Protein AF-A0A257EQI1-F1 (afdb_monomer_lite)

Sequence (1160 aa):
MDAPFDRGEVDRASLDATERLRARLAGTPRAAPPPPRRGSLAWIAVAMLFVFALGLIANPWFESTVRSRLPFAAAPAANTDVAALQARIAQLEGRAPAAAPMPSERLARTEAQIETSTDQIARDAERIDRLTADVAALTATMAADKARGEAAIAALGARLPEVAAFHGKSPQQLRKIFQTDNSLWVDPEGQLFYACELQCAQHAPAKPAEIAVAEVIAESIAPTDQSPYDTSQAFLLHSRPGANRVIHLDFDGHTDNTPGYWKAGAASPAYNISGNNVAIFEDDERNHIIEIWQRVAEDYAMFDIDVTTEEPNIEALRKTSSSDAQFGMRCVIGGNGSTWYGASVGGVALSGTFDANQDVPCWVFPVGGTGFVPKNVAEAASHEVGHTLGLGHDGVEGGDGATLGQGNWAPIMGKGYYEPITQWSKGEYASPNNTQDDLAVMLTQGAVYRPDDHGGTLATATKLTADSITASVSGVIGRNTDLDCFRVEAVSGSLVINIKPTPLGANLRLEVKLYDSGGVLLQTATSADVSGASSGGTRPVTLSRTVSAGVFYVSVDGIGNGNPLTTGYTDYASLGQYTGSISGVVPGGFTWTSTTAGTKQWNTAGNWASGTVPNAAGISTRVNNDISGAQTIQLAGVTTLGSIDLGDSNSTHAFTLAANGGSMVFNNSGINANLSKTSGGNDIISAPVSLVDRLVVTQSASGTLTFSGGISGAGALTKAGAGTVVFASPNTYTGVTTLDDGLLLLHNASGLPGGIDNTVGAGESALAFEGGVLGLATGDFTRLMGTGAGQLDWVNGSGGFAAFGADRQVRLNNGTGSFSWNSTILGTGNILILSHSTATHTLDFRNGISFAGQKRAMHVEDGAAAVDATLSGKLTGGTSSGFTKTGPGVLSITNATNDYTGVTTVADGVLRLQHAAALPNGNLELTGGGVLGLGAADLTARTIGAGADQVQWLGSGGFAAFGANRAVRFTPDPNTSINWTDFIGTGRVLVLSHDTADATLDWQQRISLAGNLRVIQVDDGSAAIDAKMSGIIAGGSSGTTNIFSKSGAGTLAFTAQNTYWGETLINSGTLMIGDGGAVGGISQNTPIITVEPGAVLAVNRSNTLTQGTNALKVAITGDGGFTQTGSGNTVLMLANTYIGPTTVDAGTLTLGAAGVLPDA

Radius of gyration: 39.77 Å; chains: 1; bounding box: 93×93×140 Å

Secondary structure (DSSP, 8-state):
-----------GGGSHHHHHHHTTS----------------HHHHHHHHHHHHHHHHS-HHHHHHHHTTS----------HHHHHHHHHHHHHTT---PPPPPHHHHHHHHHHHHHHHHHHHHHHHHHHHHHHHHHHHHHHHTSS-EEHHHHHHHHGGGHHHHHHHTT--HHHHHHHHHH-TTEEE-SS--EEEEE--PPP--PPP----------------S----SS-GGGTTS-BSSTT-SEEEEEE-S-EE---TTTS-TT-EE----SS---TT---HHHHHHHHHHHHHHHHHTTTBSEEEESS---GGGGS--STT---EEEEEEE-S-TTTTT-S--SEEEETT-TT-SS---EEE-IIIII-S-HHHHHHHHHHHHHHHTT----BBTTSSSB---BTTEEETTS-GGG-SEEE--SS-SSSBS----HHHHHGGGT--BPPP-S-SSTTT-EE--BSSSEEEEEEEE-STT--EEEEEEE-SEEEEEEEEE-SSS----EEEEEEETT--EEEEEE--BPPSGGG-SB--EEEEEEE-SEEEEEEEEE--BS-TTTT-B-STT--EEEEEEEESBPBPSEEB---SSEEEETT-GGGBTTSS---STT-EEEE-S--SS-EEEEESSEEEESEEEES-TTSSS-EEEEESS-EEEE-BTTBPEEEEESS-SSEEE-S-EEESSPEEEEE-SSS-EEE-S-EEES--EEEESSSEEEE-S-----S-EEE-SSEEEESSTTSSTT-SSS---TTSPPEEESS-EEEESSS-B---BSSSTT-EEE-SS-EEEEE-SS-EEE-GGGS--EEETTTTSS-SS--EEE--TT--B-EEE-SEEE-TTSEEEEE----SSSS-EEE-SPEE--TT-EEEEESSSEEEE--TT----S-EEE-SSEEEESSGGGS-SS-EEE-TT-EEEESSS-B-S-EESSSTTEEEESSSEEEEE-SS-EEE---SSTTPEEESTTTT-SS--EEE--TT--B-EEE-SEEE-TTSEEEEEE---SSSSSEEE-SPEE---TT---EEEEESSSEEEE-SB----SEEEE-SSEEEE-SSSS--B--TT-S-EEE-TT-EEEE--SS-EETTBTTB-S-EEESSEEEE-SSSEEEE-S--EE-S-EEE-SSEEEE-STT-SPP-

Foldseek 3Di:
DDDDDDDDDDDPPPPPVVVVVVVPPDDDDDDDDDDDDDDDDPPVVVVVVVVVVVVVVPDPVCCVVVVVPDDDDDDDDDDDVVVVVVVVVVVVVVDDDDDDDDPPVVVVVVVVVVVVVVVVVVVVVVVVVVVVVVVVVVVVVVLPDKDAAVRQCVLCPVVLQVLQVVLVHGSVVVNLCSNQARQWMAHNVSFIKGFAQLADDPPPPPPPDPPPDDDDDDDDDDDDPDPPDDLVCLQVDKLAPPQQEEEAEAQLKDFDPDPPQDDHGDIFQHADPLQFFSVDDFSVRSVLSSQLQLQLSFQCVQWSYIYGNHDDDQLQDAQQDPPRSHHAEYEYEHAACCPRVNDGGQWMATALCGHHRGRRYTYGYQVSYQPSQSVSRSLSSNLRSLRNLHDAAWDAVPDHTAACAFAQEGESSHNQQWHLAYWHAQNLEARTSHRDLSVVSSVVSNIHGDPFPADADPVRAAEFADLELKGKDKGWQNFQPHKHKYKFQFAQFKKKWKKFFRQANQLAKKKKWKAFPVRHTDDIWTWDFDDTSSRHHTGMTMDMDGDHGHMMMMMIHGAWDDRRHHHTRGSGTNIGMMIIMIHRGQHDFFHFDDQEAEEAELCQLVRGSVSHRQADAQGEHEAAYAHPEEYEYEYAAEGEYQEYEAAHPAQPYEYEDAYPNYAYEHHNPQDEREYHYQGHAAYEYLGEYEYAEAYEYAYAYQHEYEYNNEYAYAYEYEYHHQYEYEQQYAYHYQEAYEDQYHEYAYNDQNSAFQGQADPWDARGYEYEYAAYEYEYQDAEGEAEFDDGHRHYAHPLHEYEYFYHPEEYEYHYPVHQEEDECCPTHNHPPYEYEQHDQAGQYEYEYRHEYEQNQAEHEYEYEAYNYLAGYEDNRAYEYEQRREYEYYYAHEYEYDHLDHYYAEEYEFAHHEYAYLAPSSPPWYEYEYHNAGEYEDNHAAQAPAADDDDTSHYAYSAAYEYFYAPEEYEYEHDPDLPDEDECCRGNRRSYEYEFHEQSGQYEYEYSHAYEPAQAEYEYEYEAYNYLAGYEYNHAYAYDDPPGAYEYEYHYAGEYEFQAQHAYAHEYHYAHHEDEAHDLEQHGADALRYPAYEYEPHYEYEYAYQEEDEECDGRHNDAYAYAAEYEYQHQYEYEQDDQHHYNYYYYYNHHYYHDNDPNSDPDD

Structure (mmCIF, N/CA/C/O backbone):
data_AF-A0A257EQI1-F1
#
_entry.id   AF-A0A257EQI1-F1
#
loop_
_atom_site.group_PDB
_atom_site.id
_atom_site.type_symbol
_atom_site.label_atom_id
_atom_site.label_alt_id
_atom_site.label_comp_id
_atom_site.label_asym_id
_atom_site.label_entity_id
_atom_site.label_seq_id
_atom_site.pdbx_PDB_ins_code
_atom_site.Cartn_x
_atom_site.Cartn_y
_atom_site.Cartn_z
_atom_site.occupancy
_atom_site.B_iso_or_equiv
_atom_site.auth_seq_id
_atom_site.auth_comp_id
_atom_site.auth_asym_id
_atom_site.auth_atom_id
_atom_site.pdbx_PDB_model_num
ATOM 1 N N . MET A 1 1 ? 49.296 -53.065 -19.499 1.00 32.94 1 MET A N 1
ATOM 2 C CA . MET A 1 1 ? 47.980 -53.387 -18.901 1.00 32.94 1 MET A CA 1
ATOM 3 C C . MET A 1 1 ? 47.022 -52.293 -19.348 1.00 32.94 1 MET A C 1
ATOM 5 O O . MET A 1 1 ? 46.817 -51.335 -18.621 1.00 32.94 1 MET A O 1
ATOM 9 N N . ASP A 1 2 ? 46.650 -52.208 -20.623 1.00 26.03 2 ASP A N 1
ATOM 10 C CA . ASP A 1 2 ? 46.084 -53.224 -21.542 1.00 26.03 2 ASP A CA 1
ATOM 11 C C . ASP A 1 2 ? 44.584 -53.431 -21.306 1.00 26.03 2 ASP A C 1
ATOM 13 O O . ASP A 1 2 ? 44.193 -54.336 -20.577 1.00 26.03 2 ASP A O 1
ATOM 17 N N . ALA A 1 3 ? 43.770 -52.572 -21.932 1.00 31.36 3 ALA A N 1
ATOM 18 C CA . ALA A 1 3 ? 42.762 -52.946 -22.941 1.00 31.36 3 ALA A CA 1
ATOM 19 C C . ALA A 1 3 ? 41.537 -52.001 -22.913 1.00 31.36 3 ALA A C 1
ATOM 21 O O . ALA A 1 3 ? 40.795 -51.998 -21.933 1.00 31.36 3 ALA A O 1
ATOM 22 N N . PRO A 1 4 ? 41.275 -51.235 -23.989 1.00 36.56 4 PRO A N 1
ATOM 23 C CA . PRO A 1 4 ? 39.970 -50.634 -24.242 1.00 36.56 4 PRO A CA 1
ATOM 24 C C . PRO A 1 4 ? 39.073 -51.572 -25.076 1.00 36.56 4 PRO A C 1
ATOM 26 O O . PRO A 1 4 ? 39.538 -52.214 -26.015 1.00 36.56 4 PRO A O 1
ATOM 29 N N . PHE A 1 5 ? 37.777 -51.579 -24.767 1.00 26.50 5 PHE A N 1
ATOM 30 C CA . PHE A 1 5 ? 36.661 -52.085 -25.583 1.00 26.50 5 PHE A CA 1
ATOM 31 C C . PHE A 1 5 ? 35.656 -50.922 -25.711 1.00 26.50 5 PHE A C 1
ATOM 33 O O . PHE A 1 5 ? 35.487 -50.181 -24.745 1.00 26.50 5 PHE A O 1
ATOM 40 N N . ASP A 1 6 ? 34.932 -50.683 -26.803 1.00 29.08 6 ASP A N 1
ATOM 41 C CA . ASP A 1 6 ? 35.047 -51.121 -28.202 1.00 29.08 6 ASP A CA 1
ATOM 42 C C . ASP A 1 6 ? 34.318 -50.054 -29.063 1.00 29.08 6 ASP A C 1
ATOM 44 O O . ASP A 1 6 ? 33.435 -49.352 -28.563 1.00 29.08 6 ASP A O 1
ATOM 48 N N . ARG A 1 7 ? 34.697 -49.881 -30.334 1.00 32.00 7 ARG A N 1
ATOM 49 C CA . ARG A 1 7 ? 34.005 -49.021 -31.314 1.00 32.00 7 ARG A CA 1
ATOM 50 C C . ARG A 1 7 ? 34.023 -49.661 -32.709 1.00 32.00 7 ARG A C 1
ATOM 52 O O . ARG A 1 7 ? 34.781 -49.241 -33.584 1.00 32.00 7 ARG A O 1
ATOM 59 N N . GLY A 1 8 ? 33.106 -50.597 -32.928 1.00 29.77 8 GLY A N 1
ATOM 60 C CA . GLY A 1 8 ? 32.442 -50.828 -34.216 1.00 29.77 8 GLY A CA 1
ATOM 61 C C . GLY A 1 8 ? 30.929 -50.623 -34.023 1.00 29.77 8 GLY A C 1
ATOM 62 O O . GLY A 1 8 ? 30.430 -50.864 -32.932 1.00 29.77 8 GLY A O 1
ATOM 63 N N . GLU A 1 9 ? 30.145 -50.126 -34.977 1.00 33.50 9 GLU A N 1
ATOM 64 C CA . GLU A 1 9 ? 30.429 -49.787 -36.375 1.00 33.50 9 GLU A CA 1
ATOM 65 C C . GLU A 1 9 ? 29.732 -48.460 -36.734 1.00 33.50 9 GLU A C 1
ATOM 67 O O . GLU A 1 9 ? 28.565 -48.254 -36.410 1.00 33.50 9 GLU A O 1
ATOM 72 N N . VAL A 1 10 ? 30.425 -47.563 -37.443 1.00 36.78 10 VAL A N 1
ATOM 73 C CA . VAL A 1 10 ? 29.791 -46.489 -38.228 1.00 36.78 10 VAL A CA 1
ATOM 74 C C . VAL A 1 10 ? 30.415 -46.555 -39.614 1.00 36.78 10 VAL A C 1
ATOM 76 O O . VAL A 1 10 ? 31.618 -46.332 -39.768 1.00 36.78 10 VAL A O 1
ATOM 79 N N . ASP A 1 11 ? 29.612 -46.947 -40.600 1.00 37.38 11 ASP A N 1
ATOM 80 C CA . ASP A 1 11 ? 30.105 -47.318 -41.925 1.00 37.38 11 ASP A CA 1
ATOM 81 C C . ASP A 1 11 ? 30.592 -46.106 -42.748 1.00 37.38 11 ASP A C 1
ATOM 83 O O . ASP A 1 11 ? 30.135 -44.969 -42.602 1.00 37.38 11 ASP A O 1
ATOM 87 N N . ARG A 1 12 ? 31.558 -46.353 -43.634 1.00 45.53 12 ARG A N 1
ATOM 88 C CA . ARG A 1 12 ? 32.422 -45.370 -44.310 1.00 45.53 12 ARG A CA 1
ATOM 89 C C . ARG A 1 12 ? 31.753 -44.585 -45.451 1.00 45.53 12 ARG A C 1
ATOM 91 O O . ARG A 1 12 ? 32.449 -43.964 -46.251 1.00 45.53 12 ARG A O 1
ATOM 98 N N . ALA A 1 13 ? 30.425 -44.577 -45.540 1.00 40.19 13 ALA A N 1
ATOM 99 C CA . ALA A 1 13 ? 29.693 -43.999 -46.671 1.00 40.19 13 ALA A CA 1
ATOM 100 C C . ALA A 1 13 ? 29.589 -42.456 -46.662 1.00 40.19 13 ALA A C 1
ATOM 102 O O . ALA A 1 13 ? 29.385 -41.847 -47.710 1.00 40.19 13 ALA A O 1
ATOM 103 N N . SER A 1 14 ? 29.740 -41.799 -45.506 1.00 41.09 14 SER A N 1
ATOM 104 C CA . SER A 1 14 ? 29.483 -40.353 -45.349 1.00 41.09 14 SER A CA 1
ATOM 105 C C . SER A 1 14 ? 30.655 -39.427 -45.713 1.00 41.09 14 SER A C 1
ATOM 107 O O . SER A 1 14 ? 30.457 -38.220 -45.853 1.00 41.09 14 SER A O 1
ATOM 109 N N . LEU A 1 15 ? 31.870 -39.957 -45.896 1.00 43.34 15 LEU A N 1
ATOM 110 C CA . LEU A 1 15 ? 33.076 -39.147 -46.135 1.00 43.34 15 LEU A CA 1
ATOM 111 C C . LEU A 1 15 ? 33.353 -38.824 -47.617 1.00 43.34 15 LEU A C 1
ATOM 113 O O . LEU A 1 15 ? 33.972 -37.800 -47.896 1.00 43.34 15 LEU A O 1
ATOM 117 N N . ASP A 1 16 ? 32.851 -39.617 -48.571 1.00 45.53 16 ASP A N 1
ATOM 118 C CA . ASP A 1 16 ? 33.147 -39.427 -50.008 1.00 45.53 16 ASP A CA 1
ATOM 119 C C . ASP A 1 16 ? 32.257 -38.364 -50.698 1.00 45.53 16 ASP A C 1
ATOM 121 O O . ASP A 1 16 ? 32.579 -37.850 -51.773 1.00 45.53 16 ASP A O 1
ATOM 125 N N . ALA A 1 17 ? 31.138 -37.978 -50.074 1.00 41.12 17 ALA A N 1
ATOM 126 C CA . ALA A 1 17 ? 30.220 -36.971 -50.615 1.00 41.12 17 ALA A CA 1
ATOM 127 C C . ALA A 1 17 ? 30.766 -35.532 -50.498 1.00 41.12 17 ALA A C 1
ATOM 129 O O . ALA A 1 17 ? 30.566 -34.704 -51.392 1.00 41.12 17 ALA A O 1
ATOM 130 N N . THR A 1 18 ? 31.482 -35.232 -49.412 1.00 42.34 18 THR A N 1
ATOM 131 C CA . THR A 1 18 ? 31.897 -33.865 -49.052 1.00 42.34 18 THR A CA 1
ATOM 132 C C . THR A 1 18 ? 33.053 -33.346 -49.915 1.00 42.34 18 THR A C 1
ATOM 134 O O . THR A 1 18 ? 33.108 -32.154 -50.231 1.00 42.34 18 THR A O 1
ATOM 137 N N . GLU A 1 19 ? 33.959 -34.217 -50.373 1.00 45.19 19 GLU A N 1
ATOM 138 C CA . GLU A 1 19 ? 35.084 -33.807 -51.230 1.00 45.19 19 GLU A CA 1
ATOM 139 C C . GLU A 1 19 ? 34.654 -33.494 -52.671 1.00 45.19 19 GLU A C 1
ATOM 141 O O . GLU A 1 19 ? 35.157 -32.545 -53.282 1.00 45.19 19 GLU A O 1
ATOM 146 N N . ARG A 1 20 ? 33.648 -34.203 -53.202 1.00 41.12 20 ARG A N 1
ATOM 147 C CA . ARG A 1 20 ? 33.133 -33.980 -54.567 1.00 41.12 20 ARG A CA 1
ATOM 148 C C . ARG A 1 20 ? 32.447 -32.619 -54.735 1.00 41.12 20 ARG A C 1
ATOM 150 O O . ARG A 1 20 ? 32.431 -32.082 -55.844 1.00 41.12 20 ARG A O 1
ATOM 157 N N . LEU A 1 21 ? 31.920 -32.038 -53.653 1.00 37.84 21 LEU A N 1
ATOM 158 C CA . LEU A 1 21 ? 31.297 -30.710 -53.672 1.00 37.84 21 LEU A CA 1
ATOM 159 C C . LEU A 1 21 ? 32.341 -29.576 -53.673 1.00 37.84 21 LEU A C 1
ATOM 161 O O . LEU A 1 21 ? 32.167 -28.586 -54.386 1.00 37.84 21 LEU A O 1
ATOM 165 N N . ARG A 1 22 ? 33.472 -29.744 -52.964 1.00 40.91 22 ARG A N 1
ATOM 166 C CA . ARG A 1 22 ? 34.594 -28.778 -52.978 1.00 40.91 22 ARG A CA 1
ATOM 167 C C . ARG A 1 22 ? 35.215 -28.607 -54.367 1.00 40.91 22 ARG A C 1
ATOM 169 O O . ARG A 1 22 ? 35.603 -27.498 -54.721 1.00 40.91 22 ARG A O 1
ATOM 176 N N . ALA A 1 23 ? 35.256 -29.666 -55.175 1.00 40.44 23 ALA A N 1
ATOM 177 C CA . ALA A 1 23 ? 35.863 -29.642 -56.508 1.00 40.44 23 ALA A CA 1
ATOM 178 C C . ALA A 1 23 ? 35.088 -28.825 -57.570 1.00 40.44 23 ALA A C 1
ATOM 180 O O . ALA A 1 23 ? 35.625 -28.582 -58.648 1.00 40.44 23 ALA A O 1
ATOM 181 N N . ARG A 1 24 ? 33.839 -28.402 -57.308 1.00 37.78 24 ARG A N 1
ATOM 182 C CA . ARG A 1 24 ? 32.995 -27.687 -58.294 1.00 37.78 24 ARG A CA 1
ATOM 183 C C . ARG A 1 24 ? 32.862 -26.174 -58.081 1.00 37.78 24 ARG A C 1
ATOM 185 O O . ARG A 1 24 ? 32.262 -25.516 -58.924 1.00 37.78 24 ARG A O 1
ATOM 192 N N . LEU A 1 25 ? 33.403 -25.616 -56.994 1.00 37.56 25 LEU A N 1
ATOM 193 C CA . LEU A 1 25 ? 33.157 -24.219 -56.586 1.00 37.56 25 LEU A CA 1
ATOM 194 C C . LEU A 1 25 ? 34.350 -23.255 -56.747 1.00 37.56 25 LEU A C 1
ATOM 196 O O . LEU A 1 25 ? 34.238 -22.091 -56.371 1.00 37.56 25 LEU A O 1
ATOM 200 N N . ALA A 1 26 ? 35.467 -23.686 -57.343 1.00 36.47 26 ALA A N 1
ATOM 201 C CA . ALA A 1 26 ? 36.644 -22.840 -57.564 1.00 36.47 26 ALA A CA 1
ATOM 202 C C . ALA A 1 26 ? 37.049 -22.782 -59.052 1.00 36.47 26 ALA A C 1
ATOM 204 O O . ALA A 1 26 ? 37.637 -23.732 -59.562 1.00 36.47 26 ALA A O 1
ATOM 205 N N . GLY A 1 27 ? 36.775 -21.659 -59.741 1.00 31.06 27 GLY A N 1
ATOM 206 C CA . GLY A 1 27 ? 37.344 -21.396 -61.079 1.00 31.06 27 GLY A CA 1
ATOM 207 C C . GLY A 1 27 ? 36.507 -20.569 -62.070 1.00 31.06 27 GLY A C 1
ATOM 208 O O . GLY A 1 27 ? 36.054 -21.092 -63.083 1.00 31.06 27 GLY A O 1
ATOM 209 N N . THR A 1 28 ? 36.363 -19.262 -61.843 1.00 33.34 28 THR A N 1
ATOM 210 C CA . THR A 1 28 ? 36.126 -18.242 -62.901 1.00 33.34 28 THR A CA 1
ATOM 211 C C . THR A 1 28 ? 37.499 -17.700 -63.391 1.00 33.34 28 THR A C 1
ATOM 213 O O . THR A 1 28 ? 38.465 -17.948 -62.664 1.00 33.34 28 THR A O 1
ATOM 216 N N . PRO A 1 29 ? 37.675 -16.971 -64.540 1.00 44.41 29 PRO A N 1
ATOM 217 C CA . PRO A 1 29 ? 36.700 -16.032 -65.135 1.00 44.41 29 PRO A CA 1
ATOM 218 C C . PRO A 1 29 ? 36.713 -15.726 -66.675 1.00 44.41 29 PRO A C 1
ATOM 220 O O . PRO A 1 29 ? 37.641 -16.035 -67.411 1.00 44.41 29 PRO A O 1
ATOM 223 N N . ARG A 1 30 ? 35.713 -14.910 -67.076 1.00 28.19 30 ARG A N 1
ATOM 224 C CA . ARG A 1 30 ? 35.719 -13.815 -68.096 1.00 28.19 30 ARG A CA 1
ATOM 225 C C . ARG A 1 30 ? 35.743 -14.095 -69.623 1.00 28.19 30 ARG A C 1
ATOM 227 O O . ARG A 1 30 ? 36.797 -14.319 -70.201 1.00 28.19 30 ARG A O 1
ATOM 234 N N . ALA A 1 31 ? 34.619 -13.776 -70.288 1.00 27.39 31 ALA A N 1
ATOM 235 C CA . ALA A 1 31 ? 34.511 -12.807 -71.407 1.00 27.39 31 ALA A CA 1
ATOM 236 C C . ALA A 1 31 ? 33.024 -12.471 -71.725 1.00 27.39 31 ALA A C 1
ATOM 238 O O . ALA A 1 31 ? 32.137 -13.256 -71.407 1.00 27.39 31 ALA A O 1
ATOM 239 N N . ALA A 1 32 ? 32.751 -11.309 -72.332 1.00 28.36 32 ALA A N 1
ATOM 240 C CA . ALA A 1 32 ? 31.431 -10.794 -72.768 1.00 28.36 32 ALA A CA 1
ATOM 241 C C . ALA A 1 32 ? 31.630 -9.921 -74.039 1.00 28.36 32 ALA A C 1
ATOM 243 O O . ALA A 1 32 ? 32.801 -9.668 -74.346 1.00 28.36 32 ALA A O 1
ATOM 244 N N . PRO A 1 33 ? 30.603 -9.383 -74.754 1.00 42.22 33 PRO A N 1
ATOM 245 C CA . PRO A 1 33 ? 29.125 -9.440 -74.608 1.00 42.22 33 PRO A CA 1
ATOM 246 C C . PRO A 1 33 ? 28.489 -10.107 -75.888 1.00 42.22 33 PRO A C 1
ATOM 248 O O . PRO A 1 33 ? 29.193 -10.946 -76.452 1.00 42.22 33 PRO A O 1
ATOM 251 N N . PRO A 1 34 ? 27.272 -9.812 -76.445 1.00 28.50 34 PRO A N 1
ATOM 252 C CA . PRO A 1 34 ? 26.139 -8.969 -76.022 1.00 28.50 34 PRO A CA 1
ATOM 253 C C . PRO A 1 34 ? 24.745 -9.687 -75.904 1.00 28.50 34 PRO A C 1
ATOM 255 O O . PRO A 1 34 ? 24.599 -10.358 -74.884 1.00 28.50 34 PRO A O 1
ATOM 258 N N . PRO A 1 35 ? 23.664 -9.509 -76.726 1.00 28.52 35 PRO A N 1
ATOM 259 C CA . PRO A 1 35 ? 22.339 -9.255 -76.118 1.00 28.52 35 PRO A CA 1
ATOM 260 C C . PRO A 1 35 ? 21.186 -10.177 -76.638 1.00 28.52 35 PRO A C 1
ATOM 262 O O . PRO A 1 35 ? 21.435 -11.152 -77.340 1.00 28.52 35 PRO A O 1
ATOM 265 N N . PRO A 1 36 ? 19.897 -9.901 -76.347 1.00 35.53 36 PRO A N 1
ATOM 266 C CA . PRO A 1 36 ? 19.235 -10.164 -75.067 1.00 35.53 36 PRO A CA 1
ATOM 267 C C . PRO A 1 36 ? 18.018 -11.114 -75.208 1.00 35.53 36 PRO A C 1
ATOM 269 O O . PRO A 1 36 ? 17.260 -11.013 -76.175 1.00 35.53 36 PRO A O 1
ATOM 272 N N . ARG A 1 37 ? 17.716 -11.958 -74.205 1.00 27.25 37 ARG A N 1
ATOM 273 C CA . ARG A 1 37 ? 16.382 -12.595 -74.059 1.00 27.25 37 ARG A CA 1
ATOM 274 C C . ARG A 1 37 ? 15.918 -12.666 -72.598 1.00 27.25 37 ARG A C 1
ATOM 276 O O . ARG A 1 37 ? 16.718 -12.819 -71.686 1.00 27.25 37 ARG A O 1
ATOM 283 N N . ARG A 1 38 ? 14.603 -12.494 -72.414 1.00 28.98 38 ARG A N 1
ATOM 284 C CA . ARG A 1 38 ? 13.873 -12.412 -71.132 1.00 28.98 38 ARG A CA 1
ATOM 285 C C . ARG A 1 38 ? 13.648 -13.803 -70.520 1.00 28.98 38 ARG A C 1
ATOM 287 O O . ARG A 1 38 ? 13.420 -14.735 -71.286 1.00 28.98 38 ARG A O 1
ATOM 294 N N . GLY A 1 39 ? 13.539 -13.917 -69.188 1.00 29.38 39 GLY A N 1
ATOM 295 C CA . GLY A 1 39 ? 12.905 -15.103 -68.584 1.00 29.38 39 GLY A CA 1
ATOM 296 C C . GLY A 1 39 ? 13.167 -15.401 -67.102 1.00 29.38 39 GLY A C 1
ATOM 297 O O . GLY A 1 39 ? 13.790 -16.412 -66.808 1.00 29.38 39 GLY A O 1
ATOM 298 N N . SER A 1 40 ? 12.621 -14.612 -66.168 1.00 32.62 40 SER A N 1
ATOM 299 C CA . SER A 1 40 ? 12.528 -15.012 -64.747 1.00 32.62 40 SER A CA 1
ATOM 300 C C . SER A 1 40 ? 11.405 -14.271 -64.001 1.00 32.62 40 SER A C 1
ATOM 302 O O . SER A 1 40 ? 11.655 -13.462 -63.116 1.00 32.62 40 SER A O 1
ATOM 304 N N . LEU A 1 41 ? 10.152 -14.540 -64.392 1.00 33.03 41 LEU A N 1
ATOM 305 C CA . LEU A 1 41 ? 8.928 -14.052 -63.719 1.00 33.03 41 LEU A CA 1
ATOM 306 C C . LEU A 1 41 ? 7.835 -15.138 -63.560 1.00 33.03 41 LEU A C 1
ATOM 308 O O . LEU A 1 41 ? 6.750 -14.856 -63.068 1.00 33.03 41 LEU A O 1
ATOM 312 N N . ALA A 1 42 ? 8.101 -16.385 -63.972 1.00 33.66 42 ALA A N 1
ATOM 313 C CA . ALA A 1 42 ? 7.070 -17.425 -64.090 1.00 33.66 42 ALA A CA 1
ATOM 314 C C . ALA A 1 42 ? 6.774 -18.211 -62.794 1.00 33.66 42 ALA A C 1
ATOM 316 O O . ALA A 1 42 ? 5.670 -18.723 -62.641 1.00 33.66 42 ALA A O 1
ATOM 317 N N . TRP A 1 43 ? 7.720 -18.305 -61.852 1.00 32.38 43 TRP A N 1
ATOM 318 C CA . TRP A 1 43 ? 7.551 -19.145 -60.653 1.00 32.38 43 TRP A CA 1
ATOM 319 C C . TRP A 1 43 ? 6.647 -18.532 -59.574 1.00 32.38 43 TRP A C 1
ATOM 321 O O . TRP A 1 43 ? 5.957 -19.264 -58.872 1.00 32.38 43 TRP A O 1
ATOM 331 N N . ILE A 1 44 ? 6.577 -17.200 -59.491 1.00 35.59 44 ILE A N 1
ATOM 332 C CA . ILE A 1 44 ? 5.710 -16.500 -58.529 1.00 35.59 44 ILE A CA 1
ATOM 333 C C . ILE A 1 44 ? 4.230 -16.630 -58.938 1.00 35.59 44 ILE A C 1
ATOM 335 O O . ILE A 1 44 ? 3.373 -16.869 -58.092 1.00 35.59 44 ILE A O 1
ATOM 339 N N . ALA A 1 45 ? 3.929 -16.572 -60.241 1.00 31.61 45 ALA A N 1
ATOM 340 C CA . ALA A 1 45 ? 2.561 -16.690 -60.751 1.00 31.61 45 ALA A CA 1
ATOM 341 C C . ALA A 1 45 ? 1.950 -18.093 -60.557 1.00 31.61 45 ALA A C 1
ATOM 343 O O . ALA A 1 45 ? 0.757 -18.203 -60.289 1.00 31.61 45 ALA A O 1
ATOM 344 N N . VAL A 1 46 ? 2.749 -19.163 -60.661 1.00 34.84 46 VAL A N 1
ATOM 345 C CA . VAL A 1 46 ? 2.263 -20.546 -60.471 1.00 34.84 46 VAL A CA 1
ATOM 346 C C . VAL A 1 46 ? 1.974 -20.840 -58.996 1.00 34.84 46 VAL A C 1
ATOM 348 O O . VAL A 1 46 ? 0.944 -21.438 -58.693 1.00 34.84 46 VAL A O 1
ATOM 351 N N . ALA A 1 47 ? 2.820 -20.359 -58.078 1.00 36.50 47 ALA A N 1
ATOM 352 C CA . ALA A 1 47 ? 2.557 -20.449 -56.641 1.00 36.50 47 ALA A CA 1
ATOM 353 C C . ALA A 1 47 ? 1.295 -19.660 -56.242 1.00 36.50 47 ALA A C 1
ATOM 355 O O . ALA A 1 47 ? 0.435 -20.190 -55.541 1.00 36.50 47 ALA A O 1
ATOM 356 N N . MET A 1 48 ? 1.127 -18.437 -56.763 1.00 32.97 48 MET A N 1
ATOM 357 C CA . MET A 1 48 ? -0.090 -17.646 -56.544 1.00 32.97 48 MET A CA 1
ATOM 358 C C . MET A 1 48 ? -1.347 -18.330 -57.104 1.00 32.97 48 MET A C 1
ATOM 360 O O . MET A 1 48 ? -2.374 -18.314 -56.434 1.00 32.97 48 MET A O 1
ATOM 364 N N . LEU A 1 49 ? -1.284 -18.985 -58.273 1.00 32.19 49 LEU A N 1
ATOM 365 C CA . LEU A 1 49 ? -2.435 -19.729 -58.808 1.00 32.19 49 LEU A CA 1
ATOM 366 C C . LEU A 1 49 ? -2.825 -20.939 -57.947 1.00 32.19 49 LEU A C 1
ATOM 368 O O . LEU A 1 49 ? -4.012 -21.232 -57.839 1.00 32.19 49 LEU A O 1
ATOM 372 N N . PHE A 1 50 ? -1.863 -21.636 -57.336 1.00 36.03 50 PHE A N 1
ATOM 373 C CA . PHE A 1 50 ? -2.154 -22.795 -56.483 1.00 36.03 50 PHE A CA 1
ATOM 374 C C . PHE A 1 50 ? -2.804 -22.383 -55.154 1.00 36.03 50 PHE A C 1
ATOM 376 O O . PHE A 1 50 ? -3.766 -23.012 -54.715 1.00 36.03 50 PHE A O 1
ATOM 383 N N . VAL A 1 51 ? -2.347 -21.275 -54.560 1.00 38.47 51 VAL A N 1
ATOM 384 C CA . VAL A 1 51 ? -2.979 -20.668 -53.375 1.00 38.47 51 VAL A CA 1
ATOM 385 C C . VAL A 1 51 ? -4.381 -20.136 -53.711 1.00 38.47 51 VAL A C 1
ATOM 387 O O . VAL A 1 51 ? -5.321 -20.356 -52.951 1.00 38.47 51 VAL A O 1
ATOM 390 N N . PHE A 1 52 ? -4.562 -19.523 -54.886 1.00 34.53 52 PHE A N 1
ATOM 391 C CA . PHE A 1 52 ? -5.873 -19.056 -55.358 1.00 34.53 52 PHE A CA 1
ATOM 392 C C . PHE A 1 52 ? -6.850 -20.214 -55.647 1.00 34.53 52 PHE A C 1
ATOM 394 O O . PHE A 1 52 ? -8.044 -20.097 -55.383 1.00 34.53 52 PHE A O 1
ATOM 401 N N . ALA A 1 53 ? -6.353 -21.352 -56.146 1.00 33.62 53 ALA A N 1
ATOM 402 C CA . ALA A 1 53 ? -7.159 -22.549 -56.392 1.00 33.62 53 ALA A CA 1
ATOM 403 C C . ALA A 1 53 ? -7.622 -23.235 -55.094 1.00 33.62 53 ALA A C 1
ATOM 405 O O . ALA A 1 53 ? -8.766 -23.678 -55.023 1.00 33.62 53 ALA A O 1
ATOM 406 N N . LEU A 1 54 ? -6.777 -23.280 -54.058 1.00 36.03 54 LEU A N 1
ATOM 407 C CA . LEU A 1 54 ? -7.160 -23.795 -52.736 1.00 36.03 54 LEU A CA 1
ATOM 408 C C . LEU A 1 54 ? -8.172 -22.873 -52.035 1.00 36.03 54 LEU A C 1
ATOM 410 O O . LEU A 1 54 ? -9.164 -23.359 -51.494 1.00 36.03 54 LEU A O 1
ATOM 414 N N . GLY A 1 55 ? -7.999 -21.549 -52.133 1.00 35.56 55 GLY A N 1
ATOM 415 C CA . GLY A 1 55 ? -8.962 -20.571 -51.605 1.00 35.56 55 GLY A CA 1
ATOM 416 C C . GLY A 1 55 ? -10.354 -20.621 -52.259 1.00 35.56 55 GLY A C 1
ATOM 417 O O . GLY A 1 55 ? -11.335 -20.206 -51.649 1.00 35.56 55 GLY A O 1
ATOM 418 N N . LEU A 1 56 ? -10.468 -21.167 -53.475 1.00 33.28 56 LEU A N 1
ATOM 419 C CA . LEU A 1 56 ? -11.746 -21.342 -54.179 1.00 33.28 56 LEU A CA 1
ATOM 420 C C . LEU A 1 56 ? -12.549 -22.574 -53.730 1.00 33.28 56 LEU A C 1
ATOM 422 O O . LEU A 1 56 ? -13.756 -22.617 -53.961 1.00 33.28 56 LEU A O 1
ATOM 426 N N . ILE A 1 57 ? -11.913 -23.559 -53.087 1.00 37.69 57 ILE A N 1
ATOM 427 C CA . ILE A 1 57 ? -12.572 -24.796 -52.628 1.00 37.69 57 ILE A CA 1
ATOM 428 C C . ILE A 1 57 ? -13.230 -24.605 -51.247 1.00 37.69 57 ILE A C 1
ATOM 430 O O . ILE A 1 57 ? -14.191 -25.296 -50.926 1.00 37.69 57 ILE A O 1
ATOM 434 N N . ALA A 1 58 ? -12.774 -23.625 -50.460 1.00 38.78 58 ALA A N 1
ATOM 435 C CA . ALA A 1 58 ? -13.252 -23.355 -49.100 1.00 38.78 58 ALA A CA 1
ATOM 436 C C . ALA A 1 58 ? -14.435 -22.359 -49.005 1.00 38.78 58 ALA A C 1
ATOM 438 O O . ALA A 1 58 ? -14.764 -21.906 -47.913 1.00 38.78 58 ALA A O 1
ATOM 439 N N . ASN A 1 59 ? -15.068 -21.974 -50.122 1.00 33.31 59 ASN A N 1
ATOM 440 C CA . ASN A 1 59 ? -16.114 -20.941 -50.127 1.00 33.31 59 ASN A CA 1
ATOM 441 C C . ASN A 1 59 ? -17.544 -21.545 -50.174 1.00 33.31 59 ASN A C 1
ATOM 443 O O . ASN A 1 59 ? -17.891 -22.175 -51.181 1.00 33.31 59 ASN A O 1
ATOM 447 N N . PRO A 1 60 ? -18.419 -21.301 -49.169 1.00 40.16 60 PRO A N 1
ATOM 448 C CA . PRO A 1 60 ? -19.784 -21.856 -49.112 1.00 40.16 60 PRO A CA 1
ATOM 449 C C . PRO A 1 60 ? -20.686 -21.529 -50.318 1.00 40.16 60 PRO A C 1
ATOM 451 O O . PRO A 1 60 ? -21.646 -22.249 -50.609 1.00 40.16 60 PRO A O 1
ATOM 454 N N . TRP A 1 61 ? -20.378 -20.467 -51.068 1.00 42.00 61 TRP A N 1
ATOM 455 C CA . TRP A 1 61 ? -21.105 -20.104 -52.289 1.00 42.00 61 TRP A CA 1
ATOM 456 C C . TRP A 1 61 ? -20.928 -21.129 -53.430 1.00 42.00 61 TRP A C 1
ATOM 458 O O . TRP A 1 61 ? -21.820 -21.297 -54.271 1.00 42.00 61 TRP A O 1
ATOM 468 N N . PHE A 1 62 ? -19.803 -21.854 -53.450 1.00 38.28 62 PHE A N 1
ATOM 469 C CA . PHE A 1 62 ? -19.485 -22.826 -54.500 1.00 38.28 62 PHE A CA 1
ATOM 470 C C . PHE A 1 62 ? -20.260 -24.145 -54.333 1.00 38.28 62 PHE A C 1
ATOM 472 O O . PHE A 1 62 ? -20.764 -24.692 -55.318 1.00 38.28 62 PHE A O 1
ATOM 479 N N . GLU A 1 63 ? -20.446 -24.624 -53.096 1.00 40.28 63 GLU A N 1
ATOM 480 C CA . GLU A 1 63 ? -21.191 -25.864 -52.826 1.00 40.28 63 GLU A CA 1
ATOM 481 C C . GLU A 1 63 ? -22.663 -25.788 -53.258 1.00 40.28 63 GLU A C 1
ATOM 483 O O . GLU A 1 63 ? -23.168 -26.722 -53.884 1.00 40.28 63 GLU A O 1
ATOM 488 N N . SER A 1 64 ? -23.351 -24.676 -52.982 1.00 39.03 64 SER A N 1
ATOM 489 C CA . SER A 1 64 ? -24.781 -24.520 -53.303 1.00 39.03 64 SER A CA 1
ATOM 490 C C . SER A 1 64 ? -25.053 -24.364 -54.809 1.00 39.03 64 SER A C 1
ATOM 492 O O . SER A 1 64 ? -26.038 -24.894 -55.340 1.00 39.03 64 SER A O 1
ATOM 494 N N . THR A 1 65 ? -24.156 -23.686 -55.529 1.00 40.78 65 THR A N 1
ATOM 495 C CA . THR A 1 65 ? -24.344 -23.349 -56.951 1.00 40.78 65 THR A CA 1
ATOM 496 C C . THR A 1 65 ? -23.911 -24.476 -57.900 1.00 40.78 65 THR A C 1
ATOM 498 O O . THR A 1 65 ? -24.450 -24.591 -59.004 1.00 40.78 65 THR A O 1
ATOM 501 N N . VAL A 1 66 ? -22.972 -25.339 -57.488 1.00 41.66 66 VAL A N 1
ATOM 502 C CA . VAL A 1 66 ? -22.460 -26.442 -58.327 1.00 41.66 66 VAL A CA 1
ATOM 503 C C . VAL A 1 66 ? -23.166 -27.774 -58.042 1.00 41.66 66 VAL A C 1
ATOM 505 O O . VAL A 1 66 ? -23.525 -28.472 -58.995 1.00 41.66 66 VAL A O 1
ATOM 508 N N . ARG A 1 67 ? -23.479 -28.110 -56.776 1.00 36.09 67 ARG A N 1
ATOM 509 C CA . ARG A 1 67 ? -24.237 -29.343 -56.445 1.00 36.09 67 ARG A CA 1
ATOM 510 C C . ARG A 1 67 ? -25.656 -29.355 -57.031 1.00 36.09 67 ARG A C 1
ATOM 512 O O . ARG A 1 67 ? -26.206 -30.423 -57.265 1.00 36.09 67 ARG A O 1
ATOM 519 N N . SER A 1 68 ? -26.237 -28.191 -57.329 1.00 34.75 68 SER A N 1
ATOM 520 C CA . SER A 1 68 ? -27.549 -28.068 -57.985 1.00 34.75 68 SER A CA 1
ATOM 521 C C . SER A 1 68 ? -27.520 -28.266 -59.513 1.00 34.75 68 SER A C 1
ATOM 523 O O . SER A 1 68 ? -28.575 -28.240 -60.150 1.00 34.75 68 SER A O 1
ATOM 525 N N . ARG A 1 69 ? -26.341 -28.476 -60.123 1.00 37.53 69 ARG A N 1
ATOM 526 C CA . ARG A 1 69 ? -26.171 -28.644 -61.584 1.00 37.53 69 ARG A CA 1
ATOM 527 C C . ARG A 1 69 ? -25.441 -29.919 -62.017 1.00 37.53 69 ARG A C 1
ATOM 529 O O . ARG A 1 69 ? -25.269 -30.126 -63.217 1.00 37.53 69 ARG A O 1
ATOM 536 N N . LEU A 1 70 ? -25.054 -30.783 -61.079 1.00 31.41 70 LEU A N 1
ATOM 537 C CA . LEU A 1 70 ? -24.459 -32.091 -61.360 1.00 31.41 70 LEU A CA 1
ATOM 538 C C . LEU A 1 70 ? -25.344 -33.195 -60.760 1.00 31.41 70 LEU A C 1
ATOM 540 O O . LEU A 1 70 ? -25.563 -33.195 -59.550 1.00 31.41 70 LEU A O 1
ATOM 544 N N . PRO A 1 71 ? -25.894 -34.116 -61.572 1.00 29.08 71 PRO A N 1
ATOM 545 C CA . PRO A 1 71 ? -26.745 -35.180 -61.060 1.00 29.08 71 PRO A CA 1
ATOM 546 C C . PRO A 1 71 ? -25.925 -36.295 -60.388 1.00 29.08 71 PRO A C 1
ATOM 548 O O . PRO A 1 71 ? -24.782 -36.548 -60.761 1.00 29.08 71 PRO A O 1
ATOM 551 N N . PHE A 1 72 ? -26.594 -37.011 -59.477 1.00 29.73 72 PHE A N 1
ATOM 552 C CA . PHE A 1 72 ? -26.163 -38.231 -58.773 1.00 29.73 72 PHE A CA 1
ATOM 553 C C . PHE A 1 72 ? -25.253 -38.064 -57.546 1.00 29.73 72 PHE A C 1
ATOM 555 O O . PHE A 1 72 ? -24.053 -38.321 -57.568 1.00 29.73 72 PHE A O 1
ATOM 562 N N . ALA A 1 73 ? -25.906 -37.812 -56.409 1.00 29.25 73 ALA A N 1
ATOM 563 C CA . ALA A 1 73 ? -25.557 -38.491 -55.165 1.00 29.25 73 ALA A CA 1
ATOM 564 C C . ALA A 1 73 ? -26.408 -39.770 -55.031 1.00 29.25 73 ALA A C 1
ATOM 566 O O . ALA A 1 73 ? -27.610 -39.700 -55.280 1.00 29.25 73 ALA A O 1
ATOM 567 N N . ALA A 1 74 ? -25.780 -40.890 -54.644 1.00 27.95 74 ALA A N 1
ATOM 568 C CA . ALA A 1 74 ? -26.320 -42.045 -53.897 1.00 27.95 74 ALA A CA 1
ATOM 569 C C . ALA A 1 74 ? -25.579 -43.347 -54.265 1.00 27.95 74 ALA A C 1
ATOM 571 O O . ALA A 1 74 ? -25.571 -43.774 -55.416 1.00 27.95 74 ALA A O 1
ATOM 572 N N . ALA A 1 75 ? -25.033 -44.023 -53.256 1.00 28.16 75 ALA A N 1
ATOM 573 C CA . ALA A 1 75 ? -24.796 -45.467 -53.287 1.00 28.16 75 ALA A CA 1
ATOM 574 C C . ALA A 1 75 ? -26.000 -46.186 -52.627 1.00 28.16 75 ALA A C 1
ATOM 576 O O . ALA A 1 75 ? -26.770 -45.509 -51.939 1.00 28.16 75 ALA A O 1
ATOM 577 N N . PRO A 1 76 ? -26.158 -47.525 -52.710 1.00 48.69 76 PRO A N 1
ATOM 578 C CA . PRO A 1 76 ? -25.502 -48.501 -53.591 1.00 48.69 76 PRO A CA 1
ATOM 579 C C . PRO A 1 76 ? -26.513 -49.396 -54.360 1.00 48.69 76 PRO A C 1
ATOM 581 O O . PRO A 1 76 ? -27.411 -49.974 -53.749 1.00 48.69 76 PRO A O 1
ATOM 584 N N . ALA A 1 77 ? -26.349 -49.622 -55.674 1.00 28.06 77 ALA A N 1
ATOM 585 C CA . ALA A 1 77 ? -27.164 -50.623 -56.386 1.00 28.06 77 ALA A CA 1
ATOM 586 C C . ALA A 1 77 ? -26.512 -51.241 -57.642 1.00 28.06 77 ALA A C 1
ATOM 588 O O . ALA A 1 77 ? -25.966 -50.553 -58.495 1.00 28.06 77 ALA A O 1
ATOM 589 N N . ALA A 1 78 ? -26.644 -52.567 -57.733 1.00 31.48 78 ALA A N 1
ATOM 590 C CA . ALA A 1 78 ? -26.563 -53.455 -58.898 1.00 31.48 78 ALA A CA 1
ATOM 591 C C . ALA A 1 78 ? -26.194 -52.881 -60.296 1.00 31.48 78 ALA A C 1
ATOM 593 O O . ALA A 1 78 ? -27.048 -52.468 -61.079 1.00 31.48 78 ALA A O 1
ATOM 594 N N . ASN A 1 79 ? -24.925 -53.071 -60.669 1.00 47.50 79 ASN A N 1
ATOM 595 C CA . ASN A 1 79 ? -24.498 -53.866 -61.835 1.00 47.50 79 ASN A CA 1
ATOM 596 C C . ASN A 1 79 ? -25.446 -53.911 -63.067 1.00 47.50 79 ASN A C 1
ATOM 598 O O . ASN A 1 79 ? -25.990 -54.967 -63.393 1.00 47.50 79 ASN A O 1
ATOM 602 N N . THR A 1 80 ? -25.623 -52.786 -63.771 1.00 39.00 80 THR A N 1
ATOM 603 C CA . THR A 1 80 ? -26.411 -52.716 -65.027 1.00 39.00 80 THR A CA 1
ATOM 604 C C . THR A 1 80 ? -25.648 -52.163 -66.243 1.00 39.00 80 THR A C 1
ATOM 606 O O . THR A 1 80 ? -25.994 -52.509 -67.374 1.00 39.00 80 THR A O 1
ATOM 609 N N . ASP A 1 81 ? -24.552 -51.416 -66.061 1.00 48.16 81 ASP A N 1
ATOM 610 C CA . ASP A 1 81 ? -23.830 -50.784 -67.183 1.00 48.16 81 ASP A CA 1
ATOM 611 C C . ASP A 1 81 ? -22.881 -51.705 -67.973 1.00 48.16 81 ASP A C 1
ATOM 613 O O . ASP A 1 81 ? -22.571 -51.422 -69.132 1.00 48.16 81 ASP A O 1
ATOM 617 N N . VAL A 1 82 ? -22.470 -52.856 -67.424 1.00 46.06 82 VAL A N 1
ATOM 618 C CA . VAL A 1 82 ? -21.653 -53.833 -68.179 1.00 46.06 82 VAL A CA 1
ATOM 619 C C . VAL A 1 82 ? -22.450 -54.423 -69.351 1.00 46.06 82 VAL A C 1
ATOM 621 O O . VAL A 1 82 ? -21.919 -54.561 -70.453 1.00 46.06 82 VAL A O 1
ATOM 624 N N . ALA A 1 83 ? -23.747 -54.686 -69.155 1.00 42.81 83 ALA A N 1
ATOM 625 C CA . ALA A 1 83 ? -24.637 -55.154 -70.218 1.00 42.81 83 ALA A CA 1
ATOM 626 C C . ALA A 1 83 ? -24.865 -54.077 -71.297 1.00 42.81 83 ALA A C 1
ATOM 628 O O . ALA A 1 83 ? -24.921 -54.392 -72.487 1.00 42.81 83 ALA A O 1
ATOM 629 N N . ALA A 1 84 ? -24.933 -52.800 -70.901 1.00 48.59 84 ALA A N 1
ATOM 630 C CA . ALA A 1 84 ? -25.047 -51.678 -71.830 1.00 48.59 84 ALA A CA 1
ATOM 631 C C . ALA A 1 84 ? -23.773 -51.489 -72.676 1.00 48.59 84 ALA A C 1
ATOM 633 O O . ALA A 1 84 ? -23.874 -51.241 -73.880 1.00 48.59 84 ALA A O 1
ATOM 634 N N . LEU A 1 85 ? -22.579 -51.669 -72.091 1.00 42.66 85 LEU A N 1
ATOM 635 C CA . LEU A 1 85 ? -21.313 -51.655 -72.835 1.00 42.66 85 LEU A CA 1
ATOM 636 C C . LEU A 1 85 ? -21.176 -52.858 -73.778 1.00 42.66 85 LEU A C 1
ATOM 638 O O . LEU A 1 85 ? -20.806 -52.678 -74.937 1.00 42.66 85 LEU A O 1
ATOM 642 N N . GLN A 1 86 ? -21.516 -54.068 -73.328 1.00 47.97 86 GLN A N 1
ATOM 643 C CA . GLN A 1 86 ? -21.466 -55.273 -74.167 1.00 47.97 86 GLN A CA 1
ATOM 644 C C . GLN A 1 86 ? -22.438 -55.187 -75.356 1.00 47.97 86 GLN A C 1
ATOM 646 O O . GLN A 1 86 ? -22.064 -55.526 -76.478 1.00 47.97 86 GLN A O 1
ATOM 651 N N . ALA A 1 87 ? -23.640 -54.632 -75.163 1.00 49.38 87 ALA A N 1
ATOM 652 C CA . ALA A 1 87 ? -24.571 -54.348 -76.258 1.00 49.38 87 ALA A CA 1
ATOM 653 C C . ALA A 1 87 ? -24.034 -53.288 -77.244 1.00 49.38 87 ALA A C 1
ATOM 655 O O . ALA A 1 87 ? -24.268 -53.387 -78.450 1.00 49.38 87 ALA A O 1
ATOM 656 N N . ARG A 1 88 ? -23.278 -52.292 -76.752 1.00 48.81 88 ARG A N 1
ATOM 657 C CA . ARG A 1 88 ? -22.610 -51.265 -77.575 1.00 48.81 88 ARG A CA 1
ATOM 658 C C . ARG A 1 88 ? -21.482 -51.860 -78.426 1.00 48.81 88 ARG A C 1
ATOM 660 O O . ARG A 1 88 ? -21.353 -51.495 -79.590 1.00 48.81 88 ARG A O 1
ATOM 667 N N . ILE A 1 89 ? -20.699 -52.782 -77.861 1.00 51.34 89 ILE A N 1
ATOM 668 C CA . ILE A 1 89 ? -19.609 -53.491 -78.550 1.00 51.34 89 ILE A CA 1
ATOM 669 C C . ILE A 1 89 ? -20.182 -54.424 -79.627 1.00 51.34 89 ILE A C 1
ATOM 671 O O . ILE A 1 89 ? -19.784 -54.320 -80.785 1.00 51.34 89 ILE A O 1
ATOM 675 N N . ALA A 1 90 ? -21.213 -55.213 -79.310 1.00 47.72 90 ALA A N 1
ATOM 676 C CA . ALA A 1 90 ? -21.899 -56.058 -80.293 1.00 47.72 90 ALA A CA 1
ATOM 677 C C . ALA A 1 90 ? -22.529 -55.251 -81.456 1.00 47.72 90 ALA A C 1
ATOM 679 O O . ALA A 1 90 ? -22.545 -55.706 -82.601 1.00 47.72 90 ALA A O 1
ATOM 680 N N . GLN A 1 91 ? -23.003 -54.021 -81.202 1.00 48.53 91 GLN A N 1
ATOM 681 C CA . GLN A 1 91 ? -23.458 -53.101 -82.257 1.00 48.53 91 GLN A CA 1
ATOM 682 C C . GLN A 1 91 ? -22.331 -52.569 -83.160 1.00 48.53 91 GLN A C 1
ATOM 684 O O . GLN A 1 91 ? -22.608 -52.183 -84.300 1.00 48.53 91 GLN A O 1
ATOM 689 N N . LEU A 1 92 ? -21.089 -52.523 -82.673 1.00 44.56 92 LEU A N 1
ATOM 690 C CA . LEU A 1 92 ? -19.919 -52.072 -83.432 1.00 44.56 92 LEU A CA 1
ATOM 691 C C . LEU A 1 92 ? -19.285 -53.219 -84.234 1.00 44.56 92 LEU A C 1
ATOM 693 O O . LEU A 1 92 ? -18.892 -53.009 -85.380 1.00 44.56 92 LEU A O 1
ATOM 697 N N . GLU A 1 93 ? -19.271 -54.438 -83.694 1.00 48.66 93 GLU A N 1
ATOM 698 C CA . GLU A 1 93 ? -18.786 -55.642 -84.392 1.00 48.66 93 GLU A CA 1
ATOM 699 C C . GLU A 1 93 ? -19.702 -56.061 -85.559 1.00 48.66 93 GLU A C 1
ATOM 701 O O . GLU A 1 93 ? -19.231 -56.558 -86.582 1.00 48.66 93 GLU A O 1
ATOM 706 N N . GLY A 1 94 ? -21.008 -55.779 -85.474 1.00 48.00 94 GLY A N 1
ATOM 707 C CA . GLY A 1 94 ? -21.993 -56.086 -86.522 1.00 48.00 94 GLY A CA 1
ATOM 708 C C . GLY A 1 94 ? -21.951 -55.203 -87.783 1.00 48.00 94 GLY A C 1
ATOM 709 O O . GLY A 1 94 ? -22.815 -55.351 -88.649 1.00 48.00 94 GLY A O 1
ATOM 710 N N . ARG A 1 95 ? -21.000 -54.263 -87.910 1.00 45.38 95 ARG A N 1
ATOM 711 C CA . ARG A 1 95 ? -20.889 -53.324 -89.051 1.00 45.38 95 ARG A CA 1
ATOM 712 C C . ARG A 1 95 ? -19.526 -53.360 -89.753 1.00 45.38 95 ARG A C 1
ATOM 714 O O . ARG A 1 95 ? -18.970 -52.321 -90.100 1.00 45.38 95 ARG A O 1
ATOM 721 N N . ALA A 1 96 ? -19.029 -54.557 -90.050 1.00 44.41 96 ALA A N 1
ATOM 722 C CA . ALA A 1 96 ? -17.900 -54.742 -90.961 1.00 44.41 96 ALA A CA 1
ATOM 723 C C . ALA A 1 96 ? -18.368 -55.023 -92.404 1.00 44.41 96 ALA A C 1
ATOM 725 O O . ALA A 1 96 ? -18.924 -56.086 -92.686 1.00 44.41 96 ALA A O 1
ATOM 726 N N . PRO A 1 97 ? -18.087 -54.107 -93.345 1.00 39.59 97 PRO A N 1
ATOM 727 C CA . PRO A 1 97 ? -17.683 -54.530 -94.682 1.00 39.59 97 PRO A CA 1
ATOM 728 C C . PRO A 1 97 ? -16.381 -53.855 -95.150 1.00 39.59 97 PRO A C 1
ATOM 730 O O . PRO A 1 97 ? -16.217 -52.645 -95.047 1.00 39.59 97 PRO A O 1
ATOM 733 N N . ALA A 1 98 ? -15.511 -54.673 -95.753 1.00 35.97 98 ALA A N 1
ATOM 734 C CA . ALA A 1 98 ? -14.349 -54.301 -96.571 1.00 35.97 98 ALA A CA 1
ATOM 735 C C . ALA A 1 98 ? -13.277 -53.395 -95.921 1.00 35.97 98 ALA A C 1
ATOM 737 O O . ALA A 1 98 ? -13.287 -52.171 -96.036 1.00 35.97 98 ALA A O 1
ATOM 738 N N . ALA A 1 99 ? -12.258 -54.036 -95.344 1.00 41.38 99 ALA A N 1
ATOM 739 C CA . ALA A 1 99 ? -11.005 -53.379 -94.990 1.00 41.38 99 ALA A CA 1
ATOM 740 C C . ALA A 1 99 ? -10.238 -52.875 -96.231 1.00 41.38 99 ALA A C 1
ATOM 742 O O . ALA A 1 99 ? -10.140 -53.575 -97.239 1.00 41.38 99 ALA A O 1
ATOM 743 N N . ALA A 1 100 ? -9.586 -51.720 -96.093 1.00 44.03 100 ALA A N 1
ATOM 744 C CA . ALA A 1 100 ? -8.350 -51.415 -96.809 1.00 44.03 100 ALA A CA 1
ATOM 745 C C . ALA A 1 100 ? -7.186 -51.569 -95.808 1.00 44.03 100 ALA A C 1
ATOM 747 O O . ALA A 1 100 ? -7.311 -51.087 -94.678 1.00 44.03 100 ALA A O 1
ATOM 748 N N . PRO A 1 101 ? -6.078 -52.248 -96.156 1.00 48.97 101 PRO A N 1
ATOM 749 C CA . PRO A 1 101 ? -5.005 -52.509 -95.202 1.00 48.97 101 PRO A CA 1
ATOM 750 C C . PRO A 1 101 ? -4.290 -51.207 -94.821 1.00 48.97 101 PRO A C 1
ATOM 752 O O . PRO A 1 101 ? -3.791 -50.489 -95.690 1.00 48.97 101 PRO A O 1
ATOM 755 N N . MET A 1 102 ? -4.193 -50.912 -93.520 1.00 48.53 102 MET A N 1
ATOM 756 C CA . MET A 1 102 ? -3.256 -49.884 -93.065 1.00 48.53 102 MET A CA 1
ATOM 757 C C . MET A 1 102 ? -1.819 -50.355 -93.347 1.00 48.53 102 MET A C 1
ATOM 759 O O . MET A 1 102 ? -1.509 -51.517 -93.076 1.00 48.53 102 MET A O 1
ATOM 763 N N . PRO A 1 103 ? -0.927 -49.486 -93.864 1.00 55.12 103 PRO A N 1
ATOM 764 C CA . PRO A 1 103 ? 0.476 -49.836 -94.058 1.00 55.12 103 PRO A CA 1
ATOM 765 C C . PRO A 1 103 ? 1.116 -50.311 -92.750 1.00 55.12 103 PRO A C 1
ATOM 767 O O . PRO A 1 103 ? 0.849 -49.738 -91.691 1.00 55.12 103 PRO A O 1
ATOM 770 N N . SER A 1 104 ? 1.998 -51.309 -92.825 1.00 56.41 104 SER A N 1
ATOM 771 C CA . SER A 1 104 ? 2.676 -51.914 -91.666 1.00 56.41 104 SER A CA 1
ATOM 772 C C . SER A 1 104 ? 3.377 -50.889 -90.764 1.00 56.41 104 SER A C 1
ATOM 774 O O . SER A 1 104 ? 3.345 -51.018 -89.544 1.00 56.41 104 SER A O 1
ATOM 776 N N . GLU A 1 105 ? 3.915 -49.807 -91.336 1.00 56.44 105 GLU A N 1
ATOM 777 C CA . GLU A 1 105 ? 4.505 -48.700 -90.573 1.00 56.44 105 GLU A CA 1
ATOM 778 C C . GLU A 1 105 ? 3.515 -47.897 -89.714 1.00 56.44 105 GLU A C 1
ATOM 780 O O . GLU A 1 105 ? 3.943 -47.225 -88.776 1.00 56.44 105 GLU A O 1
ATOM 785 N N . ARG A 1 106 ? 2.213 -47.890 -90.033 1.00 54.19 106 ARG A N 1
ATOM 786 C CA . ARG A 1 106 ? 1.192 -47.258 -89.178 1.00 54.19 106 ARG A CA 1
ATOM 787 C C . ARG A 1 106 ? 0.802 -48.163 -88.020 1.00 54.19 106 ARG A C 1
ATOM 789 O O . ARG A 1 106 ? 0.594 -47.646 -86.926 1.00 54.19 106 ARG A O 1
ATOM 796 N N . LEU A 1 107 ? 0.740 -49.477 -88.246 1.00 57.06 107 LEU A N 1
ATOM 797 C CA . LEU A 1 107 ? 0.470 -50.446 -87.185 1.00 57.06 107 LEU A CA 1
ATOM 798 C C . LEU A 1 107 ? 1.605 -50.427 -86.152 1.00 57.06 107 LEU A C 1
ATOM 800 O O . LEU A 1 107 ? 1.355 -50.078 -85.005 1.00 57.06 107 LEU A O 1
ATOM 804 N N . ALA A 1 108 ? 2.855 -50.600 -86.597 1.00 58.72 108 ALA A N 1
ATOM 805 C CA . ALA A 1 108 ? 4.032 -50.577 -85.725 1.00 58.72 108 ALA A CA 1
ATOM 806 C C . ALA A 1 108 ? 4.207 -49.246 -84.966 1.00 58.72 108 ALA A C 1
ATOM 808 O O . ALA A 1 108 ? 4.605 -49.239 -83.805 1.00 58.72 108 ALA A O 1
ATOM 809 N N . ARG A 1 109 ? 3.873 -48.101 -85.588 1.00 59.88 109 ARG A N 1
ATOM 810 C CA . ARG A 1 109 ? 3.854 -46.809 -84.878 1.00 59.88 109 ARG A CA 1
ATOM 811 C C . ARG A 1 109 ? 2.759 -46.743 -83.820 1.00 59.88 109 ARG A C 1
ATOM 813 O O . ARG A 1 109 ? 3.018 -46.210 -82.753 1.00 59.88 109 ARG A O 1
ATOM 820 N N . THR A 1 110 ? 1.568 -47.269 -84.101 1.00 59.22 110 THR A N 1
ATOM 821 C CA . THR A 1 110 ? 0.448 -47.269 -83.145 1.00 59.22 110 THR A CA 1
ATOM 822 C C . THR A 1 110 ? 0.731 -48.212 -81.974 1.00 59.22 110 THR A C 1
ATOM 824 O O . THR A 1 110 ? 0.514 -47.828 -80.831 1.00 59.22 110 THR A O 1
ATOM 827 N N . GLU A 1 111 ? 1.290 -49.395 -82.235 1.00 64.38 111 GLU A N 1
ATOM 828 C CA . GLU A 1 111 ? 1.717 -50.359 -81.212 1.00 64.38 111 GLU A CA 1
ATOM 829 C C . GLU A 1 111 ? 2.807 -49.766 -80.309 1.00 64.38 111 GLU A C 1
ATOM 831 O O . GLU A 1 111 ? 2.623 -49.727 -79.095 1.00 64.38 111 GLU A O 1
ATOM 836 N N . ALA A 1 112 ? 3.862 -49.169 -80.878 1.00 61.53 112 ALA A N 1
ATOM 837 C CA . ALA A 1 112 ? 4.890 -48.475 -80.097 1.00 61.53 112 ALA A CA 1
ATOM 838 C C . ALA A 1 112 ? 4.326 -47.290 -79.286 1.00 61.53 112 ALA A C 1
ATOM 840 O O . ALA A 1 112 ? 4.778 -47.018 -78.172 1.00 61.53 112 ALA A O 1
ATOM 841 N N . GLN A 1 113 ? 3.322 -46.578 -79.812 1.00 58.78 113 GLN A N 1
ATOM 842 C CA . GLN A 1 113 ? 2.668 -45.476 -79.100 1.00 58.78 113 GLN A CA 1
ATOM 843 C C . GLN A 1 113 ? 1.796 -45.981 -77.938 1.00 58.78 113 GLN A C 1
ATOM 845 O O . GLN A 1 113 ? 1.749 -45.329 -76.895 1.00 58.78 113 GLN A O 1
ATOM 850 N N . ILE A 1 114 ? 1.156 -47.146 -78.083 1.00 62.84 114 ILE A N 1
ATOM 851 C CA . ILE A 1 114 ? 0.412 -47.834 -77.016 1.00 62.84 114 ILE A CA 1
ATOM 852 C C . ILE A 1 114 ? 1.373 -48.354 -75.941 1.00 62.84 114 ILE A C 1
ATOM 854 O O . ILE A 1 114 ? 1.133 -48.116 -74.761 1.00 62.84 114 ILE A O 1
ATOM 858 N N . GLU A 1 115 ? 2.479 -48.991 -76.324 1.00 66.81 115 GLU A N 1
ATOM 859 C CA . GLU A 1 115 ? 3.505 -49.497 -75.401 1.00 66.81 115 GLU A CA 1
ATOM 860 C C . GLU A 1 115 ? 4.121 -48.349 -74.581 1.00 66.81 115 GLU A C 1
ATOM 862 O O . GLU A 1 115 ? 4.070 -48.366 -73.352 1.00 66.81 115 GLU A O 1
ATOM 867 N N . THR A 1 116 ? 4.534 -47.261 -75.244 1.00 66.25 116 THR A N 1
ATOM 868 C CA . THR A 1 116 ? 5.045 -46.049 -74.568 1.00 66.25 116 THR A CA 1
ATOM 869 C C . THR A 1 116 ? 4.001 -45.420 -73.633 1.00 66.25 116 THR A C 1
ATOM 871 O O . THR A 1 116 ? 4.346 -44.927 -72.560 1.00 66.25 116 THR A O 1
ATOM 874 N N . SER A 1 117 ? 2.717 -45.439 -74.014 1.00 60.97 117 SER A N 1
ATOM 875 C CA . SER A 1 117 ? 1.626 -44.934 -73.163 1.00 60.97 117 SER A CA 1
ATOM 876 C C . SER A 1 117 ? 1.365 -45.843 -71.959 1.00 60.97 117 SER A C 1
ATOM 878 O O . SER A 1 117 ? 1.064 -45.350 -70.877 1.00 60.97 117 SER A O 1
ATOM 880 N N . THR A 1 118 ? 1.523 -47.158 -72.119 1.00 69.38 118 THR A N 1
ATOM 881 C CA . THR A 1 118 ? 1.352 -48.153 -71.048 1.00 69.38 118 THR A CA 1
ATOM 882 C C . THR A 1 118 ? 2.471 -48.018 -70.012 1.00 69.38 118 THR A C 1
ATOM 884 O O . THR A 1 118 ? 2.194 -47.930 -68.817 1.00 69.38 118 THR A O 1
ATOM 887 N N . ASP A 1 119 ? 3.720 -47.865 -70.460 1.00 70.50 119 ASP A N 1
ATOM 888 C CA . ASP A 1 119 ? 4.876 -47.581 -69.598 1.00 70.50 119 ASP A CA 1
ATOM 889 C C . ASP A 1 119 ? 4.789 -46.222 -68.886 1.00 70.50 119 ASP A C 1
ATOM 891 O O . ASP A 1 119 ? 5.390 -46.025 -67.824 1.00 70.50 119 ASP A O 1
ATOM 895 N N . GLN A 1 120 ? 4.098 -45.245 -69.479 1.00 65.12 120 GLN A N 1
ATOM 896 C CA . GLN A 1 120 ? 3.833 -43.961 -68.834 1.00 65.12 120 GLN A CA 1
ATOM 897 C C . GLN A 1 120 ? 2.766 -44.121 -67.742 1.00 65.12 120 GLN A C 1
ATOM 899 O O . GLN A 1 120 ? 3.000 -43.707 -66.611 1.00 65.12 120 GLN A O 1
ATOM 904 N N . ILE A 1 121 ? 1.661 -44.819 -68.034 1.00 70.50 121 ILE A N 1
ATOM 905 C CA . ILE A 1 121 ? 0.601 -45.133 -67.061 1.00 70.50 121 ILE A CA 1
ATOM 906 C C . ILE A 1 121 ? 1.151 -45.930 -65.868 1.00 70.50 121 ILE A C 1
ATOM 908 O O . ILE A 1 121 ? 0.811 -45.618 -64.731 1.00 70.50 121 ILE A O 1
ATOM 912 N N . ALA A 1 122 ? 2.036 -46.906 -66.091 1.00 71.56 122 ALA A N 1
ATOM 913 C CA . ALA A 1 122 ? 2.664 -47.672 -65.010 1.00 71.56 122 ALA A CA 1
ATOM 914 C C . ALA A 1 122 ? 3.548 -46.795 -64.098 1.00 71.56 122 ALA A C 1
ATOM 916 O O . ALA A 1 122 ? 3.494 -46.910 -62.873 1.00 71.56 122 ALA A O 1
ATOM 917 N N . ARG A 1 123 ? 4.322 -45.868 -64.679 1.00 69.94 123 ARG A N 1
ATOM 918 C CA . ARG A 1 123 ? 5.145 -44.910 -63.918 1.00 69.94 123 ARG A CA 1
ATOM 919 C C . ARG A 1 123 ? 4.312 -43.871 -63.175 1.00 69.94 123 ARG A C 1
ATOM 921 O O . ARG A 1 123 ? 4.678 -43.489 -62.062 1.00 69.94 123 ARG A O 1
ATOM 928 N N . ASP A 1 124 ? 3.201 -43.438 -63.760 1.00 66.38 124 ASP A N 1
ATOM 929 C CA . ASP A 1 124 ? 2.261 -42.530 -63.109 1.00 66.38 124 ASP A CA 1
ATOM 930 C C . ASP A 1 124 ? 1.498 -43.235 -61.974 1.00 66.38 124 ASP A C 1
ATOM 932 O O . ASP A 1 124 ? 1.312 -42.627 -60.923 1.00 66.38 124 ASP A O 1
ATOM 936 N N . ALA A 1 125 ? 1.170 -44.526 -62.109 1.00 67.69 125 ALA A N 1
ATOM 937 C CA . ALA A 1 125 ? 0.605 -45.342 -61.032 1.00 67.69 125 ALA A CA 1
ATOM 938 C C . ALA A 1 125 ? 1.567 -45.471 -59.836 1.00 67.69 125 ALA A C 1
ATOM 940 O O . ALA A 1 125 ? 1.195 -45.093 -58.729 1.00 67.69 125 ALA A O 1
ATOM 941 N N . GLU A 1 126 ? 2.835 -45.858 -60.043 1.00 74.94 126 GLU A N 1
ATOM 942 C CA . GLU A 1 126 ? 3.817 -45.861 -58.940 1.00 74.94 126 GLU A CA 1
ATOM 943 C C . GLU A 1 126 ? 4.015 -44.466 -58.319 1.00 74.94 126 GLU A C 1
ATOM 945 O O . GLU A 1 126 ? 4.351 -44.331 -57.141 1.00 74.94 126 GLU A O 1
ATOM 950 N N . ARG A 1 127 ? 3.900 -43.400 -59.121 1.00 72.44 127 ARG A N 1
ATOM 951 C CA . ARG A 1 127 ? 4.013 -42.025 -58.623 1.00 72.44 127 ARG A CA 1
ATOM 952 C C . ARG A 1 127 ? 2.803 -41.644 -57.772 1.00 72.44 127 ARG A C 1
ATOM 954 O O . ARG A 1 127 ? 2.994 -40.949 -56.780 1.00 72.44 127 ARG A O 1
ATOM 961 N N . ILE A 1 128 ? 1.607 -42.106 -58.128 1.00 65.81 128 ILE A N 1
ATOM 962 C CA . ILE A 1 128 ? 0.388 -41.967 -57.323 1.00 65.81 128 ILE A CA 1
ATOM 963 C C . ILE A 1 128 ? 0.515 -42.769 -56.026 1.00 65.81 128 ILE A C 1
ATOM 965 O O . ILE A 1 128 ? 0.226 -42.212 -54.973 1.00 65.81 128 ILE A O 1
ATOM 969 N N . ASP A 1 129 ? 1.019 -44.003 -56.057 1.00 72.75 129 ASP A N 1
ATOM 970 C CA . ASP A 1 129 ? 1.221 -44.811 -54.844 1.00 72.75 129 ASP A CA 1
ATOM 971 C C . ASP A 1 129 ? 2.245 -44.170 -53.897 1.00 72.75 129 ASP A C 1
ATOM 973 O O . ASP A 1 129 ? 1.982 -44.039 -52.701 1.00 72.75 129 ASP A O 1
ATOM 977 N N . ARG A 1 130 ? 3.377 -43.674 -54.424 1.00 71.88 130 ARG A N 1
ATOM 978 C CA . ARG A 1 130 ? 4.360 -42.904 -53.637 1.00 71.88 130 ARG A CA 1
ATOM 979 C C . ARG A 1 130 ? 3.754 -41.627 -53.057 1.00 71.88 130 ARG A C 1
ATOM 981 O O . ARG A 1 130 ? 3.873 -41.411 -51.861 1.00 71.88 130 ARG A O 1
ATOM 988 N N . LEU A 1 131 ? 3.036 -40.835 -53.857 1.00 65.75 131 LEU A N 1
ATOM 989 C CA . LEU A 1 131 ? 2.338 -39.640 -53.365 1.00 65.75 131 LEU A CA 1
ATOM 990 C C . LEU A 1 131 ? 1.252 -39.978 -52.335 1.00 65.75 131 LEU A C 1
ATOM 992 O O . LEU A 1 131 ? 1.026 -39.192 -51.425 1.00 65.75 131 LEU A O 1
ATOM 996 N N . THR A 1 132 ? 0.598 -41.134 -52.442 1.00 66.69 132 THR A N 1
ATOM 997 C CA . THR A 1 132 ? -0.413 -41.594 -51.478 1.00 66.69 132 THR A CA 1
ATOM 998 C C . THR A 1 132 ? 0.241 -42.018 -50.165 1.00 66.69 132 THR A C 1
ATOM 1000 O O . THR A 1 132 ? -0.275 -41.688 -49.102 1.00 66.69 132 THR A O 1
ATOM 1003 N N . ALA A 1 133 ? 1.402 -42.679 -50.216 1.00 61.78 133 ALA A N 1
ATOM 1004 C CA . ALA A 1 133 ? 2.206 -42.995 -49.037 1.00 61.78 133 ALA A CA 1
ATOM 1005 C C . ALA A 1 133 ? 2.791 -41.732 -48.381 1.00 61.78 133 ALA A C 1
ATOM 1007 O O . ALA A 1 133 ? 2.701 -41.591 -47.163 1.00 61.78 133 ALA A O 1
ATOM 1008 N N . ASP A 1 134 ? 3.310 -40.788 -49.172 1.00 63.06 134 ASP A N 1
ATOM 1009 C CA . ASP A 1 134 ? 3.804 -39.493 -48.692 1.00 63.06 134 ASP A CA 1
ATOM 1010 C C . ASP A 1 134 ? 2.668 -38.672 -48.061 1.00 63.06 134 ASP A C 1
ATOM 1012 O O . ASP A 1 134 ? 2.847 -38.108 -46.987 1.00 63.06 134 ASP A O 1
ATOM 1016 N N . VAL A 1 135 ? 1.472 -38.648 -48.665 1.00 53.75 135 VAL A N 1
ATOM 1017 C CA . VAL A 1 135 ? 0.277 -38.002 -48.091 1.00 53.75 135 VAL A CA 1
ATOM 1018 C C . VAL A 1 135 ? -0.202 -38.726 -46.835 1.00 53.75 135 VAL A C 1
ATOM 1020 O O . VAL A 1 135 ? -0.574 -38.055 -45.879 1.00 53.75 135 VAL A O 1
ATOM 1023 N N . ALA A 1 136 ? -0.167 -40.058 -46.775 1.00 50.53 136 ALA A N 1
ATOM 1024 C CA . ALA A 1 136 ? -0.516 -40.806 -45.565 1.00 50.53 136 ALA A CA 1
ATOM 1025 C C . ALA A 1 136 ? 0.479 -40.535 -44.423 1.00 50.53 136 ALA A C 1
ATOM 1027 O O . ALA A 1 136 ? 0.057 -40.313 -43.289 1.00 50.53 136 ALA A O 1
ATOM 1028 N N . ALA A 1 137 ? 1.779 -40.467 -44.721 1.00 46.50 137 ALA A N 1
ATOM 1029 C CA . ALA A 1 137 ? 2.813 -40.075 -43.766 1.00 46.50 137 ALA A CA 1
ATOM 1030 C C . ALA A 1 137 ? 2.655 -38.610 -43.325 1.00 46.50 137 ALA A C 1
ATOM 1032 O O . ALA A 1 137 ? 2.731 -38.318 -42.133 1.00 46.50 137 ALA A O 1
ATOM 1033 N N . LEU A 1 138 ? 2.356 -37.694 -44.252 1.00 43.62 138 LEU A N 1
ATOM 1034 C CA . LEU A 1 138 ? 2.076 -36.289 -43.946 1.00 43.62 138 LEU A CA 1
ATOM 1035 C C . LEU A 1 138 ? 0.814 -36.150 -43.083 1.00 43.62 138 LEU A C 1
ATOM 1037 O O . LEU A 1 138 ? 0.822 -35.395 -42.122 1.00 43.62 138 LEU A O 1
ATOM 1041 N N . THR A 1 139 ? -0.232 -36.933 -43.357 1.00 43.12 139 THR A N 1
ATOM 1042 C CA . THR A 1 139 ? -1.480 -36.965 -42.573 1.00 43.12 139 THR A CA 1
ATOM 1043 C C . THR A 1 139 ? -1.240 -37.535 -41.173 1.00 43.12 139 THR A C 1
ATOM 1045 O O . THR A 1 139 ? -1.749 -36.989 -40.203 1.00 43.12 139 THR A O 1
ATOM 1048 N N . ALA A 1 140 ? -0.408 -38.573 -41.040 1.00 39.69 140 ALA A N 1
ATOM 1049 C CA . ALA A 1 140 ? 0.024 -39.096 -39.742 1.00 39.69 140 ALA A CA 1
ATOM 1050 C C . ALA A 1 140 ? 0.927 -38.110 -38.974 1.00 39.69 140 ALA A C 1
ATOM 1052 O O . ALA A 1 140 ? 0.900 -38.089 -37.749 1.00 39.69 140 ALA A O 1
ATOM 1053 N N . THR A 1 141 ? 1.684 -37.261 -39.678 1.00 41.72 141 THR A N 1
ATOM 1054 C CA . THR A 1 141 ? 2.497 -36.190 -39.069 1.00 41.72 141 THR A CA 1
ATOM 1055 C C . THR A 1 141 ? 1.639 -34.977 -38.684 1.00 41.72 141 THR A C 1
ATOM 1057 O O . THR A 1 141 ? 1.915 -34.323 -37.688 1.00 41.72 141 THR A O 1
ATOM 1060 N N . MET A 1 142 ? 0.560 -34.699 -39.425 1.00 42.97 142 MET A N 1
ATOM 1061 C CA . MET A 1 142 ? -0.455 -33.688 -39.087 1.00 42.97 142 MET A CA 1
ATOM 1062 C C . MET A 1 142 ? -1.429 -34.143 -37.986 1.00 42.97 142 MET A C 1
ATOM 1064 O O . MET A 1 142 ? -2.189 -33.324 -37.481 1.00 42.97 142 MET A O 1
ATOM 1068 N N . ALA A 1 143 ? -1.414 -35.425 -37.609 1.00 40.97 143 ALA A N 1
ATOM 1069 C CA . ALA A 1 143 ? -2.202 -35.968 -36.502 1.00 40.97 143 ALA A CA 1
ATOM 1070 C C . ALA A 1 143 ? -1.539 -35.767 -35.120 1.00 40.97 143 ALA A C 1
ATOM 1072 O O . ALA A 1 143 ? -2.084 -36.224 -34.118 1.00 40.97 143 ALA A O 1
ATOM 1073 N N . ALA A 1 144 ? -0.382 -35.098 -35.060 1.00 49.69 144 ALA A N 1
ATOM 1074 C CA . ALA A 1 144 ? 0.335 -34.780 -33.830 1.00 49.69 144 ALA A CA 1
ATOM 1075 C C . ALA A 1 144 ? 0.259 -33.273 -33.519 1.00 49.69 144 ALA A C 1
ATOM 1077 O O . ALA A 1 144 ? 0.834 -32.459 -34.240 1.00 49.69 144 ALA A O 1
ATOM 1078 N N . ASP A 1 145 ? -0.516 -32.931 -32.482 1.00 64.81 145 ASP A N 1
ATOM 1079 C CA . ASP A 1 145 ? -0.179 -32.002 -31.379 1.00 64.81 145 ASP A CA 1
ATOM 1080 C C . ASP A 1 145 ? -1.411 -31.236 -30.858 1.00 64.81 145 ASP A C 1
ATOM 1082 O O . ASP A 1 145 ? -1.546 -31.087 -29.649 1.00 64.81 145 ASP A O 1
ATOM 1086 N N . LYS A 1 146 ? -2.304 -30.745 -31.736 1.00 77.38 146 LYS A N 1
ATOM 1087 C CA . LYS A 1 146 ? -3.599 -30.100 -31.389 1.00 77.38 146 LYS A CA 1
ATOM 1088 C C . LYS A 1 146 ? -4.423 -29.754 -32.638 1.00 77.38 146 LYS A C 1
ATOM 1090 O O . LYS A 1 146 ? -3.854 -29.395 -33.669 1.00 77.38 146 LYS A O 1
ATOM 1095 N N . ALA A 1 147 ? -5.754 -29.793 -32.550 1.00 84.88 147 ALA A N 1
ATOM 1096 C CA . ALA A 1 147 ? -6.673 -29.448 -33.645 1.00 84.88 147 ALA A CA 1
ATOM 1097 C C . ALA A 1 147 ? -7.773 -28.458 -33.213 1.00 84.88 147 ALA A C 1
ATOM 1099 O O . ALA A 1 147 ? -8.197 -28.467 -32.064 1.00 84.88 147 ALA A O 1
ATOM 1100 N N . ARG A 1 148 ? -8.270 -27.634 -34.147 1.00 87.44 148 ARG A N 1
ATOM 1101 C CA . ARG A 1 148 ? -9.425 -26.722 -33.974 1.00 87.44 148 ARG A CA 1
ATOM 1102 C C . ARG A 1 148 ? -10.336 -26.736 -35.204 1.00 87.44 148 ARG A C 1
ATOM 1104 O O . ARG A 1 148 ? -9.951 -27.278 -36.244 1.00 87.44 148 ARG A O 1
ATOM 1111 N N . GLY A 1 149 ? -11.522 -26.135 -35.127 1.00 87.94 149 GLY A N 1
ATOM 1112 C CA . GLY A 1 149 ? -12.410 -26.008 -36.288 1.00 87.94 149 GLY A CA 1
ATOM 1113 C C . GLY A 1 149 ? -12.904 -27.345 -36.850 1.00 87.94 149 GLY A C 1
ATOM 1114 O O . GLY A 1 149 ? -12.985 -28.359 -36.154 1.00 87.94 149 GLY A O 1
ATOM 1115 N N . GLU A 1 150 ? -13.154 -27.381 -38.160 1.00 85.94 150 GLU A N 1
ATOM 1116 C CA . GLU A 1 150 ? -13.463 -28.624 -38.888 1.00 85.94 150 GLU A CA 1
ATOM 1117 C C . GLU A 1 150 ? -12.368 -29.698 -38.740 1.00 85.94 150 GLU A C 1
ATOM 1119 O O . GLU A 1 150 ? -12.670 -30.891 -38.765 1.00 85.94 150 GLU A O 1
ATOM 1124 N N . ALA A 1 151 ? -11.105 -29.307 -38.524 1.00 85.69 151 ALA A N 1
ATOM 1125 C CA . ALA A 1 151 ? -10.025 -30.262 -38.283 1.00 85.69 151 ALA A CA 1
ATOM 1126 C C . ALA A 1 151 ? -10.183 -30.984 -36.932 1.00 85.69 151 ALA A C 1
ATOM 1128 O O . ALA A 1 151 ? -9.927 -32.184 -36.868 1.00 85.69 151 ALA A O 1
ATOM 1129 N N . ALA A 1 152 ? -10.675 -30.312 -35.884 1.00 87.62 152 ALA A N 1
ATOM 1130 C CA . ALA A 1 152 ? -11.016 -30.954 -34.609 1.00 87.62 152 ALA A CA 1
ATOM 1131 C C . ALA A 1 152 ? -12.195 -31.927 -34.757 1.00 87.62 152 ALA A C 1
ATOM 1133 O O . ALA A 1 152 ? -12.142 -33.055 -34.267 1.00 87.62 152 ALA A O 1
ATOM 1134 N N . ILE A 1 153 ? -13.239 -31.532 -35.494 1.00 88.62 153 ILE A N 1
ATOM 1135 C CA . ILE A 1 153 ? -14.401 -32.393 -35.772 1.00 88.62 153 ILE A CA 1
ATOM 1136 C C . ILE A 1 153 ? -13.972 -33.653 -36.544 1.00 88.62 153 ILE A C 1
ATOM 1138 O O . ILE A 1 153 ? -14.442 -34.754 -36.241 1.00 88.62 153 ILE A O 1
ATOM 1142 N N . ALA A 1 154 ? -13.067 -33.505 -37.516 1.00 85.12 154 ALA A N 1
ATOM 1143 C CA . ALA A 1 154 ? -12.499 -34.613 -38.279 1.00 85.12 154 ALA A CA 1
ATOM 1144 C C . ALA A 1 154 ? -11.579 -35.510 -37.431 1.00 85.12 154 ALA A C 1
ATOM 1146 O O . ALA A 1 154 ? -11.697 -36.732 -37.519 1.00 85.12 154 ALA A O 1
ATOM 1147 N N . ALA A 1 155 ? -10.711 -34.925 -36.598 1.00 83.25 155 ALA A N 1
ATOM 1148 C CA . ALA A 1 155 ? -9.784 -35.649 -35.726 1.00 83.25 155 ALA A CA 1
ATOM 1149 C C . ALA A 1 155 ? -10.512 -36.463 -34.644 1.00 83.25 155 ALA A C 1
ATOM 1151 O O . ALA A 1 155 ? -10.198 -37.634 -34.437 1.00 83.25 155 ALA A O 1
ATOM 1152 N N . LEU A 1 156 ? -11.532 -35.880 -34.004 1.00 86.19 156 LEU A N 1
ATOM 1153 C CA . LEU A 1 156 ? -12.355 -36.581 -33.017 1.00 86.19 156 LEU A CA 1
ATOM 1154 C C . LEU A 1 156 ? -13.192 -37.694 -33.653 1.00 86.19 156 LEU A C 1
ATOM 1156 O O . LEU A 1 156 ? -13.336 -38.765 -33.064 1.00 86.19 156 LEU A O 1
ATOM 1160 N N . GLY A 1 157 ? -13.759 -37.467 -34.843 1.00 87.12 157 GLY A N 1
ATOM 1161 C CA . GLY A 1 157 ? -14.464 -38.489 -35.620 1.00 87.12 157 GLY A CA 1
ATOM 1162 C C . GLY A 1 157 ? -15.513 -39.259 -34.805 1.00 87.12 157 GLY A C 1
ATOM 1163 O O . GLY A 1 157 ? -16.552 -38.715 -34.426 1.00 87.12 157 GLY A O 1
ATOM 1164 N N . ALA A 1 158 ? -15.242 -40.542 -34.537 1.00 87.06 158 ALA A N 1
ATOM 1165 C CA . ALA A 1 158 ? -16.114 -41.422 -33.752 1.00 87.06 158 ALA A CA 1
ATOM 1166 C C . ALA A 1 158 ? -16.077 -41.171 -32.228 1.00 87.06 158 ALA A C 1
ATOM 1168 O O . ALA A 1 158 ? -17.024 -41.556 -31.547 1.00 87.06 158 ALA A O 1
ATOM 1169 N N . ARG A 1 159 ? -15.033 -40.514 -31.702 1.00 87.31 159 ARG A N 1
ATOM 1170 C CA . ARG A 1 159 ? -14.887 -40.120 -30.285 1.00 87.31 159 ARG A CA 1
ATOM 1171 C C . ARG A 1 159 ? -15.589 -38.806 -29.947 1.00 87.31 159 ARG A C 1
ATOM 1173 O O . ARG A 1 159 ? -15.772 -38.493 -28.778 1.00 87.31 159 ARG A O 1
ATOM 1180 N N . LEU A 1 160 ? -16.043 -38.041 -30.943 1.00 89.50 160 LEU A N 1
ATOM 1181 C CA . LEU A 1 160 ? -16.761 -36.784 -30.707 1.00 89.50 160 LEU A CA 1
ATOM 1182 C C . LEU A 1 160 ? -17.935 -36.920 -29.704 1.00 89.50 160 LEU A C 1
ATOM 1184 O O . LEU A 1 160 ? -18.069 -36.030 -28.869 1.00 89.50 160 LEU A O 1
ATOM 1188 N N . PRO A 1 161 ? -18.782 -37.974 -29.726 1.00 92.62 161 PRO A N 1
ATOM 1189 C CA . PRO A 1 161 ? -19.863 -38.108 -28.747 1.00 92.62 161 PRO A CA 1
ATOM 1190 C C . PRO A 1 161 ? -19.388 -38.426 -27.326 1.00 92.62 161 PRO A C 1
ATOM 1192 O O . PRO A 1 161 ? -20.058 -38.038 -26.376 1.00 92.62 161 PRO A O 1
ATOM 1195 N N . GLU A 1 162 ? -18.252 -39.111 -27.188 1.00 92.44 162 GLU A N 1
ATOM 1196 C CA . GLU A 1 162 ? -17.599 -39.415 -25.909 1.00 92.44 162 GLU A CA 1
ATOM 1197 C C . GLU A 1 162 ? -17.047 -38.126 -25.283 1.00 92.44 162 GLU A C 1
ATOM 1199 O O . GLU A 1 162 ? -17.429 -37.774 -24.170 1.00 92.44 162 GLU A O 1
ATOM 1204 N N . VAL A 1 163 ? -16.248 -37.368 -26.044 1.00 89.50 163 VAL A N 1
ATOM 1205 C CA . VAL A 1 163 ? -15.675 -36.077 -25.616 1.00 89.50 163 VAL A CA 1
ATOM 1206 C C . VAL A 1 163 ? -16.763 -35.041 -25.327 1.00 89.50 163 VAL A C 1
ATOM 1208 O O . VAL A 1 163 ? -16.705 -34.344 -24.316 1.00 89.50 163 VAL A O 1
ATOM 1211 N N . ALA A 1 164 ? -17.801 -34.966 -26.167 1.00 89.62 164 ALA A N 1
ATOM 1212 C CA . ALA A 1 164 ? -18.934 -34.081 -25.913 1.00 89.62 164 ALA A CA 1
ATOM 1213 C C . ALA A 1 164 ? -19.630 -34.432 -24.588 1.00 89.62 164 ALA A C 1
ATOM 1215 O O . ALA A 1 164 ? -19.844 -33.542 -23.768 1.00 89.62 164 ALA A O 1
ATOM 1216 N N . ALA A 1 165 ? -19.918 -35.718 -24.346 1.00 87.75 165 ALA A N 1
ATOM 1217 C CA . ALA A 1 165 ? -20.554 -36.167 -23.111 1.00 87.75 165 ALA A CA 1
ATOM 1218 C C . ALA A 1 165 ? -19.683 -35.919 -21.866 1.00 87.75 165 ALA A C 1
ATOM 1220 O O . ALA A 1 165 ? -20.229 -35.532 -20.835 1.00 87.75 165 ALA A O 1
ATOM 1221 N N . PHE A 1 166 ? -18.359 -36.090 -21.966 1.00 84.50 166 PHE A N 1
ATOM 1222 C CA . PHE A 1 166 ? -17.415 -35.791 -20.884 1.00 84.50 166 PHE A CA 1
ATOM 1223 C C . PHE A 1 166 ? -17.488 -34.316 -20.457 1.00 84.50 166 PHE A C 1
ATOM 1225 O O . PHE A 1 166 ? -17.664 -34.030 -19.278 1.00 84.50 166 PHE A O 1
ATOM 1232 N N . HIS A 1 167 ? -17.487 -33.384 -21.416 1.00 85.12 167 HIS A N 1
ATOM 1233 C CA . HIS A 1 167 ? -17.635 -31.945 -21.150 1.00 85.12 167 HIS A CA 1
ATOM 1234 C C . HIS A 1 167 ? -19.103 -31.474 -21.009 1.00 85.12 167 HIS A C 1
ATOM 1236 O O . HIS A 1 167 ? -19.387 -30.279 -21.125 1.00 85.12 167 HIS A O 1
ATOM 1242 N N . GLY A 1 168 ? -20.063 -32.385 -20.797 1.00 84.19 168 GLY A N 1
ATOM 1243 C CA . GLY A 1 168 ? -21.474 -32.048 -20.552 1.00 84.19 168 GLY A CA 1
ATOM 1244 C C . GLY A 1 168 ? -22.239 -31.461 -21.750 1.00 84.19 168 GLY A C 1
ATOM 1245 O O . GLY A 1 168 ? -23.286 -30.838 -21.567 1.00 84.19 168 GLY A O 1
ATOM 1246 N N . LYS A 1 169 ? -21.747 -31.636 -22.983 1.00 87.88 169 LYS A N 1
ATOM 1247 C CA . LYS A 1 169 ? -22.331 -31.087 -24.222 1.00 87.88 169 LYS A CA 1
ATOM 1248 C C . LYS A 1 169 ? -22.896 -32.199 -25.116 1.00 87.88 169 LYS A C 1
ATOM 1250 O O . LYS A 1 169 ? -22.441 -33.340 -25.110 1.00 87.88 169 LYS A O 1
ATOM 1255 N N . SER A 1 170 ? -23.875 -31.876 -25.959 1.00 92.75 170 SER A N 1
ATOM 1256 C CA . SER A 1 170 ? -24.261 -32.766 -27.065 1.00 92.75 170 SER A CA 1
ATOM 1257 C C . SER A 1 170 ? -23.221 -32.733 -28.200 1.00 92.75 170 SER A C 1
ATOM 1259 O O . SER A 1 170 ? -22.545 -31.713 -28.387 1.00 92.75 170 SER A O 1
ATOM 1261 N N . PRO A 1 171 ? -23.121 -33.788 -29.036 1.00 92.69 171 PRO A N 1
ATOM 1262 C CA . PRO A 1 171 ? -22.234 -33.793 -30.204 1.00 92.69 171 PRO A CA 1
ATOM 1263 C C . PRO A 1 171 ? -22.503 -32.633 -31.177 1.00 92.69 171 PRO A C 1
ATOM 1265 O O . PRO A 1 171 ? -21.597 -32.177 -31.871 1.00 92.69 171 PRO A O 1
ATOM 1268 N N . GLN A 1 172 ? -23.751 -32.162 -31.245 1.00 92.31 172 GLN A N 1
ATOM 1269 C CA . GLN A 1 172 ? -24.177 -31.029 -32.064 1.00 92.31 172 GLN A CA 1
ATOM 1270 C C . GLN A 1 172 ? -23.712 -29.693 -31.473 1.00 92.31 172 GLN A C 1
ATOM 1272 O O . GLN A 1 172 ? -23.224 -28.850 -32.220 1.00 92.31 172 GLN A O 1
ATOM 1277 N N . GLN A 1 173 ? -23.814 -29.510 -30.151 1.00 89.12 173 GLN A N 1
ATOM 1278 C CA . GLN A 1 173 ? -23.292 -28.317 -29.473 1.00 89.12 173 GLN A CA 1
ATOM 1279 C C . GLN A 1 173 ? -21.773 -28.221 -29.627 1.00 89.12 173 GLN A C 1
ATOM 1281 O O . GLN A 1 173 ? -21.285 -27.178 -30.048 1.00 89.12 173 GLN A O 1
ATOM 1286 N N . LEU A 1 174 ? -21.030 -29.307 -29.377 1.00 91.56 174 LEU A N 1
ATOM 1287 C CA . LEU A 1 174 ? -19.570 -29.284 -29.510 1.00 91.56 174 LEU A CA 1
ATOM 1288 C C . LEU A 1 174 ? -19.121 -29.025 -30.963 1.00 91.56 174 LEU A C 1
ATOM 1290 O O . LEU A 1 174 ? -18.193 -28.252 -31.182 1.00 91.56 174 LEU A O 1
ATOM 1294 N N . ARG A 1 175 ? -19.826 -29.574 -31.969 1.00 91.81 175 ARG A N 1
ATOM 1295 C CA . ARG A 1 175 ? -19.609 -29.201 -33.384 1.00 91.81 175 ARG A CA 1
ATOM 1296 C C . ARG A 1 175 ? -19.846 -27.716 -33.641 1.00 91.81 175 ARG A C 1
ATOM 1298 O O . ARG A 1 175 ? -19.003 -27.104 -34.286 1.00 91.81 175 ARG A O 1
ATOM 1305 N N . LYS A 1 176 ? -20.957 -27.148 -33.145 1.00 88.19 176 LYS A N 1
ATOM 1306 C CA . LYS A 1 176 ? -21.254 -25.717 -33.323 1.00 88.19 176 LYS A CA 1
ATOM 1307 C C . LYS A 1 176 ? -20.116 -24.870 -32.754 1.00 88.19 176 LYS A C 1
ATOM 1309 O O . LYS A 1 176 ? -19.631 -24.006 -33.468 1.00 88.19 176 LYS A O 1
ATOM 1314 N N . ILE A 1 177 ? -19.658 -25.160 -31.532 1.00 88.69 177 ILE A N 1
ATOM 1315 C CA . ILE A 1 177 ? -18.596 -24.377 -30.882 1.00 88.69 177 ILE A CA 1
ATOM 1316 C C . ILE A 1 177 ? -17.302 -24.440 -31.700 1.00 88.69 177 ILE A C 1
ATOM 1318 O O . ILE A 1 177 ? -16.784 -23.387 -32.044 1.00 88.69 177 ILE A O 1
ATOM 1322 N N . PHE A 1 178 ? -16.835 -25.621 -32.129 1.00 90.44 178 PHE A N 1
ATOM 1323 C CA . PHE A 1 178 ? -15.664 -25.695 -33.020 1.00 90.44 178 PHE A CA 1
ATOM 1324 C C . PHE A 1 178 ? -15.844 -24.894 -34.323 1.00 90.44 178 PHE A C 1
ATOM 1326 O O . PHE A 1 178 ? -14.872 -24.371 -34.850 1.00 90.44 178 PHE A O 1
ATOM 1333 N N . GLN A 1 179 ? -17.062 -24.795 -34.864 1.00 87.44 179 GLN A N 1
ATOM 1334 C CA . GLN A 1 179 ? -17.344 -24.044 -36.094 1.00 87.44 179 GLN A CA 1
ATOM 1335 C C . GLN A 1 179 ? -17.451 -22.523 -35.892 1.00 87.44 179 GLN A C 1
ATOM 1337 O O . GLN A 1 179 ? -17.293 -21.789 -36.865 1.00 87.44 179 GLN A O 1
ATOM 1342 N N . THR A 1 180 ? -17.747 -22.047 -34.678 1.00 84.31 180 THR A N 1
ATOM 1343 C CA . THR A 1 180 ? -17.950 -20.616 -34.370 1.00 84.31 180 THR A CA 1
ATOM 1344 C C . THR A 1 180 ? -16.846 -19.997 -33.517 1.00 84.31 180 THR A C 1
ATOM 1346 O O . THR A 1 180 ? -16.751 -18.776 -33.446 1.00 84.31 180 THR A O 1
ATOM 1349 N N . ASP A 1 181 ? -16.026 -20.817 -32.865 1.00 88.00 181 ASP A N 1
ATOM 1350 C CA . ASP A 1 181 ? -14.959 -20.391 -31.969 1.00 88.00 181 ASP A CA 1
ATOM 1351 C C . ASP A 1 181 ? -13.614 -20.966 -32.424 1.00 88.00 181 ASP A C 1
ATOM 1353 O O . ASP A 1 181 ? -13.279 -22.132 -32.204 1.00 88.00 181 ASP A O 1
ATOM 1357 N N . ASN A 1 182 ? -12.822 -20.109 -33.068 1.00 85.75 182 ASN A N 1
ATOM 1358 C CA . ASN A 1 182 ? -11.486 -20.451 -33.544 1.00 85.75 182 ASN A CA 1
ATOM 1359 C C . ASN A 1 182 ? -10.452 -20.561 -32.406 1.00 85.75 182 ASN A C 1
ATOM 1361 O O . ASN A 1 182 ? -9.332 -21.008 -32.660 1.00 85.75 182 ASN A O 1
ATOM 1365 N N . SER A 1 183 ? -10.781 -20.173 -31.174 1.00 88.19 183 SER A N 1
ATOM 1366 C CA . SER A 1 183 ? -9.902 -20.309 -30.010 1.00 88.19 183 SER A CA 1
ATOM 1367 C C . SER A 1 183 ? -10.118 -21.609 -29.234 1.00 88.19 183 SER A C 1
ATOM 1369 O O . SER A 1 183 ? -9.262 -21.929 -28.413 1.00 88.19 183 SER A O 1
ATOM 1371 N N . LEU A 1 184 ? -11.169 -22.393 -29.514 1.00 91.19 184 LEU A N 1
ATOM 1372 C CA . LEU A 1 184 ? -11.331 -23.741 -28.957 1.00 91.19 184 LEU A CA 1
ATOM 1373 C C . LEU A 1 184 ? -10.479 -24.771 -29.719 1.00 91.19 184 LEU A C 1
ATOM 1375 O O . LEU A 1 184 ? -10.643 -24.980 -30.925 1.00 91.19 184 LEU A O 1
ATOM 1379 N N . TRP A 1 185 ? -9.634 -25.484 -28.982 1.00 91.12 185 TRP A N 1
ATOM 1380 C CA . TRP A 1 185 ? -8.811 -26.590 -29.463 1.00 91.12 185 TRP A CA 1
ATOM 1381 C C . TRP A 1 185 ? -9.137 -27.900 -28.735 1.00 91.12 185 TRP A C 1
ATOM 1383 O O . TRP A 1 185 ? -9.758 -27.920 -27.672 1.00 91.12 185 TRP A O 1
ATOM 1393 N N . VAL A 1 186 ? -8.688 -29.003 -29.329 1.00 89.38 186 VAL A N 1
ATOM 1394 C CA . VAL A 1 186 ? -8.678 -30.342 -28.738 1.00 89.38 186 VAL A CA 1
ATOM 1395 C C . VAL A 1 186 ? -7.342 -31.031 -29.010 1.00 89.38 186 VAL A C 1
ATOM 1397 O O . VAL A 1 186 ? -6.760 -30.869 -30.090 1.00 89.38 186 VAL A O 1
ATOM 1400 N N . ASP A 1 187 ? -6.850 -31.781 -28.033 1.00 83.50 187 ASP A N 1
ATOM 1401 C CA . ASP A 1 187 ? -5.651 -32.616 -28.145 1.00 83.50 187 ASP A CA 1
ATOM 1402 C C . ASP A 1 187 ? -5.990 -34.059 -28.619 1.00 83.50 187 ASP A C 1
ATOM 1404 O O . ASP A 1 187 ? -7.164 -34.388 -28.843 1.00 83.50 187 ASP A O 1
ATOM 1408 N N . PRO A 1 188 ? -4.993 -34.937 -28.853 1.00 75.69 188 PRO A N 1
ATOM 1409 C CA . PRO A 1 188 ? -5.237 -36.338 -29.223 1.00 75.69 188 PRO A CA 1
ATOM 1410 C C . PRO A 1 188 ? -5.994 -37.143 -28.152 1.00 75.69 188 PRO A C 1
ATOM 1412 O O . PRO A 1 188 ? -6.765 -38.056 -28.475 1.00 75.69 188 PRO A O 1
ATOM 1415 N N . GLU A 1 189 ? -5.804 -36.804 -26.882 1.00 77.69 189 GLU A N 1
ATOM 1416 C CA . GLU A 1 189 ? -6.433 -37.424 -25.717 1.00 77.69 189 GLU A CA 1
ATOM 1417 C C . GLU A 1 189 ? -7.930 -37.081 -25.628 1.00 77.69 189 GLU A C 1
ATOM 1419 O O . GLU A 1 189 ? -8.715 -37.902 -25.149 1.00 77.69 189 GLU A O 1
ATOM 1424 N N . GLY A 1 190 ? -8.360 -35.964 -26.218 1.00 83.94 190 GLY A N 1
ATOM 1425 C CA . GLY A 1 190 ? -9.743 -35.490 -26.283 1.00 83.94 190 GLY A CA 1
ATOM 1426 C C . GLY A 1 190 ? -10.056 -34.343 -25.320 1.00 83.94 190 GLY A C 1
ATOM 1427 O O . GLY A 1 190 ? -11.227 -34.001 -25.170 1.00 83.94 190 GLY A O 1
ATOM 1428 N N . GLN A 1 191 ? -9.047 -33.757 -24.677 1.00 86.88 191 GLN A N 1
ATOM 1429 C CA . GLN A 1 191 ? -9.183 -32.665 -23.722 1.00 86.88 191 GLN A CA 1
ATOM 1430 C C . GLN A 1 191 ? -9.419 -31.339 -24.454 1.00 86.88 191 GLN A C 1
ATOM 1432 O O . GLN A 1 191 ? -8.682 -30.971 -25.372 1.00 86.88 191 GLN A O 1
ATOM 1437 N N . LEU A 1 192 ? -10.470 -30.621 -24.057 1.00 92.06 192 LEU A N 1
ATOM 1438 C CA . LEU A 1 192 ? -10.799 -29.309 -24.611 1.00 92.06 192 LEU A CA 1
ATOM 1439 C C . LEU A 1 192 ? -10.035 -28.195 -23.894 1.00 92.06 192 LEU A C 1
ATOM 1441 O O . LEU A 1 192 ? -10.015 -28.140 -22.662 1.00 92.06 192 LEU A O 1
ATOM 1445 N N . PHE A 1 193 ? -9.468 -27.268 -24.664 1.00 91.25 193 PHE A N 1
ATOM 1446 C CA . PHE A 1 193 ? -8.789 -26.093 -24.125 1.00 91.25 193 PHE A CA 1
ATOM 1447 C C . PHE A 1 193 ? -8.962 -24.870 -25.017 1.00 91.25 193 PHE A C 1
ATOM 1449 O O . PHE A 1 193 ? -9.087 -24.980 -26.239 1.00 91.25 193 PHE A O 1
ATOM 1456 N N . TYR A 1 194 ? -8.948 -23.700 -24.395 1.00 92.69 194 TYR A N 1
ATOM 1457 C CA . TYR A 1 194 ? -9.013 -22.419 -25.074 1.00 92.69 194 TYR A CA 1
ATOM 1458 C C . TYR A 1 194 ? -7.618 -21.808 -25.186 1.00 92.69 194 TYR A C 1
ATOM 1460 O O . TYR A 1 194 ? -6.770 -21.956 -24.303 1.00 92.69 194 TYR A O 1
ATOM 1468 N N . ALA A 1 195 ? -7.368 -21.156 -26.318 1.00 90.12 195 ALA A N 1
ATOM 1469 C CA . ALA A 1 195 ? -6.171 -20.365 -26.550 1.00 90.12 195 ALA A CA 1
ATOM 1470 C C . ALA A 1 195 ? -6.575 -18.993 -27.075 1.00 90.12 195 ALA A C 1
ATOM 1472 O O . ALA A 1 195 ? -6.919 -18.829 -28.252 1.00 90.12 195 ALA A O 1
ATOM 1473 N N . CYS A 1 196 ? -6.595 -18.025 -26.169 1.00 86.62 196 CYS A N 1
ATOM 1474 C CA . CYS A 1 196 ? -7.444 -16.856 -26.299 1.00 86.62 196 CYS A CA 1
ATOM 1475 C C . CYS A 1 196 ? -6.662 -15.713 -26.949 1.00 86.62 196 CYS A C 1
ATOM 1477 O O . CYS A 1 196 ? -5.682 -15.194 -26.406 1.00 86.62 196 CYS A O 1
ATOM 1479 N N . GLU A 1 197 ? -7.092 -15.292 -28.141 1.00 78.50 197 GLU A N 1
ATOM 1480 C CA . GLU A 1 197 ? -6.495 -14.166 -28.875 1.00 78.50 197 GLU A CA 1
ATOM 1481 C C . GLU A 1 197 ? -6.972 -12.815 -28.289 1.00 78.50 197 GLU A C 1
ATOM 1483 O O . GLU A 1 197 ? -7.480 -11.930 -28.987 1.00 78.50 197 GLU A O 1
ATOM 1488 N N . LEU A 1 198 ? -6.812 -12.660 -26.969 1.00 62.97 198 LEU A N 1
ATOM 1489 C CA . LEU A 1 198 ? -7.021 -11.436 -26.191 1.00 62.97 198 LEU A CA 1
ATOM 1490 C C . LEU A 1 198 ? -5.762 -10.547 -26.260 1.00 62.97 198 LEU A C 1
ATOM 1492 O O . LEU A 1 198 ? -5.189 -10.136 -25.255 1.00 62.97 198 LEU A O 1
ATOM 1496 N N . GLN A 1 199 ? -5.264 -10.292 -27.470 1.00 62.69 199 GLN A N 1
ATOM 1497 C CA . GLN A 1 199 ? -4.161 -9.351 -27.662 1.00 62.69 199 GLN A CA 1
ATOM 1498 C C . GLN A 1 199 ? -4.696 -7.921 -27.580 1.00 62.69 199 GLN A C 1
ATOM 1500 O O . GLN A 1 199 ? -5.649 -7.575 -28.285 1.00 62.69 199 GLN A O 1
ATOM 1505 N N . CYS A 1 200 ? -4.051 -7.058 -26.792 1.00 51.25 200 CYS A N 1
ATOM 1506 C CA . CYS A 1 200 ? -4.296 -5.625 -26.916 1.00 51.25 200 CYS A CA 1
ATOM 1507 C C . CYS A 1 200 ? -3.724 -5.150 -28.262 1.00 51.25 200 CYS A C 1
ATOM 1509 O O . CYS A 1 200 ? -2.519 -5.248 -28.507 1.00 51.25 200 CYS A O 1
ATOM 1511 N N . ALA A 1 201 ? -4.581 -4.670 -29.167 1.00 41.06 201 ALA A N 1
ATOM 1512 C CA . ALA A 1 201 ? -4.134 -4.241 -30.488 1.00 41.06 201 ALA A CA 1
ATOM 1513 C C . ALA A 1 201 ? -3.124 -3.084 -30.384 1.00 41.06 201 ALA A C 1
ATOM 1515 O O . ALA A 1 201 ? -3.354 -2.129 -29.643 1.00 41.06 201 ALA A O 1
ATOM 1516 N N . GLN A 1 202 ? -2.076 -3.092 -31.221 1.00 31.31 202 GLN A N 1
ATOM 1517 C CA . GLN A 1 202 ? -1.237 -1.908 -31.474 1.00 31.31 202 GLN A CA 1
ATOM 1518 C C . GLN A 1 202 ? -1.997 -0.839 -32.286 1.00 31.31 202 GLN A C 1
ATOM 1520 O O . GLN A 1 202 ? -1.540 -0.369 -33.329 1.00 31.31 202 GLN A O 1
ATOM 1525 N N . HIS A 1 203 ? -3.164 -0.417 -31.801 1.00 26.09 203 HIS A N 1
ATOM 1526 C CA . HIS A 1 203 ? -3.648 0.915 -32.109 1.00 26.09 203 HIS A CA 1
ATOM 1527 C C . HIS A 1 203 ? -2.763 1.889 -31.342 1.00 26.09 203 HIS A C 1
ATOM 1529 O O . HIS A 1 203 ? -2.852 1.998 -30.120 1.00 26.09 203 HIS A O 1
ATOM 1535 N N . ALA A 1 204 ? -1.912 2.614 -32.071 1.00 23.70 204 ALA A N 1
ATOM 1536 C CA . ALA A 1 204 ? -1.399 3.873 -31.557 1.00 23.70 204 ALA A CA 1
ATOM 1537 C C . ALA A 1 204 ? -2.614 4.678 -31.067 1.00 23.70 204 ALA A C 1
ATOM 1539 O O . ALA A 1 204 ? -3.572 4.806 -31.843 1.00 23.70 204 ALA A O 1
ATOM 1540 N N . PRO A 1 205 ? -2.627 5.177 -29.817 1.00 25.38 205 PRO A N 1
ATOM 1541 C CA . PRO A 1 205 ? -3.742 5.978 -29.358 1.00 25.38 205 PRO A CA 1
ATOM 1542 C C . PRO A 1 205 ? -3.885 7.139 -30.334 1.00 25.38 205 PRO A C 1
ATOM 1544 O O . PRO A 1 205 ? -2.940 7.904 -30.555 1.00 25.38 205 PRO A O 1
ATOM 1547 N N . ALA A 1 206 ? -5.066 7.265 -30.941 1.00 22.72 206 ALA A N 1
ATOM 1548 C CA . ALA A 1 206 ? -5.438 8.538 -31.522 1.00 22.72 206 ALA A CA 1
ATOM 1549 C C . ALA A 1 206 ? -5.270 9.550 -30.389 1.00 22.72 206 ALA A C 1
ATOM 1551 O O . ALA A 1 206 ? -5.895 9.378 -29.339 1.00 22.72 206 ALA A O 1
ATOM 1552 N N . LYS A 1 207 ? -4.371 10.533 -30.569 1.00 23.52 207 LYS A N 1
ATOM 1553 C CA . LYS A 1 207 ? -4.195 11.627 -29.607 1.00 23.52 207 LYS A CA 1
ATOM 1554 C C . LYS A 1 207 ? -5.598 12.062 -29.179 1.00 23.52 207 LYS A C 1
ATOM 1556 O O . LYS A 1 207 ? -6.387 12.368 -30.083 1.00 23.52 207 LYS A O 1
ATOM 1561 N N . PRO A 1 208 ? -5.922 12.092 -27.873 1.00 25.89 208 PRO A N 1
ATOM 1562 C CA . PRO A 1 208 ? -7.137 12.748 -27.438 1.00 25.89 208 PRO A CA 1
ATOM 1563 C C . PRO A 1 208 ? -7.140 14.128 -28.087 1.00 25.89 208 PRO A C 1
ATOM 1565 O O . PRO A 1 208 ? -6.145 14.853 -28.003 1.00 25.89 208 PRO A O 1
ATOM 1568 N N . ALA A 1 209 ? -8.214 14.463 -28.801 1.00 24.70 209 ALA A N 1
ATOM 1569 C CA . ALA A 1 209 ? -8.422 15.855 -29.149 1.00 24.70 209 ALA A CA 1
ATOM 1570 C C . ALA A 1 209 ? -8.427 16.617 -27.822 1.00 24.70 209 ALA A C 1
ATOM 1572 O O . ALA A 1 209 ? -9.109 16.187 -26.891 1.00 24.70 209 ALA A O 1
ATOM 1573 N N . GLU A 1 210 ? -7.642 17.689 -27.722 1.00 25.08 210 GLU A N 1
ATOM 1574 C CA . GLU A 1 210 ? -7.635 18.546 -26.541 1.00 25.08 210 GLU A CA 1
ATOM 1575 C C . GLU A 1 210 ? -9.061 19.053 -26.317 1.00 25.08 210 GLU A C 1
ATOM 1577 O O . GLU A 1 210 ? -9.537 19.969 -26.993 1.00 25.08 210 GLU A O 1
ATOM 1582 N N . ILE A 1 211 ? -9.774 18.418 -25.386 1.00 23.08 211 ILE A N 1
ATOM 1583 C CA . ILE A 1 211 ? -11.034 18.942 -24.890 1.00 23.08 211 ILE A CA 1
ATOM 1584 C C . ILE A 1 211 ? -10.631 20.145 -24.056 1.00 23.08 211 ILE A C 1
ATOM 1586 O O . ILE A 1 211 ? -10.145 20.003 -22.935 1.00 23.08 211 ILE A O 1
ATOM 1590 N N . ALA A 1 212 ? -10.789 21.329 -24.650 1.00 23.47 212 ALA A N 1
ATOM 1591 C CA . ALA A 1 212 ? -10.618 22.590 -23.956 1.00 23.47 212 ALA A CA 1
ATOM 1592 C C . ALA A 1 212 ? -11.385 22.522 -22.632 1.00 23.47 212 ALA A C 1
ATOM 1594 O O . ALA A 1 212 ? -12.587 22.239 -22.626 1.00 23.47 212 ALA A O 1
ATOM 1595 N N . VAL A 1 213 ? -10.671 22.741 -21.526 1.00 23.95 213 VAL A N 1
ATOM 1596 C CA . VAL A 1 213 ? -11.220 22.637 -20.175 1.00 23.95 213 VAL A CA 1
ATOM 1597 C C . VAL A 1 213 ? -12.275 23.725 -20.002 1.00 23.95 213 VAL A C 1
ATOM 1599 O O . VAL A 1 213 ? -11.971 24.874 -19.687 1.00 23.95 213 VAL A O 1
ATOM 1602 N N . ALA A 1 214 ? -13.532 23.362 -20.247 1.00 23.25 214 ALA A N 1
ATOM 1603 C CA . ALA A 1 214 ? -14.668 24.173 -19.864 1.00 23.25 214 ALA A CA 1
ATOM 1604 C C . ALA A 1 214 ? -14.750 24.142 -18.336 1.00 23.25 214 ALA A C 1
ATOM 1606 O O . ALA A 1 214 ? -14.959 23.092 -17.733 1.00 23.25 214 ALA A O 1
ATOM 1607 N N . GLU A 1 215 ? -14.535 25.304 -17.735 1.00 28.30 215 GLU A N 1
ATOM 1608 C CA . GLU A 1 215 ? -14.518 25.541 -16.296 1.00 28.30 215 GLU A CA 1
ATOM 1609 C C . GLU A 1 215 ? -15.861 25.137 -15.656 1.00 28.30 215 GLU A C 1
ATOM 1611 O O . GLU A 1 215 ? -16.835 25.892 -15.675 1.00 28.30 215 GLU A O 1
ATOM 1616 N N . VAL A 1 216 ? -15.931 23.924 -15.096 1.00 23.34 216 VAL A N 1
ATOM 1617 C CA . VAL A 1 216 ? -17.070 23.479 -14.281 1.00 23.34 216 VAL A CA 1
ATOM 1618 C C . VAL A 1 216 ? -16.719 23.673 -12.811 1.00 23.34 216 VAL A C 1
ATOM 1620 O O . VAL A 1 216 ? -16.028 22.868 -12.193 1.00 23.34 216 VAL A O 1
ATOM 1623 N N . ILE A 1 217 ? -17.218 24.795 -12.297 1.00 22.31 217 ILE A N 1
ATOM 1624 C CA . ILE A 1 217 ? -17.368 25.161 -10.885 1.00 22.31 217 ILE A CA 1
ATOM 1625 C C . ILE A 1 217 ? -17.493 23.964 -9.930 1.00 22.31 217 ILE A C 1
ATOM 1627 O O . ILE A 1 217 ? -18.340 23.088 -10.096 1.00 22.31 217 ILE A O 1
ATOM 1631 N N . ALA A 1 218 ? -16.653 23.981 -8.895 1.00 28.61 218 ALA A N 1
ATOM 1632 C CA . ALA A 1 218 ? -16.551 22.923 -7.903 1.00 28.61 218 ALA A CA 1
ATOM 1633 C C . ALA A 1 218 ? -17.764 22.860 -6.958 1.00 28.61 218 ALA A C 1
ATOM 1635 O O . ALA A 1 218 ? -18.073 23.833 -6.271 1.00 28.61 218 ALA A O 1
ATOM 1636 N N . GLU A 1 219 ? -18.334 21.665 -6.816 1.00 22.31 219 GLU A N 1
ATOM 1637 C CA . GLU A 1 219 ? -18.933 21.199 -5.562 1.00 22.31 219 GLU A CA 1
ATOM 1638 C C . GLU A 1 219 ? -18.251 19.884 -5.149 1.00 22.31 219 GLU A C 1
ATOM 1640 O O . GLU A 1 219 ? -17.715 19.147 -5.978 1.00 22.31 219 GLU A O 1
ATOM 1645 N N . SER A 1 220 ? -18.157 19.654 -3.841 1.00 24.09 220 SER A N 1
ATOM 1646 C CA . SER A 1 220 ? -17.113 18.821 -3.237 1.00 24.09 220 SER A CA 1
ATOM 1647 C C . SER A 1 220 ? -17.222 17.321 -3.531 1.00 24.09 220 SER A C 1
ATOM 1649 O O . SER A 1 220 ? -18.181 16.670 -3.114 1.00 24.09 220 SER A O 1
ATOM 1651 N N . ILE A 1 221 ? -16.145 16.755 -4.076 1.00 21.64 221 ILE A N 1
ATOM 1652 C CA . ILE A 1 221 ? -15.747 15.360 -3.854 1.00 21.64 221 ILE A CA 1
ATOM 1653 C C . ILE A 1 221 ? -14.452 15.423 -3.035 1.00 21.64 221 ILE A C 1
ATOM 1655 O O . ILE A 1 221 ? -13.560 16.206 -3.362 1.00 21.64 221 ILE A O 1
ATOM 1659 N N . ALA A 1 222 ? -14.381 14.679 -1.930 1.00 20.72 222 ALA A N 1
ATOM 1660 C CA . ALA A 1 222 ? -13.222 14.704 -1.038 1.00 20.72 222 ALA A CA 1
ATOM 1661 C C . ALA A 1 222 ? -11.965 14.126 -1.726 1.00 20.72 222 ALA A C 1
ATOM 1663 O O . ALA A 1 222 ? -12.098 13.242 -2.577 1.00 20.72 222 ALA A O 1
ATOM 1664 N N . PRO A 1 223 ? -10.754 14.596 -1.373 1.00 24.12 223 PRO A N 1
ATOM 1665 C CA . PRO A 1 223 ? -9.522 13.961 -1.821 1.00 24.12 223 PRO A CA 1
ATOM 1666 C C . PRO A 1 223 ? -9.359 12.577 -1.172 1.00 24.12 223 PRO A C 1
ATOM 1668 O O . PRO A 1 223 ? -9.824 12.363 -0.055 1.00 24.12 223 PRO A O 1
ATOM 1671 N N . THR A 1 224 ? -8.655 11.686 -1.879 1.00 25.47 224 THR A N 1
ATOM 1672 C CA . THR A 1 224 ? -8.130 10.386 -1.412 1.00 25.47 224 THR A CA 1
ATOM 1673 C C . THR A 1 224 ? -9.126 9.423 -0.745 1.00 25.47 224 THR A C 1
ATOM 1675 O O . THR A 1 224 ? -9.302 9.449 0.467 1.00 25.47 224 THR A O 1
ATOM 1678 N N . ASP A 1 225 ? -9.613 8.448 -1.515 1.00 25.67 225 ASP A N 1
ATOM 1679 C CA . ASP A 1 225 ? -9.410 7.049 -1.119 1.00 25.67 225 ASP A CA 1
ATOM 1680 C C . ASP A 1 225 ? -8.273 6.536 -2.022 1.00 25.67 225 ASP A C 1
ATOM 1682 O O . ASP A 1 225 ? -8.480 6.319 -3.217 1.00 25.67 225 ASP A O 1
ATOM 1686 N N . GLN A 1 226 ? -7.048 6.426 -1.492 1.00 31.55 226 GLN A N 1
ATOM 1687 C CA . GLN A 1 226 ? -6.073 5.511 -2.098 1.00 31.55 226 GLN A CA 1
ATOM 1688 C C . GLN A 1 226 ? -6.540 4.073 -1.840 1.00 31.55 226 GLN A C 1
ATOM 1690 O O . GLN A 1 226 ? -7.407 3.848 -0.992 1.00 31.55 226 GLN A O 1
ATOM 1695 N N . SER A 1 227 ? -5.982 3.099 -2.566 1.00 35.72 227 SER A N 1
ATOM 1696 C CA . SER A 1 227 ? -6.229 1.692 -2.243 1.00 35.72 227 SER A CA 1
ATOM 1697 C C . SER A 1 227 ? -5.914 1.473 -0.754 1.00 35.72 227 SER A C 1
ATOM 1699 O O . SER A 1 227 ? -4.850 1.905 -0.315 1.00 35.72 227 SER A O 1
ATOM 1701 N N . PRO A 1 228 ? -6.800 0.853 0.050 1.00 50.06 228 PRO A N 1
ATOM 1702 C CA . PRO A 1 228 ? -6.583 0.692 1.492 1.00 50.06 228 PRO A CA 1
ATOM 1703 C C . PRO A 1 228 ? -5.501 -0.353 1.822 1.00 50.06 228 PRO A C 1
ATOM 1705 O O . PRO A 1 228 ? -5.351 -0.730 2.981 1.00 50.06 228 PRO A O 1
ATOM 1708 N N . TYR A 1 229 ? -4.792 -0.833 0.798 1.00 56.31 229 TYR A N 1
ATOM 1709 C CA . TYR A 1 229 ? -3.760 -1.849 0.858 1.00 56.31 229 TYR A CA 1
ATOM 1710 C C . TYR A 1 229 ? -2.399 -1.202 0.615 1.00 56.31 229 TYR A C 1
ATOM 1712 O O . TYR A 1 229 ? -2.204 -0.523 -0.394 1.00 56.31 229 TYR A O 1
ATOM 1720 N N . ASP A 1 230 ? -1.464 -1.438 1.528 1.00 67.56 230 ASP A N 1
ATOM 1721 C CA . ASP A 1 230 ? -0.059 -1.101 1.327 1.00 67.56 230 ASP A CA 1
ATOM 1722 C C . ASP A 1 230 ? 0.598 -2.097 0.356 1.00 67.56 230 ASP A C 1
ATOM 1724 O O . ASP A 1 230 ? 0.211 -3.265 0.274 1.00 67.56 230 ASP A O 1
ATOM 1728 N N . THR A 1 231 ? 1.634 -1.653 -0.354 1.00 69.75 231 THR A N 1
ATOM 1729 C CA . THR A 1 231 ? 2.411 -2.488 -1.280 1.00 69.75 231 THR A CA 1
ATOM 1730 C C . THR A 1 231 ? 2.932 -3.757 -0.604 1.00 69.75 231 THR A C 1
ATOM 1732 O O . THR A 1 231 ? 2.883 -4.827 -1.215 1.00 69.75 231 THR A O 1
ATOM 1735 N N . SER A 1 232 ? 3.340 -3.696 0.673 1.00 69.81 232 SER A N 1
ATOM 1736 C CA . SER A 1 232 ? 3.805 -4.867 1.435 1.00 69.81 232 SER A CA 1
ATOM 1737 C C . SER A 1 232 ? 2.787 -6.013 1.504 1.00 69.81 232 SER A C 1
ATOM 1739 O O . SER A 1 232 ? 3.178 -7.167 1.677 1.00 69.81 232 SER A O 1
ATOM 1741 N N . GLN A 1 233 ? 1.497 -5.723 1.310 1.00 74.94 233 GLN A N 1
ATOM 1742 C CA . GLN A 1 233 ? 0.413 -6.702 1.356 1.00 74.94 233 GLN A CA 1
ATOM 1743 C C . GLN A 1 233 ? 0.187 -7.436 0.030 1.00 74.94 233 GLN A C 1
ATOM 1745 O O . GLN A 1 233 ? -0.629 -8.350 0.006 1.00 74.94 233 GLN A O 1
ATOM 1750 N N . ALA A 1 234 ? 0.882 -7.086 -1.061 1.00 80.81 234 ALA A N 1
ATOM 1751 C CA . ALA A 1 234 ? 0.593 -7.588 -2.412 1.00 80.81 234 ALA A CA 1
ATOM 1752 C C . ALA A 1 234 ? 0.554 -9.127 -2.553 1.00 80.81 234 ALA A C 1
ATOM 1754 O O . ALA A 1 234 ? -0.142 -9.623 -3.433 1.00 80.81 234 ALA A O 1
ATOM 1755 N N . PHE A 1 235 ? 1.232 -9.870 -1.671 1.00 85.88 235 PHE A N 1
ATOM 1756 C CA . PHE A 1 235 ? 1.292 -11.345 -1.634 1.00 85.88 235 PHE A CA 1
ATOM 1757 C C . PHE A 1 235 ? 0.598 -11.957 -0.401 1.00 85.88 235 PHE A C 1
ATOM 1759 O O . PHE A 1 235 ? 0.902 -13.075 -0.002 1.00 85.88 235 PHE A O 1
ATOM 1766 N N . LEU A 1 236 ? -0.282 -11.188 0.247 1.00 82.44 236 LEU A N 1
ATOM 1767 C CA . LEU A 1 236 ? -1.020 -11.540 1.470 1.00 82.44 236 LEU A CA 1
ATOM 1768 C C . LEU A 1 236 ? -2.519 -11.200 1.329 1.00 82.44 236 LEU A C 1
ATOM 1770 O O . LEU A 1 236 ? -3.229 -10.995 2.318 1.00 82.44 236 LEU A O 1
ATOM 1774 N N . LEU A 1 237 ? -3.005 -11.032 0.093 1.00 86.88 237 LEU A N 1
ATOM 1775 C CA . LEU A 1 237 ? -4.367 -10.577 -0.177 1.00 86.88 237 LEU A CA 1
ATOM 1776 C C . LEU A 1 237 ? -5.323 -11.767 -0.198 1.00 86.88 237 LEU A C 1
ATOM 1778 O O . LEU A 1 237 ? -5.053 -12.784 -0.830 1.00 86.88 237 LEU A O 1
ATOM 1782 N N . HIS A 1 238 ? -6.477 -11.609 0.443 1.00 89.19 238 HIS A N 1
ATOM 1783 C CA . HIS A 1 238 ? -7.550 -12.599 0.485 1.00 89.19 238 HIS A CA 1
ATOM 1784 C C . HIS A 1 238 ? -8.894 -11.889 0.373 1.00 89.19 238 HIS A C 1
ATOM 1786 O O . HIS A 1 238 ? -9.178 -10.946 1.114 1.00 89.19 238 HIS A O 1
ATOM 1792 N N . SER A 1 239 ? -9.731 -12.331 -0.560 1.00 91.94 239 SER A N 1
ATOM 1793 C CA . SER A 1 239 ? -11.057 -11.740 -0.801 1.00 91.94 239 SER A CA 1
ATOM 1794 C C . SER A 1 239 ? -12.135 -12.354 0.087 1.00 91.94 239 SER A C 1
ATOM 1796 O O . SER A 1 239 ? -13.163 -11.723 0.343 1.00 91.94 239 SER A O 1
ATOM 1798 N N . ARG A 1 240 ? -11.906 -13.577 0.579 1.00 86.94 240 ARG A N 1
ATOM 1799 C CA . ARG A 1 240 ? -12.769 -14.268 1.539 1.00 86.94 240 ARG A CA 1
ATOM 1800 C C . ARG A 1 240 ? -11.981 -15.336 2.318 1.00 86.94 240 ARG A C 1
ATOM 1802 O O . ARG A 1 240 ? -12.189 -16.527 2.078 1.00 86.94 240 ARG A O 1
ATOM 1809 N N . PRO A 1 241 ? -11.126 -14.934 3.280 1.00 83.75 241 PRO A N 1
ATOM 1810 C CA . PRO A 1 241 ? -10.345 -15.868 4.087 1.00 83.75 241 PRO A CA 1
ATOM 1811 C C . PRO A 1 241 ? -11.197 -17.011 4.654 1.00 83.75 241 PRO A C 1
ATOM 1813 O O . PRO A 1 241 ? -12.206 -16.780 5.325 1.00 83.75 241 PRO A O 1
ATOM 1816 N N . GLY A 1 242 ? -10.777 -18.251 4.402 1.00 82.62 242 GLY A N 1
ATOM 1817 C CA . GLY A 1 242 ? -11.462 -19.451 4.894 1.00 82.62 242 GLY A CA 1
ATOM 1818 C C . GLY A 1 242 ? -12.647 -19.931 4.047 1.00 82.62 242 GLY A C 1
ATOM 1819 O O . GLY A 1 242 ? -13.385 -20.806 4.506 1.00 82.62 242 GLY A O 1
ATOM 1820 N N . ALA A 1 243 ? -12.838 -19.409 2.831 1.00 88.62 243 ALA A N 1
ATOM 1821 C CA . ALA A 1 243 ? -13.754 -20.017 1.869 1.00 88.62 243 ALA A CA 1
ATOM 1822 C C . ALA A 1 243 ? -13.312 -21.442 1.484 1.00 88.62 243 ALA A C 1
ATOM 1824 O O . ALA A 1 243 ? -12.133 -21.800 1.510 1.00 88.62 243 ALA A O 1
ATOM 1825 N N . ASN A 1 244 ? -14.279 -22.263 1.0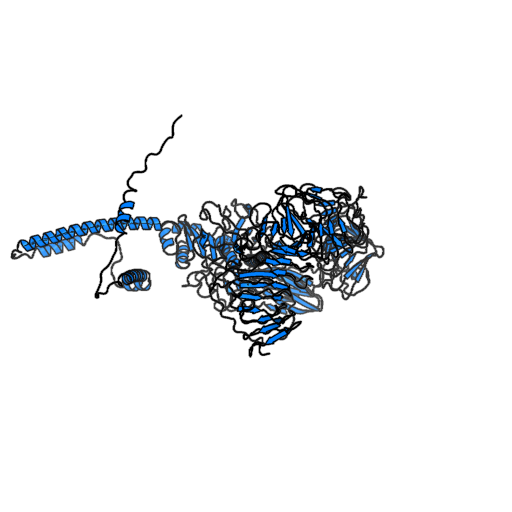77 1.00 91.25 244 ASN A N 1
ATOM 1826 C CA . ASN A 1 244 ? -14.041 -23.649 0.663 1.00 91.25 244 ASN A CA 1
ATOM 1827 C C . ASN A 1 244 ? -13.555 -23.782 -0.794 1.00 91.25 244 ASN A C 1
ATOM 1829 O O . ASN A 1 244 ? -13.333 -24.897 -1.273 1.00 91.25 244 ASN A O 1
ATOM 1833 N N . ARG A 1 245 ? -13.425 -22.672 -1.524 1.00 96.38 245 ARG A N 1
ATOM 1834 C CA . ARG A 1 245 ? -12.864 -22.624 -2.877 1.00 96.38 245 ARG A CA 1
ATOM 1835 C C . ARG A 1 245 ? -11.767 -21.582 -2.953 1.00 96.38 245 ARG A C 1
ATOM 1837 O O . ARG A 1 245 ? -11.906 -20.533 -2.333 1.00 96.38 245 ARG A O 1
ATOM 1844 N N . VAL A 1 246 ? -10.726 -21.852 -3.735 1.00 96.94 246 VAL A N 1
ATOM 1845 C CA . VAL A 1 246 ? -9.570 -20.955 -3.869 1.00 96.94 246 VAL A CA 1
ATOM 1846 C C . VAL A 1 246 ? -9.268 -20.669 -5.340 1.00 96.94 246 VAL A C 1
ATOM 1848 O O . VAL A 1 246 ? -9.225 -21.585 -6.160 1.00 96.94 246 VAL A O 1
ATOM 1851 N N . ILE A 1 247 ? -9.030 -19.401 -5.666 1.00 98.50 247 ILE A N 1
ATOM 1852 C CA . ILE A 1 247 ? -8.349 -18.984 -6.897 1.00 98.50 247 ILE A CA 1
ATOM 1853 C C . ILE A 1 247 ? -7.041 -18.336 -6.455 1.00 98.50 247 ILE A C 1
ATOM 1855 O O . ILE A 1 247 ? -7.058 -17.236 -5.904 1.00 98.50 247 ILE A O 1
ATOM 1859 N N . HIS A 1 248 ? -5.915 -19.010 -6.682 1.00 98.25 248 HIS A N 1
ATOM 1860 C CA . HIS A 1 248 ? -4.602 -18.421 -6.428 1.00 98.25 248 HIS A CA 1
ATOM 1861 C C . HIS A 1 248 ? -4.117 -17.671 -7.671 1.00 98.25 248 HIS A C 1
ATOM 1863 O O . HIS A 1 248 ? -4.005 -18.268 -8.743 1.00 98.25 248 HIS A O 1
ATOM 1869 N N . LEU A 1 249 ? -3.838 -16.376 -7.533 1.00 98.50 249 LEU A N 1
ATOM 1870 C CA . LEU A 1 249 ? -3.227 -15.545 -8.568 1.00 98.50 249 LEU A CA 1
ATOM 1871 C C . LEU A 1 249 ? -1.702 -15.581 -8.394 1.00 98.50 249 LEU A C 1
ATOM 1873 O O . LEU A 1 249 ? -1.137 -14.822 -7.611 1.00 98.50 249 LEU A O 1
ATOM 1877 N N . ASP A 1 250 ? -1.046 -16.487 -9.118 1.00 96.44 250 ASP A N 1
ATOM 1878 C CA . ASP A 1 250 ? 0.395 -16.733 -9.029 1.00 96.44 250 ASP A CA 1
ATOM 1879 C C . ASP A 1 250 ? 1.162 -15.733 -9.904 1.00 96.44 250 ASP A C 1
ATOM 1881 O O . ASP A 1 250 ? 1.169 -15.833 -11.136 1.00 96.44 250 ASP A O 1
ATOM 1885 N N . PHE A 1 251 ? 1.808 -14.769 -9.246 1.00 94.19 251 PHE A N 1
ATOM 1886 C CA . PHE A 1 251 ? 2.704 -13.788 -9.863 1.00 94.19 251 PHE A CA 1
ATOM 1887 C C . PHE A 1 251 ? 4.193 -14.129 -9.685 1.00 94.19 251 PHE A C 1
ATOM 1889 O O . PHE A 1 251 ? 5.028 -13.532 -10.366 1.00 94.19 251 PHE A O 1
ATOM 1896 N N . ASP A 1 252 ? 4.538 -15.080 -8.811 1.00 84.56 252 ASP A N 1
ATOM 1897 C CA . ASP A 1 252 ? 5.919 -15.471 -8.468 1.00 84.56 252 ASP A CA 1
ATOM 1898 C C . ASP A 1 252 ? 6.590 -16.316 -9.558 1.00 84.56 252 ASP A C 1
ATOM 1900 O O . ASP A 1 252 ? 7.820 -16.389 -9.654 1.00 84.56 252 ASP A O 1
ATOM 1904 N N . GLY A 1 253 ? 5.783 -16.895 -10.443 1.00 84.88 253 GLY A N 1
ATOM 1905 C CA . GLY A 1 253 ? 6.244 -17.664 -11.583 1.00 84.88 253 GLY A CA 1
ATOM 1906 C C . GLY A 1 253 ? 6.217 -19.157 -11.293 1.00 84.88 253 GLY A C 1
ATOM 1907 O O . GLY A 1 253 ? 6.654 -19.651 -10.256 1.00 84.88 253 GLY A O 1
ATOM 1908 N N . HIS A 1 254 ? 5.735 -19.902 -12.280 1.00 87.88 254 HIS A N 1
ATOM 1909 C CA . HIS A 1 254 ? 5.361 -21.295 -12.125 1.00 87.88 254 HIS A CA 1
ATOM 1910 C C . HIS A 1 254 ? 6.085 -22.179 -13.138 1.00 87.88 254 HIS A C 1
ATOM 1912 O O . HIS A 1 254 ? 6.281 -21.796 -14.292 1.00 87.88 254 HIS A O 1
ATOM 1918 N N . THR A 1 255 ? 6.441 -23.400 -12.744 1.00 88.44 255 THR A N 1
ATOM 1919 C CA . THR A 1 255 ? 6.854 -24.463 -13.672 1.00 88.44 255 THR A CA 1
ATOM 1920 C C . THR A 1 255 ? 5.937 -25.649 -13.454 1.00 88.44 255 THR A C 1
ATOM 1922 O O . THR A 1 255 ? 6.028 -26.314 -12.420 1.00 88.44 255 THR A O 1
ATOM 1925 N N . ASP A 1 256 ? 5.068 -25.914 -14.426 1.00 84.88 256 ASP A N 1
ATOM 1926 C CA . ASP A 1 256 ? 4.122 -27.012 -14.320 1.00 84.88 256 ASP A CA 1
ATOM 1927 C C . ASP A 1 256 ? 4.839 -28.353 -14.512 1.00 84.88 256 ASP A C 1
ATOM 1929 O O . ASP A 1 256 ? 5.611 -28.570 -15.453 1.00 84.88 256 ASP A O 1
ATOM 1933 N N . ASN A 1 257 ? 4.572 -29.258 -13.577 1.00 78.19 257 ASN A N 1
ATOM 1934 C CA . ASN A 1 257 ? 5.078 -30.625 -13.559 1.00 78.19 257 ASN A CA 1
ATOM 1935 C C . ASN A 1 257 ? 3.928 -31.652 -13.526 1.00 78.19 257 ASN A C 1
ATOM 1937 O O . ASN A 1 257 ? 4.176 -32.840 -13.302 1.00 78.19 257 ASN A O 1
ATOM 1941 N N . THR A 1 258 ? 2.684 -31.211 -13.735 1.00 78.81 258 THR A N 1
ATOM 1942 C CA . THR A 1 258 ? 1.465 -32.013 -13.608 1.00 78.81 258 THR A CA 1
ATOM 1943 C C . THR A 1 258 ? 1.338 -32.999 -14.772 1.00 78.81 258 THR A C 1
ATOM 1945 O O . THR A 1 258 ? 1.191 -32.591 -15.928 1.00 78.81 258 THR A O 1
ATOM 1948 N N . PRO A 1 259 ? 1.402 -34.323 -14.526 1.00 73.94 259 PRO A N 1
ATOM 1949 C CA . PRO A 1 259 ? 1.427 -35.297 -15.609 1.00 73.94 259 PRO A CA 1
ATOM 1950 C C . PRO A 1 259 ? 0.125 -35.317 -16.419 1.00 73.94 259 PRO A C 1
ATOM 1952 O O . PRO A 1 259 ? -0.934 -35.666 -15.902 1.00 73.94 259 PRO A O 1
ATOM 1955 N N . GLY A 1 260 ? 0.234 -35.036 -17.720 1.00 70.56 260 GLY A N 1
ATOM 1956 C CA . GLY A 1 260 ? -0.828 -35.291 -18.699 1.00 70.56 260 GLY A CA 1
ATOM 1957 C C . GLY A 1 260 ? -1.833 -34.161 -18.932 1.00 70.56 260 GLY A C 1
ATOM 1958 O O . GLY A 1 260 ? -2.816 -34.417 -19.614 1.00 70.56 260 GLY A O 1
ATOM 1959 N N . TYR A 1 261 ? -1.602 -32.949 -18.413 1.00 75.25 261 TYR A N 1
ATOM 1960 C CA . TYR A 1 261 ? -2.477 -31.789 -18.664 1.00 75.25 261 TYR A CA 1
ATOM 1961 C C . TYR A 1 261 ? -1.833 -30.761 -19.596 1.00 75.25 261 TYR A C 1
ATOM 1963 O O . TYR A 1 261 ? -2.370 -30.481 -20.665 1.00 75.25 261 TYR A O 1
ATOM 1971 N N . TRP A 1 262 ? -0.659 -30.236 -19.234 1.00 81.00 262 TRP A N 1
ATOM 1972 C CA . TRP A 1 262 ? 0.136 -29.389 -20.121 1.00 81.00 262 TRP A CA 1
ATOM 1973 C C . TRP A 1 262 ? 1.392 -30.113 -20.616 1.00 81.00 262 TRP A C 1
ATOM 1975 O O . TRP A 1 262 ? 1.805 -31.165 -20.120 1.00 81.00 262 TRP A O 1
ATOM 1985 N N . LYS A 1 263 ? 2.012 -29.548 -21.654 1.00 65.81 263 LYS A N 1
ATOM 1986 C CA . LYS A 1 263 ? 3.257 -30.065 -22.227 1.00 65.81 263 LYS A CA 1
ATOM 1987 C C . LYS A 1 263 ? 4.366 -30.036 -21.172 1.00 65.81 263 LYS A C 1
ATOM 1989 O O . LYS A 1 263 ? 4.590 -29.003 -20.552 1.00 65.81 263 LYS A O 1
ATOM 1994 N N . ALA A 1 264 ? 5.126 -31.126 -21.053 1.00 61.69 264 ALA A N 1
ATOM 1995 C CA . ALA A 1 264 ? 6.288 -31.193 -20.166 1.00 61.69 264 ALA A CA 1
ATOM 1996 C C . ALA A 1 264 ? 7.240 -29.997 -20.392 1.00 61.69 264 ALA A C 1
ATOM 1998 O O . ALA A 1 264 ? 7.803 -29.847 -21.482 1.00 61.69 264 ALA A O 1
ATOM 1999 N N . GLY A 1 265 ? 7.404 -29.159 -19.363 1.00 65.62 265 GLY A N 1
ATOM 2000 C CA . GLY A 1 265 ? 8.161 -27.905 -19.430 1.00 65.62 265 GLY A CA 1
ATOM 2001 C C . GLY A 1 265 ? 7.335 -26.643 -19.722 1.00 65.62 265 GLY A C 1
ATOM 2002 O O . GLY A 1 265 ? 7.926 -25.633 -20.103 1.00 65.62 265 GLY A O 1
ATOM 2003 N N . ALA A 1 266 ? 6.007 -26.671 -19.571 1.00 82.38 266 ALA A N 1
ATOM 2004 C CA . ALA A 1 266 ? 5.193 -25.457 -19.496 1.00 82.38 266 ALA A CA 1
ATOM 2005 C C . ALA A 1 266 ? 5.600 -24.635 -18.260 1.00 82.38 266 ALA A C 1
ATOM 2007 O O . ALA A 1 266 ? 5.659 -25.154 -17.145 1.00 82.38 266 ALA A O 1
ATOM 2008 N N . ALA A 1 267 ? 5.938 -23.362 -18.461 1.00 86.50 267 ALA A N 1
ATOM 2009 C CA . ALA A 1 267 ? 6.441 -22.505 -17.395 1.00 86.50 267 ALA A CA 1
ATOM 2010 C C . ALA A 1 267 ? 6.194 -21.022 -17.686 1.00 86.50 267 ALA A C 1
ATOM 2012 O O . ALA A 1 267 ? 6.250 -20.583 -18.837 1.00 86.50 267 ALA A O 1
ATOM 2013 N N . SER A 1 268 ? 6.002 -20.241 -16.628 1.00 86.50 268 SER A N 1
ATOM 2014 C CA . SER A 1 268 ? 5.982 -18.784 -16.661 1.00 86.50 268 SER A CA 1
ATOM 2015 C C . SER A 1 268 ? 7.057 -18.238 -15.721 1.00 86.50 268 SER A C 1
ATOM 2017 O O . SER A 1 268 ? 7.153 -18.713 -14.591 1.00 86.50 268 SER A O 1
ATOM 2019 N N . PRO A 1 269 ? 7.852 -17.233 -16.128 1.00 84.62 269 PRO A N 1
ATOM 2020 C CA . PRO A 1 269 ? 8.594 -16.418 -15.174 1.00 84.62 269 PRO A CA 1
ATOM 2021 C C . PRO A 1 269 ? 7.629 -15.595 -14.305 1.00 84.62 269 PRO A C 1
ATOM 2023 O O . PRO A 1 269 ? 6.458 -15.435 -14.662 1.00 84.62 269 PRO A O 1
ATOM 2026 N N . ALA A 1 270 ? 8.159 -15.026 -13.221 1.00 86.19 270 ALA A N 1
ATOM 2027 C CA . ALA A 1 270 ? 7.455 -14.046 -12.401 1.00 86.19 270 ALA A CA 1
ATOM 2028 C C . ALA A 1 270 ? 6.924 -12.859 -13.228 1.00 86.19 270 ALA A C 1
ATOM 2030 O O . ALA A 1 270 ? 7.498 -12.479 -14.260 1.00 86.19 270 ALA A O 1
ATOM 2031 N N . TYR A 1 271 ? 5.851 -12.247 -12.741 1.00 87.44 271 TYR A N 1
ATOM 2032 C CA . TYR A 1 271 ? 5.286 -11.015 -13.272 1.00 87.44 271 TYR A CA 1
ATOM 2033 C C . TYR A 1 271 ? 6.241 -9.842 -13.030 1.00 87.44 271 TYR A C 1
ATOM 2035 O O . TYR A 1 271 ? 6.505 -9.448 -11.901 1.00 87.44 271 TYR A O 1
ATOM 2043 N N . ASN A 1 272 ? 6.801 -9.305 -14.111 1.00 76.31 272 ASN A N 1
ATOM 2044 C CA . ASN A 1 272 ? 7.959 -8.422 -14.038 1.00 76.31 272 ASN A CA 1
ATOM 2045 C C . ASN A 1 272 ? 7.842 -7.319 -15.096 1.00 76.31 272 ASN A C 1
ATOM 2047 O O . ASN A 1 272 ? 8.012 -7.580 -16.290 1.00 76.31 272 ASN A O 1
ATOM 2051 N N . ILE A 1 273 ? 7.515 -6.107 -14.651 1.00 73.88 273 ILE A N 1
ATOM 2052 C CA . ILE A 1 273 ? 7.278 -4.923 -15.491 1.00 73.88 273 ILE A CA 1
ATOM 2053 C C . ILE A 1 273 ? 8.606 -4.199 -15.741 1.00 73.88 273 ILE A C 1
ATOM 2055 O O . ILE A 1 273 ? 8.911 -3.799 -16.866 1.00 73.88 273 ILE A O 1
ATOM 2059 N N . SER A 1 274 ? 9.412 -4.071 -14.687 1.00 57.41 274 SER A N 1
ATOM 2060 C CA . SER A 1 274 ? 10.721 -3.413 -14.647 1.00 57.41 274 SER A CA 1
ATOM 2061 C C . SER A 1 274 ? 11.805 -4.157 -15.443 1.00 57.41 274 SER A C 1
ATOM 2063 O O . SER A 1 274 ? 12.829 -3.578 -15.807 1.00 57.41 274 SER A O 1
ATOM 2065 N N . GLY A 1 275 ? 11.607 -5.441 -15.749 1.00 54.97 275 GLY A N 1
ATOM 2066 C CA . GLY A 1 275 ? 12.616 -6.307 -16.364 1.00 54.97 275 GLY A CA 1
ATOM 2067 C C . GLY A 1 275 ? 13.787 -6.619 -15.424 1.00 54.97 275 GLY A C 1
ATOM 2068 O O . GLY A 1 275 ? 14.928 -6.732 -15.886 1.00 54.97 275 GLY A O 1
ATOM 2069 N N . ASN A 1 276 ? 13.517 -6.689 -14.116 1.00 46.88 276 ASN A N 1
ATOM 2070 C CA . ASN A 1 276 ? 14.493 -6.905 -13.049 1.00 46.88 276 ASN A CA 1
ATOM 2071 C C . ASN A 1 276 ? 14.834 -8.407 -12.836 1.00 46.88 276 ASN A C 1
ATOM 2073 O O . ASN A 1 276 ? 14.732 -9.219 -13.754 1.00 46.88 276 ASN A O 1
ATOM 2077 N N . ASN A 1 277 ? 15.298 -8.789 -11.637 1.00 45.28 277 ASN A N 1
ATOM 2078 C CA . ASN A 1 277 ? 15.507 -10.197 -11.290 1.00 45.28 277 ASN A CA 1
ATOM 2079 C C . ASN A 1 277 ? 14.242 -10.752 -10.617 1.00 45.28 277 ASN A C 1
ATOM 2081 O O . ASN A 1 277 ? 13.820 -10.200 -9.608 1.00 45.28 277 ASN A O 1
ATOM 2085 N N . VAL A 1 278 ? 13.722 -11.877 -11.119 1.00 48.28 278 VAL A N 1
ATOM 2086 C CA . VAL A 1 278 ? 12.423 -12.520 -10.791 1.00 48.28 278 VAL A CA 1
ATOM 2087 C C . VAL A 1 278 ? 12.205 -12.961 -9.328 1.00 48.28 278 VAL A C 1
ATOM 2089 O O . VAL A 1 278 ? 11.303 -13.736 -9.054 1.00 48.28 278 VAL A O 1
ATOM 2092 N N . ALA A 1 279 ? 13.038 -12.512 -8.390 1.00 42.38 279 ALA A N 1
ATOM 2093 C CA . ALA A 1 279 ? 12.917 -12.767 -6.955 1.00 42.38 279 ALA A CA 1
ATOM 2094 C C . ALA A 1 279 ? 12.632 -11.488 -6.140 1.00 42.38 279 ALA A C 1
ATOM 2096 O O . ALA A 1 279 ? 12.685 -11.526 -4.911 1.00 42.38 279 ALA A O 1
ATOM 2097 N N . ILE A 1 280 ? 12.423 -10.343 -6.802 1.00 53.44 280 ILE A N 1
ATOM 2098 C CA . ILE A 1 280 ? 12.141 -9.056 -6.159 1.00 53.44 280 ILE A CA 1
ATOM 2099 C C . ILE A 1 280 ? 11.113 -8.298 -6.997 1.00 53.44 280 ILE A C 1
ATOM 2101 O O . ILE A 1 280 ? 11.408 -7.894 -8.116 1.00 53.44 280 ILE A O 1
ATOM 2105 N N . PHE A 1 281 ? 9.941 -8.056 -6.425 1.00 68.44 281 PHE A N 1
ATOM 2106 C CA . PHE A 1 281 ? 8.964 -7.121 -6.975 1.00 68.44 281 PHE A CA 1
ATOM 2107 C C . PHE A 1 281 ? 9.300 -5.707 -6.484 1.00 68.44 281 PHE A C 1
ATOM 2109 O O . PHE A 1 281 ? 9.643 -5.523 -5.311 1.00 68.44 281 PHE A O 1
ATOM 2116 N N . GLU A 1 282 ? 9.247 -4.721 -7.371 1.00 66.62 282 GLU A N 1
ATOM 2117 C CA . GLU A 1 282 ? 9.301 -3.288 -7.061 1.00 66.62 282 GLU A CA 1
ATOM 2118 C C . GLU A 1 282 ? 7.866 -2.769 -6.803 1.00 66.62 282 GLU A C 1
ATOM 2120 O O . GLU A 1 282 ? 6.884 -3.484 -7.027 1.00 66.62 282 GLU A O 1
ATOM 2125 N N . ASP A 1 283 ? 7.708 -1.548 -6.284 1.00 68.44 283 ASP A N 1
ATOM 2126 C CA . ASP A 1 283 ? 6.382 -1.055 -5.868 1.00 68.44 283 ASP A CA 1
ATOM 2127 C C . ASP A 1 283 ? 5.402 -0.877 -7.032 1.00 68.44 283 ASP A C 1
ATOM 2129 O O . ASP A 1 283 ? 4.203 -1.081 -6.852 1.00 68.44 283 ASP A O 1
ATOM 2133 N N . ASP A 1 284 ? 5.892 -0.600 -8.241 1.00 68.00 284 ASP A N 1
ATOM 2134 C CA . ASP A 1 284 ? 5.069 -0.589 -9.456 1.00 68.00 284 ASP A CA 1
ATOM 2135 C C . ASP A 1 284 ? 4.439 -1.971 -9.721 1.00 68.00 284 ASP A C 1
ATOM 2137 O O . ASP A 1 284 ? 3.249 -2.074 -10.025 1.00 68.00 284 ASP A O 1
ATOM 2141 N N . GLU A 1 285 ? 5.198 -3.058 -9.537 1.00 82.25 285 GLU A N 1
ATOM 2142 C CA . GLU A 1 285 ? 4.666 -4.418 -9.671 1.00 82.25 285 GLU A CA 1
ATOM 2143 C C . GLU A 1 285 ? 3.702 -4.764 -8.533 1.00 82.25 285 GLU A C 1
ATOM 2145 O O . GLU A 1 285 ? 2.628 -5.305 -8.800 1.00 82.25 285 GLU A O 1
ATOM 2150 N N . ARG A 1 286 ? 4.027 -4.402 -7.285 1.00 82.12 286 ARG A N 1
ATOM 2151 C CA . ARG A 1 286 ? 3.149 -4.630 -6.122 1.00 82.12 286 ARG A CA 1
ATOM 2152 C C . ARG A 1 286 ? 1.809 -3.900 -6.253 1.00 82.12 286 ARG A C 1
ATOM 2154 O O . ARG A 1 286 ? 0.765 -4.499 -6.008 1.00 82.12 286 ARG A O 1
ATOM 2161 N N . ASN A 1 287 ? 1.821 -2.649 -6.714 1.00 80.62 287 ASN A N 1
ATOM 2162 C CA . ASN A 1 287 ? 0.607 -1.881 -6.999 1.00 80.62 287 ASN A CA 1
ATOM 2163 C C . ASN A 1 287 ? -0.228 -2.519 -8.122 1.00 80.62 287 ASN A C 1
ATOM 2165 O O . ASN A 1 287 ? -1.447 -2.630 -7.990 1.00 80.62 287 ASN A O 1
ATOM 2169 N N . HIS A 1 288 ? 0.411 -2.997 -9.199 1.00 88.81 288 HIS A N 1
ATOM 2170 C CA . HIS A 1 288 ? -0.295 -3.720 -10.264 1.00 88.81 288 HIS A CA 1
ATOM 2171 C C . HIS A 1 288 ? -0.939 -5.015 -9.740 1.00 88.81 288 HIS A C 1
ATOM 2173 O O . HIS A 1 288 ? -2.078 -5.299 -10.098 1.00 88.81 288 HIS A O 1
ATOM 2179 N N . ILE A 1 289 ? -0.250 -5.777 -8.884 1.00 91.75 289 ILE A N 1
ATOM 2180 C CA . ILE A 1 289 ? -0.768 -7.015 -8.275 1.00 91.75 289 ILE A CA 1
ATOM 2181 C C . ILE A 1 289 ? -2.007 -6.734 -7.414 1.00 91.75 289 ILE A C 1
ATOM 2183 O O . ILE A 1 289 ? -3.020 -7.416 -7.577 1.00 91.75 289 ILE A O 1
ATOM 2187 N N . ILE A 1 290 ? -1.964 -5.698 -6.568 1.00 88.69 290 ILE A N 1
ATOM 2188 C CA . ILE A 1 290 ? -3.106 -5.268 -5.744 1.00 88.69 290 ILE A CA 1
ATOM 2189 C C . ILE A 1 290 ? -4.310 -4.901 -6.625 1.00 88.69 290 ILE A C 1
ATOM 2191 O O . ILE A 1 290 ? -5.407 -5.407 -6.387 1.00 88.69 290 ILE A O 1
ATOM 2195 N N . GLU A 1 291 ? -4.124 -4.086 -7.671 1.00 90.00 291 GLU A N 1
ATOM 2196 C CA . GLU A 1 291 ? -5.223 -3.716 -8.578 1.00 90.00 291 GLU A CA 1
ATOM 2197 C C . GLU A 1 291 ? -5.782 -4.931 -9.341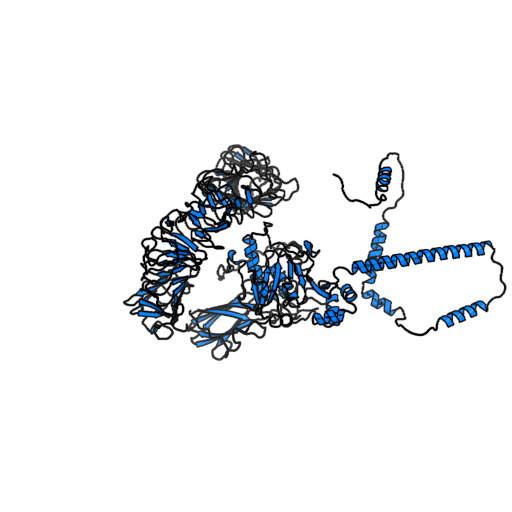 1.00 90.00 291 GLU A C 1
ATOM 2199 O O . GLU A 1 291 ? -7.000 -5.050 -9.501 1.00 90.00 291 GLU A O 1
ATOM 2204 N N . ILE A 1 292 ? -4.919 -5.840 -9.811 1.00 94.38 292 ILE A N 1
ATOM 2205 C CA . ILE A 1 292 ? -5.354 -7.057 -10.511 1.00 94.38 292 ILE A CA 1
ATOM 2206 C C . ILE A 1 292 ? -6.210 -7.915 -9.579 1.00 94.38 292 ILE A C 1
ATOM 2208 O O . ILE A 1 292 ? -7.318 -8.303 -9.951 1.00 94.38 292 ILE A O 1
ATOM 2212 N N . TRP A 1 293 ? -5.732 -8.162 -8.358 1.00 96.00 293 TRP A N 1
ATOM 2213 C CA . TRP A 1 293 ? -6.468 -8.924 -7.355 1.00 96.00 293 TRP A CA 1
ATOM 2214 C C . TRP A 1 293 ? -7.811 -8.271 -7.002 1.00 96.00 293 TRP A C 1
ATOM 2216 O O . TRP A 1 293 ? -8.815 -8.976 -6.974 1.00 96.00 293 TRP A O 1
ATOM 2226 N N . GLN A 1 294 ? -7.875 -6.945 -6.815 1.00 92.19 294 GLN A N 1
ATOM 2227 C CA . GLN A 1 294 ? -9.127 -6.236 -6.498 1.00 92.19 294 GLN A CA 1
ATOM 2228 C C . GLN A 1 294 ? -10.216 -6.453 -7.557 1.00 92.19 294 GLN A C 1
ATOM 2230 O O . GLN A 1 294 ? -11.380 -6.645 -7.207 1.00 92.19 294 GLN A O 1
ATOM 2235 N N . ARG A 1 295 ? -9.840 -6.441 -8.841 1.00 93.12 295 ARG A N 1
ATOM 2236 C CA . ARG A 1 295 ? -10.765 -6.644 -9.967 1.00 93.12 295 ARG A CA 1
ATOM 2237 C C . ARG A 1 295 ? -11.250 -8.096 -10.042 1.00 93.12 295 ARG A C 1
ATOM 2239 O O . ARG A 1 295 ? -12.452 -8.332 -10.015 1.00 93.12 295 ARG A O 1
ATOM 2246 N N . VAL A 1 296 ? -10.334 -9.070 -10.014 1.00 97.12 296 VAL A N 1
ATOM 2247 C CA . VAL A 1 296 ? -10.700 -10.504 -10.035 1.00 97.12 296 VAL A CA 1
ATOM 2248 C C . VAL A 1 296 ? -11.520 -10.893 -8.791 1.00 97.12 296 VAL A C 1
ATOM 2250 O O . VAL A 1 296 ? -12.449 -11.693 -8.874 1.00 97.12 296 VAL A O 1
ATOM 2253 N N . ALA A 1 297 ? -11.229 -10.305 -7.627 1.00 95.44 297 ALA A N 1
ATOM 2254 C CA . ALA A 1 297 ? -11.996 -10.517 -6.400 1.00 95.44 297 ALA A CA 1
ATOM 2255 C C . ALA A 1 297 ? -13.453 -10.023 -6.495 1.00 95.44 297 ALA A C 1
ATOM 2257 O O . ALA A 1 297 ? -14.330 -10.625 -5.872 1.00 95.44 297 ALA A O 1
ATOM 2258 N N . GLU A 1 298 ? -13.724 -8.959 -7.259 1.00 94.12 298 GLU A N 1
ATOM 2259 C CA . GLU A 1 298 ? -15.088 -8.489 -7.544 1.00 94.12 298 GLU A CA 1
ATOM 2260 C C . GLU A 1 298 ? -15.803 -9.406 -8.549 1.00 94.12 298 GLU A C 1
ATOM 2262 O O . GLU A 1 298 ? -16.958 -9.771 -8.323 1.00 94.12 298 GLU A O 1
ATOM 2267 N N . ASP A 1 299 ? -15.117 -9.861 -9.603 1.00 96.62 299 ASP A N 1
ATOM 2268 C CA . ASP A 1 299 ? -15.684 -10.774 -10.611 1.00 96.62 299 ASP A CA 1
ATOM 2269 C C . ASP A 1 299 ? -16.229 -12.074 -10.004 1.00 96.62 299 ASP A C 1
ATOM 2271 O O . ASP A 1 299 ? -17.255 -12.588 -10.451 1.00 96.62 299 ASP A O 1
ATOM 2275 N N . TYR A 1 300 ? -15.582 -12.579 -8.950 1.00 97.12 300 TYR A N 1
ATOM 2276 C CA . TYR A 1 300 ? -15.991 -13.790 -8.228 1.00 97.12 300 TYR A CA 1
ATOM 2277 C C . TYR A 1 300 ? -16.724 -13.516 -6.902 1.00 97.12 300 TYR A C 1
ATOM 2279 O O . TYR A 1 300 ? -17.024 -14.456 -6.158 1.00 97.12 300 TYR A O 1
ATOM 2287 N N . ALA A 1 301 ? -17.070 -12.259 -6.598 1.00 93.88 301 ALA A N 1
ATOM 2288 C CA . ALA A 1 301 ? -17.633 -11.862 -5.305 1.00 93.88 301 ALA A CA 1
ATOM 2289 C C . ALA A 1 301 ? -18.963 -12.543 -4.944 1.00 93.88 301 ALA A C 1
ATOM 2291 O O . ALA A 1 301 ? -19.260 -12.691 -3.761 1.00 93.88 301 ALA A O 1
ATOM 2292 N N . MET A 1 302 ? -19.760 -12.993 -5.917 1.00 93.25 302 MET A N 1
ATOM 2293 C CA . MET A 1 302 ? -21.014 -13.716 -5.657 1.00 93.25 302 MET A CA 1
ATOM 2294 C C . MET A 1 302 ? -20.810 -15.167 -5.180 1.00 93.25 302 MET A C 1
ATOM 2296 O O . MET A 1 302 ? -21.744 -15.791 -4.662 1.00 93.25 302 MET A O 1
ATOM 2300 N N . PHE A 1 303 ? -19.607 -15.730 -5.331 1.00 95.44 303 PHE A N 1
ATOM 2301 C CA . PHE A 1 303 ? -19.299 -17.122 -4.999 1.00 95.44 303 PHE A CA 1
ATOM 2302 C C . PHE A 1 303 ? -18.511 -17.258 -3.687 1.00 95.44 303 PHE A C 1
ATOM 2304 O O . PHE A 1 303 ? -17.744 -16.379 -3.300 1.00 95.44 303 PHE A O 1
ATOM 2311 N N . ASP A 1 304 ? -18.688 -18.376 -2.978 1.00 93.88 304 ASP A N 1
ATOM 2312 C CA . ASP A 1 304 ? -17.928 -18.785 -1.785 1.00 93.88 304 ASP A CA 1
ATOM 2313 C C . ASP A 1 304 ? -16.509 -19.237 -2.182 1.00 93.88 304 ASP A C 1
ATOM 2315 O O . ASP A 1 304 ? -16.095 -20.373 -1.953 1.00 93.88 304 ASP A O 1
ATOM 2319 N N . ILE A 1 305 ? -15.799 -18.326 -2.849 1.00 96.19 305 ILE A N 1
ATOM 2320 C CA . ILE A 1 305 ? -14.438 -18.443 -3.360 1.00 96.19 305 ILE A CA 1
ATOM 2321 C C . ILE A 1 305 ? -13.586 -17.360 -2.698 1.00 96.19 305 ILE A C 1
ATOM 2323 O O . ILE A 1 305 ? -14.025 -16.215 -2.553 1.00 96.19 305 ILE A O 1
ATOM 2327 N N . ASP A 1 306 ? -12.373 -17.746 -2.320 1.00 96.19 306 ASP A N 1
ATOM 2328 C CA . ASP A 1 306 ? -11.284 -16.865 -1.933 1.00 96.19 306 ASP A CA 1
ATOM 2329 C C . ASP A 1 306 ? -10.325 -16.701 -3.119 1.00 96.19 306 ASP A C 1
ATOM 2331 O O . ASP A 1 306 ? -9.516 -17.579 -3.425 1.00 96.19 306 ASP A O 1
ATOM 2335 N N . VAL A 1 307 ? -10.449 -15.582 -3.830 1.00 98.00 307 VAL A N 1
ATOM 2336 C CA . VAL A 1 307 ? -9.388 -15.068 -4.704 1.00 98.00 307 VAL A CA 1
ATOM 2337 C C . VAL A 1 307 ? -8.270 -14.531 -3.813 1.00 98.00 307 VAL A C 1
ATOM 2339 O O . VAL A 1 307 ? -8.523 -13.641 -2.991 1.00 98.00 307 VAL A O 1
ATOM 2342 N N . THR A 1 308 ? -7.057 -15.055 -3.976 1.00 95.44 308 THR A N 1
ATOM 2343 C CA . THR A 1 308 ? -5.896 -14.749 -3.131 1.00 95.44 308 THR A CA 1
ATOM 2344 C C . THR A 1 308 ? -4.602 -14.595 -3.933 1.00 95.44 308 THR A C 1
ATOM 2346 O O . THR A 1 308 ? -4.457 -15.182 -5.007 1.00 95.44 308 THR A O 1
ATOM 2349 N N . THR A 1 309 ? -3.672 -13.796 -3.408 1.00 95.12 309 THR A N 1
ATOM 2350 C CA . THR A 1 309 ? -2.277 -13.680 -3.875 1.00 95.12 309 THR A CA 1
ATOM 2351 C C . THR A 1 309 ? -1.266 -14.294 -2.898 1.00 95.12 309 THR A C 1
ATOM 2353 O O . THR A 1 309 ? -0.065 -14.223 -3.148 1.00 95.12 309 THR A O 1
ATOM 2356 N N . GLU A 1 310 ? -1.731 -14.876 -1.787 1.00 91.25 310 GLU A N 1
ATOM 2357 C CA . GLU A 1 310 ? -0.901 -15.669 -0.879 1.00 91.25 310 GLU A CA 1
ATOM 2358 C C . GLU A 1 310 ? -0.883 -17.123 -1.370 1.00 91.25 310 GLU A C 1
ATOM 2360 O O . GLU A 1 310 ? -1.942 -17.712 -1.596 1.00 91.25 310 GLU A O 1
ATOM 2365 N N . GLU A 1 311 ? 0.309 -17.710 -1.530 1.00 90.94 311 GLU A N 1
ATOM 2366 C CA . GLU A 1 311 ? 0.480 -19.098 -1.983 1.00 90.94 311 GLU A CA 1
ATOM 2367 C C . GLU A 1 311 ? -0.220 -20.068 -1.009 1.00 90.94 311 GLU A C 1
ATOM 2369 O O . GLU A 1 311 ? 0.244 -20.264 0.123 1.00 90.94 311 GLU A O 1
ATOM 2374 N N . PRO A 1 312 ? -1.325 -20.718 -1.416 1.00 87.06 312 PRO A N 1
ATOM 2375 C CA . PRO A 1 312 ? -2.080 -21.577 -0.524 1.00 87.06 312 PRO A CA 1
ATOM 2376 C C . PRO A 1 312 ? -1.420 -22.954 -0.408 1.00 87.06 312 PRO A C 1
ATOM 2378 O O . PRO A 1 312 ? -0.595 -23.375 -1.218 1.00 87.06 312 PRO A O 1
ATOM 2381 N N . ASN A 1 313 ? -1.855 -23.738 0.577 1.00 86.62 313 ASN A N 1
ATOM 2382 C CA . ASN A 1 313 ? -1.513 -25.157 0.608 1.00 86.62 313 ASN A CA 1
ATOM 2383 C C . ASN A 1 313 ? -2.029 -25.850 -0.670 1.00 86.62 313 ASN A C 1
ATOM 2385 O O . ASN A 1 313 ? -3.201 -25.710 -1.009 1.00 86.62 313 ASN A O 1
ATOM 2389 N N . ILE A 1 314 ? -1.186 -26.656 -1.323 1.00 87.44 314 ILE A N 1
ATOM 2390 C CA . ILE A 1 314 ? -1.513 -27.414 -2.541 1.00 87.44 314 ILE A CA 1
ATOM 2391 C C . ILE A 1 314 ? -2.785 -28.274 -2.426 1.00 87.44 314 ILE A C 1
ATOM 2393 O O . ILE A 1 314 ? -3.466 -28.494 -3.424 1.00 87.44 314 ILE A O 1
ATOM 2397 N N . GLU A 1 315 ? -3.149 -28.740 -1.224 1.00 90.62 315 GLU A N 1
ATOM 2398 C CA . GLU A 1 315 ? -4.412 -29.465 -1.015 1.00 90.62 315 GLU A CA 1
ATOM 2399 C C . GLU A 1 315 ? -5.651 -28.570 -1.209 1.00 90.62 315 GLU A C 1
ATOM 2401 O O . GLU A 1 315 ? -6.703 -29.071 -1.577 1.00 90.62 315 GLU A O 1
ATOM 2406 N N . ALA A 1 316 ? -5.538 -27.248 -1.045 1.00 90.38 316 ALA A N 1
ATOM 2407 C CA . ALA A 1 316 ? -6.613 -26.301 -1.348 1.00 90.38 316 ALA A CA 1
ATOM 2408 C C . ALA A 1 316 ? -6.749 -25.991 -2.854 1.00 90.38 316 ALA A C 1
ATOM 2410 O O . ALA A 1 316 ? -7.724 -25.357 -3.250 1.00 90.38 316 ALA A O 1
ATOM 2411 N N . LEU A 1 317 ? -5.810 -26.457 -3.689 1.00 93.94 317 LEU A N 1
ATOM 2412 C CA . LEU A 1 317 ? -5.798 -26.295 -5.151 1.00 93.94 317 LEU A CA 1
ATOM 2413 C C . LEU A 1 317 ? -6.098 -27.598 -5.910 1.00 93.94 317 LEU A C 1
ATOM 2415 O O . LEU A 1 317 ? -5.917 -27.662 -7.122 1.00 93.94 317 LEU A O 1
ATOM 2419 N N . ARG A 1 318 ? -6.519 -28.666 -5.220 1.00 92.69 318 ARG A N 1
ATOM 2420 C CA . ARG A 1 318 ? -6.835 -29.948 -5.865 1.00 92.69 318 ARG A CA 1
ATOM 2421 C C . ARG A 1 318 ? -7.892 -30.734 -5.102 1.00 92.69 318 ARG A C 1
ATOM 2423 O O . ARG A 1 318 ? -7.831 -30.873 -3.889 1.00 92.69 318 ARG A O 1
ATOM 2430 N N . LYS A 1 319 ? -8.824 -31.341 -5.824 1.00 93.69 319 LYS A N 1
ATOM 2431 C CA . LYS A 1 319 ? -9.916 -32.128 -5.247 1.00 93.69 319 LYS A CA 1
ATOM 2432 C C . LYS A 1 319 ? -9.489 -33.573 -5.008 1.00 93.69 319 LYS A C 1
ATOM 2434 O O . LYS A 1 319 ? -9.514 -34.410 -5.912 1.00 93.69 319 LYS A O 1
ATOM 2439 N N . THR A 1 320 ? -9.101 -33.897 -3.779 1.00 89.31 320 THR A N 1
ATOM 2440 C CA . THR A 1 320 ? -8.517 -35.212 -3.451 1.00 89.31 320 THR A CA 1
ATOM 2441 C C . THR A 1 320 ? -9.539 -36.356 -3.429 1.00 89.31 320 THR A C 1
ATOM 2443 O O . THR A 1 320 ? -9.173 -37.526 -3.562 1.00 89.31 320 THR A O 1
ATOM 2446 N N . SER A 1 321 ? -10.833 -36.051 -3.272 1.00 90.00 321 SER A N 1
ATOM 2447 C CA . SER A 1 321 ? -11.924 -37.035 -3.262 1.00 90.00 321 SER A CA 1
ATOM 2448 C C . SER A 1 321 ? -13.286 -36.416 -3.604 1.00 90.00 321 SER A C 1
ATOM 2450 O O . SER A 1 321 ? -13.461 -35.204 -3.583 1.00 90.00 321 SER A O 1
ATOM 2452 N N . SER A 1 322 ? -14.308 -37.243 -3.850 1.00 86.25 322 SER A N 1
ATOM 2453 C CA . SER A 1 322 ? -15.687 -36.762 -4.063 1.00 86.25 322 SER A CA 1
ATOM 2454 C C . SER A 1 322 ? -16.349 -36.168 -2.812 1.00 86.25 322 SER A C 1
ATOM 2456 O O . SER A 1 322 ? -17.379 -35.511 -2.921 1.00 86.25 322 SER A O 1
ATOM 2458 N N . SER A 1 323 ? -15.802 -36.452 -1.627 1.00 88.50 323 SER A N 1
ATOM 2459 C CA . SER A 1 323 ? -16.194 -35.846 -0.347 1.00 88.50 323 SER A CA 1
ATOM 2460 C C . SER A 1 323 ? -15.336 -34.639 0.022 1.00 88.50 323 SER A C 1
ATOM 2462 O O . SER A 1 323 ? -15.560 -34.046 1.075 1.00 88.50 323 SER A O 1
ATOM 2464 N N . ASP A 1 324 ? -14.339 -34.312 -0.802 1.00 90.06 324 ASP A N 1
ATOM 2465 C CA . ASP A 1 324 ? -13.466 -33.181 -0.558 1.00 90.06 324 ASP A CA 1
ATOM 2466 C C . ASP A 1 324 ? -14.235 -31.882 -0.781 1.00 90.06 324 ASP A C 1
ATOM 2468 O O . ASP A 1 324 ? -14.823 -31.646 -1.843 1.00 90.06 324 ASP A O 1
ATOM 2472 N N . ALA A 1 325 ? -14.273 -31.080 0.274 1.00 88.19 325 ALA A N 1
ATOM 2473 C CA . ALA A 1 325 ? -14.974 -29.817 0.299 1.00 88.19 325 ALA A CA 1
ATOM 2474 C C . ALA A 1 325 ? -14.032 -28.633 0.086 1.00 88.19 325 ALA A C 1
ATOM 2476 O O . ALA A 1 325 ? -14.565 -27.543 -0.062 1.00 88.19 325 ALA A O 1
ATOM 2477 N N . GLN A 1 326 ? -12.706 -28.819 0.039 1.00 92.94 326 GLN A N 1
ATOM 2478 C CA . GLN A 1 326 ? -11.738 -27.744 -0.178 1.00 92.94 326 GLN A CA 1
ATOM 2479 C C . GLN A 1 326 ? -10.907 -28.036 -1.431 1.00 92.94 326 GLN A C 1
ATOM 2481 O O . GLN A 1 326 ? -10.173 -29.012 -1.478 1.00 92.94 326 GLN A O 1
ATOM 2486 N N . PHE A 1 327 ? -11.061 -27.215 -2.467 1.00 95.75 327 PHE A N 1
ATOM 2487 C CA . PHE A 1 327 ? -10.316 -27.327 -3.725 1.00 95.75 327 PHE A CA 1
ATOM 2488 C C . PHE A 1 327 ? -10.409 -26.015 -4.509 1.00 95.75 327 PHE A C 1
ATOM 2490 O O . PHE A 1 327 ? -11.197 -25.132 -4.167 1.00 95.75 327 PHE A O 1
ATOM 2497 N N . GLY A 1 328 ? -9.637 -25.887 -5.579 1.00 95.56 328 GLY A N 1
ATOM 2498 C CA . GLY A 1 328 ? -9.495 -24.641 -6.312 1.00 95.56 328 GLY A CA 1
ATOM 2499 C C . GLY A 1 328 ? -8.528 -24.805 -7.471 1.00 95.56 328 GLY A C 1
ATOM 2500 O O . GLY A 1 328 ? -8.307 -25.922 -7.931 1.00 95.56 328 GLY A O 1
ATOM 2501 N N . MET A 1 329 ? -7.930 -23.705 -7.916 1.00 95.12 329 MET A N 1
ATOM 2502 C CA . MET A 1 329 ? -6.947 -23.717 -9.002 1.00 95.12 329 MET A CA 1
ATOM 2503 C C . MET A 1 329 ? -5.988 -22.521 -8.955 1.00 95.12 329 MET A C 1
ATOM 2505 O O . MET A 1 329 ? -6.270 -21.489 -8.338 1.00 95.12 329 MET A O 1
ATOM 2509 N N . ARG A 1 330 ? -4.868 -22.654 -9.666 1.00 96.81 330 ARG A N 1
ATOM 2510 C CA . ARG A 1 330 ? -3.844 -21.622 -9.850 1.00 96.81 330 ARG A CA 1
ATOM 2511 C C . ARG A 1 330 ? -3.977 -20.914 -11.200 1.00 96.81 330 ARG A C 1
ATOM 2513 O O . ARG A 1 330 ? -3.877 -21.542 -12.251 1.00 96.81 330 ARG A O 1
ATOM 2520 N N . CYS A 1 331 ? -4.162 -19.601 -11.190 1.00 98.06 331 CYS A N 1
ATOM 2521 C CA . CYS A 1 331 ? -4.037 -18.755 -12.373 1.00 98.06 331 CYS A CA 1
ATOM 2522 C C . CYS A 1 331 ? -2.623 -18.171 -12.396 1.00 98.06 331 CYS A C 1
ATOM 2524 O O . CYS A 1 331 ? -2.305 -17.288 -11.603 1.00 98.06 331 CYS A O 1
ATOM 2526 N N . VAL A 1 332 ? -1.770 -18.667 -13.291 1.00 96.69 332 VAL A N 1
ATOM 2527 C CA . VAL A 1 332 ? -0.377 -18.218 -13.420 1.00 96.69 332 VAL A CA 1
ATOM 2528 C C . VAL A 1 332 ? -0.305 -16.991 -14.318 1.00 96.69 332 VAL A C 1
ATOM 2530 O O . VAL A 1 332 ? -0.725 -17.042 -15.474 1.00 96.69 332 VAL A O 1
ATOM 2533 N N . ILE A 1 333 ? 0.267 -15.900 -13.817 1.00 95.94 333 ILE A N 1
ATOM 2534 C CA . ILE A 1 333 ? 0.293 -14.602 -14.489 1.00 95.94 333 ILE A CA 1
ATOM 2535 C C . ILE A 1 333 ? 1.743 -14.180 -14.739 1.00 95.94 333 ILE A C 1
ATOM 2537 O O . ILE A 1 333 ? 2.463 -13.780 -13.829 1.00 95.94 333 ILE A O 1
ATOM 2541 N N . GLY A 1 334 ? 2.185 -14.212 -15.998 1.00 89.88 334 GLY A N 1
ATOM 2542 C CA . GLY A 1 334 ? 3.534 -13.773 -16.354 1.00 89.88 334 GLY A CA 1
ATOM 2543 C C . GLY A 1 334 ? 3.985 -14.176 -17.757 1.00 89.88 334 GLY A C 1
ATOM 2544 O O . GLY A 1 334 ? 3.293 -14.863 -18.503 1.00 89.88 334 GLY A O 1
ATOM 2545 N N . GLY A 1 335 ? 5.178 -13.720 -18.142 1.00 83.56 335 GLY A N 1
ATOM 2546 C CA . GLY A 1 335 ? 5.839 -14.157 -19.374 1.00 83.56 335 GLY A CA 1
ATOM 2547 C C . GLY A 1 335 ? 5.053 -13.955 -20.680 1.00 83.56 335 GLY A C 1
ATOM 2548 O O . GLY A 1 335 ? 4.331 -12.976 -20.861 1.00 83.56 335 GLY A O 1
ATOM 2549 N N . ASN A 1 336 ? 5.286 -14.871 -21.629 1.00 84.75 336 ASN A N 1
ATOM 2550 C CA . ASN A 1 336 ? 4.822 -14.815 -23.020 1.00 84.75 336 ASN A CA 1
ATOM 2551 C C . ASN A 1 336 ? 4.452 -16.224 -23.516 1.00 84.75 336 ASN A C 1
ATOM 2553 O O . ASN A 1 336 ? 5.329 -17.093 -23.574 1.00 84.75 336 ASN A O 1
ATOM 2557 N N . GLY A 1 337 ? 3.211 -16.439 -23.968 1.00 79.12 337 GLY A N 1
ATOM 2558 C CA . GLY A 1 337 ? 2.746 -17.732 -24.501 1.00 79.12 337 GLY A CA 1
ATOM 2559 C C . GLY A 1 337 ? 3.553 -18.249 -25.705 1.00 79.12 337 GLY A C 1
ATOM 2560 O O . GLY A 1 337 ? 3.655 -19.454 -25.941 1.00 79.12 337 GLY A O 1
ATOM 2561 N N . SER A 1 338 ? 4.248 -17.366 -26.424 1.00 79.88 338 SER A N 1
ATOM 2562 C CA . SER A 1 338 ? 5.121 -17.733 -27.549 1.00 79.88 338 SER A CA 1
ATOM 2563 C C . SER A 1 338 ? 6.322 -18.597 -27.130 1.00 79.88 338 SER A C 1
ATOM 2565 O O . SER A 1 338 ? 6.957 -19.196 -27.993 1.00 79.88 338 SER A O 1
ATOM 2567 N N . THR A 1 339 ? 6.644 -18.669 -25.831 1.00 76.31 339 THR A N 1
ATOM 2568 C CA . THR A 1 339 ? 7.795 -19.423 -25.297 1.00 76.31 339 THR A CA 1
ATOM 2569 C C . THR A 1 339 ? 7.582 -20.938 -25.305 1.00 76.31 339 THR A C 1
ATOM 2571 O O . THR A 1 339 ? 8.400 -21.657 -25.878 1.00 76.31 339 THR A O 1
ATOM 2574 N N . TRP A 1 340 ? 6.492 -21.428 -24.704 1.00 76.50 340 TRP A N 1
ATOM 2575 C CA . TRP A 1 340 ? 6.200 -22.864 -24.582 1.00 76.50 340 TRP A CA 1
ATOM 2576 C C . TRP A 1 340 ? 4.921 -23.300 -25.309 1.00 76.50 340 TRP A C 1
ATOM 2578 O O . TRP A 1 340 ? 4.905 -24.393 -25.884 1.00 76.50 340 TRP A O 1
ATOM 2588 N N . TYR A 1 341 ? 3.881 -22.456 -25.349 1.00 80.19 341 TYR A N 1
ATOM 2589 C CA . TYR A 1 341 ? 2.637 -22.731 -26.084 1.00 80.19 341 TYR A CA 1
ATOM 2590 C C . TYR A 1 341 ? 2.809 -22.534 -27.606 1.00 80.19 341 TYR A C 1
ATOM 2592 O O . TYR A 1 341 ? 2.178 -23.230 -28.412 1.00 80.19 341 TYR A O 1
ATOM 2600 N N . GLY A 1 342 ? 3.719 -21.632 -27.995 1.00 77.88 342 GLY A N 1
ATOM 2601 C CA . GLY A 1 342 ? 4.189 -21.442 -29.372 1.00 77.88 342 GLY A CA 1
ATOM 2602 C C . GLY A 1 342 ? 3.410 -20.413 -30.197 1.00 77.88 342 GLY A C 1
ATOM 2603 O O . GLY A 1 342 ? 3.593 -20.352 -31.411 1.00 77.88 342 GLY A O 1
ATOM 2604 N N . ALA A 1 343 ? 2.557 -19.603 -29.565 1.00 78.31 343 ALA A N 1
ATOM 2605 C CA . ALA A 1 343 ? 1.848 -18.493 -30.200 1.00 78.31 343 ALA A CA 1
ATOM 2606 C C . ALA A 1 343 ? 1.631 -17.334 -29.215 1.00 78.31 343 ALA A C 1
ATOM 2608 O O . ALA A 1 343 ? 1.603 -17.540 -28.003 1.00 78.31 343 ALA A O 1
ATOM 2609 N N . SER A 1 344 ? 1.452 -16.125 -29.744 1.00 80.38 344 SER A N 1
ATOM 2610 C CA . SER A 1 344 ? 1.109 -14.937 -28.958 1.00 80.38 344 SER A CA 1
ATOM 2611 C C . SER A 1 344 ? -0.390 -14.947 -28.638 1.00 80.38 344 SER A C 1
ATOM 2613 O O . SER A 1 344 ? -1.219 -14.797 -29.533 1.00 80.38 344 SER A O 1
ATOM 2615 N N . VAL A 1 345 ? -0.733 -15.155 -27.371 1.00 85.94 345 VAL A N 1
ATOM 2616 C CA . VAL A 1 345 ? -2.106 -15.245 -26.843 1.00 85.94 345 VAL A CA 1
ATOM 2617 C C . VAL A 1 345 ? -2.184 -14.459 -25.534 1.00 85.94 345 VAL A C 1
ATOM 2619 O O . VAL A 1 345 ? -1.157 -14.265 -24.885 1.00 85.94 345 VAL A O 1
ATOM 2622 N N . GLY A 1 346 ? -3.376 -13.985 -25.166 1.00 83.94 346 GLY A N 1
ATOM 2623 C CA . GLY A 1 346 ? -3.602 -13.315 -23.879 1.00 83.94 346 GLY A CA 1
ATOM 2624 C C . GLY A 1 346 ? -3.590 -14.301 -22.711 1.00 83.94 346 GLY A C 1
ATOM 2625 O O . GLY A 1 346 ? -3.032 -13.992 -21.662 1.00 83.94 346 GLY A O 1
ATOM 2626 N N . GLY A 1 347 ? -4.095 -15.513 -22.942 1.00 92.56 347 GLY A N 1
ATOM 2627 C CA . GLY A 1 347 ? -4.040 -16.624 -22.003 1.00 92.56 347 GLY A CA 1
ATOM 2628 C C . GLY A 1 347 ? -4.347 -17.977 -22.652 1.00 92.56 347 GLY A C 1
ATOM 2629 O O . GLY A 1 347 ? -4.595 -18.060 -23.865 1.00 92.56 347 GLY A O 1
ATOM 2630 N N . VAL A 1 348 ? -4.229 -19.042 -21.854 1.00 92.06 348 VAL A N 1
ATOM 2631 C CA . VAL A 1 348 ? -4.696 -20.399 -22.183 1.00 92.06 348 VAL A CA 1
ATOM 2632 C C . VAL A 1 348 ? -5.270 -21.096 -20.942 1.00 92.06 348 VAL A C 1
ATOM 2634 O O . VAL A 1 348 ? -4.671 -21.062 -19.861 1.00 92.06 348 VAL A O 1
ATOM 2637 N N . ALA A 1 349 ? -6.374 -21.819 -21.125 1.00 94.19 349 ALA A N 1
ATOM 2638 C CA . ALA A 1 349 ? -7.060 -22.555 -20.065 1.00 94.19 349 ALA A CA 1
ATOM 2639 C C . ALA A 1 349 ? -7.649 -23.877 -20.569 1.00 94.19 349 ALA A C 1
ATOM 2641 O O . ALA A 1 349 ? -8.165 -23.975 -21.684 1.00 94.19 349 ALA A O 1
ATOM 2642 N N . LEU A 1 350 ? -7.604 -24.903 -19.720 1.00 92.00 350 LEU A N 1
ATOM 2643 C CA . LEU A 1 350 ? -8.261 -26.188 -19.956 1.00 92.00 350 LEU A CA 1
ATOM 2644 C C . LEU A 1 350 ? -9.722 -26.084 -19.497 1.00 92.00 350 LEU A C 1
ATOM 2646 O O . LEU A 1 350 ? -10.015 -25.471 -18.472 1.00 92.00 350 LEU A O 1
ATOM 2650 N N . SER A 1 351 ? -10.658 -26.648 -20.262 1.00 92.81 351 SER A N 1
ATOM 2651 C CA . SER A 1 351 ? -12.085 -26.454 -19.991 1.00 92.81 351 SER A CA 1
ATOM 2652 C C . SER A 1 351 ? -12.613 -27.442 -18.949 1.00 92.81 351 SER A C 1
ATOM 2654 O O . SER A 1 351 ? -12.580 -28.652 -19.179 1.00 92.81 351 SER A O 1
ATOM 2656 N N . GLY A 1 352 ? -13.163 -26.929 -17.842 1.00 91.88 352 GLY A N 1
ATOM 2657 C CA . GLY A 1 352 ? -13.750 -27.756 -16.777 1.00 91.88 352 GLY A CA 1
ATOM 2658 C C . GLY A 1 352 ? -12.719 -28.413 -15.848 1.00 91.88 352 GLY A C 1
ATOM 2659 O O . GLY A 1 352 ? -12.868 -29.583 -15.511 1.00 91.88 352 GLY A O 1
ATOM 2660 N N . THR A 1 353 ? -11.647 -27.702 -15.480 1.00 92.25 353 THR A N 1
ATOM 2661 C CA . THR A 1 353 ? -10.580 -28.209 -14.591 1.00 92.25 353 THR A CA 1
ATOM 2662 C C . THR A 1 353 ? -10.556 -27.576 -13.198 1.00 92.25 353 THR A C 1
ATOM 2664 O O . THR A 1 353 ? -9.682 -27.918 -12.408 1.00 92.25 353 THR A O 1
ATOM 2667 N N . PHE A 1 354 ? -11.505 -26.698 -12.855 1.00 94.62 354 PHE A N 1
ATOM 2668 C CA . PHE A 1 354 ? -11.563 -26.042 -11.537 1.00 94.62 354 PHE A CA 1
ATOM 2669 C C . PHE A 1 354 ? -11.718 -27.025 -10.358 1.00 94.62 354 PHE A C 1
ATOM 2671 O O . PHE A 1 354 ? -11.321 -26.724 -9.236 1.00 94.62 354 PHE A O 1
ATOM 2678 N N . ASP A 1 355 ? -12.285 -28.212 -10.599 1.00 91.69 355 ASP A N 1
ATOM 2679 C CA . ASP A 1 355 ? -12.431 -29.280 -9.604 1.00 91.69 355 ASP A CA 1
ATOM 2680 C C . ASP A 1 355 ? -11.510 -30.492 -9.864 1.00 91.69 355 ASP A C 1
ATOM 2682 O O . ASP A 1 355 ? -11.756 -31.594 -9.364 1.00 91.69 355 ASP A O 1
ATOM 2686 N N . ALA A 1 356 ? -10.422 -30.289 -10.618 1.00 90.69 356 ALA A N 1
ATOM 2687 C CA . ALA A 1 356 ? -9.438 -31.322 -10.928 1.00 90.69 356 ALA A CA 1
ATOM 2688 C C . ALA A 1 356 ? -8.768 -31.906 -9.670 1.00 90.69 356 ALA A C 1
ATOM 2690 O O . ALA A 1 356 ? -8.608 -31.260 -8.635 1.00 90.69 356 ALA A O 1
ATOM 2691 N N . ASN A 1 357 ? -8.315 -33.158 -9.770 1.00 90.75 357 ASN A N 1
ATOM 2692 C CA . ASN A 1 357 ? -7.640 -33.866 -8.675 1.00 90.75 357 ASN A CA 1
ATOM 2693 C C . ASN A 1 357 ? -6.137 -33.543 -8.538 1.00 90.75 357 ASN A C 1
ATOM 2695 O O . ASN A 1 357 ? -5.430 -34.194 -7.766 1.00 90.75 357 ASN A O 1
ATOM 2699 N N . GLN A 1 358 ? -5.653 -32.560 -9.297 1.00 90.38 358 GLN A N 1
ATOM 2700 C CA . GLN A 1 358 ? -4.281 -32.053 -9.347 1.00 90.38 358 GLN A CA 1
ATOM 2701 C C . GLN A 1 358 ? -4.337 -30.525 -9.531 1.00 90.38 358 GLN A C 1
ATOM 2703 O O . GLN A 1 358 ? -5.354 -30.024 -10.004 1.00 90.38 358 GLN A O 1
ATOM 2708 N N . ASP A 1 359 ? -3.264 -29.807 -9.181 1.00 91.19 359 ASP A N 1
ATOM 2709 C CA . ASP A 1 359 ? -3.146 -28.361 -9.441 1.00 91.19 359 ASP A CA 1
ATOM 2710 C C . ASP A 1 359 ? -2.925 -28.155 -10.946 1.00 91.19 359 ASP A C 1
ATOM 2712 O O . ASP A 1 359 ? -1.815 -28.304 -11.451 1.00 91.19 359 ASP A O 1
ATOM 2716 N N . VAL A 1 360 ? -4.018 -27.938 -11.679 1.00 91.94 360 VAL A N 1
ATOM 2717 C CA . VAL A 1 360 ? -4.026 -27.778 -13.137 1.00 91.94 360 VAL A CA 1
ATOM 2718 C C . VAL A 1 360 ? -4.174 -26.287 -13.449 1.00 91.94 360 VAL A C 1
ATOM 2720 O O . VAL A 1 360 ? -5.298 -25.775 -13.413 1.00 91.94 360 VAL A O 1
ATOM 2723 N N . PRO A 1 361 ? -3.077 -25.566 -13.747 1.00 94.19 361 PRO A N 1
ATOM 2724 C CA . PRO A 1 361 ? -3.136 -24.119 -13.878 1.00 94.19 361 PRO A CA 1
ATOM 2725 C C . PRO A 1 361 ? -3.812 -23.665 -15.176 1.00 94.19 361 PRO A C 1
ATOM 2727 O O . PRO A 1 361 ? -3.690 -24.321 -16.217 1.00 94.19 361 PRO A O 1
ATOM 2730 N N . CYS A 1 362 ? -4.441 -22.489 -15.137 1.00 95.25 362 CYS A N 1
ATOM 2731 C CA . CYS A 1 362 ? -4.603 -21.649 -16.327 1.00 95.25 362 CYS A CA 1
ATOM 2732 C C . CYS A 1 362 ? -3.493 -20.588 -16.365 1.00 95.25 362 CYS A C 1
ATOM 2734 O O . CYS A 1 362 ? -2.802 -20.363 -15.369 1.00 95.25 362 CYS A O 1
ATOM 2736 N N . TRP A 1 363 ? -3.302 -19.947 -17.517 1.00 94.81 363 TRP A N 1
ATOM 2737 C CA . TRP A 1 363 ? -2.152 -19.073 -17.751 1.00 94.81 363 TRP A CA 1
ATOM 2738 C C . TRP A 1 363 ? -2.567 -17.766 -18.419 1.00 94.81 363 TRP A C 1
ATOM 2740 O O . TRP A 1 363 ? -3.306 -17.790 -19.399 1.00 94.81 363 TRP A O 1
ATOM 2750 N N . VAL A 1 364 ? -2.017 -16.647 -17.950 1.00 95.94 364 VAL A N 1
ATOM 2751 C CA . VAL A 1 364 ? -2.191 -15.298 -18.508 1.00 95.94 364 VAL A CA 1
ATOM 2752 C C . VAL A 1 364 ? -0.822 -14.722 -18.862 1.00 95.94 364 VAL A C 1
ATOM 2754 O O . VAL A 1 364 ? 0.104 -14.753 -18.052 1.00 95.94 364 VAL A O 1
ATOM 2757 N N . PHE A 1 365 ? -0.692 -14.162 -20.066 1.00 92.06 365 PHE A N 1
ATOM 2758 C CA . PHE A 1 365 ? 0.581 -13.711 -20.632 1.00 92.06 365 PHE A CA 1
ATOM 2759 C C . PHE A 1 365 ? 0.579 -12.201 -20.940 1.00 92.06 365 PHE A C 1
ATOM 2761 O O . PHE A 1 365 ? 0.086 -11.774 -21.992 1.00 92.06 365 PHE A O 1
ATOM 2768 N N . PRO A 1 366 ? 1.190 -11.363 -20.082 1.00 87.81 366 PRO A N 1
ATOM 2769 C CA . PRO A 1 366 ? 1.336 -9.934 -20.347 1.00 87.81 366 PRO A CA 1
ATOM 2770 C C . PRO A 1 366 ? 2.205 -9.627 -21.573 1.00 87.81 366 PRO A C 1
ATOM 2772 O O . PRO A 1 366 ? 1.873 -8.754 -22.380 1.00 87.81 366 PRO A O 1
ATOM 2775 N N . VAL A 1 367 ? 3.319 -10.344 -21.765 1.00 78.50 367 VAL A N 1
ATOM 2776 C CA . VAL A 1 367 ? 4.293 -10.026 -22.819 1.00 78.50 367 VAL A CA 1
ATOM 2777 C C . VAL A 1 367 ? 3.834 -10.612 -24.153 1.00 78.50 367 VAL A C 1
ATOM 2779 O O . VAL A 1 367 ? 3.905 -11.816 -24.380 1.00 78.50 367 VAL A O 1
ATOM 2782 N N . GLY A 1 368 ? 3.401 -9.741 -25.067 1.00 63.91 368 GLY A N 1
ATOM 2783 C CA . GLY A 1 368 ? 2.863 -10.139 -26.375 1.00 63.91 368 GLY A CA 1
ATOM 2784 C C . GLY A 1 368 ? 1.394 -10.585 -26.352 1.00 63.91 368 GLY A C 1
ATOM 2785 O O . GLY A 1 368 ? 0.902 -11.054 -27.376 1.00 63.91 368 GLY A O 1
ATOM 2786 N N . GLY A 1 369 ? 0.711 -10.431 -25.214 1.00 75.56 369 GLY A N 1
ATOM 2787 C CA . GLY A 1 369 ? -0.714 -10.714 -25.034 1.00 75.56 369 GLY A CA 1
ATOM 2788 C C . GLY A 1 369 ? -1.459 -9.495 -24.487 1.00 75.56 369 GLY A C 1
ATOM 2789 O O . GLY A 1 369 ? -1.751 -8.553 -25.230 1.00 75.56 369 GLY A O 1
ATOM 2790 N N . THR A 1 370 ? -1.755 -9.508 -23.188 1.00 78.62 370 THR A N 1
ATOM 2791 C CA . THR A 1 370 ? -2.610 -8.502 -22.524 1.00 78.62 370 THR A CA 1
ATOM 2792 C C . THR A 1 370 ? -1.933 -7.132 -22.349 1.00 78.62 370 THR A C 1
ATOM 2794 O O . THR A 1 370 ? -2.610 -6.099 -22.283 1.00 78.62 370 THR A O 1
ATOM 2797 N N . GLY A 1 371 ? -0.594 -7.114 -22.317 1.00 79.38 371 GLY A N 1
ATOM 2798 C CA . GLY A 1 371 ? 0.225 -5.997 -21.843 1.00 79.38 371 GLY A CA 1
ATOM 2799 C C . GLY A 1 371 ? 0.267 -5.918 -20.312 1.00 79.38 371 GLY A C 1
ATOM 2800 O O . GLY A 1 371 ? -0.594 -6.458 -19.627 1.00 79.38 371 GLY A O 1
ATOM 2801 N N . PHE A 1 372 ? 1.239 -5.194 -19.752 1.00 82.31 372 PHE A N 1
ATOM 2802 C CA . PHE A 1 372 ? 1.342 -4.941 -18.302 1.00 82.31 372 PHE A CA 1
ATOM 2803 C C . PHE A 1 372 ? 0.320 -3.899 -17.794 1.00 82.31 372 PHE A C 1
ATOM 2805 O O . PHE A 1 372 ? 0.641 -3.047 -16.973 1.00 82.31 372 PHE A O 1
ATOM 2812 N N . VAL A 1 373 ? -0.910 -3.926 -18.312 1.00 85.88 373 VAL A N 1
ATOM 2813 C CA . VAL A 1 373 ? -2.012 -3.048 -17.890 1.00 85.88 373 VAL A CA 1
ATOM 2814 C C . VAL A 1 373 ? -2.852 -3.820 -16.868 1.00 85.88 373 VAL A C 1
ATOM 2816 O O . VAL A 1 373 ? -3.438 -4.828 -17.270 1.00 85.88 373 VAL A O 1
ATOM 2819 N N . PRO A 1 374 ? -2.958 -3.381 -15.595 1.00 88.25 374 PRO A N 1
ATOM 2820 C CA . PRO A 1 374 ? -3.619 -4.143 -14.531 1.00 88.25 374 PRO A CA 1
ATOM 2821 C C . PRO A 1 374 ? -5.007 -4.646 -14.914 1.00 88.25 374 PRO A C 1
ATOM 2823 O O . PRO A 1 374 ? -5.269 -5.842 -14.842 1.00 88.25 374 PRO A O 1
ATOM 2826 N N . LYS A 1 375 ? -5.864 -3.763 -15.445 1.00 88.06 375 LYS A N 1
ATOM 2827 C CA . LYS A 1 375 ? -7.182 -4.161 -15.943 1.00 88.06 375 LYS A CA 1
ATOM 2828 C C . LYS A 1 375 ? -7.098 -5.287 -16.982 1.00 88.06 375 LYS A C 1
ATOM 2830 O O . LYS A 1 375 ? -7.760 -6.296 -16.811 1.00 88.06 375 LYS A O 1
ATOM 2835 N N . ASN A 1 376 ? -6.283 -5.163 -18.032 1.00 90.50 376 ASN A N 1
ATOM 2836 C CA . ASN A 1 376 ? -6.221 -6.189 -19.083 1.00 90.50 376 ASN A CA 1
ATOM 2837 C C . ASN A 1 376 ? -5.740 -7.550 -18.555 1.00 90.50 376 ASN A C 1
ATOM 2839 O O . ASN A 1 376 ? -6.149 -8.591 -19.068 1.00 90.50 376 ASN A O 1
ATOM 2843 N N . VAL A 1 377 ? -4.852 -7.540 -17.557 1.00 93.56 377 VAL A N 1
ATOM 2844 C CA . VAL A 1 377 ? -4.370 -8.754 -16.888 1.00 93.56 377 VAL A CA 1
ATOM 2845 C C . VAL A 1 377 ? -5.467 -9.360 -16.007 1.00 93.56 377 VAL A C 1
ATOM 2847 O O . VAL A 1 377 ? -5.667 -10.568 -16.071 1.00 93.56 377 VAL A O 1
ATOM 2850 N N . ALA A 1 378 ? -6.216 -8.545 -15.259 1.00 94.94 378 ALA A N 1
ATOM 2851 C CA . ALA A 1 378 ? -7.350 -8.990 -14.444 1.00 94.94 378 ALA A CA 1
ATOM 2852 C C . ALA A 1 378 ? -8.483 -9.589 -15.285 1.00 94.94 378 ALA A C 1
ATOM 2854 O O . ALA A 1 378 ? -8.895 -10.715 -15.043 1.00 94.94 378 ALA A O 1
ATOM 2855 N N . GLU A 1 379 ? -8.916 -8.879 -16.328 1.00 93.44 379 GLU A N 1
ATOM 2856 C CA . GLU A 1 379 ? -9.936 -9.341 -17.277 1.00 93.44 379 GLU A CA 1
ATOM 2857 C C . GLU A 1 379 ? -9.540 -10.688 -17.900 1.00 93.44 379 GLU A C 1
ATOM 2859 O O . GLU A 1 379 ? -10.362 -11.593 -17.999 1.00 93.44 379 GLU A O 1
ATOM 2864 N N . ALA A 1 380 ? -8.264 -10.857 -18.274 1.00 94.94 380 ALA A N 1
ATOM 2865 C CA . ALA A 1 380 ? -7.761 -12.138 -18.764 1.00 94.94 380 ALA A CA 1
ATOM 2866 C C . ALA A 1 380 ? -7.734 -13.216 -17.669 1.00 94.94 380 ALA A C 1
ATOM 2868 O O . ALA A 1 380 ? -8.128 -14.343 -17.937 1.00 94.94 380 ALA A O 1
ATOM 2869 N N . ALA A 1 381 ? -7.315 -12.900 -16.441 1.00 97.56 381 ALA A N 1
ATOM 2870 C CA . ALA A 1 381 ? -7.331 -13.856 -15.334 1.00 97.56 381 ALA A CA 1
ATOM 2871 C C . ALA A 1 381 ? -8.755 -14.354 -15.045 1.00 97.56 381 ALA A C 1
ATOM 2873 O O . ALA A 1 381 ? -8.985 -15.563 -15.016 1.00 97.56 381 ALA A O 1
ATOM 2874 N N . SER A 1 382 ? -9.731 -13.450 -14.935 1.00 97.75 382 SER A N 1
ATOM 2875 C CA . SER A 1 382 ? -11.137 -13.813 -14.741 1.00 97.75 382 SER A CA 1
ATOM 2876 C C . SER A 1 382 ? -11.688 -14.649 -15.896 1.00 97.75 382 SER A C 1
ATOM 2878 O O . SER A 1 382 ? -12.371 -15.640 -15.646 1.00 97.75 382 SER A O 1
ATOM 2880 N N . HIS A 1 383 ? -11.337 -14.317 -17.139 1.00 97.06 383 HIS A N 1
ATOM 2881 C CA . HIS A 1 383 ? -11.727 -15.044 -18.351 1.00 97.06 383 HIS A CA 1
ATOM 2882 C C . HIS A 1 383 ? -11.144 -16.468 -18.421 1.00 97.06 383 HIS A C 1
ATOM 2884 O O . HIS A 1 383 ? -11.875 -17.433 -18.650 1.00 97.06 383 HIS A O 1
ATOM 2890 N N . GLU A 1 384 ? -9.838 -16.630 -18.188 1.00 97.12 384 GLU A N 1
ATOM 2891 C CA . GLU A 1 384 ? -9.172 -17.940 -18.226 1.00 97.12 384 GLU A CA 1
ATOM 2892 C C . GLU A 1 384 ? -9.628 -18.842 -17.062 1.00 97.12 384 GLU A C 1
ATOM 2894 O O . GLU A 1 384 ? -9.833 -20.042 -17.258 1.00 97.12 384 GLU A O 1
ATOM 2899 N N . VAL A 1 385 ? -9.895 -18.281 -15.874 1.00 98.25 385 VAL A N 1
ATOM 2900 C CA . VAL A 1 385 ? -10.558 -19.009 -14.773 1.00 98.25 385 VAL A CA 1
ATOM 2901 C C . VAL A 1 385 ? -12.008 -19.369 -15.143 1.00 98.25 385 VAL A C 1
ATOM 2903 O O . VAL A 1 385 ? -12.467 -20.473 -14.853 1.00 98.25 385 VAL A O 1
ATOM 2906 N N . GLY A 1 386 ? -12.719 -18.507 -15.875 1.00 97.38 386 GLY A N 1
ATOM 2907 C CA . GLY A 1 386 ? -14.049 -18.809 -16.413 1.00 97.38 386 GLY A CA 1
ATOM 2908 C C . GLY A 1 386 ? -14.057 -20.068 -17.291 1.00 97.38 386 GLY A C 1
ATOM 2909 O O . GLY A 1 386 ? -14.949 -20.914 -17.179 1.00 97.38 386 GLY A O 1
ATOM 2910 N N . HIS A 1 387 ? -13.023 -20.273 -18.111 1.00 96.25 387 HIS A N 1
ATOM 2911 C CA . HIS A 1 387 ? -12.862 -21.509 -18.882 1.00 96.25 387 HIS A CA 1
ATOM 2912 C C . HIS A 1 387 ? -12.644 -22.752 -18.005 1.00 96.25 387 HIS A C 1
ATOM 2914 O O . HIS A 1 387 ? -13.242 -23.799 -18.296 1.00 96.25 387 HIS A O 1
ATOM 2920 N N . THR A 1 388 ? -11.864 -22.671 -16.917 1.00 96.06 388 THR A N 1
ATOM 2921 C CA . THR A 1 388 ? -11.712 -23.809 -15.982 1.00 96.06 388 THR A CA 1
ATOM 2922 C C . THR A 1 388 ? -13.022 -24.121 -15.254 1.00 96.06 388 THR A C 1
ATOM 2924 O O . THR A 1 388 ? -13.281 -25.284 -14.946 1.00 96.06 388 THR A O 1
ATOM 2927 N N . LEU A 1 389 ? -13.899 -23.124 -15.095 1.00 95.88 389 LEU A N 1
ATOM 2928 C CA . LEU A 1 389 ? -15.288 -23.248 -14.636 1.00 95.88 389 LEU A CA 1
ATOM 2929 C C . LEU A 1 389 ? -16.300 -23.586 -15.759 1.00 95.88 389 LEU A C 1
ATOM 2931 O O . LEU A 1 389 ? -17.513 -23.561 -15.545 1.00 95.88 389 LEU A O 1
ATOM 2935 N N . GLY A 1 390 ? -15.826 -23.979 -16.948 1.00 93.44 390 GLY A N 1
ATOM 2936 C CA . GLY A 1 390 ? -16.635 -24.571 -18.025 1.00 93.44 390 GLY A CA 1
ATOM 2937 C C . GLY A 1 390 ? -17.281 -23.581 -19.002 1.00 93.44 390 GLY A C 1
ATOM 2938 O O . GLY A 1 390 ? -18.057 -24.001 -19.878 1.00 93.44 390 GLY A O 1
ATOM 2939 N N . LEU A 1 391 ? -16.969 -22.290 -18.886 1.00 95.12 391 LEU A N 1
ATOM 2940 C CA . LEU A 1 391 ? -17.457 -21.251 -19.792 1.00 95.12 391 LEU A CA 1
ATOM 2941 C C . LEU A 1 391 ? -16.778 -21.339 -21.168 1.00 95.12 391 LEU A C 1
ATOM 2943 O O . LEU A 1 391 ? -15.642 -21.802 -21.309 1.00 95.12 391 LEU A O 1
ATOM 2947 N N . GLY A 1 392 ? -17.502 -20.926 -22.204 1.00 93.25 392 GLY A N 1
ATOM 2948 C CA . GLY A 1 392 ? -16.972 -20.674 -23.546 1.00 93.25 392 GLY A CA 1
ATOM 2949 C C . GLY A 1 392 ? -17.102 -19.193 -23.885 1.00 93.25 392 GLY A C 1
ATOM 2950 O O . GLY A 1 392 ? -17.778 -18.463 -23.165 1.00 93.25 392 GLY A O 1
ATOM 2951 N N . HIS A 1 393 ? -16.476 -18.746 -24.972 1.00 94.06 393 HIS A N 1
ATOM 2952 C CA . HIS A 1 393 ? -16.512 -17.332 -25.343 1.00 94.06 393 HIS A CA 1
ATOM 2953 C C . HIS A 1 393 ? -17.936 -16.797 -25.545 1.00 94.06 393 HIS A C 1
ATOM 2955 O O . HIS A 1 393 ? -18.789 -17.447 -26.155 1.00 94.06 393 HIS A O 1
ATOM 2961 N N . ASP A 1 394 ? -18.152 -15.563 -25.105 1.00 93.00 394 ASP A N 1
ATOM 2962 C CA . ASP A 1 394 ? -19.282 -14.738 -25.512 1.00 93.00 394 ASP A CA 1
ATOM 2963 C C . ASP A 1 394 ? -18.934 -14.032 -26.819 1.00 93.00 394 ASP A C 1
ATOM 2965 O O . ASP A 1 394 ? -18.031 -13.195 -26.870 1.00 93.00 394 ASP A O 1
ATOM 2969 N N . GLY A 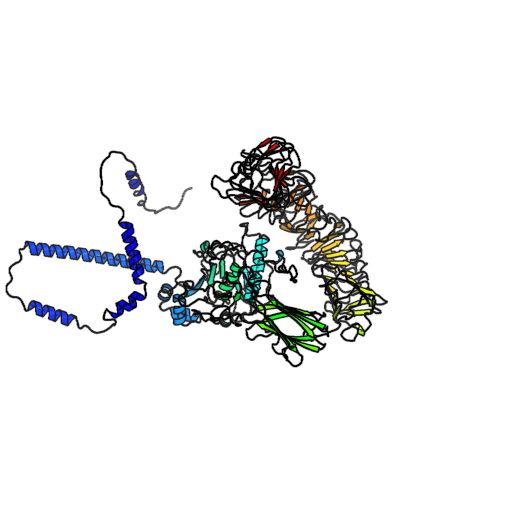1 395 ? -19.642 -14.359 -27.894 1.00 90.12 395 GLY A N 1
ATOM 2970 C CA . GLY A 1 395 ? -19.385 -13.835 -29.229 1.00 90.12 395 GLY A CA 1
ATOM 2971 C C . GLY A 1 395 ? -20.661 -13.518 -29.997 1.00 90.12 395 GLY A C 1
ATOM 2972 O O . GLY A 1 395 ? -21.771 -13.804 -29.555 1.00 90.12 395 GLY A O 1
ATOM 2973 N N . VAL A 1 396 ? -20.512 -12.956 -31.196 1.00 89.19 396 VAL A N 1
ATOM 2974 C CA . VAL A 1 396 ? -21.642 -12.643 -32.089 1.00 89.19 396 VAL A CA 1
ATOM 2975 C C . VAL A 1 396 ? -21.735 -13.622 -33.261 1.00 89.19 396 VAL A C 1
ATOM 2977 O O . VAL A 1 396 ? -20.730 -14.177 -33.714 1.00 89.19 396 VAL A O 1
ATOM 2980 N N . GLU A 1 397 ? -22.946 -13.872 -33.761 1.00 86.94 397 GLU A N 1
ATOM 2981 C CA . GLU A 1 397 ? -23.172 -14.749 -34.914 1.00 86.94 397 GLU A CA 1
ATOM 2982 C C . GLU A 1 397 ? -22.439 -14.222 -36.159 1.00 86.94 397 GLU A C 1
ATOM 2984 O O . GLU A 1 397 ? -22.637 -13.087 -36.590 1.00 86.94 397 GLU A O 1
ATOM 2989 N N . GLY A 1 398 ? -21.583 -15.063 -36.746 1.00 78.88 398 GLY A N 1
ATOM 2990 C CA . GLY A 1 398 ? -20.740 -14.690 -37.886 1.00 78.88 398 GLY A CA 1
ATOM 2991 C C . GLY A 1 398 ? -19.482 -13.884 -37.532 1.00 78.88 398 GLY A C 1
ATOM 2992 O O . GLY A 1 398 ? -18.772 -13.480 -38.450 1.00 78.88 398 GLY A O 1
ATOM 2993 N N . GLY A 1 399 ? -19.200 -13.657 -36.243 1.00 74.94 399 GLY A N 1
ATOM 2994 C CA . GLY A 1 399 ? -17.911 -13.161 -35.756 1.00 74.94 399 GLY A CA 1
ATOM 2995 C C . GLY A 1 399 ? -16.917 -14.289 -35.450 1.00 74.94 399 GLY A C 1
ATOM 2996 O O . GLY A 1 399 ? -17.312 -15.429 -35.209 1.00 74.94 399 GLY A O 1
ATOM 2997 N N . ASP A 1 400 ? -15.626 -13.953 -35.430 1.00 68.00 400 ASP A N 1
ATOM 2998 C CA . ASP A 1 400 ? -14.526 -14.881 -35.136 1.00 68.00 400 ASP A CA 1
ATOM 2999 C C . ASP A 1 400 ? -14.248 -14.965 -33.617 1.00 68.00 400 ASP A C 1
ATOM 3001 O O . ASP A 1 400 ? -13.270 -14.406 -33.115 1.00 68.00 400 ASP A O 1
ATOM 3005 N N . GLY A 1 401 ? -15.113 -15.664 -32.874 1.00 79.31 401 GLY A N 1
ATOM 3006 C CA . GLY A 1 401 ? -14.977 -15.867 -31.423 1.00 79.31 401 GLY A CA 1
ATOM 3007 C C . GLY A 1 401 ? -15.516 -14.710 -30.567 1.00 79.31 401 GLY A C 1
ATOM 3008 O O . GLY A 1 401 ? -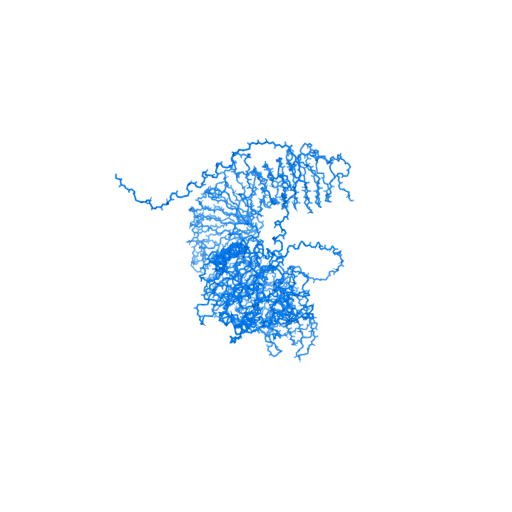16.627 -14.230 -30.799 1.00 79.31 401 GLY A O 1
ATOM 3009 N N . ALA A 1 402 ? -14.746 -14.307 -29.550 1.00 85.19 402 ALA A N 1
ATOM 3010 C CA . ALA A 1 402 ? -15.148 -13.379 -28.487 1.00 85.19 402 ALA A CA 1
ATOM 3011 C C . ALA A 1 402 ? -15.497 -11.946 -28.958 1.00 85.19 402 ALA A C 1
ATOM 3013 O O . ALA A 1 402 ? -14.768 -11.340 -29.751 1.00 85.19 402 ALA A O 1
ATOM 3014 N N . THR A 1 403 ? -16.583 -11.380 -28.420 1.00 87.69 403 THR A N 1
ATOM 3015 C CA . THR A 1 403 ? -17.101 -10.036 -28.736 1.00 87.69 403 THR A CA 1
ATOM 3016 C C . THR A 1 403 ? -16.346 -8.914 -28.016 1.00 87.69 403 THR A C 1
ATOM 3018 O O . THR A 1 403 ? -15.849 -9.097 -26.909 1.00 87.69 403 THR A O 1
ATOM 3021 N N . LEU A 1 404 ? -16.310 -7.718 -28.615 1.00 87.56 404 LEU A N 1
ATOM 3022 C CA . LEU A 1 404 ? -15.781 -6.496 -27.984 1.00 87.56 404 LEU A CA 1
ATOM 3023 C C . LEU A 1 404 ? -16.772 -5.841 -27.001 1.00 87.56 404 LEU A C 1
ATOM 3025 O O . LEU A 1 404 ? -16.395 -4.898 -26.318 1.00 87.56 404 LEU A O 1
ATOM 3029 N N . GLY A 1 405 ? -18.021 -6.314 -26.943 1.00 89.19 405 GLY A N 1
ATOM 3030 C CA . GLY A 1 405 ? -19.091 -5.678 -26.172 1.00 89.19 405 GLY A CA 1
ATOM 3031 C C . GLY A 1 405 ? -19.908 -4.669 -26.984 1.00 89.19 405 GLY A C 1
ATOM 3032 O O . GLY A 1 405 ? -19.952 -4.722 -28.217 1.00 89.19 405 GLY A O 1
ATOM 3033 N N . GLN A 1 406 ? -20.616 -3.784 -26.284 1.00 86.06 406 GLN A N 1
ATOM 3034 C CA . GLN A 1 406 ? -21.493 -2.758 -26.846 1.00 86.06 406 GLN A CA 1
ATOM 3035 C C . GLN A 1 406 ? -21.727 -1.594 -25.866 1.00 86.06 406 GLN A C 1
ATOM 3037 O O . GLN A 1 406 ? -21.927 -1.782 -24.667 1.00 86.06 406 GLN A O 1
ATOM 3042 N N . GLY A 1 407 ? -21.816 -0.372 -26.395 1.00 85.00 407 GLY A N 1
ATOM 3043 C CA . GLY A 1 407 ? -22.131 0.820 -25.604 1.00 85.00 407 GLY A CA 1
ATOM 3044 C C . GLY A 1 407 ? -20.984 1.232 -24.683 1.00 85.00 407 GLY A C 1
ATOM 3045 O O . GLY A 1 407 ? -20.123 1.997 -25.104 1.00 85.00 407 GLY A O 1
ATOM 3046 N N . ASN A 1 408 ? -21.047 0.781 -23.431 1.00 86.25 408 ASN A N 1
ATOM 3047 C CA . ASN A 1 408 ? -20.031 0.970 -22.393 1.00 86.25 408 ASN A CA 1
ATOM 3048 C C . ASN A 1 408 ? -19.771 -0.330 -21.594 1.00 86.25 408 ASN A C 1
ATOM 3050 O O . ASN A 1 408 ? -19.286 -0.277 -20.461 1.00 86.25 408 ASN A O 1
ATOM 3054 N N . TRP A 1 409 ? -20.178 -1.476 -22.149 1.00 92.62 409 TRP A N 1
ATOM 3055 C CA . TRP A 1 409 ? -20.226 -2.774 -21.480 1.00 92.62 409 TRP A CA 1
ATOM 3056 C C . TRP A 1 409 ? -19.688 -3.890 -22.372 1.00 92.62 409 TRP A C 1
ATOM 3058 O O . TRP A 1 409 ? -19.987 -3.927 -23.567 1.00 92.62 409 TRP A O 1
ATOM 3068 N N . ALA A 1 410 ? -18.980 -4.849 -21.785 1.00 92.38 410 ALA A N 1
ATOM 3069 C CA . ALA A 1 410 ? -18.596 -6.095 -22.438 1.00 92.38 410 ALA A CA 1
ATOM 3070 C C . ALA A 1 410 ? -18.793 -7.305 -21.508 1.00 92.38 410 ALA A C 1
ATOM 3072 O O . ALA A 1 410 ? -18.701 -7.164 -20.289 1.00 92.38 410 ALA A O 1
ATOM 3073 N N . PRO A 1 411 ? -19.016 -8.510 -22.056 1.00 95.12 411 PRO A N 1
ATOM 3074 C CA . PRO A 1 411 ? -18.974 -9.719 -21.253 1.00 95.12 411 PRO A CA 1
ATOM 3075 C C . PRO A 1 411 ? -17.526 -10.075 -20.873 1.00 95.12 411 PRO A C 1
ATOM 3077 O O . PRO A 1 411 ? -16.618 -9.880 -21.687 1.00 95.12 411 PRO A O 1
ATOM 3080 N N . ILE A 1 412 ? -17.308 -10.650 -19.684 1.00 95.56 412 ILE A N 1
ATOM 3081 C CA . ILE A 1 412 ? -15.989 -11.136 -19.223 1.00 95.56 412 ILE A CA 1
ATOM 3082 C C . ILE A 1 412 ? -15.469 -12.221 -20.172 1.00 95.56 412 ILE A C 1
ATOM 3084 O O . ILE A 1 412 ? -14.332 -12.137 -20.626 1.00 95.56 412 ILE A O 1
ATOM 3088 N N . MET A 1 413 ? -16.330 -13.153 -20.602 1.00 94.88 413 MET A N 1
ATOM 3089 C CA . MET A 1 413 ? -16.015 -14.148 -21.645 1.00 94.88 413 MET A CA 1
ATOM 3090 C C . MET A 1 413 ? -15.904 -13.548 -23.067 1.00 94.88 413 MET A C 1
ATOM 3092 O O . MET A 1 413 ? -15.773 -14.277 -24.053 1.00 94.88 413 MET A O 1
ATOM 3096 N N . GLY A 1 414 ? -15.961 -12.219 -23.190 1.00 91.62 414 GLY A N 1
ATOM 3097 C CA . GLY A 1 414 ? -15.671 -11.431 -24.385 1.00 91.62 414 GLY A CA 1
ATOM 3098 C C . GLY A 1 414 ? -14.250 -10.849 -24.368 1.00 91.62 414 GLY A C 1
ATOM 3099 O O . GLY A 1 414 ? -13.280 -11.521 -24.026 1.00 91.62 414 GLY A O 1
ATOM 3100 N N . LYS A 1 415 ? -14.113 -9.581 -24.777 1.00 87.56 415 LYS A N 1
ATOM 3101 C CA . LYS A 1 415 ? -12.852 -8.815 -24.815 1.00 87.56 415 LYS A CA 1
ATOM 3102 C C . LYS A 1 415 ? -13.011 -7.455 -24.120 1.00 87.56 415 LYS A C 1
ATOM 3104 O O . LYS A 1 415 ? -12.949 -6.407 -24.763 1.00 87.56 415 LYS A O 1
ATOM 3109 N N . GLY A 1 416 ? -13.206 -7.479 -22.801 1.00 87.00 416 GLY A N 1
ATOM 3110 C CA . GLY A 1 416 ? -13.601 -6.326 -21.978 1.00 87.00 416 GLY A CA 1
ATOM 3111 C C . GLY A 1 416 ? -12.598 -5.177 -21.797 1.00 87.00 416 GLY A C 1
ATOM 3112 O O . GLY A 1 416 ? -12.928 -4.151 -21.201 1.00 87.00 416 GLY A O 1
ATOM 3113 N N . TYR A 1 417 ? -11.383 -5.281 -22.343 1.00 85.00 417 TYR A N 1
ATOM 3114 C CA . TYR A 1 417 ? -10.297 -4.311 -22.134 1.00 85.00 417 TYR A CA 1
ATOM 3115 C C . TYR A 1 417 ? -10.694 -2.852 -22.384 1.00 85.00 417 TYR A C 1
ATOM 3117 O O . TYR A 1 417 ? -10.294 -1.965 -21.628 1.00 85.00 417 TYR A O 1
ATOM 3125 N N . TYR A 1 418 ? -11.513 -2.605 -23.406 1.00 83.12 418 TYR A N 1
ATOM 3126 C CA . TYR A 1 418 ? -11.855 -1.261 -23.874 1.00 83.12 418 TYR A CA 1
ATOM 3127 C C . TYR A 1 418 ? -13.107 -0.661 -23.219 1.00 83.12 418 TYR A C 1
ATOM 3129 O O . TYR A 1 418 ? -13.278 0.557 -23.266 1.00 83.12 418 TYR A O 1
ATOM 3137 N N . GLU A 1 419 ? -13.941 -1.475 -22.569 1.00 86.94 419 GLU A N 1
ATOM 3138 C CA . GLU A 1 419 ? -15.224 -1.043 -22.004 1.00 86.94 419 GLU A CA 1
ATOM 3139 C C . GLU A 1 419 ? -15.123 -0.794 -20.492 1.00 86.94 419 GLU A C 1
ATOM 3141 O O . GLU A 1 419 ? -14.437 -1.541 -19.799 1.00 86.94 419 GLU A O 1
ATOM 3146 N N . PRO A 1 420 ? -15.737 0.264 -19.932 1.00 84.62 420 PRO A N 1
ATOM 3147 C CA . PRO A 1 420 ? -15.625 0.558 -18.504 1.00 84.62 420 PRO A CA 1
ATOM 3148 C C . PRO A 1 420 ? -16.419 -0.399 -17.604 1.00 84.62 420 PRO A C 1
ATOM 3150 O O . PRO A 1 420 ? -16.084 -0.473 -16.426 1.00 84.62 420 PRO A O 1
ATOM 3153 N N . ILE A 1 421 ? -17.437 -1.100 -18.113 1.00 90.69 421 ILE A N 1
ATOM 3154 C CA . ILE A 1 421 ? -18.172 -2.140 -17.376 1.00 90.69 421 ILE A CA 1
ATOM 3155 C C . ILE A 1 421 ? -17.894 -3.503 -18.011 1.00 90.69 421 ILE A C 1
ATOM 3157 O O . ILE A 1 421 ? -18.022 -3.664 -19.227 1.00 90.69 421 ILE A O 1
ATOM 3161 N N . THR A 1 422 ? -17.558 -4.487 -17.189 1.00 92.12 422 THR A N 1
ATOM 3162 C CA . THR A 1 422 ? -17.261 -5.860 -17.601 1.00 92.12 422 THR A CA 1
ATOM 3163 C C . THR A 1 422 ? -17.979 -6.818 -16.658 1.00 92.12 422 THR A C 1
ATOM 3165 O O . THR A 1 422 ? -17.971 -6.612 -15.457 1.00 92.12 422 THR A O 1
ATOM 3168 N N . GLN A 1 423 ? -18.751 -7.777 -17.177 1.00 95.38 423 GLN A N 1
ATOM 3169 C CA . GLN A 1 423 ? -19.625 -8.630 -16.348 1.00 95.38 423 GLN A CA 1
ATOM 3170 C C . GLN A 1 423 ? -19.818 -10.024 -16.964 1.00 95.38 423 GLN A C 1
ATOM 3172 O O . GLN A 1 423 ? -19.638 -10.208 -18.165 1.00 95.38 423 GLN A O 1
ATOM 3177 N N . TRP A 1 424 ? -20.259 -11.006 -16.177 1.00 96.94 424 TRP A N 1
ATOM 3178 C CA . TRP A 1 424 ? -20.735 -12.298 -16.698 1.00 96.94 424 TRP A CA 1
ATOM 3179 C C . TRP A 1 424 ? -21.958 -12.136 -17.617 1.00 96.94 424 TRP A C 1
ATOM 3181 O O . TRP A 1 424 ? -22.691 -11.148 -17.518 1.00 96.94 424 TRP A O 1
ATOM 3191 N N . SER A 1 425 ? -22.233 -13.102 -18.498 1.00 95.44 425 SER A N 1
ATOM 3192 C CA . SER A 1 425 ? -23.388 -13.036 -19.401 1.00 95.44 425 SER A CA 1
ATOM 3193 C C . SER A 1 425 ? -24.296 -14.261 -19.370 1.00 95.44 425 SER A C 1
ATOM 3195 O O . SER A 1 425 ? -24.051 -15.281 -18.723 1.00 95.44 425 SER A O 1
ATOM 3197 N N . LYS A 1 426 ? -25.420 -14.099 -20.069 1.00 95.19 426 LYS A N 1
ATOM 3198 C CA . LYS A 1 426 ? -26.250 -15.203 -20.557 1.00 95.19 426 LYS A CA 1
ATOM 3199 C C . LYS A 1 426 ? -26.683 -15.028 -22.017 1.00 95.19 426 LYS A C 1
ATOM 3201 O O . LYS A 1 426 ? -27.726 -15.527 -22.439 1.00 95.19 426 LYS A O 1
ATOM 3206 N N . GLY A 1 427 ? -25.898 -14.270 -22.790 1.00 93.31 427 GLY A N 1
ATOM 3207 C CA . GLY A 1 427 ? -26.211 -13.921 -24.177 1.00 93.31 427 GLY A CA 1
ATOM 3208 C C . GLY A 1 427 ? -27.278 -12.828 -24.329 1.00 93.31 427 GLY A C 1
ATOM 3209 O O . GLY A 1 427 ? -27.967 -12.786 -25.344 1.00 93.31 427 GLY A O 1
ATOM 3210 N N . GLU A 1 428 ? -27.461 -11.936 -23.348 1.00 93.00 428 GLU A N 1
ATOM 3211 C CA . GLU A 1 428 ? -28.451 -10.839 -23.415 1.00 93.00 428 GLU A CA 1
ATOM 3212 C C . GLU A 1 428 ? -27.954 -9.621 -24.219 1.00 93.00 428 GLU A C 1
ATOM 3214 O O . GLU A 1 428 ? -28.129 -8.479 -23.810 1.00 93.00 428 GLU A O 1
ATOM 3219 N N . TYR A 1 429 ? -27.350 -9.863 -25.384 1.00 92.31 429 TYR A N 1
ATOM 3220 C CA . TYR A 1 429 ? -26.876 -8.838 -26.320 1.00 92.31 429 TYR A CA 1
ATOM 3221 C C . TYR A 1 429 ? -27.289 -9.155 -27.766 1.00 92.31 429 TYR A C 1
ATOM 3223 O O . TYR A 1 429 ? -27.975 -10.141 -28.039 1.00 92.31 429 TYR A O 1
ATOM 3231 N N . ALA A 1 430 ? -26.960 -8.280 -28.721 1.00 90.75 430 ALA A N 1
ATOM 3232 C CA . ALA A 1 430 ? -27.397 -8.449 -30.106 1.00 90.75 430 ALA A CA 1
ATOM 3233 C C . ALA A 1 430 ? -26.702 -9.629 -30.817 1.00 90.75 430 ALA A C 1
ATOM 3235 O O . ALA A 1 430 ? -25.484 -9.649 -30.962 1.00 90.75 430 ALA A O 1
ATOM 3236 N N . SER A 1 431 ? -27.505 -10.549 -31.366 1.00 90.94 431 SER A N 1
ATOM 3237 C CA . SER A 1 431 ? -27.070 -11.706 -32.179 1.00 90.94 431 SER A CA 1
ATOM 3238 C C . SER A 1 431 ? -25.977 -12.570 -31.519 1.00 90.94 431 SER A C 1
ATOM 3240 O O . SER A 1 431 ? -24.903 -12.730 -32.100 1.00 90.94 431 SER A O 1
ATOM 3242 N N . PRO A 1 432 ? -26.216 -13.126 -30.319 1.00 92.00 432 PRO A N 1
ATOM 3243 C CA . PRO A 1 432 ? -25.210 -13.870 -29.571 1.00 92.00 432 PRO A CA 1
ATOM 3244 C C . PRO A 1 432 ? -24.968 -15.252 -30.207 1.00 92.00 432 PRO A C 1
ATOM 3246 O O . PRO A 1 432 ? -25.911 -15.982 -30.523 1.00 92.00 432 PRO A O 1
ATOM 3249 N N . ASN A 1 433 ? -23.706 -15.647 -30.400 1.00 87.88 433 ASN A N 1
ATOM 3250 C CA . ASN A 1 433 ? -23.364 -16.993 -30.881 1.00 87.88 433 ASN A CA 1
ATOM 3251 C C . ASN A 1 433 ? -23.391 -18.045 -29.751 1.00 87.88 433 ASN A C 1
ATOM 3253 O O . ASN A 1 433 ? -23.651 -19.229 -30.029 1.00 87.88 433 ASN A O 1
ATOM 3257 N N . ASN A 1 434 ? -23.217 -17.582 -28.507 1.00 88.75 434 ASN A N 1
ATOM 3258 C CA . ASN A 1 434 ? -23.269 -18.324 -27.256 1.00 88.75 434 ASN A CA 1
ATOM 3259 C C . ASN A 1 434 ? -24.379 -17.769 -26.346 1.00 88.75 434 ASN A C 1
ATOM 3261 O O . ASN A 1 434 ? -24.591 -16.567 -26.267 1.00 88.75 434 ASN A O 1
ATOM 3265 N N . THR A 1 435 ? -25.102 -18.654 -25.665 1.00 91.69 435 THR A N 1
ATOM 3266 C CA . THR A 1 435 ? -26.160 -18.302 -24.701 1.00 91.69 435 THR A CA 1
ATOM 3267 C C . THR A 1 435 ? -26.071 -19.218 -23.475 1.00 91.69 435 THR A C 1
ATOM 3269 O O . THR A 1 435 ? -27.083 -19.740 -22.998 1.00 91.69 435 THR A O 1
ATOM 3272 N N . GLN A 1 436 ? -24.846 -19.531 -23.043 1.00 92.69 436 GLN A N 1
ATOM 3273 C CA . GLN A 1 436 ? -24.594 -20.155 -21.745 1.00 92.69 436 GLN A CA 1
ATOM 3274 C C . GLN A 1 436 ? -25.037 -19.189 -20.651 1.00 92.69 436 GLN A C 1
ATOM 3276 O O . GLN A 1 436 ? -24.690 -18.026 -20.719 1.00 92.69 436 GLN A O 1
ATOM 3281 N N . ASP A 1 437 ? -25.789 -19.659 -19.658 1.00 95.31 437 ASP A N 1
ATOM 3282 C CA . ASP A 1 437 ? -25.990 -18.913 -18.414 1.00 95.31 437 ASP A CA 1
ATOM 3283 C C . ASP A 1 437 ? -24.720 -19.100 -17.577 1.00 95.31 437 ASP A C 1
ATOM 3285 O O . ASP A 1 437 ? -24.543 -20.156 -16.965 1.00 95.31 437 ASP A O 1
ATOM 3289 N N . ASP A 1 438 ? -23.786 -18.149 -17.662 1.00 96.56 438 ASP A N 1
ATOM 3290 C CA . ASP A 1 438 ? -22.445 -18.288 -17.081 1.00 96.56 438 ASP A CA 1
ATOM 3291 C C . ASP A 1 438 ? -22.502 -18.631 -15.592 1.00 96.56 438 ASP A C 1
ATOM 3293 O O . ASP A 1 438 ? -21.866 -19.587 -15.139 1.00 96.56 438 ASP A O 1
ATOM 3297 N N . LEU A 1 439 ? -23.328 -17.904 -14.834 1.00 95.62 439 LEU A N 1
ATOM 3298 C CA . LEU A 1 439 ? -23.483 -18.103 -13.398 1.00 95.62 439 LEU A CA 1
ATOM 3299 C C . LEU A 1 439 ? -24.005 -19.515 -13.093 1.00 95.62 439 LEU A C 1
ATOM 3301 O O . LEU A 1 439 ? -23.496 -20.170 -12.182 1.00 95.62 439 LEU A O 1
ATOM 3305 N N . ALA A 1 440 ? -24.962 -20.029 -13.873 1.00 94.81 440 ALA A N 1
ATOM 3306 C CA . ALA A 1 440 ? -25.444 -21.400 -13.725 1.00 94.81 440 ALA A CA 1
ATOM 3307 C C . ALA A 1 440 ? -24.419 -22.461 -14.167 1.00 94.81 440 ALA A C 1
ATOM 3309 O O . ALA A 1 440 ? -24.380 -23.544 -13.578 1.00 94.81 440 ALA A O 1
ATOM 3310 N N . VAL A 1 441 ? -23.589 -22.187 -15.180 1.00 94.88 441 VAL A N 1
ATOM 3311 C CA . VAL A 1 441 ? -22.559 -23.124 -15.664 1.00 94.88 441 VAL A CA 1
ATOM 3312 C C . VAL A 1 441 ? -21.430 -23.275 -14.647 1.00 94.88 441 VAL A C 1
ATOM 3314 O O . VAL A 1 441 ? -21.075 -24.417 -14.340 1.00 94.88 441 VAL A O 1
ATOM 3317 N N . MET A 1 442 ? -20.928 -22.182 -14.061 1.00 95.56 442 MET A N 1
ATOM 3318 C CA . MET A 1 442 ? -19.843 -22.232 -13.065 1.00 95.56 442 MET A CA 1
ATOM 3319 C C . MET A 1 442 ? -20.200 -23.112 -11.854 1.00 95.56 442 MET A C 1
ATOM 3321 O O . MET A 1 442 ? -19.367 -23.877 -11.363 1.00 95.56 442 MET A O 1
ATOM 3325 N N . LEU A 1 443 ? -21.468 -23.098 -11.420 1.00 94.06 443 LEU A N 1
ATOM 3326 C CA . LEU A 1 443 ? -21.975 -23.971 -10.349 1.00 94.06 443 LEU A CA 1
ATOM 3327 C C . LEU A 1 443 ? -21.881 -25.472 -10.676 1.00 94.06 443 LEU A C 1
ATOM 3329 O O . LEU A 1 443 ? -21.835 -26.303 -9.769 1.00 94.06 443 LEU A O 1
ATOM 3333 N N . THR A 1 444 ? -21.851 -25.848 -11.959 1.00 91.31 444 THR A N 1
ATOM 3334 C CA . THR A 1 444 ? -21.665 -27.251 -12.372 1.00 91.31 444 THR A CA 1
ATOM 3335 C C . THR A 1 444 ? -20.210 -27.709 -12.283 1.00 91.31 444 THR A C 1
ATOM 3337 O O . THR A 1 444 ? -19.974 -28.911 -12.202 1.00 91.31 444 THR A O 1
ATOM 3340 N N . GLN A 1 445 ? -19.256 -26.770 -12.267 1.00 87.62 445 GLN A N 1
ATOM 3341 C CA . GLN A 1 445 ? -17.807 -27.015 -12.229 1.00 87.62 445 GLN A CA 1
ATOM 3342 C C . GLN A 1 445 ? -17.197 -26.701 -10.851 1.00 87.62 445 GLN A C 1
ATOM 3344 O O . GLN A 1 445 ? -16.010 -26.426 -10.716 1.00 87.62 445 GLN A O 1
ATOM 3349 N N . GLY A 1 446 ? -18.016 -26.754 -9.799 1.00 88.12 446 GLY A N 1
ATOM 3350 C CA . GLY A 1 446 ? -17.558 -26.715 -8.412 1.00 88.12 446 GLY A CA 1
ATOM 3351 C C . GLY A 1 446 ? -17.686 -25.368 -7.705 1.00 88.12 446 GLY A C 1
ATOM 3352 O O . GLY A 1 446 ? -17.576 -25.368 -6.476 1.00 88.12 446 GLY A O 1
ATOM 3353 N N . ALA A 1 447 ? -17.976 -24.263 -8.403 1.00 93.56 447 ALA A N 1
ATOM 3354 C CA . ALA A 1 447 ? -18.326 -23.004 -7.743 1.00 93.56 447 ALA A CA 1
ATOM 3355 C C . ALA A 1 447 ? -19.608 -23.159 -6.900 1.00 93.56 447 ALA A C 1
ATOM 3357 O O . ALA A 1 447 ? -20.463 -24.005 -7.165 1.00 93.56 447 ALA A O 1
ATOM 3358 N N . VAL A 1 448 ? -19.746 -22.340 -5.859 1.00 94.12 448 VAL A N 1
ATOM 3359 C CA . VAL A 1 448 ? -20.897 -22.339 -4.943 1.00 94.12 448 VAL A CA 1
ATOM 3360 C C . VAL A 1 448 ? -21.220 -20.886 -4.632 1.00 94.12 448 VAL A C 1
ATOM 3362 O O . VAL A 1 448 ? -20.299 -20.123 -4.371 1.00 94.12 448 VAL A O 1
ATOM 3365 N N . TYR A 1 449 ? -22.488 -20.470 -4.660 1.00 94.19 449 TYR A N 1
ATOM 3366 C CA . TYR A 1 449 ? -22.847 -19.107 -4.245 1.00 94.19 449 TYR A CA 1
ATOM 3367 C C . TYR A 1 449 ? -22.535 -18.856 -2.767 1.00 94.19 449 TYR A C 1
ATOM 3369 O O . TYR A 1 449 ? -22.684 -19.759 -1.937 1.00 94.19 449 TYR A O 1
ATOM 3377 N N . ARG A 1 450 ? -22.218 -17.605 -2.418 1.00 90.06 450 ARG A N 1
ATOM 3378 C CA . ARG A 1 450 ? -22.235 -17.171 -1.015 1.00 90.06 450 ARG A CA 1
ATOM 3379 C C . ARG A 1 450 ? -23.655 -17.338 -0.432 1.00 90.06 450 ARG A C 1
ATOM 3381 O O . ARG A 1 450 ? -24.652 -17.225 -1.162 1.00 90.06 450 ARG A O 1
ATOM 3388 N N . PRO A 1 451 ? -23.777 -17.630 0.875 1.00 88.06 451 PRO A N 1
ATOM 3389 C CA . PRO A 1 451 ? -25.014 -17.382 1.603 1.00 88.06 451 PRO A CA 1
ATOM 3390 C C . PRO A 1 451 ? -25.402 -15.904 1.481 1.00 88.06 451 PRO A C 1
ATOM 3392 O O . PRO A 1 451 ? -24.523 -15.049 1.529 1.00 88.06 451 PRO A O 1
ATOM 3395 N N . ASP A 1 452 ? -26.702 -15.646 1.341 1.00 88.56 452 ASP A N 1
ATOM 3396 C CA . ASP A 1 452 ? -27.306 -14.311 1.457 1.00 88.56 452 ASP A CA 1
ATOM 3397 C C . ASP A 1 452 ? -26.952 -13.708 2.834 1.00 88.56 452 ASP A C 1
ATOM 3399 O O . ASP A 1 452 ? -27.069 -14.393 3.860 1.00 88.56 452 ASP A O 1
ATOM 3403 N N . ASP A 1 453 ? -26.452 -12.470 2.844 1.00 84.12 453 ASP A N 1
ATOM 3404 C CA . ASP A 1 453 ? -26.029 -11.749 4.045 1.00 84.12 453 ASP A CA 1
ATOM 3405 C C . ASP A 1 453 ? -27.116 -10.811 4.606 1.00 84.12 453 ASP A C 1
ATOM 3407 O O . ASP A 1 453 ? -27.097 -10.515 5.814 1.00 84.12 453 ASP A O 1
ATOM 3411 N N . HIS A 1 454 ? -28.108 -10.399 3.806 1.00 90.62 454 HIS A N 1
ATOM 3412 C CA . HIS A 1 454 ? -29.103 -9.383 4.154 1.00 90.62 454 HIS A CA 1
ATOM 3413 C C . HIS A 1 454 ? -30.506 -9.667 3.585 1.00 90.62 454 HIS A C 1
ATOM 3415 O O . HIS A 1 454 ? -30.780 -9.595 2.397 1.00 90.62 454 HIS A O 1
ATOM 3421 N N . GLY A 1 455 ? -31.492 -9.855 4.468 1.00 87.06 455 GLY A N 1
ATOM 3422 C CA . GLY A 1 455 ? -32.820 -10.295 4.031 1.00 87.06 455 GLY A CA 1
ATOM 3423 C C . GLY A 1 455 ? -33.628 -9.257 3.232 1.00 87.06 455 GLY A C 1
ATOM 3424 O O . GLY A 1 455 ? -34.141 -8.297 3.814 1.00 87.06 455 GLY A O 1
ATOM 3425 N N . GLY A 1 456 ? -33.914 -9.540 1.958 1.00 90.88 456 GLY A N 1
ATOM 3426 C CA . GLY A 1 456 ? -34.580 -8.645 0.992 1.00 90.88 456 GLY A CA 1
ATOM 3427 C C . GLY A 1 456 ? -36.070 -8.348 1.094 1.00 90.88 456 GLY A C 1
ATOM 3428 O O . GLY A 1 456 ? -36.772 -8.236 0.091 1.00 90.88 456 GLY A O 1
ATOM 3429 N N . THR A 1 457 ? -36.577 -8.143 2.304 1.00 91.25 457 THR A N 1
ATOM 3430 C CA . THR A 1 457 ? -37.905 -7.560 2.526 1.00 91.25 457 THR A CA 1
ATOM 3431 C C . THR A 1 457 ? -37.880 -6.640 3.739 1.00 91.25 457 THR A C 1
ATOM 3433 O O . THR A 1 457 ? -37.096 -6.839 4.661 1.00 91.25 457 THR A O 1
ATOM 3436 N N . LEU A 1 458 ? -38.827 -5.703 3.831 1.00 87.44 458 LEU A N 1
ATOM 3437 C CA . LEU A 1 458 ? -39.013 -4.862 5.026 1.00 87.44 458 LEU A CA 1
ATOM 3438 C C . LEU A 1 458 ? -39.211 -5.680 6.326 1.00 87.44 458 LEU A C 1
ATOM 3440 O O . LEU A 1 458 ? -38.952 -5.176 7.415 1.00 87.44 458 LEU A O 1
ATOM 3444 N N . ALA A 1 459 ? -39.676 -6.933 6.224 1.00 86.19 459 ALA A N 1
ATOM 3445 C CA . ALA A 1 459 ? -39.900 -7.827 7.362 1.00 86.19 459 ALA A CA 1
ATOM 3446 C C . ALA A 1 459 ? -38.649 -8.628 7.772 1.00 86.19 459 ALA A C 1
ATOM 3448 O O . ALA A 1 459 ? -38.519 -8.993 8.939 1.00 86.19 459 ALA A O 1
ATOM 3449 N N . THR A 1 460 ? -37.746 -8.895 6.827 1.00 87.31 460 THR A N 1
ATOM 3450 C CA . THR A 1 460 ? -36.465 -9.599 7.033 1.00 87.31 460 THR A CA 1
ATOM 3451 C C . THR A 1 460 ? -35.270 -8.649 7.109 1.00 87.31 460 THR A C 1
ATOM 3453 O O . THR A 1 460 ? -34.154 -9.107 7.322 1.00 87.31 460 THR A O 1
ATOM 3456 N N . ALA A 1 461 ? -35.510 -7.346 6.948 1.00 86.06 461 ALA A N 1
ATOM 3457 C CA . ALA A 1 461 ? -34.489 -6.321 6.844 1.00 86.06 461 ALA A CA 1
ATOM 3458 C C . ALA A 1 461 ? -33.516 -6.339 8.031 1.00 86.06 461 ALA A C 1
ATOM 3460 O O . ALA A 1 461 ? -33.928 -6.234 9.194 1.00 86.06 461 ALA A O 1
ATOM 3461 N N . THR A 1 462 ? -32.221 -6.393 7.730 1.00 87.75 462 THR A N 1
ATOM 3462 C CA . THR A 1 462 ? -31.136 -6.351 8.710 1.00 87.75 462 THR A CA 1
ATOM 3463 C C . THR A 1 462 ? -31.250 -5.072 9.533 1.00 87.75 462 THR A C 1
ATOM 3465 O O . THR A 1 462 ? -31.124 -3.959 9.016 1.00 87.75 462 THR A O 1
ATOM 3468 N N . LYS A 1 463 ? -31.535 -5.195 10.837 1.00 84.12 463 LYS A N 1
ATOM 3469 C CA . LYS A 1 463 ? -31.615 -4.022 11.717 1.00 84.12 463 LYS A CA 1
ATOM 3470 C C . LYS A 1 463 ? -30.221 -3.431 11.886 1.00 84.12 463 LYS A C 1
ATOM 3472 O O . LYS A 1 463 ? -29.369 -4.055 12.513 1.00 84.12 463 LYS A O 1
ATOM 3477 N N . LEU A 1 464 ? -30.036 -2.189 11.443 1.00 78.81 464 LEU A N 1
ATOM 3478 C CA . LEU A 1 464 ? -28.824 -1.444 11.754 1.00 78.81 464 LEU A CA 1
ATOM 3479 C C . LEU A 1 464 ? -28.796 -1.119 13.245 1.00 78.81 464 LEU A C 1
ATOM 3481 O O . LEU A 1 464 ? -29.640 -0.388 13.770 1.00 78.81 464 LEU A O 1
ATOM 3485 N N . THR A 1 465 ? -27.813 -1.685 13.934 1.00 63.00 465 THR A N 1
ATOM 3486 C CA . THR A 1 465 ? -27.463 -1.337 15.308 1.00 63.00 465 THR A CA 1
ATOM 3487 C C . THR A 1 465 ? -26.297 -0.369 15.273 1.00 63.00 465 THR A C 1
ATOM 3489 O O . THR A 1 465 ? -25.148 -0.789 15.213 1.00 63.00 465 THR A O 1
ATOM 3492 N N . ALA A 1 466 ? -26.589 0.927 15.307 1.00 57.09 466 ALA A N 1
ATOM 3493 C CA . ALA A 1 466 ? -25.557 1.944 15.206 1.00 57.09 466 ALA A CA 1
ATOM 3494 C C . ALA A 1 466 ? -24.818 2.158 16.530 1.00 57.09 466 ALA A C 1
ATOM 3496 O O . ALA A 1 466 ? -25.431 2.270 17.597 1.00 57.09 466 ALA A O 1
ATOM 3497 N N . ASP A 1 467 ? -23.498 2.206 16.439 1.00 45.78 467 ASP A N 1
ATOM 3498 C CA . ASP A 1 467 ? -22.553 2.720 17.426 1.00 45.78 467 ASP A CA 1
ATOM 3499 C C . ASP A 1 467 ? -22.630 4.248 17.441 1.00 45.78 467 ASP A C 1
ATOM 3501 O O . ASP A 1 467 ? -22.855 4.854 18.487 1.00 45.78 467 ASP A O 1
ATOM 3505 N N . SER A 1 468 ? -22.501 4.810 16.238 1.00 58.19 468 SER A N 1
ATOM 3506 C CA . SER A 1 468 ? -22.648 6.204 15.834 1.00 58.19 468 SER A CA 1
ATOM 3507 C C . SER A 1 468 ? -24.070 6.791 15.898 1.00 58.19 468 SER A C 1
ATOM 3509 O O . SER A 1 468 ? -25.061 6.071 16.019 1.00 58.19 468 SER A O 1
ATOM 3511 N N . ILE A 1 469 ? -24.176 8.086 15.568 1.00 69.69 469 ILE A N 1
ATOM 3512 C CA . ILE A 1 469 ? -25.285 8.602 14.736 1.00 69.69 469 ILE A CA 1
ATOM 3513 C C . ILE A 1 469 ? -25.132 8.192 13.261 1.00 69.69 469 ILE A C 1
ATOM 3515 O O . ILE A 1 469 ? -25.959 8.568 12.432 1.00 69.69 469 ILE A O 1
ATOM 3519 N N . THR A 1 470 ? -24.073 7.443 12.947 1.00 75.94 470 THR A N 1
ATOM 3520 C CA . THR A 1 470 ? -23.769 6.828 11.658 1.00 75.94 470 THR A CA 1
ATOM 3521 C C . THR A 1 470 ? -23.593 5.322 11.849 1.00 75.94 470 THR A C 1
ATOM 3523 O O . THR A 1 470 ? -22.844 4.894 12.725 1.00 75.94 470 THR A O 1
ATOM 3526 N N . ALA A 1 471 ? -24.280 4.519 11.040 1.00 77.44 471 ALA A N 1
ATOM 3527 C CA . ALA A 1 471 ? -24.049 3.083 10.919 1.00 77.44 471 ALA A CA 1
ATOM 3528 C C . ALA A 1 471 ? -23.228 2.806 9.657 1.00 77.44 471 ALA A C 1
ATOM 3530 O O . ALA A 1 471 ? -23.579 3.307 8.589 1.00 77.44 471 ALA A O 1
ATOM 3531 N N . SER A 1 472 ? -22.177 1.996 9.760 1.00 83.31 472 SER A N 1
ATOM 3532 C CA . SER A 1 472 ? -21.546 1.401 8.579 1.00 83.31 472 SER A CA 1
ATOM 3533 C C . SER A 1 472 ? -22.472 0.347 7.974 1.00 83.31 472 SER A C 1
ATOM 3535 O O . SER A 1 472 ? -23.210 -0.325 8.699 1.00 83.31 472 SER A O 1
ATOM 3537 N N . VAL A 1 473 ? -22.423 0.199 6.655 1.00 84.31 473 VAL A N 1
ATOM 3538 C CA . VAL A 1 473 ? -23.098 -0.872 5.913 1.00 84.31 473 VAL A CA 1
ATOM 3539 C C . VAL A 1 473 ? -22.131 -1.484 4.911 1.00 84.31 473 VAL A C 1
ATOM 3541 O O . VAL A 1 473 ? -21.271 -0.792 4.370 1.00 84.31 473 VAL A O 1
ATOM 3544 N N . SER A 1 474 ? -22.261 -2.780 4.677 1.00 88.88 474 SER A N 1
ATOM 3545 C CA . SER A 1 474 ? -21.490 -3.529 3.689 1.00 88.88 474 SER A CA 1
ATOM 3546 C C . SER A 1 474 ? -22.216 -4.832 3.414 1.00 88.88 474 SER A C 1
ATOM 3548 O O . SER A 1 474 ? -22.625 -5.469 4.383 1.00 88.88 474 SER A O 1
ATOM 3550 N N . GLY A 1 475 ? -22.319 -5.226 2.152 1.00 87.75 475 GLY A N 1
ATOM 3551 C CA . GLY A 1 475 ? -22.975 -6.463 1.742 1.00 87.75 475 GLY A CA 1
ATOM 3552 C C . GLY A 1 475 ? -22.564 -6.870 0.333 1.00 87.75 475 GLY A C 1
ATOM 3553 O O . GLY A 1 475 ? -21.750 -6.190 -0.312 1.00 87.75 475 GLY A O 1
ATOM 3554 N N . VAL A 1 476 ? -23.115 -7.983 -0.139 1.00 92.75 476 VAL A N 1
ATOM 3555 C CA . VAL A 1 476 ? -22.838 -8.534 -1.468 1.00 92.75 476 VAL A CA 1
ATOM 3556 C C . VAL A 1 476 ? -24.143 -8.859 -2.179 1.00 92.75 476 VAL A C 1
ATOM 3558 O O . VAL A 1 476 ? -24.806 -9.837 -1.848 1.00 92.75 476 VAL A O 1
ATOM 3561 N N . ILE A 1 477 ? -24.451 -8.117 -3.246 1.00 96.25 477 ILE A N 1
ATOM 3562 C CA . ILE A 1 477 ? -25.563 -8.465 -4.140 1.00 96.25 477 ILE A CA 1
ATOM 3563 C C . ILE A 1 477 ? -25.132 -9.699 -4.939 1.00 96.25 477 ILE A C 1
ATOM 3565 O O . ILE A 1 477 ? -24.400 -9.591 -5.926 1.00 96.25 477 ILE A O 1
ATOM 3569 N N . GLY A 1 478 ? -25.518 -10.889 -4.472 1.00 91.88 478 GLY A N 1
ATOM 3570 C CA . GLY A 1 478 ? -25.033 -12.173 -4.982 1.00 91.88 478 GLY A CA 1
ATOM 3571 C C . GLY A 1 478 ? -25.847 -12.748 -6.143 1.00 91.88 478 GLY A C 1
ATOM 3572 O O . GLY A 1 478 ? -25.402 -13.696 -6.794 1.00 91.88 478 GLY A O 1
ATOM 3573 N N . ARG A 1 479 ? -27.049 -12.219 -6.407 1.00 92.56 479 ARG A N 1
ATOM 3574 C CA . ARG A 1 479 ? -27.970 -12.651 -7.479 1.00 92.56 479 ARG A CA 1
ATOM 3575 C C . ARG A 1 479 ? -28.759 -11.459 -8.020 1.00 92.56 479 ARG A C 1
ATOM 3577 O O . ARG A 1 479 ? -29.012 -10.511 -7.294 1.00 92.56 479 ARG A O 1
ATOM 3584 N N . ASN A 1 480 ? -29.285 -11.535 -9.242 1.00 90.50 480 ASN A N 1
ATOM 3585 C CA . ASN A 1 480 ? -30.178 -10.486 -9.767 1.00 90.50 480 ASN A CA 1
ATOM 3586 C C . ASN A 1 480 ? -31.603 -10.520 -9.157 1.00 90.50 480 ASN A C 1
ATOM 3588 O O . ASN A 1 480 ? -32.516 -9.840 -9.618 1.00 90.50 480 ASN A O 1
ATOM 3592 N N . THR A 1 481 ? -31.806 -11.358 -8.137 1.00 91.75 481 THR A N 1
ATOM 3593 C CA . THR A 1 481 ? -32.978 -11.365 -7.255 1.00 91.75 481 THR A CA 1
ATOM 3594 C C . THR A 1 481 ? -32.596 -11.099 -5.795 1.00 91.75 481 THR A C 1
ATOM 3596 O O . THR A 1 481 ? -33.444 -11.287 -4.922 1.00 91.75 481 THR A O 1
ATOM 3599 N N . ASP A 1 482 ? -31.327 -10.775 -5.523 1.00 93.62 482 ASP A N 1
ATOM 3600 C CA . ASP A 1 482 ? -30.865 -10.336 -4.204 1.00 93.62 482 ASP A CA 1
ATOM 3601 C C . ASP A 1 482 ? -31.234 -8.873 -4.004 1.00 93.62 482 ASP A C 1
ATOM 3603 O O . ASP A 1 482 ? -31.221 -8.079 -4.943 1.00 93.62 482 ASP A O 1
ATOM 3607 N N . LEU A 1 483 ? -31.593 -8.526 -2.777 1.00 95.06 483 LEU A N 1
ATOM 3608 C CA . LEU A 1 483 ? -32.008 -7.180 -2.424 1.00 95.06 483 LEU A CA 1
ATOM 3609 C C . LEU A 1 483 ? -31.668 -6.972 -0.961 1.00 95.06 483 LEU A C 1
ATOM 3611 O O . LEU A 1 483 ? -32.270 -7.607 -0.107 1.00 95.06 483 LEU A O 1
ATOM 3615 N N . ASP A 1 484 ? -30.813 -6.020 -0.636 1.00 95.62 484 ASP A N 1
ATOM 3616 C CA . ASP A 1 484 ? -30.347 -5.903 0.740 1.00 95.62 484 ASP A CA 1
ATOM 3617 C C . ASP A 1 484 ? -31.173 -4.850 1.457 1.00 95.62 484 ASP A C 1
ATOM 3619 O O . ASP A 1 484 ? -31.002 -3.644 1.258 1.00 95.62 484 ASP A O 1
ATOM 3623 N N . CYS A 1 485 ? -32.129 -5.294 2.275 1.00 94.88 485 CYS A N 1
ATOM 3624 C CA . CYS A 1 485 ? -32.959 -4.392 3.066 1.00 94.88 485 CYS A CA 1
ATOM 3625 C C . CYS A 1 485 ? -32.344 -4.154 4.449 1.00 94.88 485 CYS A C 1
ATOM 3627 O O . CYS A 1 485 ? -32.175 -5.069 5.250 1.00 94.88 485 CYS A O 1
ATOM 3629 N N . PHE A 1 486 ? -32.120 -2.888 4.782 1.00 93.56 486 PHE A N 1
ATOM 3630 C CA . PHE A 1 486 ? -31.660 -2.418 6.081 1.00 93.56 486 PHE A CA 1
ATOM 3631 C C . PHE A 1 486 ? -32.781 -1.689 6.813 1.00 93.56 486 PHE A C 1
ATOM 3633 O O . PHE A 1 486 ? -33.399 -0.768 6.275 1.00 93.56 486 PHE A O 1
ATOM 3640 N N . ARG A 1 487 ? -33.031 -2.052 8.074 1.00 91.25 487 ARG A N 1
ATOM 3641 C CA . ARG A 1 487 ? -33.976 -1.335 8.937 1.00 91.25 487 ARG A CA 1
ATOM 3642 C C . ARG A 1 487 ? -33.239 -0.297 9.772 1.00 91.25 487 ARG A C 1
ATOM 3644 O O . ARG A 1 487 ? -32.442 -0.638 10.647 1.00 91.25 487 ARG A O 1
ATOM 3651 N N . VAL A 1 488 ? -33.605 0.960 9.563 1.00 88.69 488 VAL A N 1
ATOM 3652 C CA . VAL A 1 488 ? -33.021 2.141 10.193 1.00 88.69 488 VAL A CA 1
ATOM 3653 C C . VAL A 1 488 ? -33.972 2.693 11.255 1.00 88.69 488 VAL A C 1
ATOM 3655 O O . VAL A 1 488 ? -35.136 2.972 10.982 1.00 88.69 488 VAL A O 1
ATOM 3658 N N . GLU A 1 489 ? -33.489 2.897 12.477 1.00 85.94 489 GLU A N 1
ATOM 3659 C CA . GLU A 1 489 ? -34.117 3.835 13.417 1.00 85.94 489 GLU A CA 1
ATOM 3660 C C . GLU A 1 489 ? -33.410 5.179 13.225 1.00 85.94 489 GLU A C 1
ATOM 3662 O O . GLU A 1 489 ? -32.191 5.227 13.336 1.00 85.94 489 GLU A O 1
ATOM 3667 N N . ALA A 1 490 ? -34.136 6.245 12.884 1.00 84.00 490 ALA A N 1
ATOM 3668 C CA . ALA A 1 490 ? -33.577 7.565 12.582 1.00 84.00 490 ALA A CA 1
ATOM 3669 C C . ALA A 1 490 ? -33.914 8.599 13.665 1.00 84.00 490 ALA A C 1
ATOM 3671 O O . ALA A 1 490 ? -34.984 8.544 14.282 1.00 84.00 490 ALA A O 1
ATOM 3672 N N . VAL A 1 491 ? -33.019 9.567 13.869 1.00 81.19 491 VAL A N 1
ATOM 3673 C CA . VAL A 1 491 ? -33.289 10.781 14.657 1.00 81.19 491 VAL A CA 1
ATOM 3674 C C . VAL A 1 491 ? -33.968 11.848 13.789 1.00 81.19 491 VAL A C 1
ATOM 3676 O O . VAL A 1 491 ? -33.943 11.782 12.563 1.00 81.19 491 VAL A O 1
ATOM 3679 N N . SER A 1 492 ? -34.585 12.860 14.407 1.00 75.25 492 SER A N 1
ATOM 3680 C CA . SER A 1 492 ? -35.101 14.017 13.662 1.00 75.25 492 SER A CA 1
ATOM 3681 C C . SER A 1 492 ? -33.935 14.837 13.110 1.00 75.25 492 SER A C 1
ATOM 3683 O O . SER A 1 492 ? -33.138 15.355 13.891 1.00 75.25 492 SER A O 1
ATOM 3685 N N . GLY A 1 493 ? -33.845 14.993 11.790 1.00 83.56 493 GLY A N 1
ATOM 3686 C CA . GLY A 1 493 ? -32.717 15.672 11.150 1.00 83.56 493 GLY A CA 1
ATOM 3687 C C . GLY A 1 493 ? -32.504 15.229 9.706 1.00 83.56 493 GLY A C 1
ATOM 3688 O O . GLY A 1 493 ? -33.445 14.812 9.036 1.00 83.56 493 GLY A O 1
ATOM 3689 N N . SER A 1 494 ? -31.268 15.347 9.220 1.00 87.38 494 SER A N 1
ATOM 3690 C CA . SER A 1 494 ? -30.866 14.798 7.921 1.00 87.38 494 SER A CA 1
ATOM 3691 C C . SER A 1 494 ? -30.496 13.324 8.076 1.00 87.38 494 SER A C 1
ATOM 3693 O O . SER A 1 494 ? -29.611 13.003 8.866 1.00 87.38 494 SER A O 1
ATOM 3695 N N . LEU A 1 495 ? -31.166 12.453 7.325 1.00 89.94 495 LEU A N 1
ATOM 3696 C CA . LEU A 1 495 ? -30.751 11.076 7.084 1.00 89.94 495 LEU A CA 1
ATOM 3697 C C . LEU A 1 495 ? -29.935 11.075 5.784 1.00 89.94 495 LEU A C 1
ATOM 3699 O O . LEU A 1 495 ? -30.450 11.496 4.742 1.00 89.94 495 LEU A O 1
ATOM 3703 N N . VAL A 1 496 ? -28.673 10.650 5.838 1.00 90.44 496 VAL A N 1
ATOM 3704 C CA . VAL A 1 496 ? -27.785 10.567 4.666 1.00 90.44 496 VAL A CA 1
ATOM 3705 C C . VAL A 1 496 ? -27.320 9.132 4.498 1.00 90.44 496 VAL A C 1
ATOM 3707 O O . VAL A 1 496 ? -26.761 8.550 5.417 1.00 90.44 496 VAL A O 1
ATOM 3710 N N . ILE A 1 497 ? -27.550 8.572 3.320 1.00 94.75 497 ILE A N 1
ATOM 3711 C CA . ILE A 1 497 ? -27.187 7.213 2.930 1.00 94.75 497 ILE A CA 1
ATOM 3712 C C . ILE A 1 497 ? -26.137 7.345 1.833 1.00 94.75 497 ILE A C 1
ATOM 3714 O O . ILE A 1 497 ? -26.418 7.936 0.792 1.00 94.75 497 ILE A O 1
ATOM 3718 N N . ASN A 1 498 ? -24.937 6.829 2.069 1.00 90.94 498 ASN A N 1
ATOM 3719 C CA . ASN A 1 498 ? -23.836 6.806 1.114 1.00 90.94 498 ASN A CA 1
ATOM 3720 C C . ASN A 1 498 ? -23.429 5.348 0.897 1.00 90.94 498 ASN A C 1
ATOM 3722 O O . ASN A 1 498 ? -22.928 4.722 1.828 1.00 90.94 498 ASN A O 1
ATOM 3726 N N . ILE A 1 499 ? -23.677 4.816 -0.299 1.00 90.88 499 ILE A N 1
ATOM 3727 C CA . ILE A 1 499 ? -23.315 3.452 -0.699 1.00 90.88 499 ILE A CA 1
ATOM 3728 C C . ILE A 1 499 ? -22.293 3.546 -1.835 1.00 90.88 499 ILE A C 1
ATOM 3730 O O . ILE A 1 499 ? -22.556 4.162 -2.869 1.00 90.88 499 ILE A O 1
ATOM 3734 N N . LYS A 1 500 ? -21.125 2.942 -1.640 1.00 89.00 500 LYS A N 1
ATOM 3735 C CA . LYS A 1 500 ? -20.027 2.826 -2.601 1.00 89.00 500 LYS A CA 1
ATOM 3736 C C . LYS A 1 500 ? -19.954 1.371 -3.091 1.00 89.00 500 LYS A C 1
ATOM 3738 O O . LYS A 1 500 ? -19.932 0.483 -2.240 1.00 89.00 500 LYS A O 1
ATOM 3743 N N . PRO A 1 501 ? -19.868 1.094 -4.402 1.00 87.88 501 PRO A N 1
ATOM 3744 C CA . PRO A 1 501 ? -19.402 -0.214 -4.863 1.00 87.88 501 PRO A CA 1
ATOM 3745 C C . PRO A 1 501 ? -17.885 -0.341 -4.591 1.00 87.88 501 PRO A C 1
ATOM 3747 O O . PRO A 1 501 ? -17.277 0.592 -4.050 1.00 87.88 501 PRO A O 1
ATOM 3750 N N . THR A 1 502 ? -17.250 -1.456 -4.969 1.00 81.62 502 THR A N 1
ATOM 3751 C CA . THR A 1 502 ? -15.774 -1.549 -4.960 1.00 81.62 502 THR A CA 1
ATOM 3752 C C . THR A 1 502 ? -15.130 -0.384 -5.749 1.00 81.62 502 THR A C 1
ATOM 3754 O O . THR A 1 502 ? -15.677 0.045 -6.769 1.00 81.62 502 THR A O 1
ATOM 3757 N N . PRO A 1 503 ? -13.994 0.194 -5.305 1.00 68.69 503 PRO A N 1
ATOM 3758 C CA . PRO A 1 503 ? -13.409 1.373 -5.955 1.00 68.69 503 PRO A CA 1
ATOM 3759 C C . PRO A 1 503 ? -12.809 1.108 -7.347 1.00 68.69 503 PRO A C 1
ATOM 3761 O O . PRO A 1 503 ? -12.589 2.063 -8.093 1.00 68.69 503 PRO A O 1
ATOM 3764 N N . LEU A 1 504 ? -12.530 -0.151 -7.703 1.00 79.25 504 LEU A N 1
ATOM 3765 C CA . LEU A 1 504 ? -11.894 -0.546 -8.963 1.00 79.25 504 LEU A CA 1
ATOM 3766 C C . LEU A 1 504 ? -12.593 -1.781 -9.540 1.00 79.25 504 LEU A C 1
ATOM 3768 O O . LEU A 1 504 ? -12.699 -2.794 -8.860 1.00 79.25 504 LEU A O 1
ATOM 3772 N N . GLY A 1 505 ? -13.044 -1.704 -10.796 1.00 79.50 505 GLY A N 1
ATOM 3773 C CA . GLY A 1 505 ? -13.672 -2.836 -11.489 1.00 79.50 505 GLY A CA 1
ATOM 3774 C C . GLY A 1 505 ? -15.072 -3.191 -10.990 1.00 79.50 505 GLY A C 1
ATOM 3775 O O . GLY A 1 505 ? -15.447 -4.347 -11.049 1.00 79.50 505 GLY A O 1
ATOM 3776 N N . ALA A 1 506 ? -15.837 -2.228 -10.468 1.00 88.81 506 ALA A N 1
ATOM 3777 C CA . ALA A 1 506 ? -17.168 -2.495 -9.924 1.00 88.81 506 ALA A CA 1
ATOM 3778 C C . ALA A 1 506 ? -18.176 -3.009 -10.963 1.00 88.81 506 ALA A C 1
ATOM 3780 O O . ALA A 1 506 ? -18.672 -2.243 -11.797 1.00 88.81 506 ALA A O 1
ATOM 3781 N N . ASN A 1 507 ? -18.560 -4.273 -10.807 1.00 92.25 507 ASN A N 1
ATOM 3782 C CA . ASN A 1 507 ? -19.580 -4.948 -11.607 1.00 92.25 507 ASN A CA 1
ATOM 3783 C C . ASN A 1 507 ? -20.995 -4.548 -11.160 1.00 92.25 507 ASN A C 1
ATOM 3785 O O . ASN A 1 507 ? -21.916 -4.408 -11.977 1.00 92.25 507 ASN A O 1
ATOM 3789 N N . LEU A 1 508 ? -21.158 -4.289 -9.860 1.00 93.75 508 LEU A N 1
ATOM 3790 C CA . LEU A 1 508 ? -22.396 -3.811 -9.261 1.00 93.75 508 LEU A CA 1
ATOM 3791 C C . LEU A 1 508 ? -22.704 -2.357 -9.659 1.00 93.75 508 LEU A C 1
ATOM 3793 O O . LEU A 1 508 ? -21.941 -1.422 -9.390 1.00 93.75 508 LEU A O 1
ATOM 3797 N N . ARG A 1 509 ? -23.892 -2.155 -10.234 1.00 93.75 509 ARG A N 1
ATOM 3798 C CA . ARG A 1 509 ? -24.529 -0.855 -10.432 1.00 93.75 509 ARG A CA 1
ATOM 3799 C C . ARG A 1 509 ? -25.677 -0.718 -9.438 1.00 93.75 509 ARG A C 1
ATOM 3801 O O . ARG A 1 509 ? -26.656 -1.451 -9.497 1.00 93.75 509 ARG A O 1
ATOM 3808 N N . LEU A 1 510 ? -25.550 0.246 -8.537 1.00 95.31 510 LEU A N 1
ATOM 3809 C CA . LEU A 1 510 ? -26.416 0.397 -7.376 1.00 95.31 510 LEU A CA 1
ATOM 3810 C C . LEU A 1 510 ? -27.739 1.089 -7.726 1.00 95.31 510 LEU A C 1
ATOM 3812 O O . LEU A 1 510 ? -27.739 2.176 -8.309 1.00 95.31 510 LEU A O 1
ATOM 3816 N N . GLU A 1 511 ? -28.851 0.556 -7.231 1.00 96.81 511 GLU A N 1
ATOM 3817 C CA . GLU A 1 511 ? -30.059 1.326 -6.932 1.00 96.81 511 GLU A CA 1
ATOM 3818 C C . GLU A 1 511 ? -30.318 1.321 -5.419 1.00 96.81 511 GLU A C 1
ATOM 3820 O O . GLU A 1 511 ? -30.429 0.277 -4.782 1.00 96.81 511 GLU A O 1
ATOM 3825 N N . VAL A 1 512 ? -30.428 2.514 -4.833 1.00 97.69 512 VAL A N 1
ATOM 3826 C CA . VAL A 1 512 ? -30.666 2.724 -3.403 1.00 97.69 512 VAL A CA 1
ATOM 3827 C C . VAL A 1 512 ? -32.029 3.382 -3.214 1.00 97.69 512 VAL A C 1
ATOM 3829 O O . VAL A 1 512 ? -32.268 4.499 -3.686 1.00 97.69 512 VAL A O 1
ATOM 3832 N N . LYS A 1 513 ? -32.932 2.708 -2.499 1.00 97.44 513 LYS A N 1
ATOM 3833 C CA . LYS A 1 513 ? -34.299 3.181 -2.216 1.00 97.44 513 LYS A CA 1
ATOM 3834 C C . LYS A 1 513 ? -34.481 3.416 -0.719 1.00 97.44 513 LYS A C 1
ATOM 3836 O O . LYS A 1 513 ? -34.042 2.610 0.093 1.00 97.44 513 LYS A O 1
ATOM 3841 N N . LEU A 1 514 ? -35.165 4.497 -0.351 1.00 97.44 514 LEU A N 1
ATOM 3842 C CA . LEU A 1 514 ? -35.536 4.839 1.027 1.00 97.44 514 LEU A CA 1
ATOM 3843 C C . LEU A 1 514 ? -37.058 4.744 1.190 1.00 97.44 514 LEU A C 1
ATOM 3845 O O . LEU A 1 514 ? -37.794 5.368 0.426 1.00 97.44 514 LEU A O 1
ATOM 3849 N N . TYR A 1 515 ? -37.525 4.036 2.217 1.00 96.44 515 TYR A N 1
ATOM 3850 C CA . TYR A 1 515 ? -38.939 3.835 2.554 1.00 96.44 515 TYR A CA 1
ATOM 3851 C C . TYR A 1 515 ? -39.255 4.324 3.972 1.00 96.44 515 TYR A C 1
ATOM 3853 O O . TYR A 1 515 ? -38.388 4.324 4.850 1.00 96.44 515 TYR A O 1
ATOM 3861 N N . ASP A 1 516 ? -40.511 4.698 4.220 1.00 93.81 516 ASP A N 1
ATOM 3862 C CA . ASP A 1 516 ? -41.009 4.972 5.572 1.00 93.81 516 ASP A CA 1
ATOM 3863 C C . ASP A 1 516 ? -41.397 3.699 6.349 1.00 93.81 516 ASP A C 1
ATOM 3865 O O . ASP A 1 516 ? -41.388 2.580 5.832 1.00 93.81 516 ASP A O 1
ATOM 3869 N N . SER A 1 517 ? -41.779 3.875 7.618 1.00 88.88 517 SER A N 1
ATOM 3870 C CA . SER A 1 517 ? -42.258 2.790 8.490 1.00 88.88 517 SER A CA 1
ATOM 3871 C C . SER A 1 517 ? -43.487 2.020 7.977 1.00 88.88 517 SER A C 1
ATOM 3873 O O . SER A 1 517 ? -43.746 0.922 8.468 1.00 88.88 517 SER A O 1
ATOM 3875 N N . GLY A 1 518 ? -44.247 2.577 7.027 1.00 87.62 518 GLY A N 1
ATOM 3876 C CA . GLY A 1 518 ? -45.398 1.943 6.381 1.00 87.62 518 GLY A CA 1
ATOM 3877 C C . GLY A 1 518 ? -45.056 1.232 5.068 1.00 87.62 518 GLY A C 1
ATOM 3878 O O . GLY A 1 518 ? -45.951 0.658 4.450 1.00 87.62 518 GLY A O 1
ATOM 3879 N N . GLY A 1 519 ? -43.789 1.261 4.640 1.00 90.25 519 GLY A N 1
ATOM 3880 C CA . GLY A 1 519 ? -43.329 0.696 3.371 1.00 90.25 519 GLY A CA 1
ATOM 3881 C C . GLY A 1 519 ? -43.588 1.587 2.155 1.00 90.25 519 GLY A C 1
ATOM 3882 O O . GLY A 1 519 ? -43.481 1.115 1.024 1.00 90.25 519 GLY A O 1
ATOM 3883 N N . VAL A 1 520 ? -43.927 2.867 2.345 1.00 95.56 520 VAL A N 1
ATOM 3884 C CA . VAL A 1 520 ? -44.088 3.812 1.232 1.00 95.56 520 VAL A CA 1
ATOM 3885 C C . VAL A 1 520 ? -42.710 4.264 0.757 1.00 95.56 520 VAL A C 1
ATOM 3887 O O . VAL A 1 520 ? -41.911 4.765 1.548 1.00 95.56 520 VAL A O 1
ATOM 3890 N N . LEU A 1 521 ? -42.439 4.113 -0.543 1.00 96.50 521 LEU A N 1
ATOM 3891 C CA . LEU A 1 521 ? -41.216 4.607 -1.175 1.00 96.50 521 LEU A CA 1
ATOM 3892 C C . LEU A 1 521 ? -41.153 6.139 -1.079 1.00 96.50 521 LEU A C 1
ATOM 3894 O O . LEU A 1 521 ? -42.038 6.846 -1.560 1.00 96.50 521 LEU A O 1
ATOM 3898 N N . LEU A 1 522 ? -40.089 6.646 -0.463 1.00 96.12 522 LEU A N 1
ATOM 3899 C CA . LEU A 1 522 ? -39.858 8.069 -0.233 1.00 96.12 522 LEU A CA 1
ATOM 3900 C C . LEU A 1 522 ? -38.926 8.694 -1.271 1.00 96.12 522 LEU A C 1
ATOM 3902 O O . LEU A 1 522 ? -39.106 9.868 -1.611 1.00 96.12 522 LEU A O 1
ATOM 3906 N N . GLN A 1 523 ? -37.894 7.958 -1.693 1.00 97.06 523 GLN A N 1
ATOM 3907 C CA . GLN A 1 523 ? -36.825 8.441 -2.571 1.00 97.06 523 GLN A CA 1
ATOM 3908 C C . GLN A 1 523 ? -36.033 7.269 -3.158 1.00 97.06 523 GLN A C 1
ATOM 3910 O O . GLN A 1 523 ? -35.870 6.246 -2.497 1.00 97.06 523 GLN A O 1
ATOM 3915 N N . THR A 1 524 ? -35.496 7.467 -4.359 1.00 96.81 524 THR A N 1
ATOM 3916 C CA . THR A 1 524 ? -34.617 6.531 -5.068 1.00 96.81 524 THR A CA 1
ATOM 3917 C C . THR A 1 524 ? -33.401 7.296 -5.583 1.00 96.81 524 THR A C 1
ATOM 3919 O O . THR A 1 524 ? -33.537 8.456 -5.980 1.00 96.81 524 THR A O 1
ATOM 3922 N N . ALA A 1 525 ? -32.232 6.663 -5.586 1.00 94.25 525 ALA A N 1
ATOM 3923 C CA . ALA A 1 525 ? -31.018 7.154 -6.227 1.00 94.25 525 ALA A CA 1
ATOM 3924 C C . ALA A 1 525 ? -30.256 5.976 -6.858 1.00 94.25 525 ALA A C 1
ATOM 3926 O O . ALA A 1 525 ? -30.233 4.890 -6.291 1.00 94.25 525 ALA A O 1
ATOM 3927 N N . THR A 1 526 ? -29.643 6.182 -8.021 1.00 93.69 526 THR A N 1
ATOM 3928 C CA . THR A 1 526 ? -28.967 5.130 -8.805 1.00 93.69 526 THR A CA 1
ATOM 3929 C C . THR A 1 526 ? -27.538 5.535 -9.137 1.00 93.69 526 THR A C 1
ATOM 3931 O O . THR A 1 526 ? -27.300 6.721 -9.387 1.00 93.69 526 THR A O 1
ATOM 3934 N N . SER A 1 527 ? -26.600 4.588 -9.221 1.00 89.81 527 SER A N 1
ATOM 3935 C CA . SER A 1 527 ? -25.249 4.901 -9.685 1.00 89.81 527 SER A CA 1
ATOM 3936 C C . SER A 1 527 ? -25.214 5.208 -11.183 1.00 89.81 527 SER A C 1
ATOM 3938 O O . SER A 1 527 ? -26.064 4.789 -11.979 1.00 89.81 527 SER A O 1
ATOM 3940 N N . ALA A 1 528 ? -24.208 5.986 -11.565 1.00 86.31 528 ALA A N 1
ATOM 3941 C CA . ALA A 1 528 ? -23.815 6.177 -12.950 1.00 86.31 528 ALA A CA 1
ATOM 3942 C C . ALA A 1 528 ? -22.522 5.406 -13.212 1.00 86.31 528 ALA A C 1
ATOM 3944 O O . ALA A 1 528 ? -21.663 5.316 -12.333 1.00 86.31 528 ALA A O 1
ATOM 3945 N N . ASP A 1 529 ? -22.383 4.891 -14.421 1.00 85.00 529 ASP A N 1
ATOM 3946 C CA . ASP A 1 529 ? -21.206 4.154 -14.863 1.00 85.00 529 ASP A CA 1
ATOM 3947 C C . ASP A 1 529 ? -20.020 5.124 -15.031 1.00 85.00 529 ASP A C 1
ATOM 3949 O O . ASP A 1 529 ? -20.204 6.317 -15.312 1.00 85.00 529 ASP A O 1
ATOM 3953 N N . VAL A 1 530 ? -18.791 4.643 -14.835 1.00 73.88 530 VAL A N 1
ATOM 3954 C CA . VAL A 1 530 ? -17.583 5.453 -15.048 1.00 73.88 530 VAL A CA 1
ATOM 3955 C C . VAL A 1 530 ? -17.269 5.546 -16.546 1.00 73.88 530 VAL A C 1
ATOM 3957 O O . VAL A 1 530 ? -17.486 4.613 -17.313 1.00 73.88 530 VAL A O 1
ATOM 3960 N N . SER A 1 531 ? -16.755 6.695 -16.987 1.00 63.62 531 SER A N 1
ATOM 3961 C CA . SER A 1 531 ? -16.302 6.906 -18.363 1.00 63.62 531 SER A CA 1
ATOM 3962 C C . SER A 1 531 ? -14.795 6.672 -18.493 1.00 63.62 531 SER A C 1
ATOM 3964 O O . SER A 1 531 ? -14.020 7.367 -17.836 1.00 63.62 531 SER A O 1
ATOM 3966 N N . GLY A 1 532 ? -14.384 5.792 -19.408 1.00 59.38 532 GLY A N 1
ATOM 3967 C CA . GLY A 1 532 ? -12.977 5.556 -19.756 1.00 59.38 532 GLY A CA 1
ATOM 3968 C C . GLY A 1 532 ? -12.464 4.186 -19.306 1.00 59.38 532 GLY A C 1
ATOM 3969 O O . GLY A 1 532 ? -12.658 3.777 -18.166 1.00 59.38 532 GLY A O 1
ATOM 3970 N N . ALA A 1 533 ? -11.787 3.485 -20.219 1.00 55.94 533 ALA A N 1
ATOM 3971 C CA . ALA A 1 533 ? -11.436 2.071 -20.077 1.00 55.94 533 ALA A CA 1
ATOM 3972 C C . ALA A 1 533 ? -10.556 1.738 -18.856 1.00 55.94 533 ALA A C 1
ATOM 3974 O O . ALA A 1 533 ? -10.704 0.667 -18.277 1.00 55.94 533 ALA A O 1
ATOM 3975 N N . SER A 1 534 ? -9.653 2.642 -18.459 1.00 52.50 534 SER A N 1
ATOM 3976 C CA . SER A 1 534 ? -8.693 2.440 -17.362 1.00 52.50 534 SER A CA 1
ATOM 3977 C C . SER A 1 534 ? -9.320 2.498 -15.965 1.00 52.50 534 SER A C 1
ATOM 3979 O O . SER A 1 534 ? -8.825 1.866 -15.039 1.00 52.50 534 SER A O 1
ATOM 3981 N N . SER A 1 535 ? -10.420 3.233 -15.802 1.00 56.38 535 SER A N 1
ATOM 3982 C CA . SER A 1 535 ? -11.038 3.528 -14.499 1.00 56.38 535 SER A CA 1
ATOM 3983 C C . SER A 1 535 ? -12.347 2.757 -14.283 1.00 56.38 535 SER A C 1
ATOM 3985 O O . SER A 1 535 ? -13.229 3.240 -13.581 1.00 56.38 535 SER A O 1
ATOM 3987 N N . GLY A 1 536 ? -12.494 1.604 -14.948 1.00 63.91 536 GLY A N 1
ATOM 3988 C CA . GLY A 1 536 ? -13.757 0.868 -15.068 1.00 63.91 536 GLY A CA 1
ATOM 3989 C C . GLY A 1 536 ? -14.460 0.542 -13.743 1.00 63.91 536 GLY A C 1
ATOM 3990 O O . GLY A 1 536 ? -13.804 0.300 -12.727 1.00 63.91 536 GLY A O 1
ATOM 3991 N N . GLY A 1 537 ? -15.794 0.533 -13.788 1.00 82.50 537 GLY A N 1
ATOM 3992 C CA . GLY A 1 537 ? -16.711 0.333 -12.666 1.00 82.50 537 GLY A CA 1
ATOM 3993 C C . GLY A 1 537 ? -17.894 1.316 -12.661 1.00 82.50 537 GLY A C 1
ATOM 3994 O O . GLY A 1 537 ? -18.092 2.091 -13.603 1.00 82.50 537 GLY A O 1
ATOM 3995 N N . THR A 1 538 ? -18.671 1.332 -11.572 1.00 84.19 538 THR A N 1
ATOM 3996 C CA . THR A 1 538 ? -19.760 2.303 -11.337 1.00 84.19 538 THR A CA 1
ATOM 3997 C C . THR A 1 538 ? -19.467 3.243 -10.160 1.00 84.19 538 THR A C 1
ATOM 3999 O O . THR A 1 538 ? -18.569 3.012 -9.353 1.00 84.19 538 THR A O 1
ATOM 4002 N N . ARG A 1 539 ? -20.179 4.373 -10.085 1.00 85.00 539 ARG A N 1
ATOM 4003 C CA . ARG A 1 539 ? -19.933 5.440 -9.096 1.00 85.00 539 ARG A CA 1
ATOM 4004 C C . ARG A 1 539 ? -20.722 5.232 -7.789 1.00 85.00 539 ARG A C 1
ATOM 4006 O O . ARG A 1 539 ? -21.807 4.663 -7.825 1.00 85.00 539 ARG A O 1
ATOM 4013 N N . PRO A 1 540 ? -20.269 5.777 -6.645 1.00 86.12 540 PRO A N 1
ATOM 4014 C CA . PRO A 1 540 ? -21.066 5.800 -5.417 1.00 86.12 540 PRO A CA 1
ATOM 4015 C C . PRO A 1 540 ? -22.421 6.509 -5.554 1.00 86.12 540 PRO A C 1
ATOM 4017 O O . PRO A 1 540 ? -22.582 7.442 -6.346 1.00 86.12 540 PRO A O 1
ATOM 4020 N N . VAL A 1 541 ? -23.371 6.111 -4.708 1.00 86.75 541 VAL A N 1
ATOM 4021 C CA . VAL A 1 541 ? -24.703 6.707 -4.560 1.00 86.75 541 VAL A CA 1
ATOM 4022 C C . VAL A 1 541 ? -24.806 7.416 -3.215 1.00 86.75 541 VAL A C 1
ATOM 4024 O O . VAL A 1 541 ? -24.671 6.786 -2.168 1.00 86.75 541 VAL A O 1
ATOM 4027 N N . THR A 1 542 ? -25.145 8.708 -3.238 1.00 89.31 542 THR A N 1
ATOM 4028 C CA . THR A 1 542 ? -25.494 9.474 -2.033 1.00 89.31 542 THR A CA 1
ATOM 4029 C C . THR A 1 542 ? -26.948 9.932 -2.099 1.00 89.31 542 THR A C 1
ATOM 4031 O O . THR A 1 542 ? -27.347 10.646 -3.019 1.00 89.31 542 THR A O 1
ATOM 4034 N N . LEU A 1 543 ? -27.739 9.566 -1.093 1.00 91.94 543 LEU A N 1
ATOM 4035 C CA . LEU A 1 543 ? -29.132 9.967 -0.905 1.00 91.94 543 LEU A CA 1
ATOM 4036 C C . LEU A 1 543 ? -29.236 10.724 0.424 1.00 91.94 543 LEU A C 1
ATOM 4038 O O . LEU A 1 543 ? -28.944 10.169 1.478 1.00 91.94 543 LEU A O 1
ATOM 4042 N N . SER A 1 544 ? -29.667 11.986 0.393 1.00 92.88 544 SER A N 1
ATOM 4043 C CA . SER A 1 544 ? -29.943 12.775 1.602 1.00 92.88 544 SER A CA 1
ATOM 4044 C C . SER A 1 544 ? -31.415 13.178 1.669 1.00 92.88 544 SER A C 1
ATOM 4046 O O . SER A 1 544 ? -31.999 13.585 0.659 1.00 92.88 544 SER A O 1
ATOM 4048 N N . ARG A 1 545 ? -32.017 13.064 2.859 1.00 91.56 545 ARG A N 1
ATOM 4049 C CA . ARG A 1 545 ? -33.406 13.454 3.124 1.00 91.56 545 ARG A CA 1
ATOM 4050 C C . ARG A 1 545 ? -33.597 13.938 4.560 1.00 91.56 545 ARG A C 1
ATOM 4052 O O . ARG A 1 545 ? -33.198 13.269 5.506 1.00 91.56 545 ARG A O 1
ATOM 4059 N N . THR A 1 546 ? -34.306 15.050 4.746 1.00 92.81 546 THR A N 1
ATOM 4060 C CA . THR A 1 546 ? -34.780 15.455 6.079 1.00 92.81 546 THR A CA 1
ATOM 4061 C C . THR A 1 546 ? -35.940 14.567 6.537 1.00 92.81 546 THR A C 1
ATOM 4063 O O . THR A 1 546 ? -36.940 14.433 5.828 1.00 92.81 546 THR A O 1
ATOM 4066 N N . VAL A 1 547 ? -35.827 13.988 7.732 1.00 89.00 547 VAL A N 1
ATOM 4067 C CA . VAL A 1 547 ? -36.808 13.073 8.333 1.00 89.00 547 VAL A CA 1
ATOM 4068 C C . VAL A 1 547 ? -37.178 13.486 9.761 1.00 89.00 547 VAL A C 1
ATOM 4070 O O . VAL A 1 547 ? -36.413 14.146 10.465 1.00 89.00 547 VAL A O 1
ATOM 4073 N N . SER A 1 548 ? -38.368 13.082 10.205 1.00 85.69 548 SER A N 1
ATOM 4074 C CA . SER A 1 548 ? -38.732 13.046 11.626 1.00 85.69 548 SER A CA 1
ATOM 4075 C C . SER A 1 548 ? -38.218 11.759 12.269 1.00 85.69 548 SER A C 1
ATOM 4077 O O . SER A 1 548 ? -38.219 10.724 11.604 1.00 85.69 548 SER A O 1
ATOM 4079 N N . ALA A 1 549 ? -37.879 11.790 13.561 1.00 78.81 549 ALA A N 1
ATOM 4080 C CA . ALA A 1 549 ? -37.488 10.593 14.303 1.00 78.81 549 ALA A CA 1
ATOM 4081 C C . ALA A 1 549 ? -38.517 9.456 14.142 1.00 78.81 549 ALA A C 1
ATOM 4083 O O . ALA A 1 549 ? -39.720 9.672 14.312 1.00 78.81 549 ALA A O 1
ATOM 4084 N N . GLY A 1 550 ? -38.049 8.253 13.809 1.00 80.25 550 GLY A N 1
ATOM 4085 C CA . GLY A 1 550 ? -38.920 7.138 13.434 1.00 80.25 550 GLY A CA 1
ATOM 4086 C C . GLY A 1 550 ? -38.172 5.969 12.797 1.00 80.25 550 GLY A C 1
ATOM 4087 O O . GLY A 1 550 ? -36.944 5.950 12.761 1.00 80.25 550 GLY A O 1
ATOM 4088 N N . VAL A 1 551 ? -38.920 4.979 12.305 1.00 86.94 551 VAL A N 1
ATOM 4089 C CA . VAL A 1 551 ? -38.363 3.828 11.576 1.00 86.94 551 VAL A CA 1
ATOM 4090 C C . VAL A 1 551 ? -38.424 4.097 10.075 1.00 86.94 551 VAL A C 1
ATOM 4092 O O . VAL A 1 551 ? -39.463 4.505 9.558 1.00 86.94 551 VAL A O 1
ATOM 4095 N N . PHE A 1 552 ? -37.322 3.819 9.394 1.00 94.44 552 PHE A N 1
ATOM 4096 C CA . PHE A 1 552 ? -37.165 3.870 7.946 1.00 94.44 552 PHE A CA 1
ATOM 4097 C C . PHE A 1 552 ? -36.523 2.569 7.469 1.00 94.44 552 PHE A C 1
ATOM 4099 O O . PHE A 1 552 ? -35.950 1.817 8.262 1.00 94.44 552 PHE A O 1
ATOM 4106 N N . TYR A 1 553 ? -36.600 2.309 6.171 1.00 95.56 553 TYR A N 1
ATOM 4107 C CA . TYR A 1 553 ? -35.905 1.186 5.554 1.00 95.56 553 TYR A CA 1
ATOM 4108 C C . TYR A 1 553 ? -35.128 1.668 4.340 1.00 95.56 553 TYR A C 1
ATOM 4110 O O . TYR A 1 553 ? -35.596 2.543 3.612 1.00 95.56 553 TYR A O 1
ATOM 4118 N N . VAL A 1 554 ? -33.953 1.097 4.126 1.00 97.25 554 VAL A N 1
ATOM 4119 C CA . VAL A 1 554 ? -33.109 1.349 2.957 1.00 97.25 554 VAL A CA 1
ATOM 4120 C C . VAL A 1 554 ? -32.960 0.027 2.228 1.00 97.25 554 VAL A C 1
ATOM 4122 O O . VAL A 1 554 ? -32.664 -0.961 2.887 1.00 97.25 554 VAL A O 1
ATOM 4125 N N . SER A 1 555 ? -33.181 -0.018 0.917 1.00 96.88 555 SER A N 1
ATOM 4126 C CA . SER A 1 555 ? -32.831 -1.193 0.112 1.00 96.88 555 SER A CA 1
ATOM 4127 C C . SER A 1 555 ? -31.705 -0.864 -0.861 1.00 96.88 555 SER A C 1
ATOM 4129 O O . SER A 1 555 ? -31.754 0.201 -1.483 1.00 96.88 555 SER A O 1
ATOM 4131 N N . VAL A 1 556 ? -30.740 -1.772 -0.996 1.00 97.31 556 VAL A N 1
ATOM 4132 C CA . VAL A 1 556 ? -29.663 -1.739 -1.997 1.00 97.31 556 VAL A CA 1
ATOM 4133 C C . VAL A 1 556 ? -29.898 -2.872 -2.994 1.00 97.31 556 VAL A C 1
ATOM 4135 O O . VAL A 1 556 ? -30.194 -3.989 -2.587 1.00 97.31 556 VAL A O 1
ATOM 4138 N N . ASP A 1 557 ? -29.830 -2.554 -4.281 1.00 96.69 557 ASP A N 1
ATOM 4139 C CA . ASP A 1 557 ? -30.259 -3.401 -5.400 1.00 96.69 557 ASP A CA 1
ATOM 4140 C C . ASP A 1 557 ? -29.256 -3.275 -6.566 1.00 96.69 557 ASP A C 1
ATOM 4142 O O . ASP A 1 557 ? -28.579 -2.244 -6.683 1.00 96.69 557 ASP A O 1
ATOM 4146 N N . GLY A 1 558 ? -29.165 -4.296 -7.420 1.00 96.44 558 GLY A N 1
ATOM 4147 C CA . GLY A 1 558 ? -28.288 -4.338 -8.597 1.00 96.44 558 GLY A CA 1
ATOM 4148 C C . GLY A 1 558 ? -29.077 -4.131 -9.891 1.00 96.44 558 GLY A C 1
ATOM 4149 O O . GLY A 1 558 ? -30.005 -4.882 -10.173 1.00 96.44 558 GLY A O 1
ATOM 4150 N N . ILE A 1 559 ? -28.736 -3.116 -10.696 1.00 95.31 559 ILE A N 1
ATOM 4151 C CA . ILE A 1 559 ? -29.556 -2.704 -11.854 1.00 95.31 559 ILE A CA 1
ATOM 4152 C C . ILE A 1 559 ? -28.800 -2.654 -13.190 1.00 95.31 559 ILE A C 1
ATOM 4154 O O . ILE A 1 559 ? -27.649 -2.241 -13.278 1.00 95.31 559 ILE A O 1
ATOM 4158 N N . GLY A 1 560 ? -29.486 -2.993 -14.284 1.00 93.56 560 GLY A N 1
ATOM 4159 C CA . GLY A 1 560 ? -28.943 -2.842 -15.641 1.00 93.56 560 GLY A CA 1
ATOM 4160 C C . GLY A 1 560 ? -28.758 -1.383 -16.091 1.00 93.56 560 GLY A C 1
ATOM 4161 O O . GLY A 1 560 ? -29.112 -0.426 -15.390 1.00 93.56 560 GLY A O 1
ATOM 4162 N N . ASN A 1 561 ? -28.247 -1.184 -17.309 1.00 92.12 561 ASN A N 1
ATOM 4163 C CA . ASN A 1 561 ? -28.163 0.131 -17.949 1.00 92.12 561 ASN A CA 1
ATOM 4164 C C . ASN A 1 561 ? -28.578 0.109 -19.428 1.00 92.12 561 ASN A C 1
ATOM 4166 O O . ASN A 1 561 ? -28.292 -0.830 -20.162 1.00 92.12 561 ASN A O 1
ATOM 4170 N N . GLY A 1 562 ? -29.200 1.195 -19.894 1.00 90.06 562 GLY A N 1
ATOM 4171 C CA . GLY A 1 562 ? -29.528 1.391 -21.307 1.00 90.06 562 GLY A CA 1
ATOM 4172 C C . GLY A 1 562 ? -30.465 0.326 -21.896 1.00 90.06 562 GLY A C 1
ATOM 4173 O O . GLY A 1 562 ? -31.375 -0.170 -21.237 1.00 90.06 562 GLY A O 1
ATOM 4174 N N . ASN A 1 563 ? -30.271 0.020 -23.182 1.00 89.44 563 ASN A N 1
ATOM 4175 C CA . ASN A 1 563 ? -30.934 -1.083 -23.870 1.00 89.44 563 ASN A CA 1
ATOM 4176 C C . ASN A 1 563 ? -29.911 -2.216 -24.074 1.00 89.44 563 ASN A C 1
ATOM 4178 O O . ASN A 1 563 ? -28.931 -1.987 -24.794 1.00 89.44 563 ASN A O 1
ATOM 4182 N N . PRO A 1 564 ? -30.144 -3.426 -23.531 1.00 87.56 564 PRO A N 1
ATOM 4183 C CA . PRO A 1 564 ? -29.207 -4.545 -23.618 1.00 87.56 564 PRO A CA 1
ATOM 4184 C C . PRO A 1 564 ? -29.001 -5.081 -25.041 1.00 87.56 564 PRO A C 1
ATOM 4186 O O . PRO A 1 564 ? -28.103 -5.873 -25.260 1.00 87.56 564 PRO A O 1
ATOM 4189 N N . LEU A 1 565 ? -29.750 -4.630 -26.053 1.00 88.56 565 LEU A N 1
ATOM 4190 C CA . LEU A 1 565 ? -29.482 -4.985 -27.457 1.00 88.56 565 LEU A CA 1
ATOM 4191 C C . LEU A 1 565 ? -28.670 -3.934 -28.235 1.00 88.56 565 LEU A C 1
ATOM 4193 O O . LEU A 1 565 ? -28.449 -4.123 -29.430 1.00 88.56 565 LEU A O 1
ATOM 4197 N N . THR A 1 566 ? -28.301 -2.797 -27.628 1.00 82.75 566 THR A N 1
ATOM 4198 C CA . THR A 1 566 ? -27.651 -1.693 -28.369 1.00 82.75 566 THR A CA 1
ATOM 4199 C C . THR A 1 566 ? -26.711 -0.788 -27.571 1.00 82.75 566 THR A C 1
ATOM 4201 O O . THR A 1 566 ? -25.791 -0.230 -28.161 1.00 82.75 566 THR A O 1
ATOM 4204 N N . THR A 1 567 ? -26.985 -0.516 -26.291 1.00 82.94 567 THR A N 1
ATOM 4205 C CA . THR A 1 567 ? -26.359 0.607 -25.556 1.00 82.94 567 THR A CA 1
ATOM 4206 C C . THR A 1 567 ? -26.086 0.321 -24.076 1.00 82.94 567 THR A C 1
ATOM 4208 O O . THR A 1 567 ? -25.960 1.269 -23.306 1.00 82.94 567 THR A O 1
ATOM 4211 N N . GLY A 1 568 ? -26.070 -0.942 -23.652 1.00 88.62 568 GLY A N 1
ATOM 4212 C CA . GLY A 1 568 ? -25.817 -1.311 -22.259 1.00 88.62 568 GLY A CA 1
ATOM 4213 C C . GLY A 1 568 ? -26.110 -2.785 -21.981 1.00 88.62 568 GLY A C 1
ATOM 4214 O O . GLY A 1 568 ? -25.827 -3.626 -22.831 1.00 88.62 568 GLY A O 1
ATOM 4215 N N . TYR A 1 569 ? -26.667 -3.084 -20.810 1.00 93.00 569 TYR A N 1
ATOM 4216 C CA . TYR A 1 569 ? -26.711 -4.413 -20.191 1.00 93.00 569 TYR A CA 1
ATOM 4217 C C . TYR A 1 569 ? -27.922 -4.582 -19.255 1.00 93.00 569 TYR A C 1
ATOM 4219 O O . TYR A 1 569 ? -28.561 -3.605 -18.854 1.00 93.00 569 TYR A O 1
ATOM 4227 N N . THR A 1 570 ? -28.265 -5.828 -18.925 1.00 94.69 570 THR A N 1
ATOM 4228 C CA . THR A 1 570 ? -29.344 -6.195 -17.986 1.00 94.69 570 THR A CA 1
ATOM 4229 C C . THR A 1 570 ? -28.869 -6.197 -16.526 1.00 94.69 570 THR A C 1
ATOM 4231 O O . THR A 1 570 ? -27.698 -5.977 -16.243 1.00 94.69 570 THR A O 1
ATOM 4234 N N . ASP A 1 571 ? -29.775 -6.441 -15.576 1.00 94.31 571 ASP A N 1
ATOM 4235 C CA . ASP A 1 571 ? -29.431 -6.644 -14.157 1.00 94.31 571 ASP A CA 1
ATOM 4236 C C . ASP A 1 571 ? -28.693 -7.970 -13.874 1.00 94.31 571 ASP A C 1
ATOM 4238 O O . ASP A 1 571 ? -28.095 -8.118 -12.811 1.00 94.31 571 ASP A O 1
ATOM 4242 N N . TYR A 1 572 ? -28.692 -8.916 -14.825 1.00 95.94 572 TYR A N 1
ATOM 4243 C CA . TYR A 1 572 ? -28.291 -10.316 -14.631 1.00 95.94 572 TYR A CA 1
ATOM 4244 C C . TYR A 1 572 ? -26.955 -10.501 -13.898 1.00 95.94 572 TYR A C 1
ATOM 4246 O O . TYR A 1 572 ? -26.863 -11.338 -13.000 1.00 95.94 572 TYR A O 1
ATOM 4254 N N . ALA A 1 573 ? -25.945 -9.720 -14.281 1.00 93.81 573 ALA A N 1
ATOM 4255 C CA . ALA A 1 573 ? -24.603 -9.767 -13.714 1.00 93.81 573 ALA A CA 1
ATOM 4256 C C . ALA A 1 573 ? -24.169 -8.418 -13.118 1.00 93.81 573 ALA A C 1
ATOM 4258 O O . ALA A 1 573 ? -22.977 -8.181 -12.924 1.00 93.81 573 ALA A O 1
ATOM 4259 N N . SER A 1 574 ? -25.125 -7.543 -12.777 1.00 95.38 574 SER A N 1
ATOM 4260 C CA . SER A 1 574 ? -24.838 -6.349 -11.977 1.00 95.38 574 SER A CA 1
ATOM 4261 C C . SER A 1 574 ? -24.787 -6.710 -10.492 1.00 95.38 574 SER A C 1
ATOM 4263 O O . SER A 1 574 ? -25.621 -6.304 -9.689 1.00 95.38 574 SER A O 1
ATOM 4265 N N . LEU A 1 575 ? -23.803 -7.546 -10.175 1.00 95.75 575 LEU A N 1
ATOM 4266 C CA . LEU A 1 575 ? -23.579 -8.232 -8.906 1.00 95.75 575 LEU A CA 1
ATOM 4267 C C . LEU A 1 575 ? -22.207 -7.830 -8.374 1.00 95.75 575 LEU A C 1
ATOM 4269 O O . LEU A 1 575 ? -21.331 -7.491 -9.167 1.00 95.75 575 LEU A O 1
ATOM 4273 N N . GLY A 1 576 ? -22.002 -7.877 -7.061 1.00 93.19 576 GLY A N 1
ATOM 4274 C CA . GLY A 1 576 ? -20.720 -7.474 -6.481 1.00 93.19 576 GLY A CA 1
ATOM 4275 C C . GLY A 1 576 ? -20.817 -6.939 -5.063 1.00 93.19 576 GLY A C 1
ATOM 4276 O O . GLY A 1 576 ? -21.874 -6.990 -4.425 1.00 93.19 576 GLY A O 1
ATOM 4277 N N . GLN A 1 577 ? -19.690 -6.439 -4.564 1.00 90.56 577 GLN A N 1
ATOM 4278 C CA . GLN A 1 577 ? -19.560 -5.951 -3.195 1.00 90.56 577 GLN A CA 1
ATOM 4279 C C . GLN A 1 577 ? -19.848 -4.454 -3.112 1.00 90.56 577 GLN A C 1
ATOM 4281 O O . GLN A 1 577 ? -19.445 -3.657 -3.964 1.00 90.56 577 GLN A O 1
ATOM 4286 N N . TYR A 1 578 ? -20.481 -4.046 -2.017 1.00 90.81 578 TYR A N 1
ATOM 4287 C CA . TYR A 1 578 ? -20.593 -2.640 -1.659 1.00 90.81 578 TYR A CA 1
ATOM 4288 C C . TYR A 1 578 ? -20.256 -2.397 -0.191 1.00 90.81 578 TYR A C 1
ATOM 4290 O O . TYR A 1 578 ? -20.368 -3.263 0.676 1.00 90.81 578 TYR A O 1
ATOM 4298 N N . THR A 1 579 ? -19.869 -1.160 0.090 1.00 88.50 579 THR A N 1
ATOM 4299 C CA . THR A 1 579 ? -19.645 -0.621 1.433 1.00 88.50 579 THR A CA 1
ATOM 4300 C C . THR A 1 579 ? -20.332 0.734 1.546 1.00 88.50 579 THR A C 1
ATOM 4302 O O . THR A 1 579 ? -20.792 1.301 0.556 1.00 88.50 579 THR A O 1
ATOM 4305 N N . GLY A 1 580 ? -20.451 1.290 2.744 1.00 84.69 580 GLY A N 1
ATOM 4306 C CA . GLY A 1 580 ? -21.143 2.556 2.900 1.00 84.69 580 GLY A CA 1
ATOM 4307 C C . GLY A 1 580 ? -21.351 2.991 4.335 1.00 84.69 580 GLY A C 1
ATOM 4308 O O . GLY A 1 580 ? -20.925 2.346 5.294 1.00 84.69 580 GLY A O 1
ATOM 4309 N N . SER A 1 581 ? -22.047 4.112 4.474 1.00 89.00 581 SER A N 1
ATOM 4310 C CA . SER A 1 581 ? -22.487 4.631 5.760 1.00 89.00 581 SER A CA 1
ATOM 4311 C C . SER A 1 581 ? -23.868 5.275 5.672 1.00 89.00 581 SER A C 1
ATOM 4313 O O . SER A 1 581 ? -24.249 5.865 4.660 1.00 89.00 581 SER A O 1
ATOM 4315 N N . ILE A 1 582 ? -24.634 5.151 6.754 1.00 89.00 582 ILE A N 1
ATOM 4316 C CA . ILE A 1 582 ? -25.963 5.740 6.914 1.00 89.00 582 ILE A CA 1
ATOM 4317 C C . ILE A 1 582 ? -25.949 6.595 8.178 1.00 89.00 582 ILE A C 1
ATOM 4319 O O . ILE A 1 582 ? -25.933 6.060 9.286 1.00 89.00 582 ILE A O 1
ATOM 4323 N N . SER A 1 583 ? -25.931 7.919 8.019 1.00 86.19 583 SER A N 1
ATOM 4324 C CA . SER A 1 583 ? -25.929 8.901 9.109 1.00 86.19 583 SER A CA 1
ATOM 4325 C C . SER A 1 583 ? -27.313 9.492 9.363 1.00 86.19 583 SER A C 1
ATOM 4327 O O . SER A 1 583 ? -28.159 9.524 8.473 1.00 86.19 583 SER A O 1
ATOM 4329 N N . GLY A 1 584 ? -27.557 9.942 10.596 1.00 79.50 584 GLY A N 1
ATOM 4330 C CA . GLY A 1 584 ? -28.884 10.321 11.094 1.00 79.50 584 GLY A CA 1
ATOM 4331 C C . GLY A 1 584 ? -29.616 9.184 11.819 1.00 79.50 584 GLY A C 1
ATOM 4332 O O . GLY A 1 584 ? -30.838 9.237 11.961 1.00 79.50 584 GLY A O 1
ATOM 4333 N N . VAL A 1 585 ? -28.894 8.159 12.281 1.00 81.56 585 VAL A N 1
ATOM 4334 C CA . VAL A 1 585 ? -29.460 6.962 12.926 1.00 81.56 585 VAL A CA 1
ATOM 4335 C C . VAL A 1 585 ? -29.480 7.052 14.458 1.00 81.56 585 VAL A C 1
ATOM 4337 O O . VAL A 1 585 ? -28.733 7.817 15.066 1.00 81.56 585 VAL A O 1
ATOM 4340 N N . VAL A 1 586 ? -30.372 6.292 15.097 1.00 70.31 586 VAL A N 1
ATOM 4341 C CA . VAL A 1 586 ? -30.490 6.165 16.557 1.00 70.31 586 VAL A CA 1
ATOM 4342 C C . VAL A 1 586 ? -29.427 5.180 17.056 1.00 70.31 586 VAL A C 1
ATOM 4344 O O . VAL A 1 586 ? -29.467 4.011 16.661 1.00 70.31 586 VAL A O 1
ATOM 4347 N N . PRO A 1 587 ? -28.518 5.593 17.958 1.00 66.88 587 PRO A N 1
ATOM 4348 C CA . PRO A 1 587 ? -27.533 4.679 18.517 1.00 66.88 587 PRO A CA 1
ATOM 4349 C C . PRO A 1 587 ? -28.177 3.637 19.442 1.00 66.88 587 PRO A C 1
ATOM 4351 O O . PRO A 1 587 ? -29.012 3.963 20.289 1.00 66.88 587 PRO A O 1
ATOM 4354 N N . GLY A 1 588 ? -27.771 2.376 19.301 1.00 60.91 588 GLY A N 1
ATOM 4355 C CA . GLY A 1 588 ? -28.229 1.264 20.140 1.00 60.91 588 GLY A CA 1
ATOM 4356 C C . GLY A 1 588 ? -27.343 1.005 21.366 1.00 60.91 588 GLY A C 1
ATOM 4357 O O . GLY A 1 588 ? -26.246 1.543 21.491 1.00 60.91 588 GLY A O 1
ATOM 4358 N N . GLY A 1 589 ? -27.785 0.107 22.253 1.00 70.19 589 GLY A N 1
ATOM 4359 C CA . GLY A 1 589 ? -26.967 -0.409 23.361 1.00 70.19 589 GLY A CA 1
ATOM 4360 C C . GLY A 1 589 ? -26.548 0.645 24.396 1.00 70.19 589 GLY A C 1
ATOM 4361 O O . GLY A 1 589 ? -27.233 1.646 24.611 1.00 70.19 589 GLY A O 1
ATOM 4362 N N . PHE A 1 590 ? -25.412 0.416 25.059 1.00 83.12 590 PHE A N 1
ATOM 4363 C CA . PHE A 1 590 ? -24.789 1.402 25.945 1.00 83.12 590 PHE A CA 1
ATOM 4364 C C . PHE A 1 590 ? -23.890 2.360 25.143 1.00 83.12 590 PHE A C 1
ATOM 4366 O O . PHE A 1 590 ? -22.669 2.366 25.304 1.00 83.12 590 PHE A O 1
ATOM 4373 N N . THR A 1 591 ? -24.500 3.163 24.268 1.00 87.38 591 THR A N 1
ATOM 4374 C CA . THR A 1 591 ? -23.832 4.288 23.591 1.00 87.38 591 THR A CA 1
ATOM 4375 C C . THR A 1 591 ? -24.006 5.588 24.384 1.00 87.38 591 THR A C 1
ATOM 4377 O O . THR A 1 591 ? -25.094 5.878 24.892 1.00 87.38 591 THR A O 1
ATOM 4380 N N . TRP A 1 592 ? -22.934 6.373 24.467 1.00 91.75 592 TRP A N 1
ATOM 4381 C CA . TRP A 1 592 ? -22.881 7.725 25.016 1.00 91.75 592 TRP A CA 1
ATOM 4382 C C . TRP A 1 592 ? -23.598 8.729 24.104 1.00 91.75 592 TRP A C 1
ATOM 4384 O O . TRP A 1 592 ? -23.365 8.766 22.899 1.00 91.75 592 TRP A O 1
ATOM 4394 N N . THR A 1 593 ? -24.482 9.555 24.666 1.00 89.75 593 THR A N 1
ATOM 4395 C CA . THR A 1 593 ? -25.350 10.467 23.888 1.00 89.75 593 THR A CA 1
ATOM 4396 C C . THR A 1 593 ? -25.014 11.949 24.052 1.00 89.75 593 THR A C 1
ATOM 4398 O O . THR A 1 593 ? -25.593 12.796 23.371 1.00 89.75 593 THR A O 1
ATOM 4401 N N . SER A 1 594 ? -24.094 12.302 24.955 1.00 90.19 594 SER A N 1
ATOM 4402 C CA . SER A 1 594 ? -23.718 13.700 25.191 1.00 90.19 594 SER A CA 1
ATOM 4403 C C . SER A 1 594 ? -22.754 14.196 24.112 1.00 90.19 594 SER A C 1
ATOM 4405 O O . SER A 1 594 ? -21.588 13.813 24.097 1.00 90.19 594 SER A O 1
ATOM 4407 N N . THR A 1 595 ? -23.209 15.130 23.276 1.00 91.12 595 THR A N 1
ATOM 4408 C CA . THR A 1 595 ? -22.401 15.801 22.236 1.00 91.12 595 THR A CA 1
ATOM 4409 C C . THR A 1 595 ? -21.775 17.127 22.693 1.00 91.12 595 THR A C 1
ATOM 4411 O O . THR A 1 595 ? -20.869 17.648 22.051 1.00 91.12 595 THR A O 1
ATOM 4414 N N . THR A 1 596 ? -22.229 17.699 23.813 1.00 92.00 596 THR A N 1
ATOM 4415 C CA . THR A 1 596 ? -21.792 19.033 24.268 1.00 92.00 596 THR A CA 1
ATOM 4416 C C . THR A 1 596 ? -20.491 18.985 25.066 1.00 92.00 596 THR A C 1
ATOM 4418 O O . THR A 1 596 ? -20.355 18.167 25.971 1.00 92.00 596 THR A O 1
ATOM 4421 N N . ALA A 1 597 ? -19.575 19.918 24.809 1.00 93.88 597 ALA A N 1
ATOM 4422 C CA . ALA A 1 597 ? -18.283 20.022 25.495 1.00 93.88 597 ALA A CA 1
ATOM 4423 C C . ALA A 1 597 ? -18.362 20.093 27.043 1.00 93.88 597 ALA A C 1
ATOM 4425 O O . ALA A 1 597 ? -19.411 20.381 27.640 1.00 93.88 597 ALA A O 1
ATOM 4426 N N . GLY A 1 598 ? -17.216 19.872 27.695 1.00 95.19 598 GLY A N 1
ATOM 4427 C CA . GLY A 1 598 ? -17.025 20.026 29.143 1.00 95.19 598 GLY A CA 1
ATOM 4428 C C . GLY A 1 598 ? -17.264 18.755 29.967 1.00 95.19 598 GLY A C 1
ATOM 4429 O O . GLY A 1 598 ? -17.297 17.641 29.446 1.00 95.19 598 GLY A O 1
ATOM 4430 N N . THR A 1 599 ? -17.398 18.914 31.286 1.00 96.81 599 THR A N 1
ATOM 4431 C CA . THR A 1 599 ? -17.463 17.782 32.226 1.00 96.81 599 THR A CA 1
ATOM 4432 C C . THR A 1 599 ? -18.835 17.108 32.248 1.00 96.81 599 THR A C 1
ATOM 4434 O O . THR A 1 599 ? -19.860 17.771 32.416 1.00 96.81 599 THR A O 1
ATOM 4437 N N . LYS A 1 600 ? -18.849 15.777 32.158 1.00 96.75 600 LYS A N 1
ATOM 4438 C CA . LYS A 1 600 ? -20.025 14.897 32.254 1.00 96.75 600 LYS A CA 1
ATOM 4439 C C . LYS A 1 600 ? -19.787 13.811 33.305 1.00 96.75 600 LYS A C 1
ATOM 4441 O O . LYS A 1 600 ? -18.670 13.647 33.784 1.00 96.75 600 LYS A O 1
ATOM 4446 N N . GLN A 1 601 ? -20.821 13.049 33.658 1.00 95.62 601 GLN A N 1
ATOM 4447 C CA . GLN A 1 601 ? -20.732 11.957 34.637 1.00 95.62 601 GLN A CA 1
ATOM 4448 C C . GLN A 1 601 ? -21.120 10.627 33.984 1.00 95.62 601 GLN A C 1
ATOM 4450 O O . GLN A 1 601 ? -22.240 10.503 33.484 1.00 95.62 601 GLN A O 1
ATOM 4455 N N . TRP A 1 602 ? -20.240 9.624 34.038 1.00 95.69 602 TRP A N 1
ATOM 4456 C CA . TRP A 1 602 ? -20.510 8.261 33.556 1.00 95.69 602 TRP A CA 1
ATOM 4457 C C . TRP A 1 602 ? -21.762 7.679 34.220 1.00 95.69 602 TRP A C 1
ATOM 4459 O O . TRP A 1 602 ? -22.627 7.091 33.577 1.00 95.69 602 TRP A O 1
ATOM 4469 N N . ASN A 1 603 ? -21.893 7.907 35.529 1.00 93.69 603 ASN A N 1
ATOM 4470 C CA . ASN A 1 603 ? -22.938 7.331 36.373 1.00 93.69 603 ASN A CA 1
ATOM 4471 C C . ASN A 1 603 ? -24.308 8.036 36.263 1.00 93.69 603 ASN A C 1
ATOM 4473 O O . ASN A 1 603 ? -25.186 7.796 37.088 1.00 93.69 603 ASN A O 1
ATOM 4477 N N . THR A 1 604 ? -24.514 8.904 35.265 1.00 94.50 604 THR A N 1
ATOM 4478 C CA . THR A 1 604 ? -25.819 9.525 34.982 1.00 94.50 604 THR A CA 1
ATOM 4479 C C . THR A 1 604 ? -26.511 8.788 33.841 1.00 94.50 604 THR A C 1
ATOM 4481 O O . THR A 1 604 ? -26.090 8.874 32.693 1.00 94.50 604 THR A O 1
ATOM 4484 N N . ALA A 1 605 ? -27.611 8.099 34.153 1.00 91.25 605 ALA A N 1
ATOM 4485 C CA . ALA A 1 605 ? -28.357 7.266 33.206 1.00 91.25 605 ALA A CA 1
ATOM 4486 C C . ALA A 1 605 ? -28.828 8.008 31.937 1.00 91.25 605 ALA A C 1
ATOM 4488 O O . ALA A 1 605 ? -28.882 7.412 30.869 1.00 91.25 605 ALA A O 1
ATOM 4489 N N . GLY A 1 606 ? -29.115 9.313 32.036 1.00 90.44 606 GLY A N 1
ATOM 4490 C CA . GLY A 1 606 ? -29.523 10.147 30.897 1.00 90.44 606 GLY A CA 1
ATOM 4491 C C . GLY A 1 606 ? -28.422 10.452 29.869 1.00 90.44 606 GLY A C 1
ATOM 4492 O O . GLY A 1 606 ? -28.743 10.967 28.805 1.00 90.44 606 GLY A O 1
ATOM 4493 N N . ASN A 1 607 ? -27.155 10.129 30.158 1.00 92.06 607 ASN A N 1
ATOM 4494 C CA . ASN A 1 607 ? -26.048 10.246 29.198 1.00 92.06 607 ASN A CA 1
ATOM 4495 C C . ASN A 1 607 ? -25.886 8.988 28.317 1.00 92.06 607 ASN A C 1
ATOM 4497 O O . ASN A 1 607 ? -24.980 8.942 27.487 1.00 92.06 607 ASN A O 1
ATOM 4501 N N . TRP A 1 608 ? -26.737 7.971 28.508 1.00 89.56 608 TRP A N 1
ATOM 4502 C CA . TRP A 1 608 ? -26.693 6.689 27.804 1.00 89.56 608 TRP A CA 1
ATOM 4503 C C . TRP A 1 608 ? -27.980 6.451 27.013 1.00 89.56 608 TRP A C 1
ATOM 4505 O O . TRP A 1 608 ? -29.078 6.641 27.537 1.00 89.56 608 TRP A O 1
ATOM 4515 N N . ALA A 1 609 ? -27.855 5.972 25.773 1.00 83.31 609 ALA A N 1
ATOM 4516 C CA . ALA A 1 609 ? -28.991 5.687 24.889 1.00 83.31 609 ALA A CA 1
ATOM 4517 C C . ALA A 1 609 ? -29.964 4.648 25.483 1.00 83.31 609 ALA A C 1
ATOM 4519 O O . ALA A 1 609 ? -31.176 4.746 25.306 1.00 83.31 609 ALA A O 1
ATOM 4520 N N . SER A 1 610 ? -29.443 3.694 26.259 1.00 80.06 610 SER A N 1
ATOM 4521 C CA . SER A 1 610 ? -30.216 2.678 26.984 1.00 80.06 610 SER A CA 1
ATOM 4522 C C . SER A 1 610 ? -31.050 3.215 28.157 1.00 80.06 610 SER A C 1
ATOM 4524 O O . SER A 1 610 ? -31.800 2.448 28.763 1.00 80.06 610 SER A O 1
ATOM 4526 N N . GLY A 1 611 ? -30.868 4.478 28.566 1.00 84.69 611 GLY A N 1
ATOM 4527 C CA . GLY A 1 611 ? -31.453 5.026 29.795 1.00 84.69 611 GLY A CA 1
ATOM 4528 C C . GLY A 1 611 ? -30.977 4.331 31.079 1.00 84.69 611 GLY A C 1
ATOM 4529 O O . GLY A 1 611 ? -31.606 4.477 32.128 1.00 84.69 611 GLY A O 1
ATOM 4530 N N . THR A 1 612 ? -29.888 3.558 31.018 1.00 87.44 612 THR A N 1
ATOM 4531 C CA . THR A 1 612 ? -29.299 2.817 32.144 1.00 87.44 612 THR A CA 1
ATOM 4532 C C . THR A 1 612 ? -27.777 2.942 32.121 1.00 87.44 612 THR A C 1
ATOM 4534 O O . THR A 1 612 ? -27.164 3.034 31.062 1.00 87.44 612 THR A O 1
ATOM 4537 N N . VAL A 1 613 ? -27.144 2.970 33.296 1.00 92.00 613 VAL A N 1
ATOM 4538 C CA . VAL A 1 613 ? -25.682 3.106 33.396 1.00 92.00 613 VAL A CA 1
ATOM 4539 C C . VAL A 1 613 ? -25.018 1.740 33.163 1.00 92.00 613 VAL A C 1
ATOM 4541 O O . VAL A 1 613 ? -25.341 0.803 33.897 1.00 92.00 613 VAL A O 1
ATOM 4544 N N . PRO A 1 614 ? -24.066 1.609 32.221 1.00 92.00 614 PRO A N 1
ATOM 4545 C CA . PRO A 1 614 ? -23.274 0.394 32.063 1.00 92.00 614 PRO A CA 1
ATOM 4546 C C . PRO A 1 614 ? -22.313 0.222 33.242 1.00 92.00 614 PRO A C 1
ATOM 4548 O O . PRO A 1 614 ? -21.477 1.094 33.502 1.00 92.00 614 PRO A O 1
ATOM 4551 N N . ASN A 1 615 ? -22.447 -0.899 33.958 1.00 94.44 615 ASN A N 1
ATOM 4552 C CA . ASN A 1 615 ? -21.541 -1.309 35.033 1.00 94.44 615 ASN A CA 1
ATOM 4553 C C . ASN A 1 615 ? -21.707 -2.807 35.378 1.00 94.44 615 ASN A C 1
ATOM 4555 O O . ASN A 1 615 ? -22.349 -3.150 36.372 1.00 94.44 615 ASN A O 1
ATOM 4559 N N . ALA A 1 616 ? -21.179 -3.702 34.540 1.00 89.56 616 ALA A N 1
ATOM 4560 C CA . ALA A 1 616 ? -21.090 -5.138 34.820 1.00 89.56 616 ALA A CA 1
ATOM 4561 C C . ALA A 1 616 ? -20.046 -5.816 33.916 1.00 89.56 616 ALA A C 1
ATOM 4563 O O . ALA A 1 616 ? -19.706 -5.312 32.844 1.00 89.56 616 ALA A O 1
ATOM 4564 N N . ALA A 1 617 ? -19.569 -6.989 34.338 1.00 82.94 617 ALA A N 1
ATOM 4565 C CA . ALA A 1 617 ? -18.694 -7.821 33.518 1.00 82.94 617 ALA A CA 1
ATOM 4566 C C . ALA A 1 617 ? -19.359 -8.179 32.176 1.00 82.94 617 ALA A C 1
ATOM 4568 O O . ALA A 1 617 ? -20.563 -8.432 32.118 1.00 82.94 617 ALA A O 1
ATOM 4569 N N . GLY A 1 618 ? -18.572 -8.182 31.102 1.00 76.81 618 GLY A N 1
ATOM 4570 C CA . GLY A 1 618 ? -19.030 -8.508 29.748 1.00 76.81 618 GLY A CA 1
ATOM 4571 C C . GLY A 1 618 ? -19.884 -7.448 29.045 1.00 76.81 618 GLY A C 1
ATOM 4572 O O . GLY A 1 618 ? -20.282 -7.655 27.903 1.00 76.81 618 GLY A O 1
ATOM 4573 N N . ILE A 1 619 ? -20.160 -6.296 29.670 1.00 85.06 619 ILE A N 1
ATOM 4574 C CA . ILE A 1 619 ? -20.875 -5.203 28.997 1.00 85.06 619 ILE A CA 1
ATOM 4575 C C . ILE A 1 619 ? -19.951 -4.474 28.013 1.00 85.06 619 ILE A C 1
ATOM 4577 O O . ILE A 1 619 ? -18.884 -3.994 28.400 1.00 85.06 619 ILE A O 1
ATOM 4581 N N . SER A 1 620 ? -20.410 -4.321 26.770 1.00 85.12 620 SER A N 1
ATOM 4582 C CA . SER A 1 620 ? -19.813 -3.431 25.768 1.00 85.12 620 SER A CA 1
ATOM 4583 C C . SER A 1 620 ? -20.422 -2.028 25.836 1.00 85.12 620 SER A C 1
ATOM 4585 O O . SER A 1 620 ? -21.641 -1.878 25.948 1.00 85.12 620 SER A O 1
ATOM 4587 N N . THR A 1 621 ? -19.577 -1.002 25.747 1.00 90.00 621 THR A N 1
ATOM 4588 C CA . THR A 1 621 ? -19.946 0.424 25.796 1.00 90.00 621 THR A CA 1
ATOM 4589 C C . THR A 1 621 ? -19.297 1.210 24.674 1.00 90.00 621 THR A C 1
ATOM 4591 O O . THR A 1 621 ? -18.313 0.758 24.096 1.00 90.00 621 THR A O 1
ATOM 4594 N N . ARG A 1 622 ? -19.865 2.367 24.329 1.00 86.44 622 ARG A N 1
ATOM 4595 C CA . ARG A 1 622 ? -19.427 3.149 23.166 1.00 86.44 622 ARG A CA 1
ATOM 4596 C C . ARG A 1 622 ? -19.444 4.632 23.489 1.00 86.44 622 ARG A C 1
ATOM 4598 O O . ARG A 1 622 ? -20.469 5.163 23.910 1.00 86.44 622 ARG A O 1
ATOM 4605 N N . VAL A 1 623 ? -18.294 5.273 23.338 1.00 92.81 623 VAL A N 1
ATOM 4606 C CA . VAL A 1 623 ? -18.010 6.677 23.659 1.00 92.81 623 VAL A CA 1
ATOM 4607 C C . VAL A 1 623 ? -17.334 7.289 22.430 1.00 92.81 623 VAL A C 1
ATOM 4609 O O . VAL A 1 623 ? -16.162 7.659 22.446 1.00 92.81 623 VAL A O 1
ATOM 4612 N N . ASN A 1 624 ? -18.077 7.289 21.324 1.00 87.62 624 ASN A N 1
ATOM 4613 C CA . ASN A 1 624 ? -17.573 7.568 19.979 1.00 87.62 624 ASN A CA 1
ATOM 4614 C C . ASN A 1 624 ? -18.491 8.496 19.158 1.00 87.62 624 ASN A C 1
ATOM 4616 O O . ASN A 1 624 ? -18.395 8.578 17.936 1.00 87.62 624 ASN A O 1
ATOM 4620 N N . ASN A 1 625 ? -19.427 9.187 19.809 1.00 85.75 625 ASN A N 1
ATOM 4621 C CA . ASN A 1 625 ? -20.268 10.179 19.146 1.00 85.75 625 ASN A CA 1
ATOM 4622 C C . ASN A 1 625 ? -19.465 11.436 18.774 1.00 85.75 625 ASN A C 1
ATOM 4624 O O . ASN A 1 625 ? -18.492 11.770 19.446 1.00 85.75 625 ASN A O 1
ATOM 4628 N N . ASP A 1 626 ? -19.945 12.173 17.771 1.00 87.69 626 ASP A N 1
ATOM 4629 C CA . ASP A 1 626 ? -19.462 13.522 17.452 1.00 87.69 626 ASP A CA 1
ATOM 4630 C C . ASP A 1 626 ? -19.625 14.449 18.674 1.00 87.69 626 ASP A C 1
ATOM 4632 O O . ASP A 1 626 ? -20.687 14.456 19.323 1.00 87.69 626 ASP A O 1
ATOM 4636 N N . ILE A 1 627 ? -18.576 15.200 19.020 1.00 89.69 627 ILE A N 1
ATOM 4637 C CA . ILE A 1 627 ? -18.597 16.181 20.110 1.00 89.69 627 ILE A CA 1
ATOM 4638 C C . ILE A 1 627 ? -18.218 17.581 19.627 1.00 89.69 627 ILE A C 1
ATOM 4640 O O . ILE A 1 627 ? -17.220 17.797 18.952 1.00 89.69 627 ILE A O 1
ATOM 4644 N N . SER A 1 628 ? -18.965 18.589 20.083 1.00 91.25 628 SER A N 1
ATOM 4645 C CA . SER A 1 628 ? -18.763 19.999 19.716 1.00 91.25 628 SER A CA 1
ATOM 4646 C C . SER A 1 628 ? -17.578 20.670 20.442 1.00 91.25 628 SER A C 1
ATOM 4648 O O . SER A 1 628 ? -17.628 21.869 20.732 1.00 91.25 628 SER A O 1
ATOM 4650 N N . GLY A 1 629 ? -16.591 19.892 20.882 1.00 93.56 629 GLY A N 1
ATOM 4651 C CA . GLY A 1 629 ? -15.555 20.298 21.830 1.00 93.56 629 GLY A CA 1
ATOM 4652 C C . GLY A 1 629 ? -15.244 19.205 22.854 1.00 93.56 629 GLY A C 1
ATOM 4653 O O . GLY A 1 629 ? -16.112 18.407 23.209 1.00 93.56 629 GLY A O 1
ATOM 4654 N N . ALA A 1 630 ? -14.008 19.201 23.361 1.00 94.94 630 ALA A N 1
ATOM 4655 C CA . ALA A 1 630 ? -13.496 18.162 24.255 1.00 94.94 630 ALA A CA 1
ATOM 4656 C C . ALA A 1 630 ? -14.385 17.911 25.493 1.00 94.94 630 ALA A C 1
ATOM 4658 O O . ALA A 1 630 ? -14.925 18.845 26.104 1.00 94.94 630 ALA A O 1
ATOM 4659 N N . GLN A 1 631 ? -14.510 16.639 25.884 1.00 96.94 631 GLN A N 1
ATOM 4660 C CA . GLN A 1 631 ? -15.345 16.202 27.009 1.00 96.94 631 GLN A CA 1
ATOM 4661 C C . GLN A 1 631 ? -14.551 15.430 28.060 1.00 96.94 631 GLN A C 1
ATOM 4663 O O . GLN A 1 631 ? -13.824 14.493 27.743 1.00 96.94 631 GLN A O 1
ATOM 4668 N N . THR A 1 632 ? -14.784 15.756 29.332 1.00 97.38 632 THR A N 1
ATOM 4669 C CA . THR A 1 632 ? -14.245 14.997 30.470 1.00 97.38 632 THR A CA 1
ATOM 4670 C C . THR A 1 632 ? -15.365 14.195 31.116 1.00 97.38 632 THR A C 1
ATOM 4672 O O . THR A 1 632 ? -16.239 14.759 31.773 1.00 97.38 632 THR A O 1
ATOM 4675 N N . ILE A 1 633 ? -15.351 12.877 30.955 1.00 97.94 633 ILE A N 1
ATOM 4676 C CA . ILE A 1 633 ? -16.352 11.971 31.518 1.00 97.94 633 ILE A CA 1
ATOM 4677 C C . ILE A 1 633 ? -15.826 11.447 32.853 1.00 97.94 633 ILE A C 1
ATOM 4679 O O . ILE A 1 633 ? -14.847 10.705 32.910 1.00 97.94 633 ILE A O 1
ATOM 4683 N N . GLN A 1 634 ? -16.474 11.857 33.939 1.00 97.81 634 GLN A N 1
ATOM 4684 C CA . GLN A 1 634 ? -16.083 11.509 35.299 1.00 97.81 634 GLN A CA 1
ATOM 4685 C C . GLN A 1 634 ? -16.752 10.224 35.795 1.00 97.81 634 GLN A C 1
ATOM 4687 O O . GLN A 1 634 ? -17.963 10.043 35.659 1.00 97.81 634 GLN A O 1
ATOM 4692 N N . LEU A 1 635 ? -15.958 9.360 36.426 1.00 97.19 635 LEU A N 1
ATOM 4693 C CA . LEU A 1 635 ? -16.393 8.136 37.091 1.00 97.19 635 LEU A CA 1
ATOM 4694 C C . LEU A 1 635 ? -16.480 8.375 38.603 1.00 97.19 635 LEU A C 1
ATOM 4696 O O . LEU A 1 635 ? -15.458 8.587 39.258 1.00 97.19 635 LEU A O 1
ATOM 4700 N N . ALA A 1 636 ? -17.688 8.314 39.164 1.00 94.56 636 ALA A N 1
ATOM 4701 C CA . ALA A 1 636 ? -17.948 8.524 40.593 1.00 94.56 636 ALA A CA 1
ATOM 4702 C C . ALA A 1 636 ? -17.790 7.249 41.450 1.00 94.56 636 ALA A C 1
ATOM 4704 O O . ALA A 1 636 ? -17.853 7.306 42.676 1.00 94.56 636 ALA A O 1
ATOM 4705 N N . GLY A 1 637 ? -17.599 6.091 40.814 1.00 94.25 637 GLY A N 1
ATOM 4706 C CA . GLY A 1 637 ? -17.391 4.801 41.469 1.00 94.25 637 GLY A CA 1
ATOM 4707 C C . GLY A 1 637 ? -16.754 3.781 40.524 1.00 94.25 637 GLY A C 1
ATOM 4708 O O . GLY A 1 637 ? -16.460 4.094 39.368 1.00 94.25 637 GLY A O 1
ATOM 4709 N N . VAL A 1 638 ? -16.526 2.563 41.019 1.00 95.88 638 VAL A N 1
ATOM 4710 C CA . VAL A 1 638 ? -15.974 1.460 40.218 1.00 95.88 638 VAL A CA 1
ATOM 4711 C C . VAL A 1 638 ? -16.926 1.132 39.066 1.00 95.88 638 VAL A C 1
ATOM 4713 O O . VAL A 1 638 ? -18.114 0.897 39.291 1.00 95.88 638 VAL A O 1
ATOM 4716 N N . THR A 1 639 ? -16.395 1.131 37.846 1.00 97.00 639 THR A N 1
ATOM 4717 C CA . THR A 1 639 ? -17.125 0.862 36.603 1.00 97.00 639 THR A CA 1
ATOM 4718 C C . THR A 1 639 ? -16.510 -0.349 35.913 1.00 97.00 639 THR A C 1
ATOM 4720 O O . THR A 1 639 ? -15.379 -0.286 35.437 1.00 97.00 639 THR A O 1
ATOM 4723 N N . THR A 1 640 ? -17.239 -1.461 35.888 1.00 96.50 640 THR A N 1
ATOM 4724 C CA . THR A 1 640 ? -16.823 -2.724 35.272 1.00 96.50 640 THR A CA 1
ATOM 4725 C C . THR A 1 640 ? -17.392 -2.854 33.865 1.00 96.50 640 THR A C 1
ATOM 4727 O O . THR A 1 640 ? -18.589 -2.638 33.674 1.00 96.50 640 THR A O 1
ATOM 4730 N N . LEU A 1 641 ? -16.535 -3.210 32.904 1.00 94.06 641 LEU A N 1
ATOM 4731 C CA . LEU A 1 641 ? -16.841 -3.325 31.476 1.00 94.06 641 LEU A CA 1
ATOM 4732 C C . LEU A 1 641 ? -16.152 -4.554 30.872 1.00 94.06 641 LEU A C 1
ATOM 4734 O O . LEU A 1 641 ? -15.032 -4.891 31.255 1.00 94.06 641 LEU A O 1
ATOM 4738 N N . GLY A 1 642 ? -16.797 -5.178 29.886 1.00 86.25 642 GLY A N 1
ATOM 4739 C CA . GLY A 1 642 ? -16.163 -6.145 28.987 1.00 86.25 642 GLY A CA 1
ATOM 4740 C C . GLY A 1 642 ? -15.530 -5.478 27.765 1.00 86.25 642 GLY A C 1
ATOM 4741 O O . GLY A 1 642 ? -14.459 -5.893 27.334 1.00 86.25 642 GLY A O 1
ATOM 4742 N N . SER A 1 643 ? -16.150 -4.423 27.226 1.00 87.56 643 SER A N 1
ATOM 4743 C CA . SER A 1 643 ? -15.614 -3.693 26.071 1.00 87.56 643 SER A CA 1
ATOM 4744 C C . SER A 1 643 ? -15.919 -2.196 26.112 1.00 87.56 643 SER A C 1
ATOM 4746 O O . SER A 1 643 ? -16.963 -1.775 26.622 1.00 87.56 643 SER A O 1
ATOM 4748 N N . ILE A 1 644 ? -15.049 -1.391 25.506 1.00 93.00 644 ILE A N 1
ATOM 4749 C CA . ILE A 1 644 ? -15.332 0.009 25.169 1.00 93.00 644 ILE A CA 1
ATOM 4750 C C . ILE A 1 644 ? -14.805 0.357 23.772 1.00 93.00 644 ILE A C 1
ATOM 4752 O O . ILE A 1 644 ? -13.677 0.009 23.442 1.00 93.00 644 ILE A O 1
ATOM 4756 N N . ASP A 1 645 ? -15.608 1.044 22.964 1.00 90.00 645 ASP A N 1
ATOM 4757 C CA . ASP A 1 645 ? -15.130 1.792 21.794 1.00 90.00 645 ASP A CA 1
ATOM 4758 C C . ASP A 1 645 ? -15.069 3.284 22.147 1.00 90.00 645 ASP A C 1
ATOM 4760 O O . ASP A 1 645 ? -15.998 3.803 22.778 1.00 90.00 645 ASP A O 1
ATOM 4764 N N . LEU A 1 646 ? -13.967 3.957 21.820 1.00 93.00 646 LEU A N 1
ATOM 4765 C CA . LEU A 1 646 ? -13.641 5.303 22.297 1.00 93.00 646 LEU A CA 1
ATOM 4766 C C . LEU A 1 646 ? -13.059 6.157 21.168 1.00 93.00 646 LEU A C 1
ATOM 4768 O O . LEU A 1 646 ? -12.051 5.781 20.581 1.00 93.00 646 LEU A O 1
ATOM 4772 N N . GLY A 1 647 ? -13.625 7.345 20.950 1.00 90.50 647 GLY A N 1
ATOM 4773 C CA . GLY A 1 647 ? -13.013 8.380 20.112 1.00 90.50 647 GLY A CA 1
ATOM 4774 C C . GLY A 1 647 ? -14.013 9.156 19.261 1.00 90.50 647 GLY A C 1
ATOM 4775 O O . GLY A 1 647 ? -14.890 8.579 18.629 1.00 90.50 647 GLY A O 1
ATOM 4776 N N . ASP A 1 648 ? -13.880 10.481 19.233 1.00 87.06 648 ASP A N 1
ATOM 4777 C CA . ASP A 1 648 ? -14.755 11.388 18.475 1.00 87.06 648 ASP A CA 1
ATOM 4778 C C . ASP A 1 648 ? -14.888 10.970 16.994 1.00 87.06 648 ASP A C 1
ATOM 4780 O O . ASP A 1 648 ? -13.887 10.861 16.287 1.00 87.06 648 ASP A O 1
ATOM 4784 N N . SER A 1 649 ? -16.112 10.718 16.516 1.00 84.06 649 SER A N 1
ATOM 4785 C CA . SER A 1 649 ? -16.358 10.107 15.191 1.00 84.06 649 SER A CA 1
ATOM 4786 C C . SER A 1 649 ? -15.806 10.882 13.989 1.00 84.06 649 SER A C 1
ATOM 4788 O O . SER A 1 649 ? -15.574 10.283 12.943 1.00 84.06 649 SER A O 1
ATOM 4790 N N . ASN A 1 650 ? -15.587 12.194 14.118 1.00 81.12 650 ASN A N 1
ATOM 4791 C CA . ASN A 1 650 ? -14.993 13.035 13.070 1.00 81.12 650 ASN A CA 1
ATOM 4792 C C . ASN A 1 650 ? -13.509 13.379 13.338 1.00 81.12 650 ASN A C 1
ATOM 4794 O O . ASN A 1 650 ? -12.901 14.134 12.582 1.00 81.12 650 ASN A O 1
ATOM 4798 N N . SER A 1 651 ? -12.934 12.842 14.420 1.00 85.50 651 SER A N 1
ATOM 4799 C CA . SER A 1 651 ? -11.554 13.059 14.872 1.00 85.50 651 SER A CA 1
ATOM 4800 C C . SER A 1 651 ? -11.161 14.512 15.190 1.00 85.50 651 SER A C 1
ATOM 4802 O O . SER A 1 651 ? -9.970 14.813 15.269 1.00 85.50 651 SER A O 1
ATOM 4804 N N . THR A 1 652 ? -12.119 15.421 15.417 1.00 86.12 652 THR A N 1
ATOM 4805 C CA . THR A 1 652 ? -11.822 16.846 15.680 1.00 86.12 652 THR A CA 1
ATOM 4806 C C . THR A 1 652 ? -11.492 17.157 17.142 1.00 86.12 652 THR A C 1
ATOM 4808 O O . THR A 1 652 ? -10.750 18.103 17.416 1.00 86.12 652 THR A O 1
ATOM 4811 N N . HIS A 1 653 ? -11.989 16.362 18.090 1.00 92.44 653 HIS A N 1
ATOM 4812 C CA . HIS A 1 653 ? -11.813 16.572 19.527 1.00 92.44 653 HIS A CA 1
ATOM 4813 C C . HIS A 1 653 ? -11.424 15.284 20.273 1.00 92.44 653 HIS A C 1
ATOM 4815 O O . HIS A 1 653 ? -11.214 14.224 19.686 1.00 92.44 653 HIS A O 1
ATOM 4821 N N . ALA A 1 654 ? -11.280 15.403 21.597 1.00 94.06 654 ALA A N 1
ATOM 4822 C CA . ALA A 1 654 ? -10.860 14.325 22.484 1.00 94.06 654 ALA A CA 1
ATOM 4823 C C . ALA A 1 654 ? -11.824 14.114 23.664 1.00 94.06 654 ALA A C 1
ATOM 4825 O O . ALA A 1 654 ? -12.340 15.067 24.267 1.00 94.06 654 ALA A O 1
ATOM 4826 N N . PHE A 1 655 ? -11.987 12.852 24.038 1.00 97.00 655 PHE A N 1
ATOM 4827 C CA . PHE A 1 655 ? -12.576 12.386 25.281 1.00 97.00 655 PHE A CA 1
ATOM 4828 C C . PHE A 1 655 ? -11.499 12.184 26.355 1.00 97.00 655 PHE A C 1
ATOM 4830 O O . PHE A 1 655 ? -10.401 11.685 26.112 1.00 97.00 655 PHE A O 1
ATOM 4837 N N . THR A 1 656 ? -11.830 12.534 27.595 1.00 97.62 656 THR A N 1
ATOM 4838 C CA . THR A 1 656 ? -11.024 12.225 28.780 1.00 97.62 656 THR A CA 1
ATOM 4839 C C . THR A 1 656 ? -11.859 11.443 29.789 1.00 97.62 656 THR A C 1
ATOM 4841 O O . THR A 1 656 ? -12.757 11.997 30.421 1.00 97.62 656 THR A O 1
ATOM 4844 N N . LEU A 1 657 ? -11.550 10.163 29.979 1.00 97.94 657 LEU A N 1
ATOM 4845 C CA . LEU A 1 657 ? -12.141 9.307 31.007 1.00 97.94 657 LEU A CA 1
ATOM 4846 C C . LEU A 1 657 ? -11.386 9.540 32.327 1.00 97.94 657 LEU A C 1
ATOM 4848 O O . LEU A 1 657 ? -10.207 9.200 32.440 1.00 97.94 657 LEU A O 1
ATOM 4852 N N . ALA A 1 658 ? -12.031 10.169 33.312 1.00 97.88 658 ALA A N 1
ATOM 4853 C CA . ALA A 1 658 ? -11.387 10.690 34.523 1.00 97.88 658 ALA A CA 1
ATOM 4854 C C . ALA A 1 658 ? -12.013 10.163 35.820 1.00 97.88 658 ALA A C 1
ATOM 4856 O O . ALA A 1 658 ? -13.222 9.960 35.915 1.00 97.88 658 ALA A O 1
ATOM 4857 N N . ALA A 1 659 ? -11.203 9.994 36.866 1.00 95.75 659 ALA A N 1
ATOM 4858 C CA . ALA A 1 659 ? -11.715 9.637 38.185 1.00 95.75 659 ALA A CA 1
ATOM 4859 C C . ALA A 1 659 ? -12.358 10.841 38.900 1.00 95.75 659 ALA A C 1
ATOM 4861 O O . ALA A 1 659 ? -11.803 11.936 38.942 1.00 95.75 659 ALA A O 1
ATOM 4862 N N . ASN A 1 660 ? -13.501 10.598 39.538 1.00 94.50 660 ASN A N 1
ATOM 4863 C CA . ASN A 1 660 ? -14.133 11.457 40.542 1.00 94.50 660 ASN A CA 1
ATOM 4864 C C . ASN A 1 660 ? -14.460 10.610 41.791 1.00 94.50 660 ASN A C 1
ATOM 4866 O O . ASN A 1 660 ? -15.595 10.548 42.252 1.00 94.50 660 ASN A O 1
ATOM 4870 N N . GLY A 1 661 ? -13.459 9.858 42.266 1.00 88.00 661 GLY A N 1
ATOM 4871 C CA . GLY A 1 661 ? -13.601 8.813 43.292 1.00 88.00 661 GLY A CA 1
ATOM 4872 C C . GLY A 1 661 ? -13.805 7.390 42.745 1.00 88.00 661 GLY A C 1
ATOM 4873 O O . GLY A 1 661 ? -13.735 6.436 43.515 1.00 88.00 661 GLY A O 1
ATOM 4874 N N . GLY A 1 662 ? -14.022 7.234 41.435 1.00 94.06 662 GLY A N 1
ATOM 4875 C CA . GLY A 1 662 ? -14.156 5.946 40.749 1.00 94.06 662 GLY A CA 1
ATOM 4876 C C . GLY A 1 662 ? -12.909 5.446 40.011 1.00 94.06 662 GLY A C 1
ATOM 4877 O O . GLY A 1 662 ? -11.870 6.104 39.974 1.00 94.06 662 GLY A O 1
ATOM 4878 N N . SER A 1 663 ? -13.051 4.273 39.392 1.00 96.38 663 SER A N 1
ATOM 4879 C CA . SER A 1 663 ? -12.036 3.579 38.585 1.00 96.38 663 SER A CA 1
ATOM 4880 C C . SER A 1 663 ? -12.697 2.747 37.479 1.00 96.38 663 SER A C 1
ATOM 4882 O O . SER A 1 663 ? -13.903 2.489 37.534 1.00 96.38 663 SER A O 1
ATOM 4884 N N . MET A 1 664 ? -11.917 2.310 36.489 1.00 97.31 664 MET A N 1
ATOM 4885 C CA . MET A 1 664 ? -12.347 1.360 35.456 1.00 97.31 664 MET A CA 1
ATOM 4886 C C . MET A 1 664 ? -11.833 -0.051 35.749 1.00 97.31 664 MET A C 1
ATOM 4888 O O . MET A 1 664 ? -10.705 -0.228 36.207 1.00 97.31 664 MET A O 1
ATOM 4892 N N . VAL A 1 665 ? -12.652 -1.062 35.463 1.00 98.12 665 VAL A N 1
ATOM 4893 C CA . VAL A 1 665 ? -12.306 -2.482 35.601 1.00 98.12 665 VAL A CA 1
ATOM 4894 C C . VAL A 1 665 ? -12.650 -3.211 34.308 1.00 98.12 665 VAL A C 1
ATOM 4896 O O . VAL A 1 665 ? -13.821 -3.287 33.942 1.00 98.12 665 VAL A O 1
ATOM 4899 N N . PHE A 1 666 ? -11.645 -3.784 33.651 1.00 97.38 666 PHE A N 1
ATOM 4900 C CA . PHE A 1 666 ? -11.829 -4.622 32.469 1.00 97.38 666 PHE A CA 1
ATOM 4901 C C . PHE A 1 666 ? -12.000 -6.086 32.885 1.00 97.38 666 PHE A C 1
ATOM 4903 O O . PHE A 1 666 ? -11.089 -6.708 33.437 1.00 97.38 666 PHE A O 1
ATOM 4910 N N . ASN A 1 667 ? -13.209 -6.601 32.665 1.00 93.88 667 ASN A N 1
ATOM 4911 C CA . ASN A 1 667 ? -13.660 -7.946 33.006 1.00 93.88 667 ASN A CA 1
ATOM 4912 C C . ASN A 1 667 ? -14.707 -8.383 31.969 1.00 93.88 667 ASN A C 1
ATOM 4914 O O . ASN A 1 667 ? -15.818 -7.846 31.929 1.00 93.88 667 ASN A O 1
ATOM 4918 N N . ASN A 1 668 ? -14.356 -9.366 31.146 1.00 87.69 668 ASN A N 1
ATOM 4919 C CA . ASN A 1 668 ? -15.228 -10.007 30.166 1.00 87.69 668 ASN A CA 1
ATOM 4920 C C . ASN A 1 668 ? -15.479 -11.486 30.533 1.00 87.69 668 ASN A C 1
ATOM 4922 O O . ASN A 1 668 ? -15.600 -12.356 29.675 1.00 87.69 668 ASN A O 1
ATOM 4926 N N . SER A 1 669 ? -15.582 -11.770 31.837 1.00 86.69 669 SER A N 1
ATOM 4927 C CA . SER A 1 669 ? -15.952 -13.075 32.405 1.00 86.69 669 SER A CA 1
ATOM 4928 C C . SER A 1 669 ? -15.051 -14.242 31.969 1.00 86.69 669 SER A C 1
ATOM 4930 O O . SER A 1 669 ? -15.547 -15.340 31.714 1.00 86.69 669 SER A O 1
ATOM 4932 N N . GLY A 1 670 ? -13.734 -14.026 31.894 1.00 78.25 670 GLY A N 1
ATOM 4933 C CA . GLY A 1 670 ? -12.758 -15.044 31.476 1.00 78.25 670 GLY A CA 1
ATOM 4934 C C . GLY A 1 670 ? -12.455 -15.074 29.973 1.00 78.25 670 GLY A C 1
ATOM 4935 O O . GLY A 1 670 ? -11.655 -15.897 29.531 1.00 78.25 670 GLY A O 1
ATOM 4936 N N . ILE A 1 671 ? -13.070 -14.186 29.188 1.00 83.31 671 ILE A N 1
ATOM 4937 C CA . ILE A 1 671 ? -12.711 -13.889 27.792 1.00 83.31 671 ILE A CA 1
ATOM 4938 C C . ILE A 1 671 ? -11.876 -12.594 27.781 1.00 83.31 671 ILE A C 1
ATOM 4940 O O . ILE A 1 671 ? -11.877 -11.846 28.757 1.00 83.31 671 ILE A O 1
ATOM 4944 N N . ASN A 1 672 ? -11.161 -12.295 26.692 1.00 77.75 672 ASN A N 1
ATOM 4945 C CA . ASN A 1 672 ? -10.507 -10.993 26.526 1.00 77.75 672 ASN A CA 1
ATOM 4946 C C . ASN A 1 672 ? -11.522 -9.847 26.677 1.00 77.75 672 ASN A C 1
ATOM 4948 O O . ASN A 1 672 ? -12.551 -9.837 25.998 1.00 77.75 672 ASN A O 1
ATOM 4952 N N . ALA A 1 673 ? -11.205 -8.857 27.501 1.00 87.56 673 ALA A N 1
ATOM 4953 C CA . ALA A 1 673 ? -11.811 -7.540 27.417 1.00 87.56 673 ALA A CA 1
ATOM 4954 C C . ALA A 1 673 ? -11.196 -6.750 26.249 1.00 87.56 673 ALA A C 1
ATOM 4956 O O . ALA A 1 673 ? -10.043 -6.985 25.886 1.00 87.56 673 ALA A O 1
ATOM 4957 N N . ASN A 1 674 ? -11.936 -5.797 25.681 1.00 89.38 674 ASN A N 1
ATOM 4958 C CA . ASN A 1 674 ? -11.463 -5.008 24.539 1.00 89.38 674 ASN A CA 1
ATOM 4959 C C . ASN A 1 674 ? -11.579 -3.499 24.787 1.00 89.38 674 ASN A C 1
ATOM 4961 O O . ASN A 1 674 ? -12.530 -3.012 25.400 1.00 89.38 674 ASN A O 1
ATOM 4965 N N . LEU A 1 675 ? -10.618 -2.750 24.264 1.00 96.00 675 LEU A N 1
ATOM 4966 C CA . LEU A 1 675 ? -10.712 -1.314 24.074 1.00 96.00 675 LEU A CA 1
ATOM 4967 C C . LEU A 1 675 ? -10.367 -1.008 22.618 1.00 96.00 675 LEU A C 1
ATOM 4969 O O . LEU A 1 675 ? -9.264 -1.313 22.172 1.00 96.00 675 LEU A O 1
ATOM 4973 N N . SER A 1 676 ? -11.317 -0.427 21.897 1.00 92.50 676 SER A N 1
ATOM 4974 C CA . SER A 1 676 ? -11.179 -0.003 20.505 1.00 92.50 676 SER A CA 1
ATOM 4975 C C . SER A 1 676 ? -11.070 1.517 20.427 1.00 92.50 676 SER A C 1
ATOM 4977 O O . SER A 1 676 ? -11.711 2.233 21.201 1.00 92.50 676 SER A O 1
ATOM 4979 N N . LYS A 1 677 ? -10.254 1.993 19.488 1.00 89.56 677 LYS A N 1
ATOM 4980 C CA . LYS A 1 677 ? -10.220 3.377 19.021 1.00 89.56 677 LYS A CA 1
ATOM 4981 C C . LYS A 1 677 ? -9.888 3.388 17.528 1.00 89.56 677 LYS A C 1
ATOM 4983 O O . LYS A 1 677 ? -8.755 3.119 17.136 1.00 89.56 677 LYS A O 1
ATOM 4988 N N . THR A 1 678 ? -10.881 3.691 16.696 1.00 81.81 678 THR A N 1
ATOM 4989 C CA . THR A 1 678 ? -10.747 3.780 15.226 1.00 81.81 678 THR A CA 1
ATOM 4990 C C . THR A 1 678 ? -10.860 5.216 14.704 1.00 81.81 678 THR A C 1
ATOM 4992 O O . THR A 1 678 ? -10.326 5.529 13.644 1.00 81.81 678 THR A O 1
ATOM 4995 N N . SER A 1 679 ? -11.471 6.116 15.479 1.00 78.94 679 SER A N 1
ATOM 4996 C CA . SER A 1 679 ? -11.565 7.563 15.233 1.00 78.94 679 SER A CA 1
ATOM 4997 C C . SER A 1 679 ? -11.140 8.362 16.474 1.00 78.94 679 SER A C 1
ATOM 4999 O O . SER A 1 679 ? -10.750 7.791 17.493 1.00 78.94 679 SER A O 1
ATOM 5001 N N . GLY A 1 680 ? -11.199 9.691 16.422 1.00 78.44 680 GLY A N 1
ATOM 5002 C CA . GLY A 1 680 ? -10.983 10.577 17.571 1.00 78.44 680 GLY A CA 1
ATOM 5003 C C . GLY A 1 680 ? -9.587 11.187 17.642 1.00 78.44 680 GLY A C 1
ATOM 5004 O O . GLY A 1 680 ? -8.613 10.611 17.154 1.00 78.44 680 GLY A O 1
ATOM 5005 N N . GLY A 1 681 ? -9.480 12.334 18.315 1.00 86.25 681 GLY A N 1
ATOM 5006 C CA . GLY A 1 681 ? -8.212 13.005 18.593 1.00 86.25 681 GLY A CA 1
ATOM 5007 C C . GLY A 1 681 ? -7.366 12.303 19.665 1.00 86.25 681 GLY A C 1
ATOM 5008 O O . GLY A 1 681 ? -7.342 11.079 19.778 1.00 86.25 681 GLY A O 1
ATOM 5009 N N . ASN A 1 682 ? -6.638 13.097 20.454 1.00 92.62 682 ASN A N 1
ATOM 5010 C CA . ASN A 1 682 ? -5.758 12.607 21.522 1.00 92.62 682 ASN A CA 1
ATOM 5011 C C . ASN A 1 682 ? -6.553 12.272 22.797 1.00 92.62 682 ASN A C 1
ATOM 5013 O O . ASN A 1 682 ? -6.629 13.087 23.720 1.00 92.62 682 ASN A O 1
ATOM 5017 N N . ASP A 1 683 ? -7.162 11.089 22.830 1.00 96.38 683 ASP A N 1
ATOM 5018 C CA . ASP A 1 683 ? -8.011 10.618 23.928 1.00 96.38 683 ASP A CA 1
ATOM 5019 C C . ASP A 1 683 ? -7.193 10.199 25.162 1.00 96.38 683 ASP A C 1
ATOM 5021 O O . ASP A 1 683 ? -6.065 9.707 25.063 1.00 96.38 683 ASP A O 1
ATOM 5025 N N . ILE A 1 684 ? -7.759 10.389 26.359 1.00 97.81 684 ILE A N 1
ATOM 5026 C CA . ILE A 1 684 ? -7.042 10.200 27.632 1.00 97.81 684 ILE A CA 1
ATOM 5027 C C . ILE A 1 684 ? -7.855 9.354 28.618 1.00 97.81 684 ILE A C 1
ATOM 5029 O O . ILE A 1 684 ? -8.997 9.668 28.943 1.00 97.81 684 ILE A O 1
ATOM 5033 N N . ILE A 1 685 ? -7.225 8.337 29.203 1.00 98.06 685 ILE A N 1
ATOM 5034 C CA . ILE A 1 685 ? -7.737 7.563 30.339 1.00 98.06 685 ILE A CA 1
ATOM 5035 C C . ILE A 1 685 ? -6.910 7.919 31.577 1.00 98.06 685 ILE A C 1
ATOM 5037 O O . ILE A 1 685 ? -5.839 7.368 31.840 1.00 98.06 685 ILE A O 1
ATOM 5041 N N . SER A 1 686 ? -7.422 8.890 32.331 1.00 97.69 686 SER A N 1
ATOM 5042 C CA . SER A 1 686 ? -6.844 9.392 33.587 1.00 97.69 686 SER A CA 1
ATOM 5043 C C . SER A 1 686 ? -7.480 8.772 34.838 1.00 97.69 686 SER A C 1
ATOM 5045 O O . SER A 1 686 ? -6.970 8.940 35.943 1.00 97.69 686 SER A O 1
ATOM 5047 N N . ALA A 1 687 ? -8.578 8.026 34.686 1.00 97.88 687 ALA A N 1
ATOM 5048 C CA . ALA A 1 687 ? -9.093 7.148 35.731 1.00 97.88 687 ALA A CA 1
ATOM 5049 C C . ALA A 1 687 ? -8.164 5.930 35.929 1.00 97.88 687 ALA A C 1
ATOM 5051 O O . ALA A 1 687 ? -7.694 5.377 34.933 1.00 97.88 687 ALA A O 1
ATOM 5052 N N . PRO A 1 688 ? -7.920 5.466 37.172 1.00 98.06 688 PRO A N 1
ATOM 5053 C CA . PRO A 1 688 ? -7.197 4.220 37.410 1.00 98.06 688 PRO A CA 1
ATOM 5054 C C . PRO A 1 688 ? -7.904 3.028 36.763 1.00 98.06 688 PRO A C 1
ATOM 5056 O O . PRO A 1 688 ? -9.130 2.910 36.847 1.00 98.06 688 PRO A O 1
ATOM 5059 N N . VAL A 1 689 ? -7.125 2.135 36.157 1.00 98.38 689 VAL A N 1
ATOM 5060 C CA . VAL A 1 689 ? -7.602 0.944 35.445 1.00 98.38 689 VAL A CA 1
ATOM 5061 C C . VAL A 1 689 ? -7.189 -0.320 36.203 1.00 98.38 689 VAL A C 1
ATOM 5063 O O . VAL A 1 689 ? -6.074 -0.423 36.721 1.00 98.38 689 VAL A O 1
ATOM 5066 N N . SER A 1 690 ? -8.078 -1.311 36.255 1.00 97.75 690 SER A N 1
ATOM 5067 C CA . SER A 1 690 ? -7.788 -2.646 36.779 1.00 97.75 690 SER A CA 1
ATOM 5068 C C . SER A 1 690 ? -8.139 -3.729 35.760 1.00 97.75 690 SER A C 1
ATOM 5070 O O . SER A 1 690 ? -9.240 -3.735 35.211 1.00 97.75 690 SER A O 1
ATOM 5072 N N . LEU A 1 691 ? -7.201 -4.637 35.504 1.00 97.94 691 LEU A N 1
ATOM 5073 C CA . LEU A 1 691 ? -7.329 -5.756 34.576 1.00 97.94 691 LEU A CA 1
ATOM 5074 C C . LEU A 1 691 ? -7.657 -7.027 35.366 1.00 97.94 691 LEU A C 1
ATOM 5076 O O . LEU A 1 691 ? -6.816 -7.538 36.117 1.00 97.94 691 LEU A O 1
ATOM 5080 N N . VAL A 1 692 ? -8.885 -7.525 35.215 1.00 96.56 692 VAL A N 1
ATOM 5081 C CA . VAL A 1 692 ? -9.286 -8.850 35.717 1.00 96.56 692 VAL A CA 1
ATOM 5082 C C . VAL A 1 692 ? -8.976 -9.895 34.653 1.00 96.56 692 VAL A C 1
ATOM 5084 O O . VAL A 1 692 ? -8.259 -10.850 34.933 1.00 96.56 692 VAL A O 1
ATOM 5087 N N . ASP A 1 693 ? -9.450 -9.652 33.431 1.00 93.12 693 ASP A N 1
ATOM 5088 C CA . ASP A 1 693 ? -9.140 -10.448 32.243 1.00 93.12 693 ASP A CA 1
ATOM 5089 C C . ASP A 1 693 ? -8.076 -9.754 31.375 1.00 93.12 693 ASP A C 1
ATOM 5091 O O . ASP A 1 693 ? -7.698 -8.606 31.632 1.00 93.12 693 ASP A O 1
ATOM 5095 N N . ARG A 1 694 ? -7.589 -10.436 30.327 1.00 93.75 694 ARG A N 1
ATOM 5096 C CA . ARG A 1 694 ? -6.704 -9.816 29.327 1.00 93.75 694 ARG A CA 1
ATOM 5097 C C . ARG A 1 694 ? -7.427 -8.667 28.626 1.00 93.75 694 ARG A C 1
ATOM 5099 O O . ARG A 1 694 ? -8.506 -8.888 28.092 1.00 93.75 694 ARG A O 1
ATOM 5106 N N . LEU A 1 695 ? -6.814 -7.488 28.563 1.00 97.31 695 LEU A N 1
ATOM 5107 C CA . LEU A 1 695 ? -7.298 -6.365 27.761 1.00 97.31 695 LEU A CA 1
ATOM 5108 C C . LEU A 1 695 ? -6.571 -6.318 26.414 1.00 97.31 695 LEU A C 1
ATOM 5110 O O . LEU A 1 695 ? -5.351 -6.179 26.386 1.00 97.31 695 LEU A O 1
ATOM 5114 N N . VAL A 1 696 ? -7.309 -6.375 25.309 1.00 95.06 696 VAL A N 1
ATOM 5115 C CA . VAL A 1 696 ? -6.797 -6.038 23.974 1.00 95.06 696 VAL A CA 1
ATOM 5116 C C . VAL A 1 696 ? -7.120 -4.574 23.689 1.00 95.06 696 VAL A C 1
ATOM 5118 O O . VAL A 1 696 ? -8.283 -4.181 23.693 1.00 95.06 696 VAL A O 1
ATOM 5121 N N . VAL A 1 697 ? -6.093 -3.762 23.460 1.00 96.62 697 VAL A N 1
ATOM 5122 C CA . VAL A 1 697 ? -6.189 -2.353 23.070 1.00 96.62 697 VAL A CA 1
ATOM 5123 C C . VAL A 1 697 ? -5.918 -2.261 21.573 1.00 96.62 697 VAL A C 1
ATOM 5125 O O . VAL A 1 697 ? -4.760 -2.263 21.161 1.00 96.62 697 VAL A O 1
ATOM 5128 N N . THR A 1 698 ? -6.982 -2.194 20.775 1.00 92.62 698 THR A N 1
ATOM 5129 C CA . THR A 1 698 ? -6.913 -1.994 19.320 1.00 92.62 698 THR A CA 1
ATOM 5130 C C . THR A 1 698 ? -7.008 -0.504 19.038 1.00 92.62 698 THR A C 1
ATOM 5132 O O . THR A 1 698 ? -8.055 0.108 19.243 1.00 92.62 698 THR A O 1
ATOM 5135 N N . GLN A 1 699 ? -5.901 0.090 18.615 1.00 91.62 699 GLN A N 1
ATOM 5136 C CA . GLN A 1 699 ? -5.793 1.521 18.361 1.00 91.62 699 GLN A CA 1
ATOM 5137 C C . GLN A 1 699 ? -5.346 1.717 16.915 1.00 91.62 699 GLN A C 1
ATOM 5139 O O . GLN A 1 699 ? -4.201 1.431 16.577 1.00 91.62 699 GLN A O 1
ATOM 5144 N N . SER A 1 700 ? -6.257 2.210 16.083 1.00 88.56 700 SER A N 1
ATOM 5145 C CA . SER A 1 700 ? -6.059 2.423 14.643 1.00 88.56 700 SER A CA 1
ATOM 5146 C C . SER A 1 700 ? -6.345 3.867 14.217 1.00 88.56 700 SER A C 1
ATOM 5148 O O . SER A 1 700 ? -6.207 4.195 13.043 1.00 88.56 700 SER A O 1
ATOM 5150 N N . ALA A 1 701 ? -6.729 4.747 15.148 1.00 85.50 701 ALA A N 1
ATOM 5151 C CA . ALA A 1 701 ? -6.886 6.170 14.865 1.00 85.50 701 ALA A CA 1
ATOM 5152 C C . ALA A 1 701 ? -5.525 6.885 14.777 1.00 85.50 701 ALA A C 1
ATOM 5154 O O . ALA A 1 701 ? -4.564 6.523 15.461 1.00 85.50 701 ALA A O 1
ATOM 5155 N N . SER A 1 702 ? -5.477 7.975 14.006 1.00 80.69 702 SER A N 1
ATOM 5156 C CA . SER A 1 702 ? -4.311 8.868 13.922 1.00 80.69 702 SER A CA 1
ATOM 5157 C C . SER A 1 702 ? -4.056 9.655 15.217 1.00 80.69 702 SER A C 1
ATOM 5159 O O . SER A 1 702 ? -2.911 9.965 15.545 1.00 80.69 702 SER A O 1
ATOM 5161 N N . GLY A 1 703 ? -5.108 9.966 15.982 1.00 87.75 703 GLY A N 1
ATOM 5162 C CA . GLY A 1 703 ? -5.001 10.551 17.318 1.00 87.75 703 GLY A CA 1
ATOM 5163 C C . GLY A 1 703 ? -4.555 9.524 18.363 1.00 87.75 703 GLY A C 1
ATOM 5164 O O . GLY A 1 703 ? -4.978 8.371 18.329 1.00 87.75 703 GLY A O 1
ATOM 5165 N N . THR A 1 704 ? -3.714 9.928 19.317 1.00 94.50 704 THR A N 1
ATOM 5166 C CA . THR A 1 704 ? -3.161 9.030 20.350 1.00 94.50 704 THR A CA 1
ATOM 5167 C C . THR A 1 704 ? -4.193 8.586 21.396 1.00 94.50 704 THR A C 1
ATOM 5169 O O . THR A 1 704 ? -5.205 9.251 21.613 1.00 94.50 704 THR A O 1
ATOM 5172 N N . LEU A 1 705 ? -3.905 7.489 22.105 1.00 97.56 705 LEU A N 1
ATOM 5173 C CA . LEU A 1 705 ? -4.625 7.083 23.318 1.00 97.56 705 LEU A CA 1
ATOM 5174 C C . LEU A 1 705 ? -3.679 7.065 24.522 1.00 97.56 705 LEU A C 1
ATOM 5176 O O . LEU A 1 705 ? -2.772 6.238 24.583 1.00 97.56 705 LEU A O 1
ATOM 5180 N N . THR A 1 706 ? -3.900 7.930 25.510 1.00 98.12 706 THR A N 1
ATOM 5181 C CA . THR A 1 706 ? -3.003 8.078 26.669 1.00 98.12 706 THR A CA 1
ATOM 5182 C C . THR A 1 706 ? -3.590 7.502 27.955 1.00 98.12 706 THR A C 1
ATOM 5184 O O . THR A 1 706 ? -4.561 8.030 28.489 1.00 98.12 706 THR A O 1
ATOM 5187 N N . PHE A 1 707 ? -2.937 6.499 28.544 1.00 98.44 707 PHE A N 1
ATOM 5188 C CA . PHE A 1 707 ? -3.207 6.046 29.911 1.00 98.44 707 PHE A CA 1
ATOM 5189 C C . PHE A 1 707 ? -2.352 6.836 30.911 1.00 98.44 707 PHE A C 1
ATOM 5191 O O . PHE A 1 707 ? -1.128 6.688 30.971 1.00 98.44 707 PHE A O 1
ATOM 5198 N N . SER A 1 708 ? -3.008 7.661 31.727 1.00 97.44 708 SER A N 1
ATOM 5199 C CA . SER A 1 708 ? -2.397 8.472 32.790 1.00 97.44 708 SER A CA 1
ATOM 5200 C C . SER A 1 708 ? -2.935 8.159 34.193 1.00 97.44 708 SER A C 1
ATOM 5202 O O . SER A 1 708 ? -2.346 8.599 35.178 1.00 97.44 708 SER A O 1
ATOM 5204 N N . GLY A 1 709 ? -3.993 7.350 34.322 1.00 95.69 709 GLY A N 1
ATOM 5205 C CA . GLY A 1 709 ? -4.534 6.926 35.624 1.00 95.69 709 GLY A CA 1
ATOM 5206 C C . GLY A 1 709 ? -3.774 5.790 36.323 1.00 95.69 709 GLY A C 1
ATOM 5207 O O . GLY A 1 709 ? -4.006 5.542 37.504 1.00 95.69 709 GLY A O 1
ATOM 5208 N N . GLY A 1 710 ? -2.871 5.111 35.606 1.00 95.44 710 GLY A N 1
ATOM 5209 C CA . GLY A 1 710 ? -2.216 3.878 36.054 1.00 95.44 710 GLY A CA 1
ATOM 5210 C C . GLY A 1 710 ? -3.093 2.633 35.856 1.00 95.44 710 GLY A C 1
ATOM 5211 O O . GLY A 1 710 ? -4.317 2.681 35.984 1.00 95.44 710 GLY A O 1
ATOM 5212 N N . ILE A 1 711 ? -2.456 1.513 35.523 1.00 98.12 711 ILE A N 1
ATOM 5213 C CA . ILE A 1 711 ? -3.069 0.216 35.210 1.00 98.12 711 ILE A CA 1
ATOM 5214 C C . ILE A 1 711 ? -2.564 -0.820 36.221 1.00 98.12 711 ILE A C 1
ATOM 5216 O O . ILE A 1 711 ? -1.367 -0.900 36.493 1.00 98.12 711 ILE A O 1
ATOM 5220 N N . SER A 1 712 ? -3.467 -1.629 36.768 1.00 97.25 712 SER A N 1
ATOM 5221 C CA . SER A 1 712 ? -3.220 -2.604 37.842 1.00 97.25 712 SER A CA 1
ATOM 5222 C C . SER A 1 712 ? -3.939 -3.932 37.569 1.00 97.25 712 SER A C 1
ATOM 5224 O O . SER A 1 712 ? -4.750 -4.002 36.653 1.00 97.25 712 SER A O 1
ATOM 5226 N N . GLY A 1 713 ? -3.700 -4.976 38.371 1.00 96.12 713 GLY A N 1
ATOM 5227 C CA . GLY A 1 713 ? -4.475 -6.228 38.326 1.00 96.12 713 GLY A CA 1
ATOM 5228 C C . GLY A 1 713 ? -3.696 -7.463 37.857 1.00 96.12 713 GLY A C 1
ATOM 5229 O O . GLY A 1 713 ? -2.467 -7.458 37.777 1.00 96.12 713 GLY A O 1
ATOM 5230 N N . ALA A 1 714 ? -4.419 -8.553 37.601 1.00 93.62 714 ALA A N 1
ATOM 5231 C CA . ALA A 1 714 ? -3.842 -9.843 37.206 1.00 93.62 714 ALA A CA 1
ATOM 5232 C C . ALA A 1 714 ? -3.900 -10.097 35.690 1.00 93.62 714 ALA A C 1
ATOM 5234 O O . ALA A 1 714 ? -3.145 -10.922 35.182 1.00 93.62 714 ALA A O 1
ATOM 5235 N N . GLY A 1 715 ? -4.774 -9.386 34.972 1.00 94.81 715 GLY A N 1
ATOM 5236 C CA . GLY A 1 715 ? -4.920 -9.512 33.526 1.00 94.81 715 GLY A CA 1
ATOM 5237 C C . GLY A 1 715 ? -3.677 -9.074 32.744 1.00 94.81 715 GLY A C 1
ATOM 5238 O O . GLY A 1 715 ? -2.898 -8.229 33.190 1.00 94.81 715 GLY A O 1
ATOM 5239 N N . ALA A 1 716 ? -3.516 -9.670 31.564 1.00 95.69 716 ALA A N 1
ATOM 5240 C CA . ALA A 1 716 ? -2.537 -9.279 30.550 1.00 95.69 716 ALA A CA 1
ATOM 5241 C C . ALA A 1 716 ? -3.020 -8.061 29.740 1.00 95.69 716 ALA A C 1
ATOM 5243 O O . ALA A 1 716 ? -4.207 -7.724 29.763 1.00 95.69 716 ALA A O 1
ATOM 5244 N N . LEU A 1 717 ? -2.126 -7.428 28.983 1.00 97.94 717 LEU A N 1
ATOM 5245 C CA . LEU A 1 717 ? -2.457 -6.330 28.073 1.00 97.94 717 LEU A CA 1
ATOM 5246 C C . LEU A 1 717 ? -1.835 -6.585 26.699 1.00 97.94 717 LEU A C 1
ATOM 5248 O O . LEU A 1 717 ? -0.622 -6.710 26.597 1.00 97.94 717 LEU A O 1
ATOM 5252 N N . THR A 1 718 ? -2.647 -6.617 25.646 1.00 96.62 718 THR A N 1
ATOM 5253 C CA . THR A 1 718 ? -2.190 -6.674 24.249 1.00 96.62 718 THR A CA 1
ATOM 5254 C C . THR A 1 718 ? -2.417 -5.312 23.599 1.00 96.62 718 THR A C 1
ATOM 5256 O O . THR A 1 718 ? -3.533 -4.804 23.644 1.00 96.62 718 THR A O 1
ATOM 5259 N N . LYS A 1 719 ? -1.388 -4.717 22.995 1.00 95.62 719 LYS A N 1
ATOM 5260 C CA . LYS A 1 719 ? -1.491 -3.527 22.137 1.00 95.62 719 LYS A CA 1
ATOM 5261 C C . LYS A 1 719 ? -1.491 -3.975 20.676 1.00 95.62 719 LYS A C 1
ATOM 5263 O O . LYS A 1 719 ? -0.493 -4.532 20.236 1.00 95.62 719 LYS A O 1
ATOM 5268 N N . ALA A 1 720 ? -2.580 -3.692 19.968 1.00 90.69 720 ALA A N 1
ATOM 5269 C CA . ALA A 1 720 ? -2.810 -4.011 18.559 1.00 90.69 720 ALA A CA 1
ATOM 5270 C C . ALA A 1 720 ? -3.202 -2.749 17.757 1.00 90.69 720 ALA A C 1
ATOM 5272 O O . ALA A 1 720 ? -3.466 -1.688 18.346 1.00 90.69 720 ALA A O 1
ATOM 5273 N N . GLY A 1 721 ? -3.250 -2.871 16.429 1.00 87.44 721 GLY A N 1
ATOM 5274 C CA . GLY A 1 721 ? -3.518 -1.795 15.465 1.00 87.44 721 GLY A CA 1
ATOM 5275 C C . GLY A 1 721 ? -2.363 -0.796 15.312 1.00 87.44 721 GLY A C 1
ATOM 5276 O O . GLY A 1 721 ? -1.676 -0.482 16.281 1.00 87.44 721 GLY A O 1
ATOM 5277 N N . ALA A 1 722 ? -2.167 -0.247 14.114 1.00 83.81 722 ALA A N 1
ATOM 5278 C CA . ALA A 1 722 ? -0.986 0.557 13.777 1.00 83.81 722 ALA A CA 1
ATOM 5279 C C . ALA A 1 722 ? -0.823 1.863 14.593 1.00 83.81 722 ALA A C 1
ATOM 5281 O O . ALA A 1 722 ? 0.270 2.419 14.695 1.00 83.81 722 ALA A O 1
ATOM 5282 N N . GLY A 1 723 ? -1.892 2.371 15.213 1.00 88.25 723 GLY A N 1
ATOM 5283 C CA . GLY A 1 723 ? -1.892 3.645 15.931 1.00 88.25 723 GLY A CA 1
ATOM 5284 C C . GLY A 1 723 ? -1.129 3.631 17.265 1.00 88.25 723 GLY A C 1
ATOM 5285 O O . GLY A 1 723 ? -0.737 2.595 17.810 1.00 88.25 723 GLY A O 1
ATOM 5286 N N . THR A 1 724 ? -0.956 4.823 17.847 1.00 95.50 724 THR A N 1
ATOM 5287 C CA . THR A 1 724 ? -0.149 5.025 19.066 1.00 95.50 724 THR A CA 1
ATOM 5288 C C . THR A 1 724 ? -0.965 4.953 20.360 1.00 95.50 724 THR A C 1
ATOM 5290 O O . THR A 1 724 ? -1.941 5.692 20.542 1.00 95.50 724 THR A O 1
ATOM 5293 N N . VAL A 1 725 ? -0.496 4.140 21.313 1.00 98.31 725 VAL A N 1
ATOM 5294 C CA . VAL A 1 725 ? -0.901 4.169 22.731 1.00 98.31 725 VAL A CA 1
ATOM 5295 C C . VAL A 1 725 ? 0.241 4.722 23.580 1.00 98.31 725 VAL A C 1
ATOM 5297 O O . VAL A 1 725 ? 1.399 4.395 23.351 1.00 98.31 725 VAL A O 1
ATOM 5300 N N . VAL A 1 726 ? -0.074 5.536 24.587 1.00 98.31 726 VAL A N 1
ATOM 5301 C CA . VAL A 1 726 ? 0.901 6.184 25.475 1.00 98.31 726 VAL A CA 1
ATOM 5302 C C . VAL A 1 726 ? 0.688 5.739 26.922 1.00 98.31 726 VAL A C 1
ATOM 5304 O O . VAL A 1 726 ? -0.405 5.887 27.469 1.00 98.31 726 VAL A O 1
ATOM 5307 N N . PHE A 1 727 ? 1.740 5.257 27.586 1.00 98.25 727 PHE A N 1
ATOM 5308 C CA . PHE A 1 727 ? 1.759 5.028 29.035 1.00 98.25 727 PHE A CA 1
ATOM 5309 C C . PHE A 1 727 ? 2.487 6.183 29.736 1.00 98.25 727 PHE A C 1
ATOM 5311 O O . PHE A 1 727 ? 3.713 6.299 29.685 1.00 98.25 727 PHE A O 1
ATOM 5318 N N . ALA A 1 728 ? 1.712 7.048 30.397 1.00 97.12 728 ALA A N 1
ATOM 5319 C CA . ALA A 1 728 ? 2.192 8.267 31.056 1.00 97.12 728 ALA A CA 1
ATOM 5320 C C . ALA A 1 728 ? 2.374 8.136 32.581 1.00 97.12 728 ALA A C 1
ATOM 5322 O O . ALA A 1 728 ? 2.982 9.009 33.202 1.00 97.12 728 ALA A O 1
ATOM 5323 N N . SER A 1 729 ? 1.906 7.037 33.177 1.00 96.06 729 SER A N 1
ATOM 5324 C CA . SER A 1 729 ? 1.967 6.781 34.623 1.00 96.06 729 SER A CA 1
ATOM 5325 C C . SER A 1 729 ? 2.535 5.395 34.941 1.00 96.06 729 SER A C 1
ATOM 5327 O O . SER A 1 729 ? 2.519 4.527 34.067 1.00 96.06 729 SER A O 1
ATOM 5329 N N . PRO A 1 730 ? 3.031 5.165 36.174 1.00 95.00 730 PRO A N 1
ATOM 5330 C CA . PRO A 1 730 ? 3.481 3.848 36.607 1.00 95.00 730 PRO A CA 1
ATOM 5331 C C . PRO A 1 730 ? 2.355 2.810 36.570 1.00 95.00 730 PRO A C 1
ATOM 5333 O O . PRO A 1 730 ? 1.243 3.085 37.027 1.00 95.00 730 PRO A O 1
ATOM 5336 N N . ASN A 1 731 ? 2.665 1.612 36.079 1.00 96.06 731 ASN A N 1
ATOM 5337 C CA . ASN A 1 731 ? 1.727 0.496 35.973 1.00 96.06 731 ASN A CA 1
ATOM 5338 C C . ASN A 1 731 ? 2.185 -0.698 36.831 1.00 96.06 731 ASN A C 1
ATOM 5340 O O . ASN A 1 731 ? 3.378 -0.925 37.015 1.00 96.06 731 ASN A O 1
ATOM 5344 N N . THR A 1 732 ? 1.233 -1.454 37.381 1.00 94.94 732 THR A N 1
ATOM 5345 C CA . THR A 1 732 ? 1.459 -2.510 38.393 1.00 94.94 732 THR A CA 1
ATOM 5346 C C . THR A 1 732 ? 0.668 -3.797 38.129 1.00 94.94 732 THR A C 1
ATOM 5348 O O . THR A 1 732 ? 0.492 -4.616 39.031 1.00 94.94 732 THR A O 1
ATOM 5351 N N . TYR A 1 733 ? 0.160 -3.985 36.908 1.00 95.88 733 TYR A N 1
ATOM 5352 C CA . TYR A 1 733 ? -0.446 -5.254 36.506 1.00 95.88 733 TYR A CA 1
ATOM 5353 C C . TYR A 1 733 ? 0.615 -6.353 36.328 1.00 95.88 733 TYR A C 1
ATOM 5355 O O . TYR A 1 733 ? 1.790 -6.068 36.094 1.00 95.88 733 TYR A O 1
ATOM 5363 N N . THR A 1 734 ? 0.203 -7.612 36.484 1.00 94.62 734 THR A N 1
ATOM 5364 C CA . THR A 1 734 ? 1.127 -8.763 36.561 1.00 94.62 734 THR A CA 1
ATOM 5365 C C . THR A 1 734 ? 1.049 -9.716 35.366 1.00 94.62 734 THR A C 1
ATOM 5367 O O . THR A 1 734 ? 1.988 -10.477 35.140 1.00 94.62 734 THR A O 1
ATOM 5370 N N . GLY A 1 735 ? -0.030 -9.665 34.577 1.00 94.38 735 GLY A N 1
ATOM 5371 C CA . GLY A 1 735 ? -0.122 -10.386 33.308 1.00 94.38 735 GLY A CA 1
ATOM 5372 C C . GLY A 1 735 ? 0.746 -9.744 32.222 1.00 94.38 735 GLY A C 1
ATOM 5373 O O . GLY A 1 735 ? 1.009 -8.546 32.274 1.00 94.38 735 GLY A O 1
ATOM 5374 N N . VAL A 1 736 ? 1.164 -10.547 31.240 1.00 94.00 736 VAL A N 1
ATOM 5375 C CA . VAL A 1 736 ? 2.094 -10.163 30.158 1.00 94.00 736 VAL A CA 1
ATOM 5376 C C . VAL A 1 736 ? 1.614 -8.927 29.386 1.00 94.00 736 VAL A C 1
ATOM 5378 O O . VAL A 1 736 ? 0.424 -8.782 29.101 1.00 94.00 736 VAL A O 1
ATOM 5381 N N . THR A 1 737 ? 2.550 -8.054 29.016 1.00 96.31 737 THR A N 1
ATOM 5382 C CA . THR A 1 737 ? 2.347 -6.974 28.047 1.00 96.31 737 THR A CA 1
ATOM 5383 C C . THR A 1 737 ? 2.782 -7.455 26.661 1.00 96.31 737 THR A C 1
ATOM 5385 O O . THR A 1 737 ? 3.976 -7.601 26.428 1.00 96.31 737 THR A O 1
ATOM 5388 N N . THR A 1 738 ? 1.848 -7.677 25.738 1.00 95.75 738 THR A N 1
ATOM 5389 C CA . THR A 1 738 ? 2.127 -8.052 24.340 1.00 95.75 738 THR A CA 1
ATOM 5390 C C . THR A 1 738 ? 2.027 -6.834 23.423 1.00 95.75 738 THR A C 1
ATOM 5392 O O . THR A 1 738 ? 1.041 -6.096 23.480 1.00 95.75 738 THR A O 1
ATOM 5395 N N . LEU A 1 739 ? 3.021 -6.642 22.558 1.00 96.25 739 LEU A N 1
ATOM 5396 C CA . LEU A 1 739 ? 3.040 -5.660 21.475 1.00 96.25 739 LEU A CA 1
ATOM 5397 C C . LEU A 1 739 ? 2.855 -6.385 20.141 1.00 96.25 739 LEU A C 1
ATOM 5399 O O . LEU A 1 739 ? 3.816 -6.869 19.542 1.00 96.25 739 LEU A O 1
ATOM 5403 N N . ASP A 1 740 ? 1.598 -6.469 19.726 1.00 89.75 740 ASP A N 1
ATOM 5404 C CA . ASP A 1 740 ? 1.129 -7.129 18.507 1.00 89.75 740 ASP A CA 1
ATOM 5405 C C . ASP A 1 740 ? 1.337 -6.210 17.295 1.00 89.75 740 ASP A C 1
ATOM 5407 O O . ASP A 1 740 ? 1.994 -6.601 16.342 1.00 89.75 740 ASP A O 1
ATOM 5411 N N . ASP A 1 741 ? 0.928 -4.939 17.388 1.00 87.44 741 ASP A N 1
ATOM 5412 C CA . ASP A 1 741 ? 1.069 -3.970 16.289 1.00 87.44 741 ASP A CA 1
ATOM 5413 C C . ASP A 1 741 ? 1.138 -2.506 16.785 1.00 87.44 741 ASP A C 1
ATOM 5415 O O . ASP A 1 741 ? 0.725 -2.174 17.908 1.00 87.44 741 ASP A O 1
ATOM 5419 N N . GLY A 1 742 ? 1.678 -1.621 15.946 1.00 89.69 742 GLY A N 1
ATOM 5420 C CA . GLY A 1 742 ? 1.812 -0.181 16.155 1.00 89.69 742 GLY A CA 1
ATOM 5421 C C . GLY A 1 742 ? 2.748 0.212 17.300 1.00 89.69 742 GLY A C 1
ATOM 5422 O O . GLY A 1 742 ? 3.586 -0.563 17.765 1.00 89.69 742 GLY A O 1
ATOM 5423 N N . LEU A 1 743 ? 2.592 1.446 17.785 1.00 96.12 743 LEU A N 1
ATOM 5424 C CA . LEU A 1 743 ? 3.476 2.038 18.794 1.00 96.12 743 LEU A CA 1
ATOM 5425 C C . LEU A 1 743 ? 2.886 1.984 20.216 1.00 96.12 743 LEU A C 1
ATOM 5427 O O . LEU A 1 743 ? 1.808 2.533 20.475 1.00 96.12 743 LEU A O 1
ATOM 5431 N N . LEU A 1 744 ? 3.639 1.428 21.175 1.00 98.25 744 LEU A N 1
ATOM 5432 C CA . LEU A 1 744 ? 3.462 1.703 22.609 1.00 98.25 744 LEU A CA 1
ATOM 5433 C C . LEU A 1 744 ? 4.537 2.682 23.093 1.00 98.25 744 LEU A C 1
ATOM 5435 O O . LEU A 1 744 ? 5.696 2.313 23.269 1.00 98.25 744 LEU A O 1
ATOM 5439 N N . LEU A 1 745 ? 4.148 3.923 23.366 1.00 98.19 745 LEU A N 1
ATOM 5440 C CA . LEU A 1 745 ? 5.036 5.004 23.779 1.00 98.19 745 LEU A CA 1
ATOM 5441 C C . LEU A 1 745 ? 5.091 5.152 25.310 1.00 98.19 745 LEU A C 1
ATOM 5443 O O . LEU A 1 745 ? 4.097 5.460 25.970 1.00 98.19 745 LEU A O 1
ATOM 5447 N N . LEU A 1 746 ? 6.275 4.981 25.896 1.00 97.69 746 LEU A N 1
ATOM 5448 C CA . LEU A 1 746 ? 6.517 5.137 27.329 1.00 97.69 746 LEU A CA 1
ATOM 5449 C C . LEU A 1 746 ? 6.931 6.574 27.665 1.00 97.69 746 LEU A C 1
ATOM 5451 O O . LEU A 1 746 ? 8.103 6.936 27.570 1.00 97.69 746 LEU A O 1
ATOM 5455 N N . HIS A 1 747 ? 5.973 7.383 28.124 1.00 95.69 747 HIS A N 1
ATOM 5456 C CA . HIS A 1 747 ? 6.229 8.692 28.748 1.00 95.69 747 HIS A CA 1
ATOM 5457 C C . HIS A 1 747 ? 6.694 8.570 30.210 1.00 95.69 747 HIS A C 1
ATOM 5459 O O . HIS A 1 747 ? 7.158 9.546 30.800 1.00 95.69 747 HIS A O 1
ATOM 5465 N N . ASN A 1 748 ? 6.607 7.374 30.798 1.00 94.25 748 ASN A N 1
ATOM 5466 C CA . ASN A 1 748 ? 7.075 7.072 32.145 1.00 94.25 748 ASN A CA 1
ATOM 5467 C C . ASN A 1 748 ? 7.990 5.837 32.138 1.00 94.25 748 ASN A C 1
ATOM 5469 O O . ASN A 1 7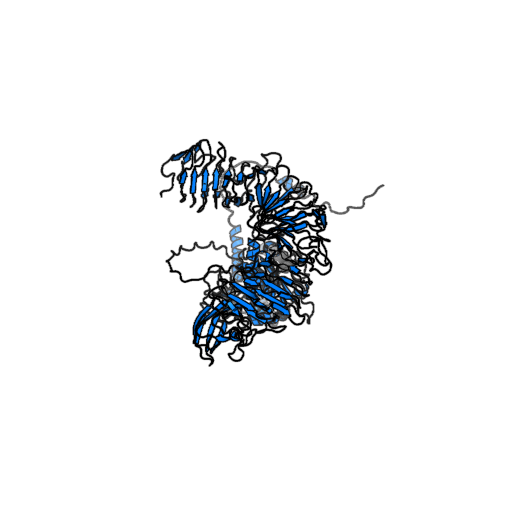48 ? 7.648 4.822 31.534 1.00 94.25 748 ASN A O 1
ATOM 5473 N N . ALA A 1 749 ? 9.121 5.892 32.849 1.00 90.38 749 ALA A N 1
ATOM 5474 C CA . ALA A 1 749 ? 10.085 4.787 32.910 1.00 90.38 749 ALA A CA 1
ATOM 5475 C C . ALA A 1 749 ? 9.520 3.537 33.613 1.00 90.38 749 ALA A C 1
ATOM 5477 O O . ALA A 1 749 ? 9.993 2.431 33.366 1.00 90.38 749 ALA A O 1
ATOM 5478 N N . SER A 1 750 ? 8.480 3.703 34.439 1.00 92.06 750 SER A N 1
ATOM 5479 C CA . SER A 1 750 ? 7.681 2.633 35.056 1.00 92.06 750 SER A CA 1
ATOM 5480 C C . SER A 1 750 ? 6.345 2.391 34.332 1.00 92.06 750 SER A C 1
ATOM 5482 O O . SER A 1 750 ? 5.433 1.790 34.898 1.00 92.06 750 SER A O 1
ATOM 5484 N N . GLY A 1 751 ? 6.199 2.878 33.092 1.00 94.31 751 GLY A N 1
ATOM 5485 C CA . GLY A 1 751 ? 5.001 2.678 32.268 1.00 94.31 751 GLY A CA 1
ATOM 5486 C C . GLY A 1 751 ? 4.758 1.208 31.908 1.00 94.31 751 GLY A C 1
ATOM 5487 O O . GLY A 1 751 ? 3.613 0.788 31.781 1.00 94.31 751 GLY A O 1
ATOM 5488 N N . LEU A 1 752 ? 5.808 0.392 31.827 1.00 94.50 752 LEU A N 1
ATOM 5489 C CA . LEU A 1 752 ? 5.680 -1.063 31.923 1.00 94.50 752 LEU A CA 1
ATOM 5490 C C . LEU A 1 752 ? 5.806 -1.482 33.397 1.00 94.50 752 LEU A C 1
ATOM 5492 O O . LEU A 1 752 ? 6.665 -0.929 34.088 1.00 94.50 752 LEU A O 1
ATOM 5496 N N . PRO A 1 753 ? 5.039 -2.470 33.893 1.00 92.38 753 PRO A N 1
ATOM 5497 C CA . PRO A 1 753 ? 5.262 -3.027 35.228 1.00 92.38 753 PRO A CA 1
ATOM 5498 C C . PRO A 1 753 ? 6.677 -3.611 35.341 1.00 92.38 753 PRO A C 1
ATOM 5500 O O . PRO A 1 753 ? 7.091 -4.374 34.472 1.00 92.38 753 PRO A O 1
ATOM 5503 N N . GLY A 1 754 ? 7.429 -3.205 36.368 1.00 86.00 754 GLY A N 1
ATOM 5504 C CA . GLY A 1 754 ? 8.876 -3.460 36.502 1.00 86.00 754 GLY A CA 1
ATOM 5505 C C . GLY A 1 754 ? 9.786 -2.401 35.854 1.00 86.00 754 GLY A C 1
ATOM 5506 O O . GLY A 1 754 ? 10.966 -2.306 36.161 1.00 86.00 754 GLY A O 1
ATOM 5507 N N . GLY A 1 755 ? 9.238 -1.534 35.000 1.00 91.38 755 GLY A N 1
ATOM 5508 C CA . GLY A 1 755 ? 9.970 -0.466 34.319 1.00 91.38 755 GLY A CA 1
ATOM 5509 C C . GLY A 1 755 ? 10.867 -0.939 33.174 1.00 91.38 755 GLY A C 1
ATOM 5510 O O . GLY A 1 755 ? 10.735 -2.060 32.688 1.00 91.38 755 GLY A O 1
ATOM 5511 N N . ILE A 1 756 ? 11.733 -0.057 32.675 1.00 92.56 756 ILE A N 1
ATOM 5512 C CA . ILE A 1 756 ? 12.568 -0.298 31.479 1.00 92.56 756 ILE A CA 1
ATOM 5513 C C . ILE A 1 756 ? 13.957 -0.892 31.770 1.00 92.56 756 ILE A C 1
ATOM 5515 O O . ILE A 1 756 ? 14.685 -1.207 30.827 1.00 92.56 756 ILE A O 1
ATOM 5519 N N . ASP A 1 757 ? 14.346 -1.033 33.040 1.00 89.44 757 ASP A N 1
ATOM 5520 C CA . ASP A 1 757 ? 15.688 -1.476 33.433 1.00 89.44 757 ASP A CA 1
ATOM 5521 C C . ASP A 1 757 ? 15.757 -2.934 33.930 1.00 89.44 757 ASP A C 1
ATOM 5523 O O . ASP A 1 757 ? 14.814 -3.709 33.779 1.00 89.44 757 ASP A O 1
ATOM 5527 N N . ASN A 1 758 ? 16.923 -3.350 34.429 1.00 79.69 758 ASN A N 1
ATOM 5528 C CA . ASN A 1 758 ? 17.190 -4.717 34.879 1.00 79.69 758 ASN A CA 1
ATOM 5529 C C . ASN A 1 758 ? 17.026 -4.938 36.396 1.00 79.69 758 ASN A C 1
ATOM 5531 O O . ASN A 1 758 ? 17.490 -5.962 36.898 1.00 79.69 758 ASN A O 1
ATOM 5535 N N . THR A 1 759 ? 16.407 -4.010 37.134 1.00 77.38 759 THR A N 1
ATOM 5536 C CA . THR A 1 759 ? 16.184 -4.130 38.593 1.00 77.38 759 THR A CA 1
ATOM 5537 C C . THR A 1 759 ? 14.958 -4.975 38.973 1.00 77.38 759 THR A C 1
ATOM 5539 O O . THR A 1 759 ? 14.688 -5.177 40.157 1.00 77.38 759 THR A O 1
ATOM 5542 N N . VAL A 1 760 ? 14.269 -5.497 37.956 1.00 69.81 760 VAL A N 1
ATOM 5543 C CA . VAL A 1 760 ? 13.022 -6.271 37.985 1.00 69.81 760 VAL A CA 1
ATOM 5544 C C . VAL A 1 760 ? 13.033 -7.535 38.857 1.00 69.81 760 VAL A C 1
ATOM 5546 O O . VAL A 1 760 ? 14.037 -8.250 38.954 1.00 69.81 760 VAL A O 1
ATOM 5549 N N . GLY A 1 761 ? 11.884 -7.840 39.465 1.00 68.69 761 GLY A N 1
ATOM 5550 C CA . GLY A 1 761 ? 11.681 -8.958 40.390 1.00 68.69 761 GLY A CA 1
ATOM 5551 C C . GLY A 1 761 ? 10.481 -9.868 40.087 1.00 68.69 761 GLY A C 1
ATOM 5552 O O . GLY A 1 761 ? 9.724 -9.705 39.132 1.00 68.69 761 GLY A O 1
ATOM 5553 N N . ALA A 1 762 ? 10.298 -10.883 40.939 1.00 68.81 762 ALA A N 1
ATOM 5554 C CA . ALA A 1 762 ? 9.191 -11.830 40.817 1.00 68.81 762 ALA A CA 1
ATOM 5555 C C . ALA A 1 762 ? 7.839 -11.166 41.147 1.00 68.81 762 ALA A C 1
ATOM 5557 O O . ALA A 1 762 ? 7.649 -10.664 42.254 1.00 68.81 762 ALA A O 1
ATOM 5558 N N . GLY A 1 763 ? 6.890 -11.238 40.208 1.00 72.38 763 GLY A N 1
ATOM 5559 C CA . GLY A 1 763 ? 5.549 -10.648 40.326 1.00 72.38 763 GLY A CA 1
ATOM 5560 C C . GLY A 1 763 ? 5.264 -9.500 39.349 1.00 72.38 763 GLY A C 1
ATOM 5561 O O . GLY A 1 763 ? 4.166 -8.960 39.371 1.00 72.38 763 GLY A O 1
ATOM 5562 N N . GLU A 1 764 ? 6.221 -9.134 38.497 1.00 85.94 764 GLU A N 1
ATOM 5563 C CA . GLU A 1 764 ? 6.089 -8.079 37.482 1.00 85.94 764 GLU A CA 1
ATOM 5564 C C . GLU A 1 764 ? 5.717 -8.630 36.092 1.00 85.94 764 GLU A C 1
ATOM 5566 O O . GLU A 1 764 ? 5.985 -9.791 35.781 1.00 85.94 764 GLU A O 1
ATOM 5571 N N . SER A 1 765 ? 5.139 -7.786 35.231 1.00 90.81 765 SER A N 1
ATOM 5572 C CA . SER A 1 765 ? 4.775 -8.148 33.852 1.00 90.81 765 SER A CA 1
ATOM 5573 C C . SER A 1 765 ? 6.003 -8.412 32.965 1.00 90.81 765 SER A C 1
ATOM 5575 O O . SER A 1 765 ? 6.935 -7.599 32.895 1.00 90.81 765 SER A O 1
ATOM 5577 N N . ALA A 1 766 ? 5.983 -9.535 32.245 1.00 92.88 766 ALA A N 1
ATOM 5578 C CA . ALA A 1 766 ? 6.868 -9.768 31.106 1.00 92.88 766 ALA A CA 1
ATOM 5579 C C . ALA A 1 766 ? 6.437 -8.905 29.905 1.00 92.88 766 ALA A C 1
ATOM 5581 O O . ALA A 1 766 ? 5.249 -8.655 29.713 1.00 92.88 766 ALA A O 1
ATOM 5582 N N . LEU A 1 767 ? 7.392 -8.475 29.083 1.00 94.44 767 LEU A N 1
ATOM 5583 C CA . LEU A 1 767 ? 7.133 -7.813 27.804 1.00 94.44 767 LEU A CA 1
ATOM 5584 C C . LEU A 1 767 ? 7.320 -8.829 26.670 1.00 94.44 767 LEU A C 1
ATOM 5586 O O . LEU A 1 767 ? 8.331 -9.524 26.643 1.00 94.44 767 LEU A O 1
ATOM 5590 N N . ALA A 1 768 ? 6.371 -8.887 25.744 1.00 94.06 768 ALA A N 1
ATOM 5591 C CA . ALA A 1 768 ? 6.369 -9.759 24.577 1.00 94.06 768 ALA A CA 1
ATOM 5592 C C . ALA A 1 768 ? 6.232 -8.922 23.297 1.00 94.06 768 ALA A C 1
ATOM 5594 O O . ALA A 1 768 ? 5.330 -8.089 23.201 1.00 94.06 768 ALA A O 1
ATOM 5595 N N . PHE A 1 769 ? 7.104 -9.147 22.317 1.00 93.56 769 PHE A N 1
ATOM 5596 C CA . PHE A 1 769 ? 6.956 -8.629 20.955 1.00 93.56 769 PHE A CA 1
ATOM 5597 C C . PHE A 1 769 ? 6.382 -9.708 20.028 1.00 93.56 769 PHE A C 1
ATOM 5599 O O . PHE A 1 769 ? 6.921 -10.818 19.962 1.00 93.56 769 PHE A O 1
ATOM 5606 N N . GLU A 1 770 ? 5.310 -9.350 19.322 1.00 89.12 770 GLU A N 1
ATOM 5607 C CA . GLU A 1 770 ? 4.660 -10.153 18.275 1.00 89.12 770 GLU A CA 1
ATOM 5608 C C . GLU A 1 770 ? 4.632 -9.400 16.919 1.00 89.12 770 GLU A C 1
ATOM 5610 O O . GLU A 1 770 ? 4.743 -10.040 15.873 1.00 89.12 770 GLU A O 1
ATOM 5615 N N . GLY A 1 771 ? 4.668 -8.059 16.934 1.00 85.38 771 GLY A N 1
ATOM 5616 C CA . GLY A 1 771 ? 4.941 -7.220 15.753 1.00 85.38 771 GLY A CA 1
ATOM 5617 C C . GLY A 1 771 ? 5.202 -5.734 16.053 1.00 85.38 771 GLY A C 1
ATOM 5618 O O . GLY A 1 771 ? 5.951 -5.081 15.329 1.00 85.38 771 GLY A O 1
ATOM 5619 N N . GLY A 1 772 ? 4.658 -5.203 17.154 1.00 89.75 772 GLY A N 1
ATOM 5620 C CA . GLY A 1 772 ? 4.704 -3.775 17.491 1.00 89.75 772 GLY A CA 1
ATOM 5621 C C . GLY A 1 772 ? 6.057 -3.215 17.969 1.00 89.75 772 GLY A C 1
ATOM 5622 O O . GLY A 1 772 ? 7.038 -3.924 18.215 1.00 89.75 772 GLY A O 1
ATOM 5623 N N . VAL A 1 773 ? 6.089 -1.892 18.160 1.00 96.81 773 VAL A N 1
ATOM 5624 C CA . VAL A 1 773 ? 7.278 -1.102 18.528 1.00 96.81 773 VAL A CA 1
ATOM 5625 C C . VAL A 1 773 ? 7.119 -0.464 19.912 1.00 96.81 773 VAL A C 1
ATOM 5627 O O . VAL A 1 773 ? 6.088 0.131 20.233 1.00 96.81 773 VAL A O 1
ATOM 5630 N N . LEU A 1 774 ? 8.167 -0.530 20.741 1.00 98.06 774 LEU A N 1
ATOM 5631 C CA . LEU A 1 774 ? 8.235 0.156 22.034 1.00 98.06 774 LEU A CA 1
ATOM 5632 C C . LEU A 1 774 ? 8.941 1.520 21.910 1.00 98.06 774 LEU A C 1
ATOM 5634 O O . LEU A 1 774 ? 10.162 1.605 21.759 1.00 98.06 774 LEU A O 1
ATOM 5638 N N . GLY A 1 775 ? 8.180 2.604 22.030 1.00 98.06 775 GLY A N 1
ATOM 5639 C CA . GLY A 1 775 ? 8.689 3.974 22.041 1.00 98.06 775 GLY A CA 1
ATOM 5640 C C . GLY A 1 775 ? 9.252 4.381 23.404 1.00 98.06 775 GLY A C 1
ATOM 5641 O O . GLY A 1 775 ? 8.567 4.301 24.423 1.00 98.06 775 GLY A O 1
ATOM 5642 N N . LEU A 1 776 ? 10.486 4.878 23.431 1.00 98.06 776 LEU A N 1
ATOM 5643 C CA . LEU A 1 776 ? 11.205 5.281 24.641 1.00 98.06 776 LEU A CA 1
ATOM 5644 C C . LEU A 1 776 ? 11.273 6.815 24.751 1.00 98.06 776 LEU A C 1
ATOM 5646 O O . LEU A 1 776 ? 12.222 7.442 24.277 1.00 98.06 776 LEU A O 1
ATOM 5650 N N . ALA A 1 777 ? 10.285 7.443 25.402 1.00 96.94 777 ALA A N 1
ATOM 5651 C CA . ALA A 1 777 ? 10.327 8.889 25.670 1.00 96.94 777 ALA A CA 1
ATOM 5652 C C . ALA A 1 777 ? 11.101 9.258 26.945 1.00 96.94 777 ALA A C 1
ATOM 5654 O O . ALA A 1 777 ? 11.376 10.433 27.186 1.00 96.94 777 ALA A O 1
ATOM 5655 N N . THR A 1 778 ? 11.488 8.273 27.761 1.00 94.06 778 THR A N 1
ATOM 5656 C CA . THR A 1 778 ? 12.284 8.484 28.974 1.00 94.06 778 THR A CA 1
ATOM 5657 C C . THR A 1 778 ? 13.157 7.270 29.297 1.00 94.06 778 THR A C 1
ATOM 5659 O O . THR A 1 778 ? 12.670 6.145 29.305 1.00 94.06 778 THR A O 1
ATOM 5662 N N . GLY A 1 779 ? 14.442 7.522 29.576 1.00 94.19 779 GLY A N 1
ATOM 5663 C CA . GLY A 1 779 ? 15.447 6.520 29.954 1.00 94.19 779 GLY A CA 1
ATOM 5664 C C . GLY A 1 779 ? 15.876 5.540 28.849 1.00 94.19 779 GLY A C 1
ATOM 5665 O O . GLY A 1 779 ? 15.262 5.458 27.791 1.00 94.19 779 GLY A O 1
ATOM 5666 N N . ASP A 1 780 ? 16.965 4.813 29.106 1.00 95.38 780 ASP A N 1
ATOM 5667 C CA . ASP A 1 780 ? 17.476 3.743 28.237 1.00 95.38 780 ASP A CA 1
ATOM 5668 C C . ASP A 1 780 ? 16.861 2.390 28.622 1.00 95.38 780 ASP A C 1
ATOM 5670 O O . ASP A 1 780 ? 16.643 2.113 29.805 1.00 95.38 780 ASP A O 1
ATOM 5674 N N . PHE A 1 781 ? 16.652 1.507 27.646 1.00 96.00 781 PHE A N 1
ATOM 5675 C CA . PHE A 1 781 ? 16.062 0.189 27.879 1.00 96.00 781 PHE A CA 1
ATOM 5676 C C . PHE A 1 781 ? 17.139 -0.868 28.155 1.00 96.00 781 PHE A C 1
ATOM 5678 O O . PHE A 1 781 ? 18.048 -1.072 27.344 1.00 96.00 781 PHE A O 1
ATOM 5685 N N . THR A 1 782 ? 17.048 -1.559 29.299 1.00 93.94 782 THR A N 1
ATOM 5686 C CA . THR A 1 782 ? 18.077 -2.518 29.751 1.00 93.94 782 THR A CA 1
ATOM 5687 C C . THR A 1 782 ? 17.564 -3.839 30.341 1.00 93.94 782 THR A C 1
ATOM 5689 O O . THR A 1 782 ? 18.375 -4.597 30.880 1.00 93.94 782 THR A O 1
ATOM 5692 N N . ARG A 1 783 ? 16.259 -4.149 30.211 1.00 92.06 783 ARG A N 1
ATOM 5693 C CA . ARG A 1 783 ? 15.632 -5.392 30.718 1.00 92.06 783 ARG A CA 1
ATOM 5694 C C . ARG A 1 783 ? 16.426 -6.670 30.410 1.00 92.06 783 ARG A C 1
ATOM 5696 O O . ARG A 1 783 ? 17.153 -6.774 29.415 1.00 92.06 783 ARG A O 1
ATOM 5703 N N . LEU A 1 784 ? 16.239 -7.671 31.270 1.00 89.69 784 LEU A N 1
ATOM 5704 C CA . LEU A 1 784 ? 16.724 -9.030 31.031 1.00 89.69 784 LEU A CA 1
ATOM 5705 C C . LEU A 1 784 ? 15.922 -9.715 29.914 1.00 89.69 784 LEU A C 1
ATOM 5707 O O . LEU A 1 784 ? 14.729 -9.467 29.771 1.00 89.69 784 LEU A O 1
ATOM 5711 N N . MET A 1 785 ? 16.561 -10.620 29.176 1.00 89.38 785 MET A N 1
ATOM 5712 C CA . MET A 1 785 ? 15.905 -11.462 28.168 1.00 89.38 785 MET A CA 1
ATOM 5713 C C . MET A 1 785 ? 15.283 -12.722 28.784 1.00 89.38 785 MET A C 1
ATOM 5715 O O . MET A 1 785 ? 15.900 -13.351 29.650 1.00 89.38 785 MET A O 1
ATOM 5719 N N . GLY A 1 786 ? 14.109 -13.118 28.292 1.00 88.12 786 GLY A N 1
ATOM 5720 C CA . GLY A 1 786 ? 13.404 -14.353 28.646 1.00 88.12 786 GLY A CA 1
ATOM 5721 C C . GLY A 1 786 ? 11.899 -14.157 28.862 1.00 88.12 786 GLY A C 1
ATOM 5722 O O . GLY A 1 786 ? 11.386 -13.045 28.818 1.00 88.12 786 GLY A O 1
ATOM 5723 N N . THR A 1 787 ? 11.195 -15.255 29.141 1.00 87.56 787 THR A N 1
ATOM 5724 C CA . THR A 1 787 ? 9.730 -15.292 29.327 1.00 87.56 787 THR A CA 1
ATOM 5725 C C . THR A 1 787 ? 9.277 -15.019 30.772 1.00 87.56 787 THR A C 1
ATOM 5727 O O . THR A 1 787 ? 8.111 -15.222 31.110 1.00 87.56 787 THR A O 1
ATOM 5730 N N . GLY A 1 788 ? 10.201 -14.685 31.676 1.00 88.00 788 GLY A N 1
ATOM 5731 C CA . GLY A 1 788 ? 9.938 -14.498 33.103 1.00 88.00 788 GLY A CA 1
ATOM 5732 C C . GLY A 1 788 ? 9.412 -13.106 33.466 1.00 88.00 788 GLY A C 1
ATOM 5733 O O . GLY A 1 788 ? 9.417 -12.178 32.662 1.00 88.00 788 GLY A O 1
ATOM 5734 N N . ALA A 1 789 ? 8.997 -12.950 34.725 1.00 86.88 789 ALA A N 1
ATOM 5735 C CA . ALA A 1 789 ? 8.545 -11.670 35.271 1.00 86.88 789 ALA A CA 1
ATOM 5736 C C . ALA A 1 789 ? 9.578 -10.549 35.044 1.00 86.88 789 ALA A C 1
ATOM 5738 O O . ALA A 1 789 ? 10.768 -10.739 35.307 1.00 86.88 789 ALA A O 1
ATOM 5739 N N . GLY A 1 790 ? 9.122 -9.404 34.526 1.00 88.44 790 GLY A N 1
ATOM 5740 C CA . GLY A 1 790 ? 9.964 -8.243 34.214 1.00 88.44 790 GLY A CA 1
ATOM 5741 C C . GLY A 1 790 ? 10.959 -8.427 33.058 1.00 88.44 790 GLY A C 1
ATOM 5742 O O . GLY A 1 790 ? 11.698 -7.497 32.733 1.00 88.44 790 GLY A O 1
ATOM 5743 N N . GLN A 1 791 ? 10.993 -9.593 32.410 1.00 91.50 791 GLN A N 1
ATOM 5744 C CA . GLN A 1 791 ? 11.872 -9.853 31.270 1.00 91.50 791 GLN A CA 1
ATOM 5745 C C . GLN A 1 791 ? 11.250 -9.363 29.950 1.00 91.50 791 GLN A C 1
ATOM 5747 O O . GLN A 1 791 ? 10.119 -8.863 29.921 1.00 91.50 791 GLN A O 1
ATOM 5752 N N . LEU A 1 792 ? 12.028 -9.450 28.872 1.00 92.19 792 LEU A N 1
ATOM 5753 C CA . LEU A 1 792 ? 11.607 -9.226 27.495 1.00 92.19 792 LEU A CA 1
ATOM 5754 C C . LEU A 1 792 ? 11.769 -10.510 26.671 1.00 92.19 792 LEU A C 1
ATOM 5756 O O . LEU A 1 792 ? 12.839 -11.124 26.686 1.00 92.19 792 LEU A O 1
ATOM 5760 N N . ASP A 1 793 ? 10.745 -10.834 25.890 1.00 90.06 793 ASP A N 1
ATOM 5761 C CA . ASP A 1 793 ? 10.734 -11.902 24.899 1.00 90.06 793 ASP A CA 1
ATOM 5762 C C . ASP A 1 793 ? 10.275 -11.389 23.522 1.00 90.06 793 ASP A C 1
ATOM 5764 O O . ASP A 1 793 ? 9.466 -10.465 23.422 1.00 90.06 793 ASP A O 1
ATOM 5768 N N . TRP A 1 794 ? 10.772 -12.013 22.456 1.00 87.88 794 TRP A N 1
ATOM 5769 C CA . TRP A 1 794 ? 10.155 -11.950 21.127 1.00 87.88 794 TRP A CA 1
ATOM 5770 C C . TRP A 1 794 ? 9.560 -13.331 20.891 1.00 87.88 794 TRP A C 1
ATOM 5772 O O . TRP A 1 794 ? 10.318 -14.300 20.809 1.00 87.88 794 TRP A O 1
ATOM 5782 N N . VAL A 1 795 ? 8.235 -13.434 20.774 1.00 71.06 795 VAL A N 1
ATOM 5783 C CA . VAL A 1 795 ? 7.484 -14.708 20.860 1.00 71.06 795 VAL A CA 1
ATOM 5784 C C . VAL A 1 795 ? 7.546 -15.484 19.532 1.00 71.06 795 VAL A C 1
ATOM 5786 O O . VAL A 1 795 ? 6.553 -15.965 19.002 1.00 71.06 795 VAL A O 1
ATOM 5789 N N . ASN A 1 796 ? 8.740 -15.564 18.939 1.00 69.56 796 ASN A N 1
ATOM 5790 C CA . ASN A 1 796 ? 8.959 -15.834 17.517 1.00 69.56 796 ASN A CA 1
ATOM 5791 C C . ASN A 1 796 ? 8.098 -14.941 16.599 1.00 69.56 796 ASN A C 1
ATOM 5793 O O . ASN A 1 796 ? 7.653 -15.406 15.553 1.00 69.56 796 ASN A O 1
ATOM 5797 N N . GLY A 1 797 ? 7.890 -13.679 16.988 1.00 79.38 797 GLY A N 1
ATOM 5798 C CA . GLY A 1 797 ? 7.292 -12.626 16.163 1.00 79.38 797 GLY A CA 1
ATOM 5799 C C . GLY A 1 797 ? 8.278 -11.488 15.891 1.00 79.38 797 GLY A C 1
ATOM 5800 O O . GLY A 1 797 ? 9.399 -11.485 16.412 1.00 79.38 797 GLY A O 1
ATOM 5801 N N . SER A 1 798 ? 7.868 -10.527 15.064 1.00 89.06 798 SER A N 1
ATOM 5802 C CA . SER A 1 798 ? 8.643 -9.310 14.781 1.00 89.06 798 SER A CA 1
ATOM 5803 C C . SER A 1 798 ? 8.521 -8.298 15.929 1.00 89.06 798 SER A C 1
ATOM 5805 O O . SER A 1 798 ? 7.777 -8.510 16.884 1.00 89.06 798 SER A O 1
ATOM 5807 N N . GLY A 1 799 ? 9.278 -7.202 15.878 1.00 90.75 799 GLY A N 1
ATOM 5808 C CA . GLY A 1 799 ? 9.092 -6.082 16.807 1.00 90.75 799 GLY A CA 1
ATOM 5809 C C . GLY A 1 799 ? 10.375 -5.326 17.115 1.00 90.75 799 GLY A C 1
ATOM 5810 O O . GLY A 1 799 ? 11.466 -5.705 16.668 1.00 90.75 799 GLY A O 1
ATOM 5811 N N . GLY A 1 800 ? 10.261 -4.246 17.885 1.00 95.06 800 GLY A N 1
ATOM 5812 C CA . GLY A 1 800 ? 11.357 -3.288 17.977 1.00 95.06 800 GLY A CA 1
ATOM 5813 C C . GLY A 1 800 ? 11.211 -2.141 18.963 1.00 95.06 800 GLY A C 1
ATOM 5814 O O . GLY A 1 800 ? 10.356 -2.134 19.844 1.00 95.06 800 GLY A O 1
ATOM 5815 N N . PHE A 1 801 ? 12.068 -1.136 18.794 1.00 98.00 801 PHE A N 1
ATOM 5816 C CA . PHE A 1 801 ? 12.094 0.066 19.632 1.00 98.00 801 PHE A CA 1
ATOM 5817 C C . PHE A 1 801 ? 12.150 1.334 18.781 1.00 98.00 801 PHE A C 1
ATOM 5819 O O . PHE A 1 801 ? 12.572 1.293 17.629 1.00 98.00 801 PHE A O 1
ATOM 5826 N N . ALA A 1 802 ? 11.791 2.471 19.373 1.00 98.12 802 ALA A N 1
ATOM 5827 C CA . ALA A 1 802 ? 11.927 3.796 18.769 1.00 98.12 802 ALA A CA 1
ATOM 5828 C C . ALA A 1 802 ? 12.275 4.853 19.834 1.00 98.12 802 ALA A C 1
ATOM 5830 O O . ALA A 1 802 ? 11.931 4.695 21.009 1.00 98.12 802 ALA A O 1
ATOM 5831 N N . ALA A 1 803 ? 12.964 5.930 19.450 1.00 98.31 803 ALA A N 1
ATOM 5832 C CA . ALA A 1 803 ? 13.483 6.937 20.378 1.00 98.31 803 ALA A CA 1
ATOM 5833 C C . ALA A 1 803 ? 12.680 8.251 20.347 1.00 98.31 803 ALA A C 1
ATOM 5835 O O . ALA A 1 803 ? 12.352 8.796 19.289 1.00 98.31 803 ALA A O 1
ATOM 5836 N N . PHE A 1 804 ? 12.357 8.771 21.538 1.00 97.88 804 PHE A N 1
ATOM 5837 C CA . PHE A 1 804 ? 11.535 9.970 21.698 1.00 97.88 804 PHE A CA 1
ATOM 5838 C C . PHE A 1 804 ? 12.124 10.952 22.725 1.00 97.88 804 PHE A C 1
ATOM 5840 O O . PHE A 1 804 ? 12.599 10.573 23.802 1.00 97.88 804 PHE A O 1
ATOM 5847 N N . GLY A 1 805 ? 12.074 12.246 22.390 1.00 96.62 805 GLY A N 1
ATOM 5848 C CA . GLY A 1 805 ? 12.485 13.374 23.242 1.00 96.62 805 GLY A CA 1
ATOM 5849 C C . GLY A 1 805 ? 13.989 13.508 23.546 1.00 96.62 805 GLY A C 1
ATOM 5850 O O . GLY A 1 805 ? 14.409 14.561 24.017 1.00 96.62 805 GLY A O 1
ATOM 5851 N N . ALA A 1 806 ? 14.778 12.462 23.311 1.00 97.81 806 ALA A N 1
ATOM 5852 C CA . ALA A 1 806 ? 16.239 12.437 23.263 1.00 97.81 806 ALA A CA 1
ATOM 5853 C C . ALA A 1 806 ? 16.673 11.138 22.560 1.00 97.81 806 ALA A C 1
ATOM 5855 O O . ALA A 1 806 ? 15.869 10.206 22.474 1.00 97.81 806 ALA A O 1
ATOM 5856 N N . ASP A 1 807 ? 17.933 11.041 22.126 1.00 98.12 807 ASP A N 1
ATOM 5857 C CA . ASP A 1 807 ? 18.495 9.770 21.648 1.00 98.12 807 ASP A CA 1
ATOM 5858 C C . ASP A 1 807 ? 18.439 8.702 22.760 1.00 98.12 807 ASP A C 1
ATOM 5860 O O . ASP A 1 807 ? 18.624 9.010 23.946 1.00 98.12 807 ASP A O 1
ATOM 5864 N N . ARG A 1 808 ? 18.175 7.441 22.395 1.00 97.88 808 ARG A N 1
ATOM 5865 C CA . ARG A 1 808 ? 17.941 6.335 23.348 1.00 97.88 808 ARG A CA 1
ATOM 5866 C C . ARG A 1 808 ? 18.799 5.128 23.053 1.00 97.88 808 ARG A C 1
ATOM 5868 O O . ARG A 1 808 ? 18.989 4.777 21.895 1.00 97.88 808 ARG A O 1
ATOM 5875 N N . GLN A 1 809 ? 19.249 4.442 24.099 1.00 96.88 809 GLN A N 1
ATOM 5876 C CA . GLN A 1 809 ? 19.990 3.192 23.958 1.00 96.88 809 GLN A CA 1
ATOM 5877 C C . GLN A 1 809 ? 19.142 1.978 24.322 1.00 96.88 809 GLN A C 1
ATOM 5879 O O . GLN A 1 809 ? 18.407 1.981 25.313 1.00 96.88 809 GLN A O 1
ATOM 5884 N N . VAL A 1 810 ? 19.354 0.894 23.579 1.00 96.19 810 VAL A N 1
ATOM 5885 C CA . VAL A 1 810 ? 18.908 -0.454 23.944 1.00 96.19 810 VAL A CA 1
ATOM 5886 C C . VAL A 1 810 ? 20.141 -1.289 24.294 1.00 96.19 810 VAL A C 1
ATOM 5888 O O . VAL A 1 810 ? 21.039 -1.477 23.470 1.00 96.19 810 VAL A O 1
ATOM 5891 N N . ARG A 1 811 ? 20.199 -1.752 25.549 1.00 93.62 811 ARG A N 1
ATOM 5892 C CA . ARG A 1 811 ? 21.257 -2.604 26.125 1.00 93.62 811 ARG A CA 1
ATOM 5893 C C . ARG A 1 811 ? 20.623 -3.751 26.912 1.00 93.62 811 ARG A C 1
ATOM 5895 O O . ARG A 1 811 ? 20.654 -3.771 28.141 1.00 93.62 811 ARG A O 1
ATOM 5902 N N . LEU A 1 812 ? 20.038 -4.703 26.195 1.00 90.94 812 LEU A N 1
ATOM 5903 C CA . LEU A 1 812 ? 19.432 -5.923 26.732 1.00 90.94 812 LEU A CA 1
ATOM 5904 C C . LEU A 1 812 ? 20.434 -6.692 27.612 1.00 90.94 812 LEU A C 1
ATOM 5906 O O . LEU A 1 812 ? 21.641 -6.723 27.335 1.00 90.94 812 LEU A O 1
ATOM 5910 N N . ASN A 1 813 ? 19.935 -7.289 28.697 1.00 87.75 813 ASN A N 1
ATOM 5911 C CA . ASN A 1 813 ? 20.737 -7.859 29.791 1.00 87.75 813 ASN A CA 1
ATOM 5912 C C . ASN A 1 813 ? 21.761 -6.870 30.405 1.00 87.75 813 ASN A C 1
ATOM 5914 O O . ASN A 1 813 ? 22.770 -7.294 30.969 1.00 87.75 813 ASN A O 1
ATOM 5918 N N . ASN A 1 814 ? 21.532 -5.555 30.276 1.00 83.75 814 ASN A N 1
ATOM 5919 C CA . ASN A 1 814 ? 22.446 -4.464 30.652 1.00 83.75 814 ASN A CA 1
ATOM 5920 C C . ASN A 1 814 ? 23.871 -4.570 30.048 1.00 83.75 814 ASN A C 1
ATOM 5922 O O . ASN A 1 814 ? 24.813 -3.948 30.542 1.00 83.75 814 ASN A O 1
ATOM 5926 N N . GLY A 1 815 ? 24.048 -5.354 28.979 1.00 83.75 815 GLY A N 1
ATOM 5927 C CA . GLY A 1 815 ? 25.347 -5.643 28.362 1.00 83.75 815 GLY A CA 1
ATOM 5928 C C . GLY A 1 815 ? 25.486 -5.118 26.932 1.00 83.75 815 GLY A C 1
ATOM 5929 O O . GLY A 1 815 ? 24.596 -4.463 26.399 1.00 83.75 815 GLY A O 1
ATOM 5930 N N . THR A 1 816 ? 26.614 -5.451 26.300 1.00 80.19 816 THR A N 1
ATOM 5931 C CA . THR A 1 816 ? 26.897 -5.237 24.862 1.00 80.19 816 THR A CA 1
ATOM 5932 C C . THR A 1 816 ? 27.256 -6.542 24.135 1.00 80.19 816 THR A C 1
ATOM 5934 O O . THR A 1 816 ? 27.694 -6.530 22.985 1.00 80.19 816 THR A O 1
ATOM 5937 N N . GLY A 1 817 ? 27.077 -7.689 24.806 1.00 84.88 817 GLY A N 1
ATOM 5938 C CA . GLY A 1 817 ? 27.317 -9.018 24.239 1.00 84.88 817 GLY A CA 1
ATOM 5939 C C . GLY A 1 817 ? 26.449 -9.305 23.010 1.00 84.88 817 GLY A C 1
ATOM 5940 O O . GLY A 1 817 ? 25.454 -8.619 22.772 1.00 84.88 817 GLY A O 1
ATOM 5941 N N . SER A 1 818 ? 26.850 -10.309 22.226 1.00 86.38 818 SER A N 1
ATOM 5942 C CA . SER A 1 818 ? 26.143 -10.697 21.003 1.00 86.38 818 SER A CA 1
ATOM 5943 C C . SER A 1 818 ? 25.020 -11.698 21.284 1.00 86.38 818 SER A C 1
ATOM 5945 O O . SER A 1 818 ? 25.237 -12.669 22.010 1.00 86.38 818 SER A O 1
ATOM 5947 N N . PHE A 1 819 ? 23.843 -11.478 20.694 1.00 89.19 819 PHE A N 1
ATOM 5948 C CA . PHE A 1 819 ? 22.692 -12.381 20.774 1.00 89.19 819 PHE A CA 1
ATOM 5949 C C . PHE A 1 819 ? 22.425 -13.102 19.455 1.00 89.19 819 PHE A C 1
ATOM 5951 O O . PHE A 1 819 ? 22.600 -12.544 18.375 1.00 89.19 819 PHE A O 1
ATOM 5958 N N . SER A 1 820 ? 21.979 -14.354 19.548 1.00 88.56 820 SER A N 1
ATOM 5959 C CA . SER A 1 820 ? 21.626 -15.187 18.397 1.00 88.56 820 SER A CA 1
ATOM 5960 C C . SER A 1 820 ? 20.212 -14.881 17.907 1.00 88.56 820 SER A C 1
ATOM 5962 O O . SER A 1 820 ? 19.253 -15.011 18.671 1.00 88.56 820 SER A O 1
ATOM 5964 N N . TRP A 1 821 ? 20.075 -14.566 16.617 1.00 87.38 821 TRP A N 1
ATOM 5965 C CA . TRP A 1 821 ? 18.779 -14.334 15.964 1.00 87.38 821 TRP A CA 1
ATOM 5966 C C . TRP A 1 821 ? 17.880 -15.586 15.936 1.00 87.38 821 TRP A C 1
ATOM 5968 O O . TRP A 1 821 ? 16.677 -15.479 15.794 1.00 87.38 821 TRP A O 1
ATOM 5978 N N . ASN A 1 822 ? 18.407 -16.806 16.087 1.00 78.94 822 ASN A N 1
ATOM 5979 C CA . ASN A 1 822 ? 17.539 -18.000 16.112 1.00 78.94 822 ASN A CA 1
ATOM 5980 C C . ASN A 1 822 ? 17.179 -18.496 17.512 1.00 78.94 822 ASN A C 1
ATOM 5982 O O . ASN A 1 822 ? 16.271 -19.307 17.640 1.00 78.94 822 ASN A O 1
ATOM 5986 N N . SER A 1 823 ? 17.911 -18.085 18.546 1.00 71.62 823 SER A N 1
ATOM 5987 C CA . SER A 1 823 ? 17.819 -18.716 19.871 1.00 71.62 823 SER A CA 1
ATOM 5988 C C . SER A 1 823 ? 17.823 -17.723 21.029 1.00 71.62 823 SER A C 1
ATOM 5990 O O . SER A 1 823 ? 18.088 -18.117 22.166 1.00 71.62 823 SER A O 1
ATOM 5992 N N . THR A 1 824 ? 17.661 -16.424 20.762 1.00 71.00 824 THR A N 1
ATOM 5993 C CA . THR A 1 824 ? 17.694 -15.391 21.813 1.00 71.00 824 THR A CA 1
ATOM 5994 C C . THR A 1 824 ? 16.909 -14.121 21.473 1.00 71.00 824 THR A C 1
ATOM 5996 O O . THR A 1 824 ? 16.385 -13.504 22.390 1.00 71.00 824 THR A O 1
ATOM 5999 N N . ILE A 1 825 ? 16.817 -13.723 20.201 1.00 72.44 825 ILE A N 1
ATOM 6000 C CA . ILE A 1 825 ? 15.961 -12.614 19.735 1.00 72.44 825 ILE A CA 1
ATOM 6001 C C . ILE A 1 825 ? 15.250 -13.040 18.446 1.00 72.44 825 ILE A C 1
ATOM 6003 O O . ILE A 1 825 ? 15.891 -13.693 17.636 1.00 72.44 825 ILE A O 1
ATOM 6007 N N . LEU A 1 826 ? 13.988 -12.648 18.238 1.00 75.50 826 LEU A N 1
ATOM 6008 C CA . LEU A 1 826 ? 13.200 -12.762 16.989 1.00 75.50 826 LEU A CA 1
ATOM 6009 C C . LEU A 1 826 ? 12.887 -14.166 16.422 1.00 75.50 826 LEU A C 1
ATOM 6011 O O . LEU A 1 826 ? 11.744 -14.410 16.054 1.00 75.50 826 LEU A O 1
ATOM 6015 N N . GLY A 1 827 ? 13.834 -15.096 16.307 1.00 75.25 827 GLY A N 1
ATOM 6016 C CA . GLY A 1 827 ? 13.600 -16.405 15.674 1.00 75.25 827 GLY A CA 1
ATOM 6017 C C . GLY A 1 827 ? 13.717 -16.397 14.137 1.00 75.25 827 GLY A C 1
ATOM 6018 O O . GLY A 1 827 ? 14.323 -15.514 13.533 1.00 75.25 827 GLY A O 1
ATOM 6019 N N . THR A 1 828 ? 13.197 -17.425 13.461 1.00 73.12 828 THR A N 1
ATOM 6020 C CA . THR A 1 828 ? 13.311 -17.544 11.988 1.00 73.12 828 THR A CA 1
ATOM 6021 C C . THR A 1 828 ? 12.137 -16.856 11.290 1.00 73.12 828 THR A C 1
ATOM 6023 O O . THR A 1 828 ? 11.005 -17.057 11.699 1.00 73.12 828 THR A O 1
ATOM 6026 N N . GLY A 1 829 ? 12.409 -16.070 10.241 1.00 75.00 829 GLY A N 1
ATOM 6027 C CA . GLY A 1 829 ? 11.398 -15.335 9.460 1.00 75.00 829 GLY A CA 1
ATOM 6028 C C . GLY A 1 829 ? 11.127 -13.898 9.931 1.00 75.00 829 GLY A C 1
ATOM 6029 O O . GLY A 1 829 ? 10.751 -13.062 9.121 1.00 75.00 829 GLY A O 1
ATOM 6030 N N . ASN A 1 830 ? 11.395 -13.585 11.201 1.00 84.19 830 ASN A N 1
ATOM 6031 C CA . ASN A 1 830 ? 10.989 -12.314 11.813 1.00 84.19 830 ASN A CA 1
ATOM 6032 C C . ASN A 1 830 ? 11.955 -11.140 11.602 1.00 84.19 830 ASN A C 1
ATOM 6034 O O . ASN A 1 830 ? 13.166 -11.323 11.420 1.00 84.19 830 ASN A O 1
ATOM 6038 N N . ILE A 1 831 ? 11.394 -9.931 11.696 1.00 87.62 831 ILE A N 1
ATOM 6039 C CA . ILE A 1 831 ? 12.015 -8.642 11.375 1.00 87.62 831 ILE A CA 1
ATOM 6040 C C . ILE A 1 831 ? 12.369 -7.877 12.658 1.00 87.62 831 ILE A C 1
ATOM 6042 O O . ILE A 1 831 ? 11.530 -7.700 13.544 1.00 87.62 831 ILE A O 1
ATOM 6046 N N . LEU A 1 832 ? 13.606 -7.373 12.741 1.00 92.38 832 LEU A N 1
ATOM 6047 C CA . LEU A 1 832 ? 13.995 -6.403 13.772 1.00 92.38 832 LEU A CA 1
ATOM 6048 C C . LEU A 1 832 ? 13.574 -4.998 13.335 1.00 92.38 832 LEU A C 1
ATOM 6050 O O . LEU A 1 832 ? 14.085 -4.509 12.326 1.00 92.38 832 LEU A O 1
ATOM 6054 N N . ILE A 1 833 ? 12.708 -4.342 14.107 1.00 94.62 833 ILE A N 1
ATOM 6055 C CA . ILE A 1 833 ? 12.273 -2.966 13.831 1.00 94.62 833 ILE A CA 1
ATOM 6056 C C . ILE A 1 833 ? 13.110 -1.986 14.670 1.00 94.62 833 ILE A C 1
ATOM 6058 O O . ILE A 1 833 ? 13.306 -2.176 15.875 1.00 94.62 833 ILE A O 1
ATOM 6062 N N . LEU A 1 834 ? 13.652 -0.946 14.040 1.00 95.31 834 LEU A N 1
ATOM 6063 C CA . LEU A 1 834 ? 14.498 0.062 14.680 1.00 95.31 834 LEU A CA 1
ATOM 6064 C C . LEU A 1 834 ? 14.049 1.445 14.194 1.00 95.31 834 LEU A C 1
ATOM 6066 O O . LEU A 1 834 ? 14.433 1.835 13.101 1.00 95.31 834 LEU A O 1
ATOM 6070 N N . SER A 1 835 ? 13.290 2.178 15.016 1.00 97.12 835 SER A N 1
ATOM 6071 C CA . SER A 1 835 ? 12.524 3.407 14.702 1.00 97.12 835 SER A CA 1
ATOM 6072 C C . SER A 1 835 ? 11.027 3.170 14.421 1.00 97.12 835 SER A C 1
ATOM 6074 O O . SER A 1 835 ? 10.530 2.047 14.484 1.00 97.12 835 SER A O 1
ATOM 6076 N N . HIS A 1 836 ? 10.299 4.271 14.239 1.00 94.69 836 HIS A N 1
ATOM 6077 C CA . HIS A 1 836 ? 8.878 4.398 13.914 1.00 94.69 836 HIS A CA 1
ATOM 6078 C C . HIS A 1 836 ? 8.682 5.750 13.206 1.00 94.69 836 HIS A C 1
ATOM 6080 O O . HIS A 1 836 ? 9.380 6.699 13.557 1.00 94.69 836 HIS A O 1
ATOM 6086 N N . SER A 1 837 ? 7.702 5.898 12.312 1.00 91.31 837 SER A N 1
ATOM 6087 C CA . SER A 1 837 ? 7.511 7.124 11.504 1.00 91.31 837 SER A CA 1
ATOM 6088 C C . SER A 1 837 ? 7.244 8.409 12.308 1.00 91.31 837 SER A C 1
ATOM 6090 O O . SER A 1 837 ? 7.409 9.530 11.836 1.00 91.31 837 SER A O 1
ATOM 6092 N N . THR A 1 838 ? 6.848 8.266 13.574 1.00 90.50 838 THR A N 1
ATOM 6093 C CA . THR A 1 838 ? 6.656 9.382 14.517 1.00 90.50 838 THR A CA 1
ATOM 6094 C C . THR A 1 838 ? 7.820 9.572 15.496 1.00 90.50 838 THR A C 1
ATOM 6096 O O . THR A 1 838 ? 7.711 10.388 16.417 1.00 90.50 838 THR A O 1
ATOM 6099 N N . ALA A 1 839 ? 8.901 8.794 15.377 1.00 96.69 839 ALA A N 1
ATOM 6100 C CA . ALA A 1 839 ? 10.094 8.936 16.207 1.00 96.69 839 ALA A CA 1
ATOM 6101 C C . ALA A 1 839 ? 10.715 10.324 16.012 1.00 96.69 839 ALA A C 1
ATOM 6103 O O . ALA A 1 839 ? 10.585 10.952 14.964 1.00 96.69 839 ALA A O 1
ATOM 6104 N N . THR A 1 840 ? 11.375 10.836 17.051 1.00 97.31 840 THR A N 1
ATOM 6105 C CA . THR A 1 840 ? 11.896 12.220 17.038 1.00 97.31 840 THR A CA 1
ATOM 6106 C C . THR A 1 840 ? 13.410 12.306 17.169 1.00 97.31 840 THR A C 1
ATOM 6108 O O . THR A 1 840 ? 13.954 13.402 17.094 1.00 97.31 840 THR A O 1
ATOM 6111 N N . HIS A 1 841 ? 14.071 11.183 17.451 1.00 98.19 841 HIS A N 1
ATOM 6112 C CA . HIS A 1 841 ? 15.473 11.100 17.856 1.00 98.19 841 HIS A CA 1
ATOM 6113 C C . HIS A 1 841 ? 16.061 9.736 17.463 1.00 98.19 841 HIS A C 1
ATOM 6115 O O . HIS A 1 841 ? 15.319 8.820 17.113 1.00 98.19 841 HIS A O 1
ATOM 6121 N N . THR A 1 842 ? 17.380 9.585 17.588 1.00 98.38 842 THR A N 1
ATOM 6122 C CA . THR A 1 842 ? 18.122 8.376 17.202 1.00 98.38 842 THR A CA 1
ATOM 6123 C C . THR A 1 842 ? 17.935 7.243 18.213 1.00 98.38 842 THR A C 1
ATOM 6125 O O . THR A 1 842 ? 18.141 7.423 19.419 1.00 98.38 842 THR A O 1
ATOM 6128 N N . LEU A 1 843 ? 17.653 6.031 17.737 1.00 98.56 843 LEU A N 1
ATOM 6129 C CA . LEU A 1 843 ? 17.765 4.802 18.526 1.00 98.56 843 LEU A CA 1
ATOM 6130 C C . LEU A 1 843 ? 19.145 4.150 18.336 1.00 98.56 843 LEU A C 1
ATOM 6132 O O . LEU A 1 843 ? 19.486 3.746 17.234 1.00 98.56 843 LEU A O 1
ATOM 6136 N N . ASP A 1 844 ? 19.918 3.945 19.402 1.00 97.94 844 ASP A N 1
ATOM 6137 C CA . ASP A 1 844 ? 21.190 3.207 19.376 1.00 97.94 844 ASP A CA 1
ATOM 6138 C C . ASP A 1 844 ? 21.040 1.807 20.000 1.00 97.94 844 ASP A C 1
ATOM 6140 O O . ASP A 1 844 ? 20.993 1.635 21.224 1.00 97.94 844 ASP A O 1
ATOM 6144 N N . PHE A 1 845 ? 20.975 0.780 19.153 1.00 96.69 845 PHE A N 1
ATOM 6145 C CA . PHE A 1 845 ? 20.931 -0.616 19.580 1.00 96.69 845 PHE A CA 1
ATOM 6146 C C . PHE A 1 845 ? 22.363 -1.145 19.766 1.00 96.69 845 PHE A C 1
ATOM 6148 O O . PHE A 1 845 ? 23.123 -1.358 18.814 1.00 96.69 845 PHE A O 1
ATOM 6155 N N . ARG A 1 846 ? 22.749 -1.339 21.034 1.00 96.06 846 ARG A N 1
ATOM 6156 C CA . ARG A 1 846 ? 24.152 -1.545 21.444 1.00 96.06 846 ARG A CA 1
ATOM 6157 C C . ARG A 1 846 ? 24.565 -2.999 21.620 1.00 96.06 846 ARG A C 1
ATOM 6159 O O . ARG A 1 846 ? 25.754 -3.289 21.767 1.00 96.06 846 ARG A O 1
ATOM 6166 N N . ASN A 1 847 ? 23.609 -3.920 21.663 1.00 93.88 847 ASN A N 1
ATOM 6167 C CA . ASN A 1 847 ? 23.913 -5.343 21.736 1.00 93.88 847 ASN A CA 1
ATOM 6168 C C . ASN A 1 847 ? 24.432 -5.842 20.393 1.00 93.88 847 ASN A C 1
ATOM 6170 O O . ASN A 1 847 ? 23.922 -5.468 19.339 1.00 93.88 847 ASN A O 1
ATOM 6174 N N . GLY A 1 848 ? 25.442 -6.711 20.427 1.00 93.69 848 GLY A N 1
ATOM 6175 C CA . GLY A 1 848 ? 25.860 -7.409 19.220 1.00 93.69 848 GLY A CA 1
ATOM 6176 C C . GLY A 1 848 ? 24.756 -8.335 18.709 1.00 93.69 848 GLY A C 1
ATOM 6177 O O . GLY A 1 848 ? 23.918 -8.816 19.474 1.00 93.69 848 GLY A O 1
ATOM 6178 N N . ILE A 1 849 ? 24.802 -8.646 17.421 1.00 93.50 849 ILE A N 1
ATOM 6179 C CA . ILE A 1 849 ? 23.851 -9.551 16.775 1.00 93.50 849 ILE A CA 1
ATOM 6180 C C . ILE A 1 849 ? 24.638 -10.640 16.047 1.00 93.50 849 ILE A C 1
ATOM 6182 O O . ILE A 1 849 ? 25.629 -10.374 15.364 1.00 93.50 849 ILE A O 1
ATOM 6186 N N . SER A 1 850 ? 24.209 -11.885 16.212 1.00 92.50 850 SER A N 1
ATOM 6187 C CA . SER A 1 850 ? 24.668 -13.027 15.437 1.00 92.50 850 SER A CA 1
ATOM 6188 C C . SER A 1 850 ? 23.532 -13.502 14.548 1.00 92.50 850 SER A C 1
ATOM 6190 O O . SER A 1 850 ? 22.499 -13.963 15.036 1.00 92.50 850 SER A O 1
ATOM 6192 N N . PHE A 1 851 ? 23.724 -13.428 13.230 1.00 91.94 851 PHE A N 1
ATOM 6193 C CA . PHE A 1 851 ? 22.688 -13.798 12.257 1.00 91.94 851 PHE A CA 1
ATOM 6194 C C . PHE A 1 851 ? 22.446 -15.319 12.162 1.00 91.94 851 PHE A C 1
ATOM 6196 O O . PHE A 1 851 ? 21.610 -15.769 11.374 1.00 91.94 851 PHE A O 1
ATOM 6203 N N . ALA A 1 852 ? 23.165 -16.120 12.961 1.00 85.62 852 ALA A N 1
ATOM 6204 C CA . ALA A 1 852 ? 22.973 -17.563 13.127 1.00 85.62 852 ALA A CA 1
ATOM 6205 C C . ALA A 1 852 ? 22.909 -18.346 11.796 1.00 85.62 852 ALA A C 1
ATOM 6207 O O . ALA A 1 852 ? 22.051 -19.203 11.602 1.00 85.62 852 ALA A O 1
ATOM 6208 N N . GLY A 1 853 ? 23.811 -18.025 10.862 1.00 86.00 853 GLY A N 1
ATOM 6209 C CA . GLY A 1 853 ? 23.938 -18.712 9.571 1.00 86.00 853 GLY A CA 1
ATOM 6210 C C . GLY A 1 853 ? 22.881 -18.381 8.510 1.00 86.00 853 GLY A C 1
ATOM 6211 O O . GLY A 1 853 ? 22.776 -19.144 7.559 1.00 86.00 853 GLY A O 1
ATOM 6212 N N . GLN A 1 854 ? 22.109 -17.297 8.650 1.00 86.81 854 GLN A N 1
ATOM 6213 C CA . GLN A 1 854 ? 21.054 -16.906 7.695 1.00 86.81 854 GLN A CA 1
ATOM 6214 C C . GLN A 1 854 ? 21.092 -15.405 7.358 1.00 86.81 854 GLN A C 1
ATOM 6216 O O . GLN A 1 854 ? 21.660 -14.616 8.119 1.00 86.81 854 GLN A O 1
ATOM 6221 N N . LYS A 1 855 ? 20.448 -15.006 6.252 1.00 88.38 855 LYS A N 1
ATOM 6222 C CA . LYS A 1 855 ? 20.160 -13.601 5.906 1.00 88.38 855 LYS A CA 1
ATOM 6223 C C . LYS A 1 855 ? 18.936 -13.124 6.705 1.00 88.38 855 LYS A C 1
ATOM 6225 O O . LYS A 1 855 ? 17.975 -13.878 6.829 1.00 88.38 855 LYS A O 1
ATOM 6230 N N . ARG A 1 856 ? 18.979 -11.926 7.296 1.00 90.12 856 ARG A N 1
ATOM 6231 C CA . ARG A 1 856 ? 17.951 -11.406 8.231 1.00 90.12 856 ARG A CA 1
ATOM 6232 C C . ARG A 1 856 ? 17.346 -10.085 7.778 1.00 90.12 856 ARG A C 1
ATOM 6234 O O . ARG A 1 856 ? 18.057 -9.278 7.202 1.00 90.12 856 ARG A O 1
ATOM 6241 N N . ALA A 1 857 ? 16.080 -9.825 8.079 1.00 89.56 857 ALA A N 1
ATOM 6242 C CA . ALA A 1 857 ? 15.447 -8.545 7.768 1.00 89.56 857 ALA A CA 1
ATOM 6243 C C . ALA A 1 857 ? 15.572 -7.555 8.939 1.00 89.56 857 ALA A C 1
ATOM 6245 O O . ALA A 1 857 ? 15.283 -7.889 10.090 1.00 89.56 857 ALA A O 1
ATOM 6246 N N . MET A 1 858 ? 15.995 -6.331 8.633 1.00 93.38 858 MET A N 1
ATOM 6247 C CA . MET A 1 858 ? 15.965 -5.177 9.530 1.00 93.38 858 MET A CA 1
ATOM 6248 C C . MET A 1 858 ? 15.135 -4.081 8.871 1.00 93.38 858 MET A C 1
ATOM 6250 O O . MET A 1 858 ? 15.366 -3.746 7.705 1.00 93.38 858 MET A O 1
ATOM 6254 N N . HIS A 1 859 ? 14.194 -3.520 9.616 1.00 93.62 859 HIS A N 1
ATOM 6255 C CA . HIS A 1 859 ? 13.305 -2.469 9.146 1.00 93.62 859 HIS A CA 1
ATOM 6256 C C . HIS A 1 859 ? 13.538 -1.184 9.941 1.00 93.62 859 HIS A C 1
ATOM 6258 O O . HIS A 1 859 ? 13.696 -1.227 11.164 1.00 93.62 859 HIS A O 1
ATOM 6264 N N . VAL A 1 860 ? 13.590 -0.054 9.237 1.00 95.81 860 VAL A N 1
ATOM 6265 C CA . VAL A 1 860 ? 13.795 1.279 9.810 1.00 95.81 860 VAL A CA 1
ATOM 6266 C C . VAL A 1 860 ? 12.824 2.241 9.155 1.00 95.81 860 VAL A C 1
ATOM 6268 O O . VAL A 1 860 ? 12.956 2.538 7.971 1.00 95.81 860 VAL A O 1
ATOM 6271 N N . GLU A 1 861 ? 11.884 2.730 9.951 1.00 91.50 861 GLU A N 1
ATOM 6272 C CA . GLU A 1 861 ? 10.985 3.810 9.561 1.00 91.50 861 GLU A CA 1
ATOM 6273 C C . GLU A 1 861 ? 11.687 5.166 9.642 1.00 91.50 861 GLU A C 1
ATOM 6275 O O . GLU A 1 861 ? 12.503 5.391 10.544 1.00 91.50 861 GLU A O 1
ATOM 6280 N N . ASP A 1 862 ? 11.329 6.059 8.721 1.00 90.88 862 ASP A N 1
ATOM 6281 C CA . ASP A 1 862 ? 11.819 7.438 8.658 1.00 90.88 862 ASP A CA 1
ATOM 6282 C C . ASP A 1 862 ? 11.058 8.318 9.659 1.00 90.88 862 ASP A C 1
ATOM 6284 O O . ASP A 1 862 ? 9.843 8.502 9.560 1.00 90.88 862 ASP A O 1
ATOM 6288 N N . GLY A 1 863 ? 11.763 8.804 10.677 1.00 92.38 863 GLY A N 1
ATOM 6289 C CA . GLY A 1 863 ? 11.259 9.730 11.681 1.00 92.38 863 GLY A CA 1
ATOM 6290 C C . GLY A 1 863 ? 11.822 11.138 11.485 1.00 92.38 863 GLY A C 1
ATOM 6291 O O . GLY A 1 863 ? 12.413 11.488 10.473 1.00 92.38 863 GLY A O 1
ATOM 6292 N N . ALA A 1 864 ? 11.696 11.995 12.498 1.00 92.31 864 ALA A N 1
ATOM 6293 C CA . ALA A 1 864 ? 12.203 13.370 12.410 1.00 92.31 864 ALA A CA 1
ATOM 6294 C C . ALA A 1 864 ? 13.734 13.503 12.607 1.00 92.31 864 ALA A C 1
ATOM 6296 O O . ALA A 1 864 ? 14.232 14.619 12.787 1.00 92.31 864 ALA A O 1
ATOM 6297 N N . ALA A 1 865 ? 14.485 12.397 12.649 1.00 93.12 865 ALA A N 1
ATOM 6298 C CA . ALA A 1 865 ? 15.916 12.381 12.941 1.00 93.12 865 ALA A CA 1
ATOM 6299 C C . ALA A 1 865 ? 16.726 12.007 11.693 1.00 93.12 865 ALA A C 1
ATOM 6301 O O . ALA A 1 865 ? 16.537 10.945 11.129 1.00 93.12 865 ALA A O 1
ATOM 6302 N N . ALA A 1 866 ? 17.736 12.807 11.330 1.00 91.12 866 ALA A N 1
ATOM 6303 C CA . ALA A 1 866 ? 18.598 12.533 10.164 1.00 91.12 866 ALA A CA 1
ATOM 6304 C C . ALA A 1 866 ? 19.412 11.212 10.243 1.00 91.12 866 ALA A C 1
ATOM 6306 O O . ALA A 1 866 ? 20.129 10.852 9.306 1.00 91.12 866 ALA A O 1
ATOM 6307 N N . VAL A 1 867 ? 19.363 10.527 11.389 1.00 96.06 867 VAL A N 1
ATOM 6308 C CA . VAL A 1 867 ? 19.694 9.111 11.557 1.00 96.06 867 VAL A CA 1
ATOM 6309 C C . VAL A 1 867 ? 18.660 8.527 12.518 1.00 96.06 867 VAL A C 1
ATOM 6311 O O . VAL A 1 867 ? 18.698 8.824 13.710 1.00 96.06 867 VAL A O 1
ATOM 6314 N N . ASP A 1 868 ? 17.764 7.681 12.027 1.00 97.75 868 ASP A N 1
ATOM 6315 C CA . ASP A 1 868 ? 16.700 7.075 12.836 1.00 97.75 868 ASP A CA 1
ATOM 6316 C C . ASP A 1 868 ? 17.229 6.004 13.785 1.00 97.75 868 ASP A C 1
ATOM 6318 O O . ASP A 1 868 ? 16.875 5.937 14.966 1.00 97.75 868 ASP A O 1
ATOM 6322 N N . ALA A 1 869 ? 18.129 5.168 13.267 1.00 98.31 869 ALA A N 1
ATOM 6323 C CA . ALA A 1 869 ? 18.665 4.025 13.979 1.00 98.31 869 ALA A CA 1
ATOM 6324 C C . ALA A 1 869 ? 20.181 3.900 13.817 1.00 98.31 869 ALA A C 1
ATOM 6326 O O . ALA A 1 869 ? 20.757 4.112 12.752 1.00 98.31 869 ALA A O 1
ATOM 6327 N N . THR A 1 870 ? 20.845 3.482 14.888 1.00 97.94 870 THR A N 1
ATOM 6328 C CA . THR A 1 870 ? 22.265 3.151 14.939 1.00 97.94 870 THR A CA 1
ATOM 6329 C C . THR A 1 870 ? 22.458 1.727 15.452 1.00 97.94 870 THR A C 1
ATOM 6331 O O . THR A 1 870 ? 21.946 1.355 16.506 1.00 97.94 870 THR A O 1
ATOM 6334 N N . LEU A 1 871 ? 23.263 0.943 14.732 1.00 96.44 871 LEU A N 1
ATOM 6335 C CA . LEU A 1 871 ? 23.808 -0.336 15.188 1.00 96.44 871 LEU A CA 1
ATOM 6336 C C . LEU A 1 871 ? 25.268 -0.137 15.601 1.00 96.44 871 LEU A C 1
ATOM 6338 O O . LEU A 1 871 ? 26.173 -0.087 14.758 1.00 96.44 871 LEU A O 1
ATOM 6342 N N . SER A 1 872 ? 25.494 -0.025 16.912 1.00 95.19 872 SER A N 1
ATOM 6343 C CA . SER A 1 872 ? 26.836 0.061 17.510 1.00 95.19 872 SER A CA 1
ATOM 6344 C C . SER A 1 872 ? 27.350 -1.278 18.048 1.00 95.19 872 SER A C 1
ATOM 6346 O O . SER A 1 872 ? 28.564 -1.478 18.187 1.00 95.19 872 SER A O 1
ATOM 6348 N N . GLY A 1 873 ? 26.450 -2.235 18.286 1.00 94.12 873 GLY A N 1
ATOM 6349 C CA . GLY A 1 873 ? 26.803 -3.620 18.582 1.00 94.12 873 GLY A CA 1
ATOM 6350 C C . GLY A 1 873 ? 27.545 -4.309 17.429 1.00 94.12 873 GLY A C 1
ATOM 6351 O O . GLY A 1 873 ? 27.375 -3.973 16.259 1.00 94.12 873 GLY A O 1
ATOM 6352 N N . LYS A 1 874 ? 28.382 -5.302 17.754 1.00 94.31 874 LYS A N 1
ATOM 6353 C CA . LYS A 1 874 ? 29.113 -6.087 16.746 1.00 94.31 874 LYS A CA 1
ATOM 6354 C C . LYS A 1 874 ? 28.170 -7.047 16.012 1.00 94.31 874 LYS A C 1
ATOM 6356 O O . LYS A 1 874 ? 27.530 -7.884 16.653 1.00 94.31 874 LYS A O 1
ATOM 6361 N N . LEU A 1 875 ? 28.142 -6.972 14.685 1.00 94.50 875 LEU A N 1
ATOM 6362 C CA . LEU A 1 875 ? 27.423 -7.890 13.798 1.00 94.50 875 LEU A CA 1
ATOM 6363 C C . LEU A 1 875 ? 28.333 -9.067 13.412 1.00 94.50 875 LEU A C 1
ATOM 6365 O O . LEU A 1 875 ? 29.479 -8.860 13.005 1.00 94.50 875 LEU A O 1
ATOM 6369 N N . THR A 1 876 ? 27.840 -10.300 13.552 1.00 93.50 876 THR A N 1
ATOM 6370 C CA . THR A 1 876 ? 28.662 -11.525 13.479 1.00 93.50 876 THR A CA 1
ATOM 6371 C C . THR A 1 876 ? 27.973 -12.677 12.739 1.00 93.50 876 THR A C 1
ATOM 6373 O O . THR A 1 876 ? 26.743 -12.796 12.751 1.00 93.50 876 THR A O 1
ATOM 6376 N N . GLY A 1 877 ? 28.757 -13.572 12.129 1.00 90.62 877 GLY A N 1
ATOM 6377 C CA . GLY A 1 877 ? 28.248 -14.829 11.569 1.00 90.62 877 GLY A CA 1
ATOM 6378 C C . GLY A 1 877 ? 29.109 -15.453 10.463 1.00 90.62 877 GLY A C 1
ATOM 6379 O O . GLY A 1 877 ? 30.202 -14.987 10.167 1.00 90.62 877 GLY A O 1
ATOM 6380 N N . GLY A 1 878 ? 28.618 -16.542 9.865 1.00 84.88 878 GLY A N 1
ATOM 6381 C CA . GLY A 1 878 ? 29.311 -17.267 8.790 1.00 84.88 878 GLY A CA 1
ATOM 6382 C C . GLY A 1 878 ? 29.046 -16.718 7.381 1.00 84.88 878 GLY A C 1
ATOM 6383 O O . GLY A 1 878 ? 28.525 -15.619 7.210 1.00 84.88 878 GLY A O 1
ATOM 6384 N N . THR A 1 879 ? 29.343 -17.526 6.363 1.00 80.25 879 THR A N 1
ATOM 6385 C CA . THR A 1 879 ? 29.200 -17.170 4.935 1.00 80.25 879 THR A CA 1
ATOM 6386 C C . THR A 1 879 ? 27.753 -17.007 4.466 1.00 80.25 879 THR A C 1
ATOM 6388 O O . THR A 1 879 ? 27.500 -16.339 3.473 1.00 80.25 879 THR A O 1
ATOM 6391 N N . SER A 1 880 ? 26.793 -17.598 5.179 1.00 86.19 880 SER A N 1
ATOM 6392 C CA . SER A 1 880 ? 25.352 -17.411 4.943 1.00 86.19 880 SER A CA 1
ATOM 6393 C C . SER A 1 880 ? 24.731 -16.360 5.874 1.00 86.19 880 SER A C 1
ATOM 6395 O O . SER A 1 880 ? 23.531 -16.122 5.815 1.00 86.19 880 SER A O 1
ATOM 6397 N N . SER A 1 881 ? 25.524 -15.738 6.756 1.00 91.00 881 SER A N 1
ATOM 6398 C CA . SER A 1 881 ? 25.059 -14.728 7.711 1.00 91.00 881 SER A CA 1
ATOM 6399 C C . SER A 1 881 ? 25.139 -13.327 7.131 1.00 91.00 881 SER A C 1
ATOM 6401 O O . SER A 1 881 ? 26.235 -12.804 6.951 1.00 91.00 881 SER A O 1
ATOM 6403 N N . GLY A 1 882 ? 23.988 -12.708 6.909 1.00 92.19 882 GLY A N 1
ATOM 6404 C CA . GLY A 1 882 ? 23.878 -11.371 6.334 1.00 92.19 882 GLY A CA 1
ATOM 6405 C C . GLY A 1 882 ? 22.569 -10.693 6.728 1.00 92.19 882 GLY A C 1
ATOM 6406 O O . GLY A 1 882 ? 21.825 -11.228 7.555 1.00 92.19 882 GLY A O 1
ATOM 6407 N N . PHE A 1 883 ? 22.258 -9.541 6.138 1.00 93.50 883 PHE A N 1
ATOM 6408 C CA . PHE A 1 883 ? 20.993 -8.853 6.403 1.00 93.50 883 PHE A CA 1
ATOM 6409 C C . PHE A 1 883 ? 20.486 -8.015 5.222 1.00 93.50 883 PHE A C 1
ATOM 6411 O O . PHE A 1 883 ? 21.258 -7.607 4.359 1.00 93.50 883 PHE A O 1
ATOM 6418 N N . THR A 1 884 ? 19.183 -7.753 5.215 1.00 94.69 884 THR A N 1
ATOM 6419 C CA . THR A 1 884 ? 18.472 -6.841 4.317 1.00 94.69 884 THR A CA 1
ATOM 6420 C C . THR A 1 884 ? 17.983 -5.648 5.135 1.00 94.69 884 THR A C 1
ATOM 6422 O O . THR A 1 884 ? 17.278 -5.839 6.125 1.00 94.69 884 THR A O 1
ATOM 6425 N N . LYS A 1 885 ? 18.346 -4.429 4.729 1.00 94.56 885 LYS A N 1
ATOM 6426 C CA . LYS A 1 885 ? 17.775 -3.165 5.219 1.00 94.56 885 LYS A CA 1
ATOM 6427 C C . LYS A 1 885 ? 16.526 -2.828 4.398 1.00 94.56 885 LYS A C 1
ATOM 6429 O O . LYS A 1 885 ? 16.609 -2.791 3.174 1.00 94.56 885 LYS A O 1
ATOM 6434 N N . THR A 1 886 ? 15.416 -2.580 5.087 1.00 91.81 886 THR A N 1
ATOM 6435 C CA . THR A 1 886 ? 14.095 -2.192 4.552 1.00 91.81 886 THR A CA 1
ATOM 6436 C C . THR A 1 886 ? 13.554 -0.952 5.284 1.00 91.81 886 THR A C 1
ATOM 6438 O O . THR A 1 886 ? 14.141 -0.545 6.297 1.00 91.81 886 THR A O 1
ATOM 6441 N N . GLY A 1 887 ? 12.461 -0.370 4.786 1.00 85.44 887 GLY A N 1
ATOM 6442 C CA . GLY A 1 887 ? 11.858 0.869 5.291 1.00 85.44 887 GLY A CA 1
ATOM 6443 C C . GLY A 1 887 ? 12.623 2.126 4.851 1.00 85.44 887 GLY A C 1
ATOM 6444 O O . GLY A 1 887 ? 13.820 2.023 4.560 1.00 85.44 887 GLY A O 1
ATOM 6445 N N . PRO A 1 888 ? 11.984 3.305 4.824 1.00 84.19 888 PRO A N 1
ATOM 6446 C CA . PRO A 1 888 ? 12.565 4.510 4.227 1.00 84.19 888 PRO A CA 1
ATOM 6447 C C . PRO A 1 888 ? 13.694 5.137 5.066 1.00 84.19 888 PRO A C 1
ATOM 6449 O O . PRO A 1 888 ? 14.578 5.800 4.525 1.00 84.19 888 PRO A O 1
ATOM 6452 N N . GLY A 1 889 ? 13.726 4.889 6.379 1.00 89.44 889 GLY A N 1
ATOM 6453 C CA . GLY A 1 889 ? 14.621 5.588 7.305 1.00 89.44 889 GLY A CA 1
ATOM 6454 C C . GLY A 1 889 ? 16.102 5.203 7.206 1.00 89.44 889 GLY A C 1
ATOM 6455 O O . GLY A 1 889 ? 16.509 4.219 6.570 1.00 89.44 889 GLY A O 1
ATOM 6456 N N . VAL A 1 890 ? 16.944 5.973 7.891 1.00 96.69 890 VAL A N 1
ATOM 6457 C CA . VAL A 1 890 ? 18.410 5.884 7.861 1.00 96.69 890 VAL A CA 1
ATOM 6458 C C . VAL A 1 890 ? 18.941 4.945 8.952 1.00 96.69 890 VAL A C 1
ATOM 6460 O O . VAL A 1 890 ? 18.955 5.266 10.143 1.00 96.69 890 VAL A O 1
ATOM 6463 N N . LEU A 1 891 ? 19.502 3.802 8.539 1.00 98.19 891 LEU A N 1
ATOM 6464 C CA . LEU A 1 891 ? 20.221 2.873 9.419 1.00 98.19 891 LEU A CA 1
ATOM 6465 C C . LEU A 1 891 ? 21.730 3.131 9.386 1.00 98.19 891 LEU A C 1
ATOM 6467 O O . LEU A 1 891 ? 22.392 2.862 8.385 1.00 98.19 891 LEU A O 1
ATOM 6471 N N . SER A 1 892 ? 22.312 3.575 10.496 1.00 97.06 892 SER A N 1
ATOM 6472 C CA . SER A 1 892 ? 23.749 3.828 10.618 1.00 97.06 892 SER A CA 1
ATOM 6473 C C . SER A 1 892 ? 24.500 2.682 11.310 1.00 97.06 892 SER A C 1
ATOM 6475 O O . SER A 1 892 ? 24.252 2.374 12.473 1.00 97.06 892 SER A O 1
ATOM 6477 N N . ILE A 1 893 ? 25.500 2.089 10.652 1.00 96.62 893 ILE A N 1
ATOM 6478 C CA . ILE A 1 893 ? 26.403 1.100 11.268 1.00 96.62 893 ILE A CA 1
ATOM 6479 C C . ILE A 1 893 ? 27.690 1.784 11.733 1.00 96.62 893 ILE A C 1
ATOM 6481 O O . ILE A 1 893 ? 28.431 2.371 10.936 1.00 96.62 893 ILE A O 1
ATOM 6485 N N . THR A 1 894 ? 27.979 1.665 13.032 1.00 94.44 894 THR A N 1
ATOM 6486 C CA . THR A 1 894 ? 29.133 2.309 13.691 1.00 94.44 894 THR A CA 1
ATOM 6487 C C . THR A 1 894 ? 30.176 1.325 14.212 1.00 94.44 894 THR A C 1
ATOM 6489 O O . THR A 1 894 ? 31.281 1.731 14.565 1.00 94.44 894 THR A O 1
ATOM 6492 N N . ASN A 1 895 ? 29.901 0.019 14.214 1.00 93.25 895 ASN A N 1
ATOM 6493 C CA . ASN A 1 895 ? 30.903 -0.959 14.624 1.00 93.25 895 ASN A CA 1
ATOM 6494 C C . ASN A 1 895 ? 31.925 -1.239 13.505 1.00 93.25 895 ASN A C 1
ATOM 6496 O O . ASN A 1 895 ? 31.599 -1.822 12.474 1.00 93.25 895 ASN A O 1
ATOM 6500 N N . ALA A 1 896 ? 33.188 -0.867 13.728 1.00 91.50 896 ALA A N 1
ATOM 6501 C CA . ALA A 1 896 ? 34.288 -1.079 12.780 1.00 91.50 896 ALA A CA 1
ATOM 6502 C C . ALA A 1 896 ? 34.865 -2.514 12.770 1.00 91.50 896 ALA A C 1
ATOM 6504 O O . ALA A 1 896 ? 35.872 -2.754 12.105 1.00 91.50 896 ALA A O 1
ATOM 6505 N N . THR A 1 897 ? 34.298 -3.445 13.548 1.00 92.62 897 THR A N 1
ATOM 6506 C CA . THR A 1 897 ? 34.851 -4.798 13.776 1.00 92.62 897 THR A CA 1
ATOM 6507 C C . THR A 1 897 ? 33.870 -5.928 13.463 1.00 92.62 897 THR A C 1
ATOM 6509 O O . THR A 1 897 ? 34.031 -7.040 13.965 1.00 92.62 897 THR A O 1
ATOM 6512 N N . ASN A 1 898 ? 32.847 -5.656 12.652 1.00 93.75 898 ASN A N 1
ATOM 6513 C CA . ASN A 1 898 ? 31.905 -6.671 12.177 1.00 93.75 898 ASN A CA 1
ATOM 6514 C C . ASN A 1 898 ? 32.640 -7.817 11.454 1.00 93.75 898 ASN A C 1
ATOM 6516 O O . ASN A 1 898 ? 33.648 -7.586 10.788 1.00 93.75 898 ASN A O 1
ATOM 6520 N N . ASP A 1 899 ? 32.147 -9.051 11.589 1.00 92.44 899 ASP A N 1
ATOM 6521 C CA . ASP A 1 899 ? 32.792 -10.246 11.011 1.00 92.44 899 ASP A CA 1
ATOM 6522 C C . ASP A 1 899 ? 31.826 -11.276 10.400 1.00 92.44 899 ASP A C 1
ATOM 6524 O O . ASP A 1 899 ? 32.224 -12.403 10.109 1.00 92.44 899 ASP A O 1
ATOM 6528 N N . TYR A 1 900 ? 30.571 -10.888 10.149 1.00 93.00 900 TYR A N 1
ATOM 6529 C CA . TYR A 1 900 ? 29.682 -11.650 9.265 1.00 93.00 900 TYR A CA 1
ATOM 6530 C C . TYR A 1 900 ? 30.201 -11.612 7.815 1.00 93.00 900 TYR A C 1
ATOM 6532 O O . TYR A 1 900 ? 30.754 -10.604 7.394 1.00 93.00 900 TYR A O 1
ATOM 6540 N N . THR A 1 901 ? 30.045 -12.694 7.046 1.00 89.94 901 THR A N 1
ATOM 6541 C CA . THR A 1 901 ? 30.611 -12.805 5.676 1.00 89.94 901 THR A CA 1
ATOM 6542 C C . THR A 1 901 ? 29.575 -13.128 4.598 1.00 89.94 901 THR A C 1
ATOM 6544 O O . THR A 1 901 ? 29.926 -13.340 3.438 1.00 89.94 901 THR A O 1
ATOM 6547 N N . GLY A 1 902 ? 28.295 -13.171 4.968 1.00 91.50 902 GLY A N 1
ATOM 6548 C CA . GLY A 1 902 ? 27.189 -13.254 4.024 1.00 91.50 902 GLY A CA 1
ATOM 6549 C C . GLY A 1 902 ? 26.781 -11.897 3.456 1.00 91.50 902 GLY A C 1
ATOM 6550 O O . GLY A 1 902 ? 27.431 -10.873 3.652 1.00 91.50 902 GLY A O 1
ATOM 6551 N N . VAL A 1 903 ? 25.682 -11.932 2.712 1.00 92.38 903 VAL A N 1
ATOM 6552 C CA . VAL A 1 903 ? 25.187 -10.832 1.882 1.00 92.38 903 VAL A CA 1
ATOM 6553 C C . VAL A 1 903 ? 24.578 -9.696 2.708 1.00 92.38 903 VAL A C 1
ATOM 6555 O O . VAL A 1 903 ? 23.700 -9.939 3.537 1.00 92.38 903 VAL A O 1
ATOM 6558 N N . THR A 1 904 ? 24.952 -8.457 2.399 1.00 95.12 904 THR A N 1
ATOM 6559 C CA . THR A 1 904 ? 24.228 -7.255 2.831 1.00 95.12 904 THR A CA 1
ATOM 6560 C C . THR A 1 904 ? 23.394 -6.718 1.677 1.00 95.12 904 THR A C 1
ATOM 6562 O O . THR A 1 904 ? 23.941 -6.428 0.618 1.00 95.12 904 THR A O 1
ATOM 6565 N N . THR A 1 905 ? 22.095 -6.532 1.884 1.00 95.62 905 THR A N 1
ATOM 6566 C CA . THR A 1 905 ? 21.189 -5.922 0.904 1.00 95.62 905 THR A CA 1
ATOM 6567 C C . THR A 1 905 ? 20.661 -4.601 1.437 1.00 95.62 905 THR A C 1
ATOM 6569 O O . THR A 1 905 ? 20.187 -4.540 2.571 1.00 95.62 905 THR A O 1
ATOM 6572 N N . VAL A 1 906 ? 20.699 -3.555 0.618 1.00 96.75 906 VAL A N 1
ATOM 6573 C CA . VAL A 1 906 ? 19.936 -2.324 0.851 1.00 96.75 906 VAL A CA 1
ATOM 6574 C C . VAL A 1 906 ? 18.752 -2.366 -0.103 1.00 96.75 906 VAL A C 1
ATOM 6576 O O . VAL A 1 906 ? 18.951 -2.319 -1.316 1.00 96.75 906 VAL A O 1
ATOM 6579 N N . ALA A 1 907 ? 17.555 -2.565 0.448 1.00 86.62 907 ALA A N 1
ATOM 6580 C CA . ALA A 1 907 ? 16.318 -2.680 -0.317 1.00 86.62 907 ALA A CA 1
ATOM 6581 C C . ALA A 1 907 ? 15.472 -1.403 -0.280 1.00 86.62 907 ALA A C 1
ATOM 6583 O O . ALA A 1 907 ? 14.674 -1.204 -1.182 1.00 86.62 907 ALA A O 1
ATOM 6584 N N . ASP A 1 908 ? 15.649 -0.566 0.746 1.00 85.62 908 ASP A N 1
ATOM 6585 C CA . ASP A 1 908 ? 14.941 0.705 0.903 1.00 85.62 908 ASP A CA 1
ATOM 6586 C C . ASP A 1 908 ? 15.678 1.619 1.906 1.00 85.62 908 ASP A C 1
ATOM 6588 O O . ASP A 1 908 ? 16.429 1.140 2.777 1.00 85.62 908 ASP A O 1
ATOM 6592 N N . GLY A 1 909 ? 15.488 2.930 1.764 1.00 89.56 909 GLY A N 1
ATOM 6593 C CA . GLY A 1 909 ? 16.124 3.979 2.553 1.00 89.56 909 GLY A CA 1
ATOM 6594 C C . GLY A 1 909 ? 17.652 3.953 2.493 1.00 89.56 909 GLY A C 1
ATOM 6595 O O . GLY A 1 909 ? 18.267 3.437 1.551 1.00 89.56 909 GLY A O 1
ATOM 6596 N N . VAL A 1 910 ? 18.295 4.466 3.548 1.00 96.38 910 VAL A N 1
ATOM 6597 C CA . VAL A 1 910 ? 19.765 4.540 3.628 1.00 96.38 910 VAL A CA 1
ATOM 6598 C C . VAL A 1 910 ? 20.354 3.494 4.573 1.00 96.38 910 VAL A C 1
ATOM 6600 O O . VAL A 1 910 ? 19.985 3.401 5.745 1.00 96.38 910 VAL A O 1
ATOM 6603 N N . LEU A 1 911 ? 21.388 2.784 4.110 1.00 97.75 911 LEU A N 1
ATOM 6604 C CA . LEU A 1 911 ? 22.345 2.085 4.975 1.00 97.75 911 LEU A CA 1
ATOM 6605 C C . LEU A 1 911 ? 23.650 2.891 5.079 1.00 97.75 911 LEU A C 1
ATOM 6607 O O . LEU A 1 911 ? 24.510 2.819 4.200 1.00 97.75 911 LEU A O 1
ATOM 6611 N N . ARG A 1 912 ? 23.816 3.671 6.152 1.00 96.56 912 ARG A N 1
ATOM 6612 C CA . ARG A 1 912 ? 24.945 4.594 6.359 1.00 96.56 912 ARG A CA 1
ATOM 6613 C C . ARG A 1 912 ? 26.115 3.920 7.082 1.00 96.56 912 ARG A C 1
ATOM 6615 O O . ARG A 1 912 ? 25.989 3.436 8.202 1.00 96.56 912 ARG A O 1
ATOM 6622 N N . LEU A 1 913 ? 27.300 3.944 6.478 1.00 94.69 913 LEU A N 1
ATOM 6623 C CA . LEU A 1 913 ? 28.527 3.370 7.037 1.00 94.69 913 LEU A CA 1
ATOM 6624 C C . LEU A 1 913 ? 29.399 4.450 7.685 1.00 94.69 913 LEU A C 1
ATOM 6626 O O . LEU A 1 913 ? 29.987 5.271 6.978 1.00 94.69 913 LEU A O 1
ATOM 6630 N N . GLN A 1 914 ? 29.563 4.425 9.012 1.00 93.06 914 GLN A N 1
ATOM 6631 C CA . GLN A 1 914 ? 30.498 5.336 9.700 1.00 93.06 914 GLN A CA 1
ATOM 6632 C C . GLN A 1 914 ? 31.952 4.833 9.715 1.00 93.06 914 GLN A C 1
ATOM 6634 O O . GLN A 1 914 ? 32.869 5.606 9.987 1.00 93.06 914 GLN A O 1
ATOM 6639 N N . HIS A 1 915 ? 32.197 3.575 9.330 1.00 89.19 915 HIS A N 1
ATOM 6640 C CA . HIS A 1 915 ? 33.543 3.033 9.112 1.00 89.19 915 HIS A CA 1
ATOM 6641 C C . HIS A 1 915 ? 33.621 2.227 7.812 1.00 89.19 915 HIS A C 1
ATOM 6643 O O . HIS A 1 915 ? 32.690 1.508 7.469 1.00 89.19 915 HIS A O 1
ATOM 6649 N N . ALA A 1 916 ? 34.760 2.283 7.112 1.00 78.62 916 ALA A N 1
ATOM 6650 C CA . ALA A 1 916 ? 34.963 1.524 5.871 1.00 78.62 916 ALA A CA 1
ATOM 6651 C C . ALA A 1 916 ? 34.875 -0.004 6.079 1.00 78.62 916 ALA A C 1
ATOM 6653 O O . ALA A 1 916 ? 34.422 -0.719 5.196 1.00 78.62 916 ALA A O 1
ATOM 6654 N N . ALA A 1 917 ? 35.259 -0.485 7.267 1.00 81.06 917 ALA A N 1
ATOM 6655 C CA . ALA A 1 917 ? 35.161 -1.888 7.679 1.00 81.06 917 ALA A CA 1
ATOM 6656 C C . ALA A 1 917 ? 33.811 -2.255 8.343 1.00 81.06 917 ALA A C 1
ATOM 6658 O O . ALA A 1 917 ? 33.680 -3.337 8.908 1.00 81.06 917 ALA A O 1
ATOM 6659 N N . ALA A 1 918 ? 32.808 -1.366 8.315 1.00 86.88 918 ALA A N 1
ATOM 6660 C CA . ALA A 1 918 ? 31.475 -1.660 8.853 1.00 86.88 918 ALA A CA 1
ATOM 6661 C C . ALA A 1 918 ? 30.729 -2.730 8.027 1.00 86.88 918 ALA A C 1
ATOM 6663 O O . ALA A 1 918 ? 29.936 -3.490 8.588 1.00 86.88 918 ALA A O 1
ATOM 6664 N N . LEU A 1 919 ? 31.019 -2.817 6.721 1.00 87.31 919 LEU A N 1
ATOM 6665 C CA . LEU A 1 919 ? 30.683 -3.962 5.873 1.00 87.31 919 LEU A CA 1
ATOM 6666 C C . LEU A 1 919 ? 31.926 -4.855 5.721 1.00 87.31 919 LEU A C 1
ATOM 6668 O O . LEU A 1 919 ? 32.901 -4.416 5.103 1.00 87.31 919 LEU A O 1
ATOM 6672 N N . PRO A 1 920 ? 31.918 -6.089 6.253 1.00 84.94 920 PRO A N 1
ATOM 6673 C CA . PRO A 1 920 ? 33.001 -7.043 6.041 1.00 84.94 920 PRO A CA 1
ATOM 6674 C C . PRO A 1 920 ? 32.992 -7.591 4.607 1.00 84.94 920 PRO A C 1
ATOM 6676 O O . PRO A 1 920 ? 32.107 -7.279 3.805 1.00 84.94 920 PRO A O 1
ATOM 6679 N N . ASN A 1 921 ? 33.982 -8.422 4.281 1.00 82.62 921 ASN A N 1
ATOM 6680 C CA . ASN A 1 921 ? 34.116 -9.011 2.950 1.00 82.62 921 ASN A CA 1
ATOM 6681 C C . ASN A 1 921 ? 32.952 -9.984 2.682 1.00 82.62 921 ASN A C 1
ATOM 6683 O O . ASN A 1 921 ? 32.844 -11.025 3.333 1.00 82.62 921 ASN A O 1
ATOM 6687 N N . GLY A 1 922 ? 32.094 -9.634 1.729 1.00 87.75 922 GLY A N 1
ATOM 6688 C CA . GLY A 1 922 ? 30.788 -10.258 1.500 1.00 87.75 922 GLY A CA 1
ATOM 6689 C C . GLY A 1 922 ? 29.963 -9.398 0.545 1.00 87.75 922 GLY A C 1
ATOM 6690 O O . GLY A 1 922 ? 30.220 -8.200 0.426 1.00 87.75 922 GLY A O 1
ATOM 6691 N N . ASN A 1 923 ? 29.023 -9.982 -0.196 1.00 91.50 923 ASN A N 1
ATOM 6692 C CA . ASN A 1 923 ? 28.379 -9.257 -1.298 1.00 91.50 923 ASN A CA 1
ATOM 6693 C C . ASN A 1 923 ? 27.494 -8.110 -0.801 1.00 91.50 923 ASN A C 1
ATOM 6695 O O . ASN A 1 923 ? 26.829 -8.231 0.228 1.00 91.50 923 ASN A O 1
ATOM 6699 N N . LEU A 1 924 ? 27.488 -7.016 -1.561 1.00 93.62 924 LEU A N 1
ATOM 6700 C CA . LEU A 1 924 ? 26.580 -5.890 -1.372 1.00 93.62 924 LEU A CA 1
ATOM 6701 C C . LEU A 1 924 ? 25.554 -5.892 -2.507 1.00 93.62 924 LEU A C 1
ATOM 6703 O O . LEU A 1 924 ? 25.921 -5.730 -3.668 1.00 93.62 924 LEU A O 1
ATOM 6707 N N . GLU A 1 925 ? 24.286 -6.049 -2.165 1.00 93.88 925 GLU A N 1
ATOM 6708 C CA . GLU A 1 925 ? 23.158 -5.999 -3.092 1.00 93.88 925 GLU A CA 1
ATOM 6709 C C . GLU A 1 925 ? 22.394 -4.681 -2.916 1.00 93.88 925 GLU A C 1
ATOM 6711 O O . GLU A 1 925 ? 22.109 -4.268 -1.791 1.00 93.88 925 GLU A O 1
ATOM 6716 N N . LEU A 1 926 ? 22.045 -4.033 -4.024 1.00 91.75 926 LEU A N 1
ATOM 6717 C CA . LEU A 1 926 ? 21.203 -2.837 -4.074 1.00 91.75 926 LEU A CA 1
ATOM 6718 C C . LEU A 1 926 ? 19.922 -3.161 -4.851 1.00 91.75 926 LEU A C 1
ATOM 6720 O O . LEU A 1 926 ? 19.976 -3.811 -5.902 1.00 91.75 926 LEU A O 1
ATOM 6724 N N . THR A 1 927 ? 18.772 -2.773 -4.308 1.00 86.44 927 THR A N 1
ATOM 6725 C CA . THR A 1 927 ? 17.446 -3.052 -4.878 1.00 86.44 927 THR A CA 1
ATOM 6726 C C . THR A 1 927 ? 16.395 -2.100 -4.300 1.00 86.44 927 THR A C 1
ATOM 6728 O O . THR A 1 927 ? 16.678 -1.439 -3.306 1.00 86.44 927 THR A O 1
ATOM 6731 N N . GLY A 1 928 ? 15.204 -2.026 -4.908 1.00 70.81 928 GLY A N 1
ATOM 6732 C CA . GLY A 1 928 ? 14.048 -1.281 -4.379 1.00 70.81 928 GLY A CA 1
ATOM 6733 C C . GLY A 1 928 ? 14.249 0.231 -4.191 1.00 70.81 928 GLY A C 1
ATOM 6734 O O . GLY A 1 928 ? 13.473 0.863 -3.495 1.00 70.81 928 GLY A O 1
ATOM 6735 N N . GLY A 1 929 ? 15.293 0.814 -4.787 1.00 78.94 929 GLY A N 1
ATOM 6736 C CA . GLY A 1 929 ? 15.687 2.212 -4.574 1.00 78.94 929 GLY A CA 1
ATOM 6737 C C . GLY A 1 929 ? 16.734 2.406 -3.471 1.00 78.94 929 GLY A C 1
ATOM 6738 O O . GLY A 1 929 ? 17.375 3.452 -3.435 1.00 78.94 929 GLY A O 1
ATOM 6739 N N . GLY A 1 930 ? 16.997 1.385 -2.647 1.00 87.19 930 GLY A N 1
ATOM 6740 C CA . GLY A 1 930 ? 17.889 1.447 -1.489 1.00 87.19 930 GLY A CA 1
ATOM 6741 C C . GLY A 1 930 ? 19.293 2.008 -1.766 1.00 87.19 930 GLY A C 1
ATOM 6742 O O . GLY A 1 930 ? 19.958 1.675 -2.757 1.00 87.19 930 GLY A O 1
ATOM 6743 N N . VAL A 1 931 ? 19.771 2.845 -0.841 1.00 96.38 931 VAL A N 1
ATOM 6744 C CA . VAL A 1 931 ? 20.984 3.662 -0.985 1.00 96.38 931 VAL A CA 1
ATOM 6745 C C . VAL A 1 931 ? 22.044 3.302 0.061 1.00 96.38 931 VAL A C 1
ATOM 6747 O O . VAL A 1 931 ? 21.815 3.363 1.270 1.00 96.38 931 VAL A O 1
ATOM 6750 N N . LEU A 1 932 ? 23.271 2.992 -0.372 1.00 97.25 932 LEU A N 1
ATOM 6751 C CA . LEU A 1 932 ? 24.400 2.870 0.556 1.00 97.25 932 LEU A CA 1
ATOM 6752 C C . LEU A 1 932 ? 25.003 4.252 0.871 1.00 97.25 932 LEU A C 1
ATOM 6754 O O . LEU A 1 932 ? 25.653 4.881 0.033 1.00 97.25 932 LEU A O 1
ATOM 6758 N N . GLY A 1 933 ? 24.857 4.695 2.118 1.00 97.12 933 GLY A N 1
ATOM 6759 C CA . GLY A 1 933 ? 25.424 5.944 2.619 1.00 97.12 933 GLY A CA 1
ATOM 6760 C C . GLY A 1 933 ? 26.905 5.820 2.988 1.00 97.12 933 GLY A C 1
ATOM 6761 O O . GLY A 1 933 ? 27.279 5.136 3.941 1.00 97.12 933 GLY A O 1
ATOM 6762 N N . LEU A 1 934 ? 27.772 6.536 2.282 1.00 96.62 934 LEU A N 1
ATOM 6763 C CA . LEU A 1 934 ? 29.215 6.560 2.510 1.00 96.62 934 LEU A CA 1
ATOM 6764 C C . LEU A 1 934 ? 29.584 7.645 3.539 1.00 96.62 934 LEU A C 1
ATOM 6766 O O . LEU A 1 934 ? 29.854 8.792 3.196 1.00 96.62 934 LEU A O 1
ATOM 6770 N N . GLY A 1 935 ? 29.618 7.289 4.826 1.00 94.00 935 GLY A N 1
ATOM 6771 C CA . GLY A 1 935 ? 30.028 8.203 5.904 1.00 94.00 935 GLY A CA 1
ATOM 6772 C C . GLY A 1 935 ? 31.533 8.243 6.181 1.00 94.00 935 GLY A C 1
ATOM 6773 O O . GLY A 1 935 ? 32.027 9.225 6.731 1.00 94.00 935 GLY A O 1
ATOM 6774 N N . ALA A 1 936 ? 32.280 7.202 5.798 1.00 90.94 936 ALA A N 1
ATOM 6775 C CA . ALA A 1 936 ? 33.657 6.985 6.257 1.00 90.94 936 ALA A CA 1
ATOM 6776 C C . ALA A 1 936 ? 34.746 7.238 5.203 1.00 90.94 936 ALA A C 1
ATOM 6778 O O . ALA A 1 936 ? 35.738 7.921 5.469 1.00 90.94 936 ALA A O 1
ATOM 6779 N N . ALA A 1 937 ? 34.578 6.644 4.022 1.00 92.25 937 ALA A N 1
ATOM 6780 C CA . ALA A 1 937 ? 35.587 6.546 2.974 1.00 92.25 937 ALA A CA 1
ATOM 6781 C C . ALA A 1 937 ? 34.921 6.338 1.607 1.00 92.25 937 ALA A C 1
ATOM 6783 O O . ALA A 1 937 ? 33.737 6.013 1.530 1.00 92.25 937 ALA A O 1
ATOM 6784 N N . ASP A 1 938 ? 35.707 6.499 0.547 1.00 94.12 938 ASP A N 1
ATOM 6785 C CA . ASP A 1 938 ? 35.281 6.263 -0.830 1.00 94.12 938 ASP A CA 1
ATOM 6786 C C . ASP A 1 938 ? 35.112 4.766 -1.121 1.00 94.12 938 ASP A C 1
ATOM 6788 O O . ASP A 1 938 ? 35.941 3.940 -0.720 1.00 94.12 938 ASP A O 1
ATOM 6792 N N . LEU A 1 939 ? 34.095 4.408 -1.906 1.00 92.81 939 LEU A N 1
ATOM 6793 C CA . LEU A 1 939 ? 33.893 3.041 -2.376 1.00 92.81 939 LEU A CA 1
ATOM 6794 C C . LEU A 1 939 ? 34.692 2.817 -3.666 1.00 92.81 939 LEU A C 1
ATOM 6796 O O . LEU A 1 939 ? 34.149 2.857 -4.767 1.00 92.81 939 LEU A O 1
ATOM 6800 N N . THR A 1 940 ? 36.007 2.623 -3.518 1.00 90.88 940 THR A N 1
ATOM 6801 C CA . THR A 1 940 ? 36.955 2.451 -4.645 1.00 90.88 940 THR A CA 1
ATOM 6802 C C . THR A 1 940 ? 37.676 1.098 -4.680 1.00 90.88 940 THR A C 1
ATOM 6804 O O . THR A 1 940 ? 38.436 0.828 -5.610 1.00 90.88 940 THR A O 1
ATOM 6807 N N . ALA A 1 941 ? 37.460 0.253 -3.665 1.00 84.69 941 ALA A N 1
ATOM 6808 C CA . ALA A 1 941 ? 38.157 -1.025 -3.485 1.00 84.69 941 ALA A CA 1
ATOM 6809 C C . ALA A 1 941 ? 37.328 -2.266 -3.868 1.00 84.69 941 ALA A C 1
ATOM 6811 O O . ALA A 1 941 ? 37.905 -3.329 -4.093 1.00 84.69 941 ALA A O 1
ATOM 6812 N N . ARG A 1 942 ? 35.993 -2.151 -3.936 1.00 88.06 942 ARG A N 1
ATOM 6813 C CA . ARG A 1 942 ? 35.106 -3.262 -4.313 1.00 88.06 942 ARG A CA 1
ATOM 6814 C C . ARG A 1 942 ? 34.952 -3.359 -5.825 1.00 88.06 942 ARG A C 1
ATOM 6816 O O . ARG A 1 942 ? 35.034 -2.360 -6.532 1.00 88.06 942 ARG A O 1
ATOM 6823 N N . THR A 1 943 ? 34.701 -4.571 -6.310 1.00 89.81 943 THR A N 1
ATOM 6824 C CA . THR A 1 943 ? 34.464 -4.848 -7.734 1.00 89.81 943 THR A CA 1
ATOM 6825 C C . THR A 1 943 ? 33.001 -5.210 -7.990 1.00 89.81 943 THR A C 1
ATOM 6827 O O . THR A 1 943 ? 32.211 -5.359 -7.059 1.00 89.81 943 THR A O 1
ATOM 6830 N N . ILE A 1 944 ? 32.636 -5.330 -9.264 1.00 88.38 944 ILE A N 1
ATOM 6831 C CA . ILE A 1 944 ? 31.280 -5.632 -9.732 1.00 88.38 944 ILE A CA 1
ATOM 6832 C C . ILE A 1 944 ? 31.175 -7.090 -10.167 1.00 88.38 944 ILE A C 1
ATOM 6834 O O . ILE A 1 944 ? 32.060 -7.576 -10.877 1.00 88.38 944 ILE A O 1
ATOM 6838 N N . GLY A 1 945 ? 30.061 -7.742 -9.825 1.00 84.75 945 GLY A N 1
ATOM 6839 C CA . GLY A 1 945 ? 29.659 -9.017 -10.422 1.00 84.75 945 GLY A CA 1
ATOM 6840 C C . GLY A 1 945 ? 29.038 -10.016 -9.445 1.00 84.75 945 GLY A C 1
ATOM 6841 O O . GLY A 1 945 ? 28.780 -9.715 -8.283 1.00 84.75 945 GLY A O 1
ATOM 6842 N N . ALA A 1 946 ? 28.806 -11.232 -9.942 1.00 82.31 946 ALA A N 1
ATOM 6843 C CA . ALA A 1 946 ? 28.177 -12.332 -9.204 1.00 82.31 946 ALA A CA 1
ATOM 6844 C C . ALA A 1 946 ? 29.119 -13.082 -8.231 1.00 82.31 946 ALA A C 1
ATOM 6846 O O . ALA A 1 946 ? 28.681 -13.986 -7.522 1.00 82.31 946 ALA A O 1
ATOM 6847 N N . GLY A 1 947 ? 30.416 -12.758 -8.220 1.00 84.56 947 GLY A N 1
ATOM 6848 C CA . GLY A 1 947 ? 31.422 -13.380 -7.358 1.00 84.56 947 GLY A CA 1
ATOM 6849 C C . GLY A 1 947 ? 31.345 -12.924 -5.899 1.00 84.56 947 GLY A C 1
ATOM 6850 O O . GLY A 1 947 ? 30.469 -12.153 -5.516 1.00 84.56 947 GLY A O 1
ATOM 6851 N N . ALA A 1 948 ? 32.281 -13.410 -5.080 1.00 83.88 948 ALA A N 1
ATOM 6852 C CA . ALA A 1 948 ? 32.377 -13.053 -3.666 1.00 83.88 948 ALA A CA 1
ATOM 6853 C C . ALA A 1 948 ? 33.019 -11.668 -3.450 1.00 83.88 948 ALA A C 1
ATOM 6855 O O . ALA A 1 948 ? 33.975 -11.313 -4.140 1.00 83.88 948 ALA A O 1
ATOM 6856 N N . ASP A 1 949 ? 32.521 -10.935 -2.451 1.00 86.69 949 ASP A N 1
ATOM 6857 C CA . ASP A 1 949 ? 32.908 -9.560 -2.092 1.00 86.69 949 ASP A CA 1
ATOM 6858 C C . ASP A 1 949 ? 32.718 -8.540 -3.233 1.00 86.69 949 ASP A C 1
ATOM 6860 O O . ASP A 1 949 ? 33.505 -7.611 -3.439 1.00 86.69 949 ASP A O 1
ATOM 6864 N N . GLN A 1 950 ? 31.645 -8.730 -4.004 1.00 91.12 950 GLN A N 1
ATOM 6865 C CA . GLN A 1 950 ? 31.278 -7.866 -5.124 1.00 91.12 950 GLN A CA 1
ATOM 6866 C C . GLN A 1 950 ? 29.994 -7.075 -4.847 1.00 91.12 950 GLN A C 1
ATOM 6868 O O . GLN A 1 950 ? 29.203 -7.425 -3.967 1.00 91.12 950 GLN A O 1
ATOM 6873 N N . VAL A 1 951 ? 29.798 -5.987 -5.596 1.00 92.06 951 VAL A N 1
ATOM 6874 C CA . VAL A 1 951 ? 28.563 -5.189 -5.576 1.00 92.06 951 VAL A CA 1
ATOM 6875 C C . VAL A 1 951 ? 27.653 -5.596 -6.738 1.00 92.06 951 VAL A C 1
ATOM 6877 O O . VAL A 1 951 ? 28.135 -5.849 -7.848 1.00 92.06 951 VAL A O 1
ATOM 6880 N N . GLN A 1 952 ? 26.350 -5.672 -6.471 1.00 90.62 952 GLN A N 1
ATOM 6881 C CA . GLN A 1 952 ? 25.308 -6.194 -7.357 1.00 90.62 952 GLN A CA 1
ATOM 6882 C C . GLN A 1 952 ? 24.058 -5.311 -7.300 1.00 90.62 952 GLN A C 1
ATOM 6884 O O . GLN A 1 952 ? 23.638 -4.911 -6.219 1.00 90.62 952 GLN A O 1
ATOM 6889 N N . TRP A 1 953 ? 23.442 -5.035 -8.450 1.00 87.38 953 TRP A N 1
ATOM 6890 C CA . TRP A 1 953 ? 22.116 -4.418 -8.524 1.00 87.38 953 TRP A CA 1
ATOM 6891 C C . TRP A 1 953 ? 21.119 -5.527 -8.850 1.00 87.38 953 TRP A C 1
ATOM 6893 O O . TRP A 1 953 ? 21.166 -6.127 -9.930 1.00 87.38 953 TRP A O 1
ATOM 6903 N N . LEU A 1 954 ? 20.235 -5.826 -7.903 1.00 84.12 954 LEU A N 1
ATOM 6904 C CA . LEU A 1 954 ? 19.127 -6.766 -8.092 1.00 84.12 954 LEU A CA 1
ATOM 6905 C C . LEU A 1 954 ? 17.833 -6.043 -8.507 1.00 84.12 954 LEU A C 1
ATOM 6907 O O . LEU A 1 954 ? 16.994 -6.646 -9.178 1.00 84.12 954 LEU A O 1
ATOM 6911 N N . GLY A 1 955 ? 17.752 -4.743 -8.222 1.00 76.88 955 GLY A N 1
ATOM 6912 C CA . GLY A 1 955 ? 16.732 -3.800 -8.685 1.00 76.88 955 GLY A CA 1
ATOM 6913 C C . GLY A 1 955 ? 17.335 -2.401 -8.847 1.00 76.88 955 GLY A C 1
ATOM 6914 O O . GLY A 1 955 ? 18.554 -2.259 -8.995 1.00 76.88 955 GLY A O 1
ATOM 6915 N N . SER A 1 956 ? 16.498 -1.369 -8.807 1.00 83.31 956 SER A N 1
ATOM 6916 C CA . SER A 1 956 ? 16.945 0.033 -8.704 1.00 83.31 956 SER A CA 1
ATOM 6917 C C . SER A 1 956 ? 17.691 0.300 -7.384 1.00 83.31 956 SER A C 1
ATOM 6919 O O . SER A 1 956 ? 17.398 -0.343 -6.381 1.00 83.31 956 SER A O 1
ATOM 6921 N N . GLY A 1 957 ? 18.663 1.219 -7.346 1.00 87.56 957 GLY A N 1
ATOM 6922 C CA . GLY A 1 957 ? 19.411 1.518 -6.107 1.00 87.56 957 GLY A CA 1
ATOM 6923 C C . GLY A 1 957 ? 20.697 2.324 -6.309 1.00 87.56 957 GLY A C 1
ATOM 6924 O O . GLY A 1 957 ? 21.084 2.613 -7.450 1.00 87.56 957 GLY A O 1
ATOM 6925 N N . GLY A 1 958 ? 21.359 2.709 -5.210 1.00 95.25 958 GLY A N 1
ATOM 6926 C CA . GLY A 1 958 ? 22.321 3.817 -5.257 1.00 95.25 958 GLY A CA 1
ATOM 6927 C C . GLY A 1 958 ? 23.340 3.988 -4.128 1.00 95.25 958 GLY A C 1
ATOM 6928 O O . GLY A 1 958 ? 23.565 3.110 -3.294 1.00 95.25 958 GLY A O 1
ATOM 6929 N N . PHE A 1 959 ? 23.960 5.174 -4.115 1.00 97.56 959 PHE A N 1
ATOM 6930 C CA . PHE A 1 959 ? 24.868 5.644 -3.057 1.00 97.56 959 PHE A CA 1
ATOM 6931 C C . PHE A 1 959 ? 24.591 7.099 -2.693 1.00 97.56 959 PHE A C 1
ATOM 6933 O O . PHE A 1 959 ? 24.188 7.887 -3.542 1.00 97.56 959 PHE A O 1
ATOM 6940 N N . ALA A 1 960 ? 24.931 7.471 -1.463 1.00 97.75 960 ALA A N 1
ATOM 6941 C CA . ALA A 1 960 ? 24.934 8.851 -0.982 1.00 97.75 960 ALA A CA 1
ATOM 6942 C C . ALA A 1 960 ? 26.248 9.157 -0.252 1.00 97.75 960 ALA A C 1
ATOM 6944 O O . ALA A 1 960 ? 26.917 8.245 0.242 1.00 97.75 960 ALA A O 1
ATOM 6945 N N . ALA A 1 961 ? 26.639 10.428 -0.181 1.00 97.69 961 ALA A N 1
ATOM 6946 C CA . ALA A 1 961 ? 27.841 10.867 0.524 1.00 97.69 961 ALA A CA 1
ATOM 6947 C C . ALA A 1 961 ? 27.467 11.552 1.843 1.00 97.69 961 ALA A C 1
ATOM 6949 O O . ALA A 1 961 ? 26.557 12.373 1.880 1.00 97.69 961 ALA A O 1
ATOM 6950 N N . PHE A 1 962 ? 28.184 11.214 2.920 1.00 96.00 962 PHE A N 1
ATOM 6951 C CA . PHE A 1 962 ? 27.936 11.771 4.248 1.00 96.00 962 PHE A CA 1
ATOM 6952 C C . PHE A 1 962 ? 29.229 12.255 4.933 1.00 96.00 962 PHE A C 1
ATOM 6954 O O . PHE A 1 962 ? 30.273 11.591 4.884 1.00 96.00 962 PHE A O 1
ATOM 6961 N N . GLY A 1 963 ? 29.156 13.399 5.615 1.00 94.50 963 GLY A N 1
ATOM 6962 C CA . GLY A 1 963 ? 30.203 14.074 6.395 1.00 94.50 963 GLY A CA 1
ATOM 6963 C C . GLY A 1 963 ? 31.359 14.676 5.584 1.00 94.50 963 GLY A C 1
ATOM 6964 O O . GLY A 1 963 ? 32.080 15.540 6.082 1.00 94.50 963 GLY A O 1
ATOM 6965 N N . ALA A 1 964 ? 31.567 14.211 4.354 1.00 96.56 964 ALA A N 1
ATOM 6966 C CA . ALA A 1 964 ? 32.517 14.725 3.373 1.00 96.56 964 ALA A CA 1
ATOM 6967 C C . ALA A 1 964 ? 32.154 14.175 1.987 1.00 96.56 964 ALA A C 1
ATOM 6969 O O . ALA A 1 964 ? 31.544 13.111 1.893 1.00 96.56 964 ALA A O 1
ATOM 6970 N N . ASN A 1 965 ? 32.579 14.852 0.917 1.00 97.31 965 ASN A N 1
ATOM 6971 C CA . ASN A 1 965 ? 32.362 14.373 -0.451 1.00 97.31 965 ASN A CA 1
ATOM 6972 C C . ASN A 1 965 ? 33.009 12.992 -0.649 1.00 97.31 965 ASN A C 1
ATOM 6974 O O . ASN A 1 965 ? 34.159 12.800 -0.240 1.00 97.31 965 ASN A O 1
ATOM 6978 N N . ARG A 1 966 ? 32.297 12.050 -1.284 1.00 97.44 966 ARG A N 1
ATOM 6979 C CA . ARG A 1 966 ? 32.736 10.647 -1.442 1.00 97.44 966 ARG A CA 1
ATOM 6980 C C . ARG A 1 966 ? 32.753 10.190 -2.882 1.00 97.44 966 ARG A C 1
ATOM 6982 O O . ARG A 1 966 ? 31.826 10.488 -3.624 1.00 97.44 966 ARG A O 1
ATOM 6989 N N . ALA A 1 967 ? 33.753 9.398 -3.247 1.00 96.44 967 ALA A N 1
ATOM 6990 C CA . ALA A 1 967 ? 33.866 8.806 -4.574 1.00 96.44 967 ALA A CA 1
ATOM 6991 C C . ALA A 1 967 ? 33.358 7.356 -4.648 1.00 96.44 967 ALA A C 1
ATOM 6993 O O . ALA A 1 967 ? 33.525 6.571 -3.712 1.00 96.44 967 ALA A O 1
ATOM 6994 N N . VAL A 1 968 ? 32.810 6.982 -5.808 1.00 95.81 968 VAL A N 1
ATOM 6995 C CA . VAL A 1 968 ? 32.434 5.599 -6.159 1.00 95.81 968 VAL A CA 1
ATOM 6996 C C . VAL A 1 968 ? 33.130 5.179 -7.455 1.00 95.81 968 VAL A C 1
ATOM 6998 O O . VAL A 1 968 ? 32.981 5.831 -8.495 1.00 95.81 968 VAL A O 1
ATOM 7001 N N . ARG A 1 969 ? 33.891 4.077 -7.406 1.00 94.31 969 ARG A N 1
ATOM 7002 C CA . ARG A 1 969 ? 34.541 3.447 -8.568 1.00 94.31 969 ARG A CA 1
ATOM 7003 C C . ARG A 1 969 ? 34.759 1.953 -8.334 1.00 94.31 969 ARG A C 1
ATOM 7005 O O . ARG A 1 969 ? 35.213 1.553 -7.272 1.00 94.31 969 ARG A O 1
ATOM 7012 N N . PHE A 1 970 ? 34.534 1.138 -9.357 1.00 92.69 970 PHE A N 1
ATOM 7013 C CA . PHE A 1 970 ? 34.637 -0.322 -9.262 1.00 92.69 970 PHE A CA 1
ATOM 7014 C C . PHE A 1 970 ? 35.760 -0.925 -10.114 1.00 92.69 970 PHE A C 1
ATOM 7016 O O . PHE A 1 970 ? 36.106 -2.096 -9.957 1.00 92.69 970 PHE A O 1
ATOM 7023 N N . THR A 1 971 ? 36.345 -0.137 -11.021 1.00 89.69 971 THR A N 1
ATOM 7024 C CA . THR A 1 971 ? 37.492 -0.541 -11.841 1.00 89.69 971 THR A CA 1
ATOM 7025 C C . THR A 1 971 ? 38.797 0.098 -11.334 1.00 89.69 971 THR A C 1
ATOM 7027 O O . THR A 1 971 ? 38.820 1.295 -11.022 1.00 89.69 971 THR A O 1
ATOM 7030 N N . PRO A 1 972 ? 39.920 -0.652 -11.263 1.00 86.19 972 PRO A N 1
ATOM 7031 C CA . PRO A 1 972 ? 41.221 -0.080 -10.904 1.00 86.19 972 PRO A CA 1
ATOM 7032 C C . PRO A 1 972 ? 41.716 0.958 -11.919 1.00 86.19 972 PRO A C 1
ATOM 7034 O O . PRO A 1 972 ? 42.255 1.993 -11.531 1.00 86.19 972 PRO A O 1
ATOM 7037 N N . ASP A 1 973 ? 41.501 0.700 -13.214 1.00 86.00 973 ASP A N 1
ATOM 7038 C CA . ASP A 1 973 ? 41.707 1.685 -14.274 1.00 86.00 973 ASP A CA 1
ATOM 7039 C C . ASP A 1 973 ? 40.480 2.612 -14.368 1.00 86.00 973 ASP A C 1
ATOM 7041 O O . ASP A 1 973 ? 39.370 2.125 -14.623 1.00 86.00 973 ASP A O 1
ATOM 7045 N N . PRO A 1 974 ? 40.649 3.939 -14.212 1.00 80.75 974 PRO A N 1
ATOM 7046 C CA . PRO A 1 974 ? 39.558 4.896 -14.342 1.00 80.75 974 PRO A CA 1
ATOM 7047 C C . PRO A 1 974 ? 39.027 5.025 -15.774 1.00 80.75 974 PRO A C 1
ATOM 7049 O O . PRO A 1 974 ? 37.988 5.648 -15.949 1.00 80.75 974 PRO A O 1
ATOM 7052 N N . ASN A 1 975 ? 39.699 4.479 -16.798 1.00 84.44 975 ASN A N 1
ATOM 7053 C CA . ASN A 1 975 ? 39.251 4.525 -18.196 1.00 84.44 975 ASN A CA 1
ATOM 7054 C C . ASN A 1 975 ? 38.365 3.342 -18.602 1.00 84.44 975 ASN A C 1
ATOM 7056 O O . ASN A 1 975 ? 37.685 3.421 -19.629 1.00 84.44 975 ASN A O 1
ATOM 7060 N N . THR A 1 976 ? 38.330 2.276 -17.802 1.00 89.88 976 THR A N 1
ATOM 7061 C CA . THR A 1 976 ? 37.485 1.111 -18.064 1.00 89.88 976 THR A CA 1
ATOM 7062 C C . THR A 1 976 ? 36.016 1.489 -17.864 1.00 89.88 976 THR A C 1
ATOM 7064 O O . THR A 1 976 ? 35.613 1.919 -16.785 1.00 89.88 976 THR A O 1
ATOM 7067 N N . SER A 1 977 ? 35.211 1.344 -18.919 1.00 88.81 977 SER A N 1
ATOM 7068 C CA . SER A 1 977 ? 33.762 1.560 -18.866 1.00 88.81 977 SER A CA 1
ATOM 7069 C C . SER A 1 977 ? 33.046 0.260 -18.532 1.00 88.81 977 SER A C 1
ATOM 7071 O O . SER A 1 977 ? 33.334 -0.766 -19.143 1.00 88.81 977 SER A O 1
ATOM 7073 N N . ILE A 1 978 ? 32.066 0.322 -17.633 1.00 90.00 978 ILE A N 1
ATOM 7074 C CA . ILE A 1 978 ? 31.110 -0.771 -17.412 1.00 90.00 978 ILE A CA 1
ATOM 7075 C C . ILE A 1 978 ? 29.861 -0.546 -18.271 1.00 90.00 978 ILE A C 1
ATOM 7077 O O . ILE A 1 978 ? 29.475 0.600 -18.511 1.00 90.00 978 ILE A O 1
ATOM 7081 N N . ASN A 1 979 ? 29.236 -1.614 -18.764 1.00 87.56 979 ASN A N 1
ATOM 7082 C CA . ASN A 1 979 ? 27.952 -1.516 -19.459 1.00 87.56 979 ASN A CA 1
ATOM 7083 C C . ASN A 1 979 ? 26.814 -1.501 -18.443 1.00 87.56 979 ASN A C 1
ATOM 7085 O O . ASN A 1 979 ? 26.822 -2.272 -17.488 1.00 87.56 979 ASN A O 1
ATOM 7089 N N . TRP A 1 980 ? 25.803 -0.670 -18.687 1.00 86.31 980 TRP A N 1
ATOM 7090 C CA . TRP A 1 980 ? 24.626 -0.591 -17.826 1.00 86.31 980 TRP A CA 1
ATOM 7091 C C . TRP A 1 980 ? 23.862 -1.922 -17.776 1.00 86.31 980 TRP A C 1
ATOM 7093 O O . TRP A 1 980 ? 23.477 -2.364 -16.698 1.00 86.31 980 TRP A O 1
ATOM 7103 N N . THR A 1 981 ? 23.677 -2.587 -18.923 1.00 79.62 981 THR A N 1
ATOM 7104 C CA . THR A 1 981 ? 22.957 -3.872 -19.016 1.00 79.62 981 THR A CA 1
ATOM 7105 C C . THR A 1 981 ? 23.635 -4.989 -18.223 1.00 79.62 981 THR A C 1
ATOM 7107 O O . THR A 1 981 ? 22.945 -5.763 -17.573 1.00 79.62 981 THR A O 1
ATOM 7110 N N . ASP A 1 982 ? 24.969 -5.033 -18.225 1.00 69.88 982 ASP A N 1
ATOM 7111 C CA . ASP A 1 982 ? 25.756 -6.101 -17.590 1.00 69.88 982 ASP A CA 1
ATOM 7112 C C . ASP A 1 982 ? 25.851 -5.939 -16.057 1.00 69.88 982 ASP A C 1
ATOM 7114 O O . ASP A 1 982 ? 26.577 -6.684 -15.398 1.00 69.88 982 ASP A O 1
ATOM 7118 N N . PHE A 1 983 ? 25.184 -4.925 -15.488 1.00 72.62 983 PHE A N 1
ATOM 7119 C CA . PHE A 1 983 ? 25.365 -4.525 -14.097 1.00 72.62 983 PHE A CA 1
ATOM 7120 C C . PHE A 1 983 ? 24.110 -3.953 -13.433 1.00 72.62 983 PHE A C 1
ATOM 7122 O O . PHE A 1 983 ? 23.517 -4.629 -12.599 1.00 72.62 983 PHE A O 1
ATOM 7129 N N . ILE A 1 984 ? 23.708 -2.725 -13.787 1.00 76.94 984 ILE A N 1
ATOM 7130 C CA . ILE A 1 984 ? 22.508 -2.095 -13.218 1.00 76.94 984 ILE A CA 1
ATOM 7131 C C . ILE A 1 984 ? 21.267 -2.814 -13.749 1.00 76.94 984 ILE A C 1
ATOM 7133 O O . ILE A 1 984 ? 20.347 -3.042 -12.982 1.00 76.94 984 ILE A O 1
ATOM 7137 N N . GLY A 1 985 ? 21.265 -3.248 -15.016 1.00 75.19 985 GLY A N 1
ATOM 7138 C CA . GLY A 1 985 ? 20.183 -4.014 -15.651 1.00 75.19 985 GLY A CA 1
ATOM 7139 C C . GLY A 1 985 ? 19.295 -3.181 -16.583 1.00 75.19 985 GLY A C 1
ATOM 7140 O O . GLY A 1 985 ? 19.491 -1.980 -16.763 1.00 75.19 985 GLY A O 1
ATOM 7141 N N . THR A 1 986 ? 18.343 -3.813 -17.264 1.00 68.75 986 THR A N 1
ATOM 7142 C CA . THR A 1 986 ? 17.269 -3.128 -18.015 1.00 68.75 986 THR A CA 1
ATOM 7143 C C . THR A 1 986 ? 16.206 -2.567 -17.067 1.00 68.75 986 THR A C 1
ATOM 7145 O O . THR A 1 986 ? 16.080 -3.067 -15.958 1.00 68.75 986 THR A O 1
ATOM 7148 N N . GLY A 1 987 ? 15.524 -1.486 -17.473 1.00 67.62 987 GLY A N 1
ATOM 7149 C CA . GLY A 1 987 ? 14.454 -0.797 -16.722 1.00 67.62 987 GLY A CA 1
ATOM 7150 C C . GLY A 1 987 ? 14.856 -0.058 -15.436 1.00 67.62 987 GLY A C 1
ATOM 7151 O O . GLY A 1 987 ? 14.329 1.014 -15.167 1.00 67.62 987 GLY A O 1
ATOM 7152 N N . ARG A 1 988 ? 15.839 -0.568 -14.691 1.00 76.88 988 ARG A N 1
ATOM 7153 C CA . ARG A 1 988 ? 16.234 -0.076 -13.362 1.00 76.88 988 ARG A CA 1
ATOM 7154 C C . ARG A 1 988 ? 16.954 1.277 -13.362 1.00 76.88 988 ARG A C 1
ATOM 7156 O O . ARG A 1 988 ? 17.710 1.612 -14.285 1.00 76.88 988 ARG A O 1
ATOM 7163 N N . VAL A 1 989 ? 16.786 1.993 -12.252 1.00 83.31 989 VAL A N 1
ATOM 7164 C CA . VAL A 1 989 ? 17.310 3.337 -11.972 1.00 83.31 989 VAL A CA 1
ATOM 7165 C C . VAL A 1 989 ? 18.623 3.273 -11.182 1.00 83.31 989 VAL A C 1
ATOM 7167 O O . VAL A 1 989 ? 18.757 2.503 -10.228 1.00 83.31 989 VAL A O 1
ATOM 7170 N N . LEU A 1 990 ? 19.589 4.122 -11.550 1.00 91.00 990 LEU A N 1
ATOM 7171 C CA . LEU A 1 990 ? 20.728 4.442 -10.684 1.00 91.00 990 LEU A CA 1
ATOM 7172 C C . LEU A 1 990 ? 20.354 5.632 -9.799 1.00 91.00 990 LEU A C 1
ATOM 7174 O O . LEU A 1 990 ? 20.172 6.733 -10.319 1.00 91.00 990 LEU A O 1
ATOM 7178 N N . VAL A 1 991 ? 20.269 5.412 -8.490 1.00 94.12 991 VAL A N 1
ATOM 7179 C CA . VAL A 1 991 ? 20.005 6.470 -7.502 1.00 94.12 991 VAL A CA 1
ATOM 7180 C C . VAL A 1 991 ? 21.335 7.059 -7.023 1.00 94.12 991 VAL A C 1
ATOM 7182 O O . VAL A 1 991 ? 22.319 6.335 -6.836 1.00 94.12 991 VAL A O 1
ATOM 7185 N N . LEU A 1 992 ? 21.403 8.377 -6.856 1.00 97.31 992 LEU A N 1
ATOM 7186 C CA . LEU A 1 992 ? 22.571 9.090 -6.342 1.00 97.31 992 LEU A CA 1
ATOM 7187 C C . LEU A 1 992 ? 22.116 10.153 -5.339 1.00 97.31 992 LEU A C 1
ATOM 7189 O O . LEU A 1 992 ? 21.147 10.861 -5.594 1.00 97.31 992 LEU A O 1
ATOM 7193 N N . SER A 1 993 ? 22.880 10.328 -4.262 1.00 97.12 993 SER A N 1
ATOM 7194 C CA . SER A 1 993 ? 22.467 11.130 -3.102 1.00 97.12 993 SER A CA 1
ATOM 7195 C C . SER A 1 993 ? 21.261 10.522 -2.360 1.00 97.12 993 SER A C 1
ATOM 7197 O O . SER A 1 993 ? 20.903 9.368 -2.586 1.00 97.12 993 SER A O 1
ATOM 7199 N N . HIS A 1 994 ? 20.747 11.270 -1.389 1.00 93.88 994 HIS A N 1
ATOM 7200 C CA . HIS A 1 994 ? 19.521 11.059 -0.616 1.00 93.88 994 HIS A CA 1
ATOM 7201 C C . HIS A 1 994 ? 19.151 12.418 0.006 1.00 93.88 994 HIS A C 1
ATOM 7203 O O . HIS A 1 994 ? 20.036 13.259 0.171 1.00 93.88 994 HIS A O 1
ATOM 7209 N N . ASP A 1 995 ? 17.907 12.633 0.420 1.00 88.38 995 ASP A N 1
ATOM 7210 C CA . ASP A 1 995 ? 17.490 13.886 1.083 1.00 88.38 995 ASP A CA 1
ATOM 7211 C C . ASP A 1 995 ? 18.241 14.198 2.401 1.00 88.38 995 ASP A C 1
ATOM 7213 O O . ASP A 1 995 ? 18.542 15.349 2.718 1.00 88.38 995 ASP A O 1
ATOM 7217 N N . THR A 1 996 ? 18.640 13.167 3.145 1.00 90.38 996 THR A N 1
ATOM 7218 C CA . THR A 1 996 ? 19.460 13.266 4.362 1.00 90.38 996 THR A CA 1
ATOM 7219 C C . THR A 1 996 ? 20.959 13.440 4.086 1.00 90.38 996 THR A C 1
ATOM 7221 O O . THR A 1 996 ? 21.733 13.624 5.032 1.00 90.38 996 THR A O 1
ATOM 7224 N N . ALA A 1 997 ? 21.407 13.374 2.826 1.00 95.56 997 ALA A N 1
ATOM 7225 C CA . ALA A 1 997 ? 22.819 13.500 2.471 1.00 95.56 997 ALA A CA 1
ATOM 7226 C C . ALA A 1 997 ? 23.322 14.942 2.659 1.00 95.56 997 ALA A C 1
ATOM 7228 O O . ALA A 1 997 ? 22.707 15.903 2.204 1.00 95.56 997 ALA A O 1
ATOM 7229 N N . ASP A 1 998 ? 24.482 15.096 3.300 1.00 95.62 998 ASP A N 1
ATOM 7230 C CA . ASP A 1 998 ? 25.074 16.398 3.648 1.00 95.62 998 ASP A CA 1
ATOM 7231 C C . ASP A 1 998 ? 26.329 16.746 2.815 1.00 95.62 998 ASP A C 1
ATOM 7233 O O . ASP A 1 998 ? 27.001 17.751 3.072 1.00 95.62 998 ASP A O 1
ATOM 7237 N N . ALA A 1 999 ? 26.665 15.929 1.808 1.00 97.44 999 ALA A N 1
ATOM 7238 C CA . ALA A 1 999 ? 27.863 16.085 0.984 1.00 97.44 999 ALA A CA 1
ATOM 7239 C C . ALA A 1 999 ? 27.689 15.571 -0.458 1.00 97.44 999 ALA A C 1
ATOM 7241 O O . ALA A 1 999 ? 26.834 14.739 -0.741 1.00 97.44 999 ALA A O 1
ATOM 7242 N N . THR A 1 1000 ? 28.558 16.016 -1.375 1.00 98.31 1000 THR A N 1
ATOM 7243 C CA . THR A 1 1000 ? 28.502 15.618 -2.794 1.00 98.31 1000 THR A CA 1
ATOM 7244 C C . THR A 1 1000 ? 29.019 14.197 -3.021 1.00 98.31 1000 THR A C 1
ATOM 7246 O O . THR A 1 1000 ? 30.169 13.880 -2.687 1.00 98.31 1000 THR A O 1
ATOM 7249 N N . LEU A 1 1001 ? 28.240 13.368 -3.713 1.00 98.50 1001 LEU A N 1
ATOM 7250 C CA . LEU A 1 1001 ? 28.701 12.097 -4.271 1.00 98.50 1001 LEU A CA 1
ATOM 7251 C C . LEU A 1 1001 ? 29.427 12.304 -5.614 1.00 98.50 1001 LEU A C 1
ATOM 7253 O O . LEU A 1 1001 ? 28.888 12.893 -6.544 1.00 98.50 1001 LEU A O 1
ATOM 7257 N N . ASP A 1 1002 ? 30.639 11.771 -5.751 1.00 97.81 1002 ASP A N 1
ATOM 7258 C CA . ASP A 1 1002 ? 31.441 11.767 -6.978 1.00 97.81 1002 ASP A CA 1
ATOM 7259 C C . ASP A 1 1002 ? 31.419 10.385 -7.649 1.00 97.81 1002 ASP A C 1
ATOM 7261 O O . ASP A 1 1002 ? 32.176 9.470 -7.305 1.00 97.81 1002 ASP A O 1
ATOM 7265 N N . TRP A 1 1003 ? 30.554 10.223 -8.645 1.00 96.81 1003 TRP A N 1
ATOM 7266 C CA . TRP A 1 1003 ? 30.525 9.025 -9.472 1.00 96.81 1003 TRP A CA 1
ATOM 7267 C C . TRP A 1 1003 ? 31.682 9.064 -10.484 1.00 96.81 1003 TRP A C 1
ATOM 7269 O O . TRP A 1 1003 ? 31.607 9.690 -11.547 1.00 96.81 1003 TRP A O 1
ATOM 7279 N N . GLN A 1 1004 ? 32.776 8.381 -10.138 1.00 96.12 1004 GLN A N 1
ATOM 7280 C CA . GLN A 1 1004 ? 33.997 8.288 -10.949 1.00 96.12 1004 GLN A CA 1
ATOM 7281 C C . GLN A 1 1004 ? 33.953 7.138 -11.962 1.00 96.12 1004 GLN A C 1
ATOM 7283 O O . GLN A 1 1004 ? 34.750 7.104 -12.904 1.00 96.12 1004 GLN A O 1
ATOM 7288 N N . GLN A 1 1005 ? 33.049 6.173 -11.783 1.00 94.31 1005 GLN A N 1
ATOM 7289 C CA . GLN A 1 1005 ? 32.944 5.025 -12.675 1.00 94.31 1005 GLN A CA 1
ATOM 7290 C C . GLN A 1 1005 ? 32.429 5.439 -14.060 1.00 94.31 1005 GLN A C 1
ATOM 7292 O O . GLN A 1 1005 ? 31.338 5.984 -14.207 1.00 94.31 1005 GLN A O 1
ATOM 7297 N N . ARG A 1 1006 ? 33.181 5.122 -15.116 1.00 93.38 1006 ARG A N 1
ATOM 7298 C CA . ARG A 1 1006 ? 32.704 5.315 -16.494 1.00 93.38 1006 ARG A CA 1
ATOM 7299 C C . ARG A 1 1006 ? 31.617 4.296 -16.808 1.00 93.38 1006 ARG A C 1
ATOM 7301 O O . ARG A 1 1006 ? 31.813 3.104 -16.556 1.00 93.38 1006 ARG A O 1
ATOM 7308 N N . ILE A 1 1007 ? 30.509 4.766 -17.374 1.00 92.19 1007 ILE A N 1
ATOM 7309 C CA . ILE A 1 1007 ? 29.327 3.954 -17.678 1.00 92.19 1007 ILE A CA 1
ATOM 7310 C C . ILE A 1 1007 ? 28.956 4.057 -19.159 1.00 92.19 1007 ILE A C 1
ATOM 7312 O O . ILE A 1 1007 ? 29.019 5.123 -19.769 1.00 92.19 1007 ILE A O 1
ATOM 7316 N N . SER A 1 1008 ? 28.544 2.936 -19.741 1.00 89.69 1008 SER A N 1
ATOM 7317 C CA . SER A 1 1008 ? 28.014 2.832 -21.099 1.00 89.69 1008 SER A CA 1
ATOM 7318 C C . SER A 1 1008 ? 26.514 2.565 -21.020 1.00 89.69 1008 SER A C 1
ATOM 7320 O O . SER A 1 1008 ? 26.105 1.541 -20.475 1.00 89.69 1008 SER A O 1
ATOM 7322 N N . LEU A 1 1009 ? 25.689 3.451 -21.589 1.00 86.00 1009 LEU A N 1
ATOM 7323 C CA . LEU A 1 1009 ? 24.219 3.341 -21.560 1.00 86.00 1009 LEU A CA 1
ATOM 7324 C C . LEU A 1 1009 ? 23.683 2.103 -22.309 1.00 86.00 1009 LEU A C 1
ATOM 7326 O O . LEU A 1 1009 ? 22.511 1.749 -22.172 1.00 86.00 1009 LEU A O 1
ATOM 7330 N N . ALA A 1 1010 ? 24.542 1.436 -23.092 1.00 79.62 1010 ALA A N 1
ATOM 7331 C CA . ALA A 1 1010 ? 24.255 0.191 -23.803 1.00 79.62 1010 ALA A CA 1
ATOM 7332 C C . ALA A 1 1010 ? 23.007 0.242 -24.715 1.00 79.62 1010 ALA A C 1
ATOM 7334 O O . ALA A 1 1010 ? 22.298 -0.750 -24.861 1.00 79.62 1010 ALA A O 1
ATOM 7335 N N . GLY A 1 1011 ? 22.745 1.394 -25.345 1.00 72.62 1011 GLY A N 1
ATOM 7336 C CA . GLY A 1 1011 ? 21.772 1.507 -26.439 1.00 72.62 1011 GLY A CA 1
ATOM 7337 C C . GLY A 1 1011 ? 20.291 1.568 -26.034 1.00 72.62 1011 G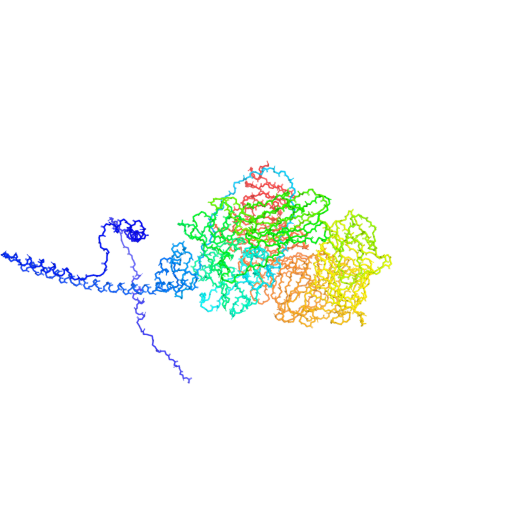LY A C 1
ATOM 7338 O O . GLY A 1 1011 ? 19.450 1.162 -26.827 1.00 72.62 1011 GLY A O 1
ATOM 7339 N N . ASN A 1 1012 ? 19.971 2.006 -24.811 1.00 73.31 1012 ASN A N 1
ATOM 7340 C CA . ASN A 1 1012 ? 18.604 2.027 -24.266 1.00 73.31 1012 ASN A CA 1
ATOM 7341 C C . ASN A 1 1012 ? 18.300 3.346 -23.520 1.00 73.31 1012 ASN A C 1
ATOM 7343 O O . ASN A 1 1012 ? 19.215 4.135 -23.271 1.00 73.31 1012 ASN A O 1
ATOM 7347 N N . LEU A 1 1013 ? 17.033 3.578 -23.146 1.00 75.19 1013 LEU A N 1
ATOM 7348 C CA . LEU A 1 1013 ? 16.642 4.582 -22.139 1.00 75.19 1013 LEU A CA 1
ATOM 7349 C C . LEU A 1 1013 ? 17.241 4.196 -20.780 1.00 75.19 1013 LEU A C 1
ATOM 7351 O O . LEU A 1 1013 ? 17.088 3.053 -20.351 1.00 75.19 1013 LEU A O 1
ATOM 7355 N N . ARG A 1 1014 ? 17.921 5.139 -20.119 1.00 83.50 1014 ARG A N 1
ATOM 7356 C CA . ARG A 1 1014 ? 18.563 4.978 -18.805 1.00 83.50 1014 ARG A CA 1
ATOM 7357 C C . ARG A 1 1014 ? 18.247 6.169 -17.910 1.00 83.50 1014 ARG A C 1
ATOM 7359 O O . ARG A 1 1014 ? 18.409 7.310 -18.343 1.00 83.50 1014 ARG A O 1
ATOM 7366 N N . VAL A 1 1015 ? 17.848 5.896 -16.670 1.00 84.81 1015 VAL A N 1
ATOM 7367 C CA . VAL A 1 1015 ? 17.484 6.917 -15.680 1.00 84.81 1015 VAL A CA 1
ATOM 7368 C C . VAL A 1 1015 ? 18.565 7.002 -14.607 1.00 84.81 1015 VAL A C 1
ATOM 7370 O O . VAL A 1 1015 ? 18.927 5.991 -14.000 1.00 84.81 1015 VAL A O 1
ATOM 7373 N N . ILE A 1 1016 ? 19.068 8.213 -14.372 1.00 91.81 1016 ILE A N 1
ATOM 7374 C CA . ILE A 1 1016 ? 19.817 8.563 -13.166 1.00 91.81 1016 ILE A CA 1
ATOM 7375 C C . ILE A 1 1016 ? 18.932 9.482 -12.329 1.00 91.81 1016 ILE A C 1
ATOM 7377 O O . ILE A 1 1016 ? 18.677 10.628 -12.712 1.00 91.81 1016 ILE A O 1
ATOM 7381 N N . GLN A 1 1017 ? 18.487 8.971 -11.189 1.00 91.94 1017 GLN A N 1
ATOM 7382 C CA . GLN A 1 1017 ? 17.812 9.760 -10.171 1.00 91.94 1017 GLN A CA 1
ATOM 7383 C C . GLN A 1 1017 ? 18.858 10.425 -9.284 1.00 91.94 1017 GLN A C 1
ATOM 7385 O O . GLN A 1 1017 ? 19.855 9.799 -8.915 1.00 91.94 1017 GLN A O 1
ATOM 7390 N N . VAL A 1 1018 ? 18.643 11.700 -8.970 1.00 93.44 1018 VAL A N 1
ATOM 7391 C CA . VAL A 1 1018 ? 19.419 12.406 -7.952 1.00 93.44 1018 VAL A CA 1
ATOM 7392 C C . VAL A 1 1018 ? 18.471 13.078 -6.984 1.00 93.44 1018 VAL A C 1
ATOM 7394 O O . VAL A 1 1018 ? 17.703 13.956 -7.387 1.00 93.44 1018 VAL A O 1
ATOM 7397 N N . ASP A 1 1019 ? 18.552 12.662 -5.731 1.00 89.44 1019 ASP A N 1
ATOM 7398 C CA . ASP A 1 1019 ? 17.725 13.181 -4.649 1.00 89.44 1019 ASP A CA 1
ATOM 7399 C C . ASP A 1 1019 ? 18.383 14.420 -4.020 1.00 89.44 1019 ASP A C 1
ATOM 7401 O O . ASP A 1 1019 ? 19.600 14.607 -4.112 1.00 89.44 1019 ASP A O 1
ATOM 7405 N N . ASP A 1 1020 ? 17.557 15.315 -3.478 1.00 89.00 1020 ASP A N 1
ATOM 7406 C CA . ASP A 1 1020 ? 17.944 16.676 -3.076 1.00 89.00 1020 ASP A CA 1
ATOM 7407 C C . ASP A 1 1020 ? 18.390 16.700 -1.611 1.00 89.00 1020 ASP A C 1
ATOM 7409 O O . ASP A 1 1020 ? 17.560 16.730 -0.705 1.00 89.00 1020 ASP A O 1
ATOM 7413 N N . GLY A 1 1021 ? 19.701 16.623 -1.386 1.00 92.88 1021 GLY A N 1
ATOM 7414 C CA . GLY A 1 1021 ? 20.313 16.705 -0.066 1.00 92.88 1021 GLY A CA 1
ATOM 7415 C C . GLY A 1 1021 ? 20.650 18.146 0.322 1.00 92.88 1021 GLY A C 1
ATOM 7416 O O . GLY A 1 1021 ? 20.257 19.121 -0.315 1.00 92.88 1021 GLY A O 1
ATOM 7417 N N . SER A 1 1022 ? 21.453 18.326 1.373 1.00 94.69 1022 SER A N 1
ATOM 7418 C CA . SER A 1 1022 ? 21.878 19.668 1.806 1.00 94.69 1022 SER A CA 1
ATOM 7419 C C . SER A 1 1022 ? 23.101 20.212 1.048 1.00 94.69 1022 SER A C 1
ATOM 7421 O O . SER A 1 1022 ? 23.691 21.215 1.468 1.00 94.69 1022 SER A O 1
ATOM 7423 N N . ALA A 1 1023 ? 23.555 19.539 -0.012 1.00 95.06 1023 ALA A N 1
ATOM 7424 C CA . ALA A 1 1023 ? 24.752 19.901 -0.763 1.00 95.06 1023 ALA A CA 1
ATOM 7425 C C . ALA A 1 1023 ? 24.380 20.672 -2.038 1.00 95.06 1023 ALA A C 1
ATOM 7427 O O . ALA A 1 1023 ? 23.605 20.202 -2.851 1.00 95.06 1023 ALA A O 1
ATOM 7428 N N . ALA A 1 1024 ? 25.018 21.821 -2.298 1.00 93.88 1024 ALA A N 1
ATOM 7429 C CA . ALA A 1 1024 ? 24.729 22.628 -3.499 1.00 93.88 1024 ALA A CA 1
ATOM 7430 C C . ALA A 1 1024 ? 24.982 21.904 -4.847 1.00 93.88 1024 ALA A C 1
ATOM 7432 O O . ALA A 1 1024 ? 24.599 22.398 -5.908 1.00 93.88 1024 ALA A O 1
ATOM 7433 N N . ILE A 1 1025 ? 25.678 20.766 -4.803 1.00 97.44 1025 ILE A N 1
ATOM 7434 C CA . ILE A 1 1025 ? 25.726 19.747 -5.850 1.00 97.44 1025 ILE A CA 1
ATOM 7435 C C . ILE A 1 1025 ? 25.621 18.407 -5.117 1.00 97.44 1025 ILE A C 1
ATOM 7437 O O . ILE A 1 1025 ? 26.567 18.018 -4.428 1.00 97.44 1025 ILE A O 1
ATOM 7441 N N . ASP A 1 1026 ? 24.506 17.707 -5.266 1.00 98.19 1026 ASP A N 1
ATOM 7442 C CA . ASP A 1 1026 ? 24.225 16.431 -4.594 1.00 98.19 1026 ASP A CA 1
ATOM 7443 C C . ASP A 1 1026 ? 25.052 15.291 -5.179 1.00 98.19 1026 ASP A C 1
ATOM 7445 O O . ASP A 1 1026 ? 25.729 14.539 -4.474 1.00 98.19 1026 ASP A O 1
ATOM 7449 N N . ALA A 1 1027 ? 25.077 15.216 -6.509 1.00 98.38 1027 ALA A N 1
ATOM 7450 C CA . ALA A 1 1027 ? 25.850 14.233 -7.243 1.00 98.38 1027 ALA A CA 1
ATOM 7451 C C . ALA A 1 1027 ? 26.637 14.887 -8.377 1.00 98.38 1027 ALA A C 1
ATOM 7453 O O . ALA A 1 1027 ? 26.175 15.803 -9.057 1.00 98.38 1027 ALA A O 1
ATOM 7454 N N . LYS A 1 1028 ? 27.832 14.368 -8.649 1.00 97.00 1028 LYS A N 1
ATOM 7455 C CA . LYS A 1 1028 ? 28.614 14.726 -9.829 1.00 97.00 1028 LYS A CA 1
ATOM 7456 C C . LYS A 1 1028 ? 29.133 13.500 -10.567 1.00 97.00 1028 LYS A C 1
ATOM 7458 O O . LYS A 1 1028 ? 29.508 12.497 -9.970 1.00 97.00 1028 LYS A O 1
ATOM 7463 N N . MET A 1 1029 ? 29.177 13.617 -11.887 1.00 96.69 1029 MET A N 1
ATOM 7464 C CA . MET A 1 1029 ? 29.696 12.623 -12.824 1.00 96.69 1029 MET A CA 1
ATOM 7465 C C . MET A 1 1029 ? 31.049 13.098 -13.349 1.00 96.69 1029 MET A C 1
ATOM 7467 O O . MET A 1 1029 ? 31.126 13.898 -14.290 1.00 96.69 1029 MET A O 1
ATOM 7471 N N . SER A 1 1030 ? 32.115 12.622 -12.708 1.00 95.31 1030 SER A N 1
ATOM 7472 C CA . SER A 1 1030 ? 33.496 12.741 -13.197 1.00 95.31 1030 SER A CA 1
ATOM 7473 C C . SER A 1 1030 ? 33.915 11.521 -14.029 1.00 95.31 1030 SER A C 1
ATOM 7475 O O . SER A 1 1030 ? 34.814 11.610 -14.871 1.00 95.31 1030 SER A O 1
ATOM 7477 N N . GLY A 1 1031 ? 33.212 10.395 -13.874 1.00 94.38 1031 GLY A N 1
ATOM 7478 C CA . GLY A 1 1031 ? 33.151 9.337 -14.874 1.00 94.38 1031 GLY A CA 1
ATOM 7479 C C . GLY A 1 1031 ? 32.440 9.827 -16.141 1.00 94.38 1031 GLY A C 1
ATOM 7480 O O . GLY A 1 1031 ? 31.444 10.541 -16.082 1.00 94.38 1031 GLY A O 1
ATOM 7481 N N . ILE A 1 1032 ? 32.950 9.440 -17.313 1.00 94.94 1032 ILE A N 1
ATOM 7482 C CA . ILE A 1 1032 ? 32.292 9.716 -18.597 1.00 94.94 1032 ILE A CA 1
ATOM 7483 C C . ILE A 1 1032 ? 31.148 8.727 -18.824 1.00 94.94 1032 ILE A C 1
ATOM 7485 O O . ILE A 1 1032 ? 31.350 7.511 -18.760 1.00 94.94 1032 ILE A O 1
ATOM 7489 N N . ILE A 1 1033 ? 29.989 9.271 -19.189 1.00 93.94 1033 ILE A N 1
ATOM 7490 C CA . ILE A 1 1033 ? 28.843 8.546 -19.732 1.00 93.94 1033 ILE A CA 1
ATOM 7491 C C . ILE A 1 1033 ? 29.025 8.402 -21.254 1.00 93.94 1033 ILE A C 1
ATOM 7493 O O . ILE A 1 1033 ? 29.250 9.381 -21.983 1.00 93.94 1033 ILE A O 1
ATOM 7497 N N . ALA A 1 1034 ? 28.953 7.165 -21.739 1.00 91.69 1034 ALA A N 1
ATOM 7498 C CA . ALA A 1 1034 ? 29.237 6.753 -23.114 1.00 91.69 1034 ALA A CA 1
ATOM 7499 C C . ALA A 1 1034 ? 28.178 5.764 -23.651 1.00 91.69 1034 ALA A C 1
ATOM 7501 O O . ALA A 1 1034 ? 27.176 5.483 -22.998 1.00 91.69 1034 ALA A O 1
ATOM 7502 N N . GLY A 1 1035 ? 28.413 5.209 -24.844 1.00 85.94 1035 GLY A N 1
ATOM 7503 C CA . GLY A 1 1035 ? 27.590 4.148 -25.442 1.00 85.94 1035 GLY A CA 1
ATOM 7504 C C . GLY A 1 1035 ? 26.596 4.630 -26.507 1.00 85.94 1035 GLY A C 1
ATOM 7505 O O . GLY A 1 1035 ? 26.368 5.827 -26.678 1.00 85.94 1035 GLY A O 1
ATOM 7506 N N . GLY A 1 1036 ? 26.023 3.675 -27.247 1.00 79.44 1036 GLY A N 1
ATOM 7507 C CA . GLY A 1 1036 ? 25.146 3.936 -28.395 1.00 79.44 1036 GLY A CA 1
ATOM 7508 C C . GLY A 1 1036 ? 25.886 4.254 -29.701 1.00 79.44 1036 GLY A C 1
ATOM 7509 O O . GLY A 1 1036 ? 27.118 4.232 -29.755 1.00 79.44 1036 GLY A O 1
ATOM 7510 N N . SER A 1 1037 ? 25.132 4.557 -30.761 1.00 82.69 1037 SER A N 1
ATOM 7511 C CA . SER A 1 1037 ? 25.670 4.953 -32.072 1.00 82.69 1037 SER A CA 1
ATOM 7512 C C . SER A 1 1037 ? 24.731 5.912 -32.814 1.00 82.69 1037 SER A C 1
ATOM 7514 O O . SER A 1 1037 ? 23.623 6.197 -32.371 1.00 82.69 1037 SER A O 1
ATOM 7516 N N . SER A 1 1038 ? 25.151 6.428 -33.972 1.00 78.06 1038 SER A N 1
ATOM 7517 C CA . SER A 1 1038 ? 24.277 7.275 -34.796 1.00 78.06 1038 SER A CA 1
ATOM 7518 C C . SER A 1 1038 ? 22.987 6.535 -35.175 1.00 78.06 1038 SER A C 1
ATOM 7520 O O . SER A 1 1038 ? 23.045 5.386 -35.610 1.00 78.06 1038 SER A O 1
ATOM 7522 N N . GLY A 1 1039 ? 21.835 7.184 -34.980 1.00 65.88 1039 GLY A N 1
ATOM 7523 C CA . GLY A 1 1039 ? 20.511 6.618 -35.262 1.00 65.88 1039 GLY A CA 1
ATOM 7524 C C . GLY A 1 1039 ? 19.892 5.758 -34.150 1.00 65.88 1039 GLY A C 1
ATOM 7525 O O . GLY A 1 1039 ? 18.780 5.279 -34.341 1.00 65.88 1039 GLY A O 1
ATOM 7526 N N . THR A 1 1040 ? 20.553 5.559 -33.002 1.00 65.69 1040 THR A N 1
ATOM 7527 C CA . THR A 1 1040 ? 19.950 4.837 -31.861 1.00 65.69 1040 THR A CA 1
ATOM 7528 C C . THR A 1 1040 ? 19.076 5.757 -31.006 1.00 65.69 1040 THR A C 1
ATOM 7530 O O . THR A 1 1040 ? 19.525 6.842 -30.632 1.00 65.69 1040 THR A O 1
ATOM 7533 N N . THR A 1 1041 ? 17.875 5.304 -30.640 1.00 67.50 1041 THR A N 1
ATOM 7534 C CA . THR A 1 1041 ? 16.868 6.022 -29.830 1.00 67.50 1041 THR A CA 1
ATOM 7535 C C . THR A 1 1041 ? 17.151 5.956 -28.324 1.00 67.50 1041 THR A C 1
ATOM 7537 O O . THR A 1 1041 ? 16.251 5.713 -27.523 1.00 67.50 1041 THR A O 1
ATOM 7540 N N . ASN A 1 1042 ? 18.413 6.103 -27.918 1.00 75.81 1042 ASN A N 1
ATOM 7541 C CA . ASN A 1 1042 ? 18.754 6.089 -26.493 1.00 75.81 1042 ASN A CA 1
ATOM 7542 C C . ASN A 1 1042 ? 18.307 7.404 -25.861 1.00 75.81 1042 ASN A C 1
ATOM 7544 O O . ASN A 1 1042 ? 18.280 8.439 -26.529 1.00 75.81 1042 ASN A O 1
ATOM 7548 N N . ILE A 1 1043 ? 18.053 7.365 -24.561 1.00 82.00 1043 ILE A N 1
ATOM 7549 C CA . ILE A 1 1043 ? 17.708 8.542 -23.772 1.00 82.00 1043 ILE A CA 1
ATOM 7550 C C . ILE A 1 1043 ? 18.518 8.455 -22.480 1.00 82.00 1043 ILE A C 1
ATOM 7552 O O . ILE A 1 1043 ? 18.443 7.459 -21.760 1.00 82.00 1043 ILE A O 1
ATOM 7556 N N . PHE A 1 1044 ? 19.310 9.483 -22.198 1.00 89.38 1044 PHE A N 1
ATOM 7557 C CA . PHE A 1 1044 ? 19.787 9.758 -20.850 1.00 89.38 1044 PHE A CA 1
ATOM 7558 C C . PHE A 1 1044 ? 18.715 10.595 -20.151 1.00 89.38 1044 PHE A C 1
ATOM 7560 O O . PHE A 1 1044 ? 18.448 11.706 -20.604 1.00 89.38 1044 PHE A O 1
ATOM 7567 N N . SER A 1 1045 ? 18.118 10.080 -19.077 1.00 87.75 1045 SER A N 1
ATOM 7568 C CA . SER A 1 1045 ? 17.128 10.801 -18.273 1.00 87.75 1045 SER A CA 1
ATOM 7569 C C . SER A 1 1045 ? 17.683 11.141 -16.889 1.00 87.75 1045 SER A C 1
ATOM 7571 O O . SER A 1 1045 ? 18.207 10.266 -16.196 1.00 87.75 1045 SER A O 1
ATOM 7573 N N . LYS A 1 1046 ? 17.560 12.411 -16.488 1.00 88.75 1046 LYS A N 1
ATOM 7574 C CA . LYS A 1 1046 ? 17.799 12.905 -15.122 1.00 88.75 1046 LYS A CA 1
ATOM 7575 C C . LYS A 1 1046 ? 16.456 13.084 -14.408 1.00 88.75 1046 LYS A C 1
ATOM 7577 O O . LYS A 1 1046 ? 15.642 13.895 -14.847 1.00 88.75 1046 LYS A O 1
ATOM 7582 N N . SER A 1 1047 ? 16.257 12.382 -13.295 1.00 85.38 1047 SER A N 1
ATOM 7583 C CA . SER A 1 1047 ? 15.090 12.504 -12.401 1.00 85.38 1047 SER A CA 1
ATOM 7584 C C . SER A 1 1047 ? 15.507 12.873 -10.965 1.00 85.38 1047 SER A C 1
ATOM 7586 O O . SER A 1 1047 ? 16.695 13.076 -10.694 1.00 85.38 1047 SER A O 1
ATOM 7588 N N . GLY A 1 1048 ? 14.540 13.015 -10.053 1.00 79.12 1048 GLY A N 1
ATOM 7589 C CA . GLY A 1 1048 ? 14.754 13.508 -8.683 1.00 79.12 1048 GLY A CA 1
ATOM 7590 C C . GLY A 1 1048 ? 14.984 15.026 -8.616 1.00 79.12 1048 GLY A C 1
ATOM 7591 O O . GLY A 1 1048 ? 15.297 15.661 -9.628 1.00 79.12 1048 GLY A O 1
ATOM 7592 N N . ALA A 1 1049 ? 14.770 15.637 -7.451 1.00 81.31 1049 ALA A N 1
ATOM 7593 C CA . ALA A 1 1049 ? 14.867 17.091 -7.270 1.00 81.31 1049 ALA A CA 1
ATOM 7594 C C . ALA A 1 1049 ? 16.315 17.624 -7.239 1.00 81.31 1049 ALA A C 1
ATOM 7596 O O . ALA A 1 1049 ? 16.548 18.760 -7.651 1.00 81.31 1049 ALA A O 1
ATOM 7597 N N . GLY A 1 1050 ? 17.286 16.791 -6.855 1.00 86.12 1050 GLY A N 1
ATOM 7598 C CA . GLY A 1 1050 ? 18.669 17.201 -6.623 1.00 86.12 1050 GLY A CA 1
ATOM 7599 C C . GLY A 1 1050 ? 19.446 17.599 -7.880 1.00 86.12 1050 GLY A C 1
ATOM 7600 O O . GLY A 1 1050 ? 19.030 17.391 -9.032 1.00 86.12 1050 GLY A O 1
ATOM 7601 N N . THR A 1 1051 ? 20.626 18.162 -7.653 1.00 97.88 1051 THR A N 1
ATOM 7602 C CA . THR A 1 1051 ? 21.543 18.695 -8.663 1.00 97.88 1051 THR A CA 1
ATOM 7603 C C . THR A 1 1051 ? 22.576 17.657 -9.105 1.00 97.88 1051 THR A C 1
ATOM 7605 O O . THR A 1 1051 ? 23.422 17.215 -8.327 1.00 97.88 1051 THR A O 1
ATOM 7608 N N . LEU A 1 1052 ? 22.573 17.327 -10.403 1.00 98.44 1052 LEU A N 1
ATOM 7609 C CA . LEU A 1 1052 ? 23.573 16.467 -11.044 1.00 98.44 1052 LEU A CA 1
ATOM 7610 C C . LEU A 1 1052 ? 24.588 17.291 -11.846 1.00 98.44 1052 LEU A C 1
ATOM 7612 O O . LEU A 1 1052 ? 24.247 17.825 -12.899 1.00 98.44 1052 LEU A O 1
ATOM 7616 N N . ALA A 1 1053 ? 25.853 17.340 -11.427 1.00 98.38 1053 ALA A N 1
ATOM 7617 C CA . ALA A 1 1053 ? 26.911 18.034 -12.166 1.00 98.38 1053 ALA A CA 1
ATOM 7618 C C . ALA A 1 1053 ? 27.714 17.107 -13.098 1.00 98.38 1053 ALA A C 1
ATOM 7620 O O . ALA A 1 1053 ? 28.433 16.207 -12.664 1.00 98.38 1053 ALA A O 1
ATOM 7621 N N . PHE A 1 1054 ? 27.680 17.365 -14.403 1.00 98.31 1054 PHE A N 1
ATOM 7622 C CA . PHE A 1 1054 ? 28.591 16.762 -15.377 1.00 98.31 1054 PHE A CA 1
ATOM 7623 C C . PHE A 1 1054 ? 29.935 17.492 -15.355 1.00 98.31 1054 PHE A C 1
ATOM 7625 O O . PHE A 1 1054 ? 30.061 18.572 -15.929 1.00 98.31 1054 PHE A O 1
ATOM 7632 N N . THR A 1 1055 ? 30.953 16.895 -14.732 1.00 96.81 1055 THR A N 1
ATOM 7633 C CA . THR A 1 1055 ? 32.315 17.467 -14.651 1.00 96.81 1055 THR A CA 1
ATOM 7634 C C . THR A 1 1055 ? 33.264 16.877 -15.696 1.00 96.81 1055 THR A C 1
ATOM 7636 O O . THR A 1 1055 ? 34.261 17.500 -16.064 1.00 96.81 1055 THR A O 1
ATOM 7639 N N . ALA A 1 1056 ? 32.907 15.730 -16.278 1.00 95.81 1056 ALA A N 1
ATOM 7640 C CA . ALA A 1 1056 ? 33.546 15.187 -17.471 1.00 95.81 1056 ALA A CA 1
ATOM 7641 C C . ALA A 1 1056 ? 32.825 15.579 -18.777 1.00 95.81 1056 ALA A C 1
ATOM 7643 O O . ALA A 1 1056 ? 31.673 16.013 -18.784 1.00 95.81 1056 ALA A O 1
ATOM 7644 N N . GLN A 1 1057 ? 33.516 15.419 -19.911 1.00 95.00 1057 GLN A N 1
ATOM 7645 C CA . GLN A 1 1057 ? 32.924 15.568 -21.243 1.00 95.00 1057 GLN A CA 1
ATOM 7646 C C . GLN A 1 1057 ? 32.284 14.244 -21.673 1.00 95.00 1057 GLN A C 1
ATOM 7648 O O . GLN A 1 1057 ? 32.990 13.283 -21.985 1.00 95.00 1057 GLN A O 1
ATOM 7653 N N . ASN A 1 1058 ? 30.955 14.196 -21.716 1.00 95.56 1058 ASN A N 1
ATOM 7654 C CA . ASN A 1 1058 ? 30.224 12.983 -22.078 1.00 95.56 1058 ASN A CA 1
ATOM 7655 C C . ASN A 1 1058 ? 30.290 12.668 -23.583 1.00 95.56 1058 ASN A C 1
ATOM 7657 O O . ASN A 1 1058 ? 30.637 13.527 -24.402 1.00 95.56 1058 ASN A O 1
ATOM 7661 N N . THR A 1 1059 ? 29.992 11.413 -23.945 1.00 93.12 1059 THR A N 1
ATOM 7662 C CA . THR A 1 1059 ? 30.128 10.892 -25.326 1.00 93.12 1059 THR A CA 1
ATOM 7663 C C . THR A 1 1059 ? 29.003 9.951 -25.783 1.00 93.12 1059 THR A C 1
ATOM 7665 O O . THR A 1 1059 ? 29.049 9.460 -26.914 1.00 93.12 1059 THR A O 1
ATOM 7668 N N . TYR A 1 1060 ? 27.986 9.709 -24.949 1.00 92.38 1060 TYR A N 1
ATOM 7669 C CA . TYR A 1 1060 ? 26.831 8.870 -25.291 1.00 92.38 1060 TYR A CA 1
ATOM 7670 C C . TYR A 1 1060 ? 26.049 9.388 -26.508 1.00 92.38 1060 TYR A C 1
ATOM 7672 O O . TYR A 1 1060 ? 25.948 10.592 -26.724 1.00 92.38 1060 TYR A O 1
ATOM 7680 N N . TRP A 1 1061 ? 25.473 8.493 -27.300 1.00 90.38 1061 TRP A N 1
ATOM 7681 C CA . TRP A 1 1061 ? 24.496 8.844 -28.335 1.00 90.38 1061 TRP A CA 1
ATOM 7682 C C . TRP A 1 1061 ? 23.083 8.805 -27.763 1.00 90.38 1061 TRP A C 1
ATOM 7684 O O . TRP A 1 1061 ? 22.824 7.994 -26.875 1.00 90.38 1061 TRP A O 1
ATOM 7694 N N . GLY A 1 1062 ? 22.175 9.604 -28.321 1.00 87.50 1062 GLY A N 1
ATOM 7695 C CA . GLY A 1 1062 ? 20.780 9.677 -27.879 1.00 87.50 1062 GLY A CA 1
ATOM 7696 C C . GLY A 1 1062 ? 20.451 10.962 -27.122 1.00 87.50 1062 GLY A C 1
ATOM 7697 O O . GLY A 1 1062 ? 21.340 11.771 -26.864 1.00 87.50 1062 GLY A O 1
ATOM 7698 N N . GLU A 1 1063 ? 19.168 11.154 -26.839 1.00 87.00 1063 GLU A N 1
ATOM 7699 C CA . GLU A 1 1063 ? 18.590 12.343 -26.205 1.00 87.00 1063 GLU A CA 1
ATOM 7700 C C . GLU A 1 1063 ? 19.109 12.579 -24.781 1.00 87.00 1063 GLU A C 1
ATOM 7702 O O . GLU A 1 1063 ? 19.474 11.646 -24.061 1.00 87.00 1063 GLU A O 1
ATOM 7707 N N . THR A 1 1064 ? 19.121 13.850 -24.379 1.00 92.19 1064 THR A N 1
ATOM 7708 C CA . THR A 1 1064 ? 19.315 14.282 -22.993 1.00 92.19 1064 THR A CA 1
ATOM 7709 C C . THR A 1 1064 ? 17.990 14.838 -22.470 1.00 92.19 1064 THR A C 1
ATOM 7711 O O . THR A 1 1064 ? 17.638 15.968 -22.799 1.00 92.19 1064 THR A O 1
ATOM 7714 N N . LEU A 1 1065 ? 17.282 14.059 -21.655 1.00 86.31 1065 LEU A N 1
ATOM 7715 C CA . LEU A 1 1065 ? 16.041 14.451 -20.990 1.00 86.31 1065 LEU A CA 1
ATOM 7716 C C . LEU A 1 1065 ? 16.331 14.856 -19.538 1.00 86.31 1065 LEU A C 1
ATOM 7718 O O . LEU A 1 1065 ? 17.006 14.132 -18.800 1.00 86.31 1065 LEU A O 1
ATOM 7722 N N . ILE A 1 1066 ? 15.826 16.011 -19.117 1.00 89.25 1066 ILE A N 1
ATOM 7723 C CA . ILE A 1 1066 ? 15.906 16.500 -17.738 1.00 89.25 1066 ILE A CA 1
ATOM 7724 C C . ILE A 1 1066 ? 14.473 16.591 -17.219 1.00 89.25 1066 ILE A C 1
ATOM 7726 O O . ILE A 1 1066 ? 13.771 17.559 -17.494 1.00 89.25 1066 ILE A O 1
ATOM 7730 N N . ASN A 1 1067 ? 14.043 15.552 -16.504 1.00 76.00 1067 ASN A N 1
ATOM 7731 C CA . ASN A 1 1067 ? 12.663 15.374 -16.059 1.00 76.00 1067 ASN A CA 1
ATOM 7732 C C . ASN A 1 1067 ? 12.366 16.099 -14.737 1.00 76.00 1067 ASN A C 1
ATOM 7734 O O . ASN A 1 1067 ? 11.226 16.448 -14.467 1.00 76.00 1067 ASN A O 1
ATOM 7738 N N . SER A 1 1068 ? 13.380 16.286 -13.883 1.00 71.31 1068 SER A N 1
ATOM 7739 C CA . SER A 1 1068 ? 13.263 17.020 -12.617 1.00 71.31 1068 SER A CA 1
ATOM 7740 C C . SER A 1 1068 ? 14.630 17.479 -12.096 1.00 71.31 1068 SER A C 1
ATOM 7742 O O . SER A 1 1068 ? 15.677 16.894 -12.417 1.00 71.31 1068 SER A O 1
ATOM 7744 N N . GLY A 1 1069 ? 14.607 18.511 -11.251 1.00 87.44 1069 GLY A N 1
ATOM 7745 C CA . GLY A 1 1069 ? 15.787 19.070 -10.601 1.00 87.44 1069 GLY A CA 1
ATOM 7746 C C . GLY A 1 1069 ? 16.731 19.761 -11.581 1.00 87.44 1069 GLY A C 1
ATOM 7747 O O . GLY A 1 1069 ? 16.325 20.208 -12.656 1.00 87.44 1069 GLY A O 1
ATOM 7748 N N . THR A 1 1070 ? 18.013 19.827 -11.220 1.00 96.00 1070 THR A N 1
ATOM 7749 C CA . THR A 1 1070 ? 19.030 20.502 -12.041 1.00 96.00 1070 THR A CA 1
ATOM 7750 C C . THR A 1 1070 ? 19.996 19.508 -12.685 1.00 96.00 1070 THR A C 1
ATOM 7752 O O . THR A 1 1070 ? 20.622 18.700 -11.997 1.00 96.00 1070 THR A O 1
ATOM 7755 N N . LEU A 1 1071 ? 20.200 19.609 -14.002 1.00 98.19 1071 LEU A N 1
ATOM 7756 C CA . LEU A 1 1071 ? 21.394 19.073 -14.667 1.00 98.19 1071 LEU A CA 1
ATOM 7757 C C . LEU A 1 1071 ? 22.379 20.223 -14.895 1.00 98.19 1071 LEU A C 1
ATOM 7759 O O . LEU A 1 1071 ? 22.070 21.175 -15.606 1.00 98.19 1071 LEU A O 1
ATOM 7763 N N . MET A 1 1072 ? 23.571 20.140 -14.312 1.00 98.44 1072 MET A N 1
ATOM 7764 C CA . MET A 1 1072 ? 24.575 21.202 -14.338 1.00 98.44 1072 MET A CA 1
ATOM 7765 C C . MET A 1 1072 ? 25.777 20.816 -15.209 1.00 98.44 1072 MET A C 1
ATOM 7767 O O . MET A 1 1072 ? 26.374 19.752 -15.050 1.00 98.44 1072 MET A O 1
ATOM 7771 N N . ILE A 1 1073 ? 26.172 21.692 -16.133 1.00 98.06 1073 ILE A N 1
ATOM 7772 C CA . ILE A 1 1073 ? 27.397 21.546 -16.924 1.00 98.06 1073 ILE A CA 1
ATOM 7773 C C . ILE A 1 1073 ? 28.559 22.191 -16.159 1.00 98.06 1073 ILE A C 1
ATOM 7775 O O . ILE A 1 1073 ? 28.657 23.418 -16.116 1.00 98.06 1073 ILE A O 1
ATOM 7779 N N . GLY A 1 1074 ? 29.460 21.369 -15.618 1.00 96.62 1074 GLY A N 1
ATOM 7780 C CA . GLY A 1 1074 ? 30.590 21.788 -14.780 1.00 96.62 1074 GLY A CA 1
ATOM 7781 C C . GLY A 1 1074 ? 30.237 21.976 -13.297 1.00 96.62 1074 GLY A C 1
ATOM 7782 O O . GLY A 1 1074 ? 29.077 21.923 -12.908 1.00 96.62 1074 GLY A O 1
ATOM 7783 N N . ASP A 1 1075 ? 31.265 22.174 -12.470 1.00 95.62 1075 ASP A N 1
ATOM 7784 C CA . ASP A 1 1075 ? 31.210 22.402 -11.013 1.00 95.62 1075 ASP A CA 1
ATOM 7785 C C . ASP A 1 1075 ? 31.980 23.677 -10.593 1.00 95.62 1075 ASP A C 1
ATOM 7787 O O . ASP A 1 1075 ? 32.548 23.769 -9.507 1.00 95.62 1075 ASP A O 1
ATOM 7791 N N . GLY A 1 1076 ? 32.068 24.656 -11.498 1.00 95.44 1076 GLY A N 1
ATOM 7792 C CA . GLY A 1 1076 ? 32.930 25.839 -11.402 1.00 95.44 1076 GLY A CA 1
ATOM 7793 C C . GLY A 1 1076 ? 34.275 25.666 -12.118 1.00 95.44 1076 GLY A C 1
ATOM 7794 O O . GLY A 1 1076 ? 34.964 26.650 -12.407 1.00 95.44 1076 GLY A O 1
ATOM 7795 N N . GLY A 1 1077 ? 34.646 24.435 -12.483 1.00 95.19 1077 GLY A N 1
ATOM 7796 C CA . GLY A 1 1077 ? 35.829 24.138 -13.291 1.00 95.19 1077 GLY A CA 1
ATOM 7797 C C . GLY A 1 1077 ? 35.770 24.642 -14.745 1.00 95.19 1077 GLY A C 1
ATOM 7798 O O . GLY A 1 1077 ? 34.819 25.278 -15.198 1.00 95.19 1077 GLY A O 1
ATOM 7799 N N . ALA A 1 1078 ? 36.820 24.326 -15.509 1.00 95.25 1078 ALA A N 1
ATOM 7800 C CA . ALA A 1 1078 ? 36.916 24.590 -16.953 1.00 95.25 1078 ALA A CA 1
ATOM 7801 C C . ALA A 1 1078 ? 36.622 23.335 -17.809 1.00 95.25 1078 ALA A C 1
ATOM 7803 O O . ALA A 1 1078 ? 37.015 23.249 -18.976 1.00 95.25 1078 ALA A O 1
ATOM 7804 N N . VAL A 1 1079 ? 35.934 22.350 -17.232 1.00 93.88 1079 VAL A N 1
ATOM 7805 C CA . VAL A 1 1079 ? 35.544 21.065 -17.839 1.00 93.88 1079 VAL A CA 1
ATOM 7806 C C . VAL A 1 1079 ? 34.077 20.755 -17.507 1.00 93.88 1079 VAL A C 1
ATOM 7808 O O . VAL A 1 1079 ? 33.428 21.541 -16.822 1.00 93.88 1079 VAL A O 1
ATOM 7811 N N . GLY A 1 1080 ? 33.536 19.670 -18.064 1.00 95.38 1080 GLY A N 1
ATOM 7812 C CA . GLY A 1 1080 ? 32.116 19.323 -17.974 1.00 95.38 1080 GLY A CA 1
ATOM 7813 C C . GLY A 1 1080 ? 31.352 19.609 -19.264 1.00 95.38 1080 GLY A C 1
ATOM 7814 O O . GLY A 1 1080 ? 31.497 20.687 -19.845 1.00 95.38 1080 GLY A O 1
ATOM 7815 N N . GLY A 1 1081 ? 30.564 18.646 -19.739 1.00 95.94 1081 GLY A N 1
ATOM 7816 C CA . GLY A 1 1081 ? 29.813 18.777 -20.987 1.00 95.94 1081 GLY A CA 1
ATOM 7817 C C . GLY A 1 1081 ? 28.744 17.707 -21.176 1.00 95.94 1081 GLY A C 1
ATOM 7818 O O . GLY A 1 1081 ? 28.951 16.532 -20.853 1.00 95.94 1081 GLY A O 1
ATOM 7819 N N . ILE A 1 1082 ? 27.619 18.110 -21.768 1.00 96.19 1082 ILE A N 1
ATOM 7820 C CA . ILE A 1 1082 ? 26.667 17.186 -22.398 1.00 96.19 1082 ILE A CA 1
ATOM 7821 C C . ILE A 1 1082 ? 27.365 16.530 -23.601 1.00 96.19 1082 ILE A C 1
ATOM 7823 O O . ILE A 1 1082 ? 28.365 17.037 -24.117 1.00 96.19 1082 ILE A O 1
ATOM 7827 N N . SER A 1 1083 ? 26.884 15.365 -24.031 1.00 92.94 1083 SER A N 1
ATOM 7828 C CA . SER A 1 1083 ? 27.486 14.647 -25.149 1.00 92.94 1083 SER A CA 1
ATOM 7829 C C . SER A 1 1083 ? 27.398 15.416 -26.469 1.00 92.94 1083 SER A C 1
ATOM 7831 O O . SER A 1 1083 ? 26.319 15.796 -26.912 1.00 92.94 1083 SER A O 1
ATOM 7833 N N . GLN A 1 1084 ? 28.514 15.506 -27.197 1.00 91.88 1084 GLN A N 1
ATOM 7834 C CA . GLN A 1 1084 ? 28.542 15.991 -28.586 1.00 91.88 1084 GLN A CA 1
ATOM 7835 C C . GLN A 1 1084 ? 27.730 15.121 -29.574 1.00 91.88 1084 GLN A C 1
ATOM 7837 O O . GLN A 1 1084 ? 27.638 15.447 -30.761 1.00 91.88 1084 GLN A O 1
ATOM 7842 N N . ASN A 1 1085 ? 27.216 13.977 -29.124 1.00 91.56 1085 ASN A N 1
ATOM 7843 C CA . ASN A 1 1085 ? 26.430 13.041 -29.917 1.00 91.56 1085 ASN A CA 1
ATOM 7844 C C . ASN A 1 1085 ? 24.931 13.073 -29.549 1.00 91.56 1085 ASN A C 1
ATOM 7846 O O . ASN A 1 1085 ? 24.171 12.294 -30.127 1.00 91.56 1085 ASN A O 1
ATOM 7850 N N . THR A 1 1086 ? 24.496 13.962 -28.638 1.00 90.75 1086 THR A N 1
ATOM 7851 C CA . THR A 1 1086 ? 23.058 14.177 -28.410 1.00 90.75 1086 THR A CA 1
ATOM 7852 C C . THR A 1 1086 ? 22.412 14.864 -29.625 1.00 90.75 1086 THR A C 1
ATOM 7854 O O . THR A 1 1086 ? 23.008 15.804 -30.169 1.00 90.75 1086 THR A O 1
ATOM 7857 N N . PRO A 1 1087 ? 21.240 14.400 -30.105 1.00 89.38 1087 PRO A N 1
ATOM 7858 C CA . PRO A 1 1087 ? 20.482 15.065 -31.159 1.00 89.38 1087 PRO A CA 1
ATOM 7859 C C . PRO A 1 1087 ? 19.518 16.135 -30.617 1.00 89.38 1087 PRO A C 1
ATOM 7861 O O . PRO A 1 1087 ? 19.175 17.047 -31.366 1.00 89.38 1087 PRO A O 1
ATOM 7864 N N . ILE A 1 1088 ? 19.099 16.040 -29.350 1.00 88.69 1088 ILE A N 1
ATOM 7865 C CA . ILE A 1 1088 ? 18.112 16.919 -28.709 1.00 88.69 1088 ILE A CA 1
ATOM 7866 C C . ILE A 1 1088 ? 18.356 16.989 -27.193 1.00 88.69 1088 ILE A C 1
ATOM 7868 O O . ILE A 1 1088 ? 18.802 16.016 -26.579 1.00 88.69 1088 ILE A O 1
ATOM 7872 N N . ILE A 1 1089 ? 18.095 18.158 -26.606 1.00 94.75 1089 ILE A N 1
ATOM 7873 C CA . ILE A 1 1089 ? 18.075 18.370 -25.157 1.00 94.75 1089 ILE A CA 1
ATOM 7874 C C . ILE A 1 1089 ? 16.680 18.874 -24.789 1.00 94.75 1089 ILE A C 1
ATOM 7876 O O . ILE A 1 1089 ? 16.253 19.918 -25.294 1.00 94.75 1089 ILE A O 1
ATOM 7880 N N . THR A 1 1090 ? 16.013 18.145 -23.902 1.00 88.31 1090 THR A N 1
ATOM 7881 C CA . THR A 1 1090 ? 14.635 18.394 -23.468 1.00 88.31 1090 THR A CA 1
ATOM 7882 C C . THR A 1 1090 ? 14.635 18.652 -21.963 1.00 88.31 1090 THR A C 1
ATOM 7884 O O . THR A 1 1090 ? 15.207 17.871 -21.199 1.00 88.31 1090 THR A O 1
ATOM 7887 N N . VAL A 1 1091 ? 14.053 19.772 -21.539 1.00 86.31 1091 VAL A N 1
ATOM 7888 C CA . VAL A 1 1091 ? 13.941 20.195 -20.136 1.00 86.31 1091 VAL A CA 1
ATOM 7889 C C . VAL A 1 1091 ? 12.459 20.259 -19.790 1.00 86.31 1091 VAL A C 1
ATOM 7891 O O . VAL A 1 1091 ? 11.733 21.045 -20.388 1.00 86.31 1091 VAL A O 1
ATOM 7894 N N . GLU A 1 1092 ? 12.001 19.427 -18.864 1.00 83.25 1092 GLU A N 1
ATOM 7895 C CA . GLU A 1 1092 ? 10.583 19.321 -18.490 1.00 83.25 1092 GLU A CA 1
ATOM 7896 C C . GLU A 1 1092 ? 10.145 20.437 -17.514 1.00 83.25 1092 GLU A C 1
ATOM 7898 O O . GLU A 1 1092 ? 11.004 21.099 -16.915 1.00 83.25 1092 GLU A O 1
ATOM 7903 N N . PRO A 1 1093 ? 8.828 20.679 -17.327 1.00 71.62 1093 PRO A N 1
ATOM 7904 C CA . PRO A 1 1093 ? 8.324 21.684 -16.391 1.00 71.62 1093 PRO A CA 1
ATOM 7905 C C . PRO A 1 1093 ? 8.963 21.591 -14.997 1.00 71.62 1093 PRO A C 1
ATOM 7907 O O . PRO A 1 1093 ? 8.970 20.541 -14.361 1.00 71.62 1093 PRO A O 1
ATOM 7910 N N . GLY A 1 1094 ? 9.487 22.714 -14.500 1.00 73.75 1094 GLY A N 1
ATOM 7911 C CA . GLY A 1 1094 ? 10.138 22.793 -13.184 1.00 73.75 1094 GLY A CA 1
ATOM 7912 C C . GLY A 1 1094 ? 11.580 22.266 -13.127 1.00 73.75 1094 GLY A C 1
ATOM 7913 O O . GLY A 1 1094 ? 12.266 22.524 -12.139 1.00 73.75 1094 GLY A O 1
ATOM 7914 N N . ALA A 1 1095 ? 12.076 21.599 -14.172 1.00 83.19 1095 ALA A N 1
ATOM 7915 C CA . ALA A 1 1095 ? 13.477 21.203 -14.284 1.00 83.19 1095 ALA A CA 1
ATOM 7916 C C . ALA A 1 1095 ? 14.358 22.337 -14.848 1.00 83.19 1095 ALA A C 1
ATOM 7918 O O . ALA A 1 1095 ? 13.873 23.280 -15.483 1.00 83.19 1095 ALA A O 1
ATOM 7919 N N . VAL A 1 1096 ? 15.674 22.246 -14.627 1.00 93.25 1096 VAL A N 1
ATOM 7920 C CA . VAL A 1 1096 ? 16.651 23.271 -15.035 1.00 93.25 1096 VAL A CA 1
ATOM 7921 C C . VAL A 1 1096 ? 17.882 22.653 -15.700 1.00 93.25 1096 VAL A C 1
ATOM 7923 O O . VAL A 1 1096 ? 18.531 21.758 -15.153 1.00 93.25 1096 VAL A O 1
ATOM 7926 N N . LEU A 1 1097 ? 18.279 23.205 -16.851 1.00 97.88 1097 LEU A N 1
ATOM 7927 C CA . LEU A 1 1097 ? 19.632 23.042 -17.386 1.00 97.88 1097 LEU A CA 1
ATOM 7928 C C . LEU A 1 1097 ? 20.519 24.200 -16.910 1.00 97.88 1097 LEU A C 1
ATOM 7930 O O . LEU A 1 1097 ? 20.339 25.344 -17.325 1.00 97.88 1097 LEU A O 1
ATOM 7934 N N . ALA A 1 1098 ? 21.509 23.905 -16.070 1.00 98.31 1098 ALA A N 1
ATOM 7935 C CA . ALA A 1 1098 ? 22.442 24.892 -15.539 1.00 98.31 1098 ALA A CA 1
ATOM 7936 C C . ALA A 1 1098 ? 23.833 24.809 -16.192 1.00 98.31 1098 ALA A C 1
ATOM 7938 O O . ALA A 1 1098 ? 24.300 23.738 -16.582 1.00 98.31 1098 ALA A O 1
ATOM 7939 N N . VAL A 1 1099 ? 24.552 25.930 -16.248 1.00 98.44 1099 VAL A N 1
ATOM 7940 C CA . VAL A 1 1099 ? 25.974 25.982 -16.620 1.00 98.44 1099 VAL A CA 1
ATOM 7941 C C . VAL A 1 1099 ? 26.789 26.612 -15.496 1.00 98.44 1099 VAL A C 1
ATOM 7943 O O . VAL A 1 1099 ? 26.630 27.789 -15.168 1.00 98.44 1099 VAL A O 1
ATOM 7946 N N . ASN A 1 1100 ? 27.718 25.828 -14.950 1.00 97.75 1100 ASN A N 1
ATOM 7947 C CA . ASN A 1 1100 ? 28.656 26.228 -13.911 1.00 97.75 1100 ASN A CA 1
ATOM 7948 C C . ASN A 1 1100 ? 30.101 25.996 -14.373 1.00 97.75 1100 ASN A C 1
ATOM 7950 O O . ASN A 1 1100 ? 30.768 25.034 -13.993 1.00 97.75 1100 ASN A O 1
ATOM 7954 N N . ARG A 1 1101 ? 30.589 26.885 -15.242 1.00 97.44 1101 ARG A N 1
ATOM 7955 C CA . ARG A 1 1101 ? 31.966 26.864 -15.753 1.00 97.44 1101 ARG A CA 1
ATOM 7956 C C . ARG A 1 1101 ? 32.653 28.205 -15.534 1.00 97.44 1101 ARG A C 1
ATOM 7958 O O . ARG A 1 1101 ? 32.015 29.249 -15.635 1.00 97.44 1101 ARG A O 1
ATOM 7965 N N . SER A 1 1102 ? 33.961 28.177 -15.282 1.00 97.62 1102 SER A N 1
ATOM 7966 C CA . SER A 1 1102 ? 34.803 29.378 -15.108 1.00 97.62 1102 SER A CA 1
ATOM 7967 C C . SER A 1 1102 ? 35.384 29.935 -16.412 1.00 97.62 1102 SER A C 1
ATOM 7969 O O . SER A 1 1102 ? 35.890 31.055 -16.438 1.00 97.62 1102 SER A O 1
ATOM 7971 N N . ASN A 1 1103 ? 35.313 29.183 -17.512 1.00 97.00 1103 ASN A N 1
ATOM 7972 C CA . ASN A 1 1103 ? 35.745 29.621 -18.840 1.00 97.00 1103 ASN A CA 1
ATOM 7973 C C . ASN A 1 1103 ? 34.548 29.809 -19.790 1.00 97.00 1103 ASN A C 1
ATOM 7975 O O . ASN A 1 1103 ? 33.398 29.583 -19.419 1.00 97.00 1103 ASN A O 1
ATOM 7979 N N . THR A 1 1104 ? 34.811 30.219 -21.032 1.00 97.25 1104 THR A N 1
ATOM 7980 C CA . THR A 1 1104 ? 33.757 30.351 -22.044 1.00 97.25 1104 THR A CA 1
ATOM 7981 C C . THR A 1 1104 ? 33.202 28.987 -22.469 1.00 97.25 1104 THR A C 1
ATOM 7983 O O . THR A 1 1104 ? 33.970 28.108 -22.866 1.00 97.25 1104 THR A O 1
ATOM 7986 N N . LEU A 1 1105 ? 31.875 28.833 -22.440 1.00 97.19 1105 LEU A N 1
ATOM 7987 C CA . LEU A 1 1105 ? 31.137 27.735 -23.071 1.00 97.19 1105 LEU A CA 1
ATOM 7988 C C . LEU A 1 1105 ? 30.342 28.300 -24.252 1.00 97.19 1105 LEU A C 1
ATOM 7990 O O . LEU A 1 1105 ? 29.556 29.221 -24.075 1.00 97.19 1105 LEU A O 1
ATOM 7994 N N . THR A 1 1106 ? 30.512 27.753 -25.453 1.00 96.75 1106 THR A N 1
ATOM 7995 C CA . THR A 1 1106 ? 29.765 28.197 -26.642 1.00 96.75 1106 THR A CA 1
ATOM 7996 C C . THR A 1 1106 ? 28.822 27.095 -27.104 1.00 96.75 1106 THR A C 1
ATOM 7998 O O . THR A 1 1106 ? 29.261 25.971 -27.354 1.00 96.75 1106 THR A O 1
ATOM 8001 N N . GLN A 1 1107 ? 27.534 27.407 -27.228 1.00 96.88 1107 GLN A N 1
ATOM 8002 C CA . GLN A 1 1107 ? 26.541 26.504 -27.800 1.00 96.88 1107 GLN A CA 1
ATOM 8003 C C . GLN A 1 1107 ? 26.869 26.211 -29.275 1.00 96.88 1107 GLN A C 1
ATOM 8005 O O . GLN A 1 1107 ? 27.386 27.070 -29.988 1.00 96.88 1107 GLN A O 1
ATOM 8010 N N . GLY A 1 1108 ? 26.597 24.991 -29.737 1.00 92.56 1108 GLY A N 1
ATOM 8011 C CA . GLY A 1 1108 ? 27.048 24.503 -31.045 1.00 92.56 1108 GLY A CA 1
ATOM 8012 C C . GLY A 1 1108 ? 28.418 23.813 -31.008 1.00 92.56 1108 GLY A C 1
ATOM 8013 O O . GLY A 1 1108 ? 28.903 23.367 -32.046 1.00 92.56 1108 GLY A O 1
ATOM 8014 N N . THR A 1 1109 ? 29.045 23.697 -29.831 1.00 92.25 1109 THR A N 1
ATOM 8015 C CA . THR A 1 1109 ? 30.335 23.008 -29.635 1.00 92.25 1109 THR A CA 1
ATOM 8016 C C . THR A 1 1109 ? 30.170 21.704 -28.847 1.00 92.25 1109 THR A C 1
ATOM 8018 O O . THR A 1 1109 ? 29.078 21.366 -28.401 1.00 92.25 1109 THR A O 1
ATOM 8021 N N . ASN A 1 1110 ? 31.254 20.943 -28.664 1.00 88.56 1110 ASN A N 1
ATOM 8022 C CA . ASN A 1 1110 ? 31.197 19.581 -28.120 1.00 88.56 1110 ASN A CA 1
ATOM 8023 C C . ASN A 1 1110 ? 30.544 19.461 -26.727 1.00 88.56 1110 ASN A C 1
ATOM 8025 O O . ASN A 1 1110 ? 29.951 18.426 -26.445 1.00 88.56 1110 ASN A O 1
ATOM 8029 N N . ALA A 1 1111 ? 30.650 20.486 -25.874 1.00 90.88 1111 ALA A N 1
ATOM 8030 C CA . ALA A 1 1111 ? 30.137 20.452 -24.498 1.00 90.88 1111 ALA A CA 1
ATOM 8031 C C . ALA A 1 1111 ? 28.653 20.856 -24.365 1.00 90.88 1111 ALA A C 1
ATOM 8033 O O . ALA A 1 1111 ? 28.022 20.535 -23.359 1.00 90.88 1111 ALA A O 1
ATOM 8034 N N . LEU A 1 1112 ? 28.103 21.547 -25.371 1.00 96.06 1112 LEU A N 1
ATOM 8035 C CA . LEU A 1 1112 ? 26.690 21.920 -25.492 1.00 96.06 1112 LEU A CA 1
ATOM 8036 C C . LEU A 1 1112 ? 26.396 22.150 -26.982 1.00 96.06 1112 LEU A C 1
ATOM 8038 O O . LEU A 1 1112 ? 26.653 23.228 -27.519 1.00 96.06 1112 LEU A O 1
ATOM 8042 N N . LYS A 1 1113 ? 25.938 21.110 -27.685 1.00 94.56 1113 LYS A N 1
ATOM 8043 C CA . LYS A 1 1113 ? 25.954 21.095 -29.158 1.00 94.56 1113 LYS A CA 1
ATOM 8044 C C . LYS A 1 1113 ? 24.654 21.536 -29.826 1.00 94.56 1113 LYS A C 1
ATOM 8046 O O . LYS A 1 1113 ? 24.710 22.114 -30.906 1.00 94.56 1113 LYS A O 1
ATOM 8051 N N . VAL A 1 1114 ? 23.509 21.220 -29.233 1.00 94.50 1114 VAL A N 1
ATOM 8052 C CA . VAL A 1 1114 ? 22.187 21.387 -29.857 1.00 94.50 1114 VAL A CA 1
ATOM 8053 C C . VAL A 1 1114 ? 21.382 22.498 -29.181 1.00 94.50 1114 VAL A C 1
ATOM 8055 O O . VAL A 1 1114 ? 21.827 23.084 -28.189 1.00 94.50 1114 VAL A O 1
ATOM 8058 N N . ALA A 1 1115 ? 20.232 22.827 -29.768 1.00 93.31 1115 ALA A N 1
ATOM 8059 C CA . ALA A 1 1115 ? 19.248 23.701 -29.145 1.00 93.31 1115 ALA A CA 1
ATOM 8060 C C . ALA A 1 1115 ? 18.643 23.033 -27.898 1.00 93.31 1115 ALA A C 1
ATOM 8062 O O . ALA A 1 1115 ? 18.540 21.808 -27.827 1.00 93.31 1115 ALA A O 1
ATOM 8063 N N . ILE A 1 1116 ? 18.263 23.861 -26.932 1.00 95.31 1116 ILE A N 1
ATOM 8064 C CA . ILE A 1 1116 ? 17.567 23.487 -25.702 1.00 95.31 1116 ILE A CA 1
ATOM 8065 C C . ILE A 1 1116 ? 16.065 23.671 -25.951 1.00 95.31 1116 ILE A C 1
ATOM 8067 O O . ILE A 1 1116 ? 15.656 24.683 -26.529 1.00 95.31 1116 ILE A O 1
ATOM 8071 N N . THR A 1 1117 ? 15.261 22.692 -25.543 1.00 89.69 1117 THR A N 1
ATOM 8072 C CA . THR A 1 1117 ? 13.815 22.604 -25.814 1.00 89.69 1117 THR A CA 1
ATOM 8073 C C . THR A 1 1117 ? 13.053 22.139 -24.563 1.00 89.69 1117 THR A C 1
ATOM 8075 O O . THR A 1 1117 ? 13.688 21.644 -23.633 1.00 89.69 1117 THR A O 1
ATOM 8078 N N . GLY A 1 1118 ? 11.722 22.276 -24.536 1.00 85.06 1118 GLY A N 1
ATOM 8079 C CA . GLY A 1 1118 ? 10.856 21.820 -23.432 1.00 85.06 1118 GLY A CA 1
ATOM 8080 C C . GLY A 1 1118 ? 10.495 22.910 -22.412 1.00 85.06 1118 GLY A C 1
ATOM 8081 O O . GLY A 1 1118 ? 11.068 23.992 -22.402 1.00 85.06 1118 GLY A O 1
ATOM 8082 N N . ASP A 1 1119 ? 9.523 22.661 -21.545 1.00 81.81 1119 ASP A N 1
ATOM 8083 C CA . ASP A 1 1119 ? 8.899 23.723 -20.740 1.00 81.81 1119 ASP A CA 1
ATOM 8084 C C . ASP A 1 1119 ? 9.726 24.171 -19.510 1.00 81.81 1119 ASP A C 1
ATOM 8086 O O . ASP A 1 1119 ? 9.341 25.096 -18.793 1.00 81.81 1119 ASP A O 1
ATOM 8090 N N . GLY A 1 1120 ? 10.882 23.546 -19.268 1.00 80.12 1120 GLY A N 1
ATOM 8091 C CA . GLY A 1 1120 ? 11.815 23.860 -18.183 1.00 80.12 1120 GLY A CA 1
ATOM 8092 C C . GLY A 1 1120 ? 12.714 25.084 -18.413 1.00 80.12 1120 GLY A C 1
ATOM 8093 O O . GLY A 1 1120 ? 12.660 25.758 -19.442 1.00 80.12 1120 GLY A O 1
ATOM 8094 N N . GLY A 1 1121 ? 13.537 25.403 -17.410 1.00 89.62 1121 GLY A N 1
ATOM 8095 C CA . GLY A 1 1121 ? 14.367 26.615 -17.361 1.00 89.62 1121 GLY A CA 1
ATOM 8096 C C . GLY A 1 1121 ? 15.843 26.426 -17.736 1.00 89.62 1121 GLY A C 1
ATOM 8097 O O . GLY A 1 1121 ? 16.368 25.312 -17.812 1.00 89.62 1121 GLY A O 1
ATOM 8098 N N . PHE A 1 1122 ? 16.544 27.550 -17.909 1.00 97.31 1122 PHE A N 1
ATOM 8099 C CA . PHE A 1 1122 ? 17.988 27.599 -18.159 1.00 97.31 1122 PHE A CA 1
ATOM 8100 C C . PHE A 1 1122 ? 18.696 28.574 -17.208 1.00 97.31 1122 PHE A C 1
ATOM 8102 O O . PHE A 1 1122 ? 18.297 29.734 -17.101 1.00 97.31 1122 PHE A O 1
ATOM 8109 N N . THR A 1 1123 ? 19.798 28.146 -16.584 1.00 97.69 1123 THR A N 1
ATOM 8110 C CA . THR A 1 1123 ? 20.521 28.952 -15.582 1.00 97.69 1123 THR A CA 1
ATOM 8111 C C . THR A 1 1123 ? 22.020 29.063 -15.869 1.00 97.69 1123 THR A C 1
ATOM 8113 O O . THR A 1 1123 ? 22.740 28.069 -15.939 1.00 97.69 1123 THR A O 1
ATOM 8116 N N . GLN A 1 1124 ? 22.542 30.287 -15.937 1.00 97.44 1124 GLN A N 1
ATOM 8117 C CA . GLN A 1 1124 ? 23.981 30.564 -15.906 1.00 97.44 1124 GLN A CA 1
ATOM 8118 C C . GLN A 1 1124 ? 24.415 30.881 -14.465 1.00 97.44 1124 GLN A C 1
ATOM 8120 O O . GLN A 1 1124 ? 24.096 31.945 -13.941 1.00 97.44 1124 GLN A O 1
ATOM 8125 N N . THR A 1 1125 ? 25.177 29.981 -13.838 1.00 97.25 1125 THR A N 1
ATOM 8126 C CA . THR A 1 1125 ? 25.645 30.114 -12.438 1.00 97.25 1125 THR A CA 1
ATOM 8127 C C . THR A 1 1125 ? 27.179 30.070 -12.297 1.00 97.25 1125 THR A C 1
ATOM 8129 O O . THR A 1 1125 ? 27.742 30.349 -11.243 1.00 97.25 1125 THR A O 1
ATOM 8132 N N . GLY A 1 1126 ? 27.900 29.773 -13.383 1.00 96.56 1126 GLY A N 1
ATOM 8133 C CA . GLY A 1 1126 ? 29.364 29.815 -13.415 1.00 96.56 1126 GLY A CA 1
ATOM 8134 C C . GLY A 1 1126 ? 29.934 31.222 -13.594 1.00 96.56 1126 GLY A C 1
ATOM 8135 O O . GLY A 1 1126 ? 29.338 32.071 -14.251 1.00 96.56 1126 GLY A O 1
ATOM 8136 N N . SER A 1 1127 ? 31.149 31.453 -13.092 1.00 97.31 1127 SER A N 1
ATOM 8137 C CA . SER A 1 1127 ? 31.867 32.733 -13.233 1.00 97.31 1127 SER A CA 1
ATOM 8138 C C . SER A 1 1127 ? 32.350 33.053 -14.658 1.00 97.31 1127 SER A C 1
ATOM 8140 O O . SER A 1 1127 ? 32.791 34.173 -14.916 1.00 97.31 1127 SER A O 1
ATOM 8142 N N . GLY A 1 1128 ? 32.287 32.084 -15.574 1.00 97.12 1128 GLY A N 1
ATOM 8143 C CA . GLY A 1 1128 ? 32.649 32.221 -16.982 1.00 97.12 1128 GLY A CA 1
ATOM 8144 C C . GLY A 1 1128 ? 31.574 32.892 -17.844 1.00 97.12 1128 GLY A C 1
ATOM 8145 O O . GLY A 1 1128 ? 30.671 33.570 -17.358 1.00 97.12 1128 GLY A O 1
ATOM 8146 N N . ASN A 1 1129 ? 31.684 32.693 -19.160 1.00 97.56 1129 ASN A N 1
ATOM 8147 C CA . ASN A 1 1129 ? 30.763 33.259 -20.149 1.00 97.56 1129 ASN A CA 1
ATOM 8148 C C . ASN A 1 1129 ? 30.095 32.149 -20.968 1.00 97.56 1129 ASN A C 1
ATOM 8150 O O . ASN A 1 1129 ? 30.782 31.458 -21.721 1.00 97.56 1129 ASN A O 1
ATOM 8154 N N . THR A 1 1130 ? 28.777 32.008 -20.883 1.00 97.75 1130 THR A N 1
ATOM 8155 C CA . THR A 1 1130 ? 28.030 31.105 -21.766 1.00 97.75 1130 THR A CA 1
ATOM 8156 C C . THR A 1 1130 ? 27.514 31.870 -22.973 1.00 97.75 1130 THR A C 1
ATOM 8158 O O . THR A 1 1130 ? 26.865 32.898 -22.831 1.00 97.75 1130 THR A O 1
ATOM 8161 N N . VAL A 1 1131 ? 27.806 31.381 -24.176 1.00 97.56 1131 VAL A N 1
ATOM 8162 C CA . VAL A 1 1131 ? 27.403 31.992 -25.446 1.00 97.56 1131 VAL A CA 1
ATOM 8163 C C . VAL A 1 1131 ? 26.351 31.109 -26.112 1.00 97.56 1131 VAL A C 1
ATOM 8165 O O . VAL A 1 1131 ? 26.691 30.042 -26.627 1.00 97.56 1131 VAL A O 1
ATOM 8168 N N . LEU A 1 1132 ? 25.089 31.541 -26.115 1.00 97.12 1132 LEU A N 1
ATOM 8169 C CA . LEU A 1 1132 ? 24.011 30.862 -26.843 1.00 97.12 1132 LEU A CA 1
ATOM 8170 C C . LEU A 1 1132 ? 24.052 31.273 -28.319 1.00 97.12 1132 LEU A C 1
ATOM 8172 O O . LEU A 1 1132 ? 24.166 32.454 -28.637 1.00 97.12 1132 LEU A O 1
ATOM 8176 N N . MET A 1 1133 ? 23.998 30.292 -29.218 1.00 95.62 1133 MET A N 1
ATOM 8177 C CA . MET A 1 1133 ? 24.254 30.459 -30.662 1.00 95.62 1133 MET A CA 1
ATOM 8178 C C . MET A 1 1133 ? 23.146 29.865 -31.539 1.00 95.62 1133 MET A C 1
ATOM 8180 O O . MET A 1 1133 ? 23.130 30.107 -32.744 1.00 95.62 1133 MET A O 1
ATOM 8184 N N . LEU A 1 1134 ? 22.257 29.057 -30.957 1.00 94.19 1134 LEU A N 1
ATOM 8185 C CA . LEU A 1 1134 ? 21.173 28.361 -31.646 1.00 94.19 1134 LEU A CA 1
ATOM 8186 C C . LEU A 1 1134 ? 19.828 28.875 -31.132 1.00 94.19 1134 LEU A C 1
ATOM 8188 O O . LEU A 1 1134 ? 19.747 29.351 -30.003 1.00 94.19 1134 LEU A O 1
ATOM 8192 N N . ALA A 1 1135 ? 18.784 28.766 -31.954 1.00 92.19 1135 ALA A N 1
ATOM 8193 C CA . ALA A 1 1135 ? 17.429 29.093 -31.533 1.00 92.19 1135 ALA A CA 1
ATOM 8194 C C . ALA A 1 1135 ? 16.949 28.062 -30.504 1.00 92.19 1135 ALA A C 1
ATOM 8196 O O . ALA A 1 1135 ? 16.757 26.896 -30.846 1.00 92.19 1135 ALA A O 1
ATOM 8197 N N . ASN A 1 1136 ? 16.822 28.488 -29.249 1.00 92.69 1136 ASN A N 1
ATOM 8198 C CA . ASN A 1 1136 ? 16.319 27.663 -28.159 1.00 92.69 1136 ASN A CA 1
ATOM 8199 C C . ASN A 1 1136 ? 14.809 27.880 -28.023 1.00 92.69 1136 ASN A C 1
ATOM 8201 O O . ASN A 1 1136 ? 14.328 28.996 -28.202 1.00 92.69 1136 ASN A O 1
ATOM 8205 N N . THR A 1 1137 ? 14.073 26.816 -27.720 1.00 89.19 1137 THR A N 1
ATOM 8206 C CA . THR A 1 1137 ? 12.601 26.814 -27.681 1.00 89.19 1137 THR A CA 1
ATOM 8207 C C . THR A 1 1137 ? 12.075 26.291 -26.350 1.00 89.19 1137 THR A C 1
ATOM 8209 O O . THR A 1 1137 ? 11.016 25.668 -26.315 1.00 89.19 1137 THR A O 1
ATOM 8212 N N . TYR A 1 1138 ? 12.851 26.456 -25.276 1.00 87.00 1138 TYR A N 1
ATOM 8213 C CA . TYR A 1 1138 ? 12.350 26.171 -23.938 1.00 87.00 1138 TYR A CA 1
ATOM 8214 C C . TYR A 1 1138 ? 11.381 27.269 -23.475 1.00 87.00 1138 TYR A C 1
ATOM 8216 O O . TYR A 1 1138 ? 11.409 28.358 -24.038 1.00 87.00 1138 TYR A O 1
ATOM 8224 N N . ILE A 1 1139 ? 10.509 27.014 -22.497 1.00 85.06 1139 ILE A N 1
ATOM 8225 C CA . ILE A 1 1139 ? 9.505 28.016 -22.056 1.00 85.06 1139 ILE A CA 1
ATOM 8226 C C . ILE A 1 1139 ? 9.799 28.557 -20.647 1.00 85.06 1139 ILE A C 1
ATOM 8228 O O . ILE A 1 1139 ? 9.422 29.682 -20.315 1.00 85.06 1139 ILE A O 1
ATOM 8232 N N . GLY A 1 1140 ? 10.524 27.802 -19.820 1.00 84.12 1140 GLY A N 1
ATOM 8233 C CA . GLY A 1 1140 ? 10.872 28.209 -18.464 1.00 84.12 1140 GLY A CA 1
ATOM 8234 C C . GLY A 1 1140 ? 11.861 29.384 -18.384 1.00 84.12 1140 GLY A C 1
ATOM 8235 O O . GLY A 1 1140 ? 12.435 29.832 -19.383 1.00 84.12 1140 GLY A O 1
ATOM 8236 N N . PRO A 1 1141 ? 12.089 29.912 -17.168 1.00 90.31 1141 PRO A N 1
ATOM 8237 C CA . PRO A 1 1141 ? 12.870 31.126 -16.964 1.00 90.31 1141 PRO A CA 1
ATOM 8238 C C . PRO A 1 1141 ? 14.329 30.976 -17.412 1.00 90.31 1141 PRO A C 1
ATOM 8240 O O . PRO A 1 1141 ? 14.949 29.923 -17.265 1.00 90.31 1141 PRO A O 1
ATOM 8243 N N . THR A 1 1142 ? 14.892 32.081 -17.909 1.00 95.62 1142 THR A N 1
ATOM 8244 C CA . THR A 1 1142 ? 16.335 32.228 -18.143 1.00 95.62 1142 THR A CA 1
ATOM 8245 C C . THR A 1 1142 ? 16.949 33.028 -16.996 1.00 95.62 1142 THR A C 1
ATOM 8247 O O . THR A 1 1142 ? 16.701 34.229 -16.883 1.00 95.62 1142 THR A O 1
ATOM 8250 N N . THR A 1 1143 ? 17.765 32.381 -16.168 1.00 96.44 1143 THR A N 1
ATOM 8251 C CA . THR A 1 1143 ? 18.366 32.969 -14.960 1.00 96.44 1143 THR A CA 1
ATOM 8252 C C . THR A 1 1143 ? 19.876 33.159 -15.132 1.00 96.44 1143 THR A C 1
ATOM 8254 O O . THR A 1 1143 ? 20.556 32.345 -15.758 1.00 96.44 1143 THR A O 1
ATOM 8257 N N . VAL A 1 1144 ? 20.424 34.245 -14.578 1.00 97.12 1144 VAL A N 1
ATOM 8258 C CA . VAL A 1 1144 ? 21.872 34.518 -14.553 1.00 97.12 1144 VAL A CA 1
ATOM 8259 C C . VAL A 1 1144 ? 22.277 34.894 -13.130 1.00 97.12 1144 VAL A C 1
ATOM 8261 O O . VAL A 1 1144 ? 22.141 36.047 -12.726 1.00 97.12 1144 VAL A O 1
ATOM 8264 N N . ASP A 1 1145 ? 22.783 33.914 -12.386 1.00 96.38 1145 ASP A N 1
ATOM 8265 C CA . ASP A 1 1145 ? 23.208 34.071 -10.990 1.00 96.38 1145 ASP A CA 1
ATOM 8266 C C . ASP A 1 1145 ? 24.666 34.546 -10.878 1.00 96.38 1145 ASP A C 1
ATOM 8268 O O . ASP A 1 1145 ? 25.033 35.233 -9.924 1.00 96.38 1145 ASP A O 1
ATOM 8272 N N . ALA A 1 1146 ? 25.510 34.214 -11.864 1.00 95.19 1146 ALA A N 1
ATOM 8273 C CA . ALA A 1 1146 ? 26.898 34.672 -11.930 1.00 95.19 1146 ALA A CA 1
ATOM 8274 C C . ALA A 1 1146 ? 27.446 34.729 -13.369 1.00 95.19 1146 ALA A C 1
ATOM 8276 O O . ALA A 1 1146 ? 26.853 34.213 -14.313 1.00 95.19 1146 ALA A O 1
ATOM 8277 N N . GLY A 1 1147 ? 28.622 35.344 -13.534 1.00 96.94 1147 GLY A N 1
ATOM 8278 C CA . GLY A 1 1147 ? 29.354 35.357 -14.803 1.00 96.94 1147 GLY A CA 1
ATOM 8279 C C . GLY A 1 1147 ? 28.668 36.179 -15.895 1.00 96.94 1147 GLY A C 1
ATOM 8280 O O . GLY A 1 1147 ? 28.322 37.343 -15.694 1.00 96.94 1147 GLY A O 1
ATOM 8281 N N . THR A 1 1148 ? 28.548 35.623 -17.100 1.00 97.44 1148 THR A N 1
ATOM 8282 C CA . THR A 1 1148 ? 27.926 36.299 -18.250 1.00 97.44 1148 THR A CA 1
ATOM 8283 C C . THR A 1 1148 ? 27.164 35.310 -19.129 1.00 97.44 1148 THR A C 1
ATOM 8285 O O . THR A 1 1148 ? 27.650 34.215 -19.408 1.00 97.44 1148 THR A O 1
ATOM 8288 N N . LEU A 1 1149 ? 25.990 35.725 -19.610 1.00 97.06 1149 LEU A N 1
ATOM 8289 C CA . LEU A 1 1149 ? 25.247 35.059 -20.677 1.00 97.06 1149 LEU A CA 1
ATOM 8290 C C . LEU A 1 1149 ? 25.278 35.954 -21.925 1.00 97.06 1149 LEU A C 1
ATOM 8292 O O . LEU A 1 1149 ? 24.709 37.043 -21.938 1.00 97.06 1149 LEU A O 1
ATOM 8296 N N . THR A 1 1150 ? 25.984 35.518 -22.965 1.00 97.19 1150 THR A N 1
ATOM 8297 C CA . THR A 1 1150 ? 26.106 36.216 -24.251 1.00 97.19 1150 THR A CA 1
ATOM 8298 C C . THR A 1 1150 ? 25.119 35.636 -25.260 1.00 97.19 1150 THR A C 1
ATOM 8300 O O . THR A 1 1150 ? 25.119 34.432 -25.516 1.00 97.19 1150 THR A O 1
ATOM 8303 N N . LEU A 1 1151 ? 24.331 36.497 -25.902 1.00 95.00 1151 LEU A N 1
ATOM 8304 C CA . LEU A 1 1151 ? 23.446 36.110 -27.002 1.00 95.00 1151 LEU A CA 1
ATOM 8305 C C . LEU A 1 1151 ? 24.201 36.283 -28.331 1.00 95.00 1151 LEU A C 1
ATOM 8307 O O . LEU A 1 1151 ? 24.431 37.403 -28.783 1.00 95.00 1151 LEU A O 1
ATOM 8311 N N . GLY A 1 1152 ? 24.665 35.177 -28.913 1.00 90.44 1152 GLY A N 1
ATOM 8312 C CA . GLY A 1 1152 ? 25.563 35.155 -30.075 1.00 90.44 1152 GLY A CA 1
ATOM 8313 C C . GLY A 1 1152 ? 24.875 35.139 -31.445 1.00 90.44 1152 GLY A C 1
ATOM 8314 O O . GLY A 1 1152 ? 25.547 35.298 -32.463 1.00 90.44 1152 GLY A O 1
ATOM 8315 N N . ALA A 1 1153 ? 23.551 34.981 -31.485 1.00 88.31 1153 ALA A N 1
ATOM 8316 C CA . ALA A 1 1153 ? 22.720 35.127 -32.680 1.00 88.31 1153 ALA A CA 1
ATOM 8317 C C . ALA A 1 1153 ? 21.346 35.731 -32.316 1.00 88.31 1153 ALA A C 1
ATOM 8319 O O . ALA A 1 1153 ? 21.029 35.917 -31.142 1.00 88.31 1153 ALA A O 1
ATOM 8320 N N . ALA A 1 1154 ? 20.529 36.064 -33.319 1.00 83.25 1154 ALA A N 1
ATOM 8321 C CA . ALA A 1 1154 ? 19.148 36.504 -33.101 1.00 83.25 1154 ALA A CA 1
ATOM 8322 C C . ALA A 1 1154 ? 18.233 35.305 -32.784 1.00 83.25 1154 ALA A C 1
ATOM 8324 O O . ALA A 1 1154 ? 18.433 34.230 -33.346 1.00 83.25 1154 ALA A O 1
ATOM 8325 N N . GLY A 1 1155 ? 17.237 35.494 -31.909 1.00 81.31 1155 GLY A N 1
ATOM 8326 C CA . GLY A 1 1155 ? 16.278 34.441 -31.536 1.00 81.31 1155 GLY A CA 1
ATOM 8327 C C . GLY A 1 1155 ? 16.884 33.270 -30.752 1.00 81.31 1155 GLY A C 1
ATOM 8328 O O . GLY A 1 1155 ? 16.374 32.160 -30.830 1.00 81.31 1155 GLY A O 1
ATOM 8329 N N . VAL A 1 1156 ? 18.007 33.481 -30.049 1.00 90.06 1156 VAL A N 1
ATOM 8330 C CA . VAL A 1 1156 ? 18.659 32.435 -29.229 1.00 90.06 1156 VAL A CA 1
ATOM 8331 C C . VAL A 1 1156 ? 18.038 32.260 -27.844 1.00 90.06 1156 VAL A C 1
ATOM 8333 O O . VAL A 1 1156 ? 18.310 31.260 -27.186 1.00 90.06 1156 VAL A O 1
ATOM 8336 N N . LEU A 1 1157 ? 17.232 33.223 -27.400 1.00 88.75 1157 LEU A N 1
ATOM 8337 C CA . LEU A 1 1157 ? 16.296 33.038 -26.297 1.00 88.75 1157 LEU A CA 1
ATOM 8338 C C . LEU A 1 1157 ? 14.891 32.845 -26.886 1.00 88.75 1157 LEU A C 1
ATOM 8340 O O . LEU A 1 1157 ? 14.646 33.353 -27.985 1.00 88.75 1157 LEU A O 1
ATOM 8344 N N . PRO A 1 1158 ? 13.994 32.151 -26.169 1.00 79.38 1158 PRO A N 1
ATOM 8345 C CA . PRO A 1 1158 ? 12.589 32.044 -26.546 1.00 79.38 1158 PRO A CA 1
ATOM 8346 C C . PRO A 1 1158 ? 11.930 33.430 -26.597 1.00 79.38 1158 PRO A C 1
ATOM 8348 O O . PRO A 1 1158 ? 12.280 34.310 -25.804 1.00 79.38 1158 PRO A O 1
ATOM 8351 N N . ASP A 1 1159 ? 10.968 33.619 -27.502 1.00 68.31 1159 ASP A N 1
ATOM 8352 C CA . ASP A 1 1159 ? 10.068 34.775 -27.437 1.00 68.31 1159 ASP A CA 1
ATOM 8353 C C . ASP A 1 1159 ? 9.112 34.584 -26.241 1.00 68.31 1159 ASP A C 1
ATOM 8355 O O . ASP A 1 1159 ? 8.538 33.506 -26.079 1.00 68.31 1159 ASP A O 1
ATOM 8359 N N . ALA A 1 1160 ? 8.997 35.615 -25.395 1.00 49.62 1160 ALA A N 1
ATOM 8360 C CA . ALA A 1 1160 ? 8.271 35.596 -24.117 1.00 49.62 1160 ALA A CA 1
ATOM 8361 C C . ALA A 1 1160 ? 6.763 35.890 -24.237 1.00 49.62 1160 ALA A C 1
ATOM 8363 O O . ALA A 1 1160 ? 6.382 36.659 -25.151 1.00 49.62 1160 ALA A O 1
#

pLDDT: mean 81.92, std 19.51, range [20.72, 98.56]